Protein AF-A0A2I0NQG0-F1 (afdb_monomer_lite)

Secondary structure (DSSP, 8-state):
---EEE-HHHHHHHHHHT-HHHHHHHHS-HHHHTTTTPPPPP----HHHHHHHHHHHHHHHHIIIIITTTTEE----SS-GGG----HHHHHHHGGGPPTT-EEES--BPPPHHHHHHTT--TTTEEEPPB--SEEEE-TTS-EEEEEE-S-SS--HHHHHHHHHHHHHHHHHHHHHT----B-SSEEEEE-TT-SSPEEEE-HHHHHHHHHIIIIIHHHHHHS-GGGS-----GGGGG-TTHHHHHHHHHHTTBGGGSTT--HHHHHHHHHS--TTS----BHHHHHHHHTSTTHHHHHHTSTTTTT-HHHHHHHHHHHHH---EE-S--BSSS-S--SEEEEEEEEE-TTT--EEEEEEEEEE-HHHHSSSEEEEEEE-SSGGGHHHHHHHHHHHHHHHHHHHHHHHTT--GGG--BEEEEESSHHHHHHHHHHHHHHHS-TTTHHHHHHHHHHH--GGGGGSSS-BSS--SSSEEEHHHHHHHHEE-S--SS--HHHHHHHS--SS--------TTTB-SS-SSBPTHHHHHHHTSS-TTHHHHHHHHHHHHHHHHHHHHHHHHHTTGGGB--PPPBP-PPPBP--SSHHHHHHHHHHHHHHHHHHHHHHHHHTS-HHHHHHTTSSEEEEE-STTEEEE-S--BTTT----SS--EEEEESSHHHHHHHHT--HHHHTT-SS-TTSSSEEEEEEEEEEETTTTEEEEEEEEEE--TT-PPPPTT-EEEEEE----SSHHHHHHHHHHHHTSTT-HHHHHHH-HHHHT-B----HHHHHHHHHHHHHTT--HHHHHHHHHHHHBSEEEEE--TTS-HHHHHHHHHHHHHHHHHHTT--EEEEEEESSHHHHHHHHHHHHHHTTTTT-TTT--EEEESS---HHHHHH-EEE-GGGGGGGTT-SEEEEEEEHHHHHTTTTTSPPEEEEEETTGGG--HHHHHHHGGGEEEEEEEEEEE-TTSPPP---S--PPPTTSS--TTS-HHHHHH-

Sequence (992 aa):
MPRFNLSPSLIGRFFYHDCERHLRYHATPEQERVKAGIPAAAIDTRPVTRALLDAGIRWEEEVIRTKLAGRVRLPDGAGPISGRSFSIEESFDLLPRLSRGEAIYQTTIPVSIHFLQNYDLDPGMHRFSPCRPDLVRVDEEGRLQIIDIKASEELSVSHRIQATLYALILEHALDLLGLDLRVDRNRAGIWLYGEDEPKPFDLHLNIRVIEDFFRHRLPGILAGPPGDVPWHLTSRCESCEFYPHCRAEAEASSSVSQIPGLSPIGRRYLREAPWDGGLSINALSDLEAFLRDPASDGCLDNCGSLAGQGDRLRATVRALSTGEVVSLAATSLALPVYEDIAVILTFQKDPVSGRTYALGFRRSRGKAVYGTASHEEIFVAANPGDCARVRREFVRALAAELEAVDGYNRGRDWAEQESVQTYVYDTYEEELFTRLLEEALDDPVTAEDALRLRFYYQDPGIALGSSHPSASVPFPIVVLTREIRRLLALPVPFTLRLPEVLAAIPSSRFAYRLDPSSLFWNEHGNAMKSDAIIMAWHGNRPEAADWIRQEVSRRLLAAGSVLDGLRERTKEKLVRWAEKFRFPSSWDAATPEISRLLFIAEYESTMGARRVQELRSRPREARVRDAVSIPLKKSEGNFWKVLTPLDLSLFEQSRAFSYLLVPGGEAGEEAERAFDDLRYRSSPNPGNSGVCFARVRDTIVDRTAGEVRGLVLEVTYPRDHAPFAEGDLAVLHPRFTDFTAPRYVDRLLALDEQPENAFIRLLRDPRGFAAPIPEPGEVVADAGRLAREAGFTKSQARAFSHVTENRLTLVWGPPGTGKTHFLATAILSLVKARRAHGERIRVGVAAFTHAAVENLLVKVQGSVDEFGLAAGLPIYKLSDIRTPGGERSLEVLPYDRAETVVGYPALLLGGTVHGFAKLEKSLPSLDLLIVDEASQMRPAELAMVLPMLRQGGRLVLAGDDLQLPPVVQGAYPAPVDGLPGLEDSVFAYLRH

pLDDT: mean 90.22, std 6.45, range [56.78, 98.62]

Structure (mmCIF, N/CA/C/O backbone):
data_AF-A0A2I0NQG0-F1
#
_entry.id   AF-A0A2I0NQG0-F1
#
loop_
_atom_site.group_PDB
_atom_site.id
_atom_site.type_symbol
_atom_site.label_atom_id
_atom_site.label_alt_id
_atom_site.label_comp_id
_atom_site.label_asym_id
_atom_site.label_entity_id
_atom_site.label_seq_id
_atom_site.pdbx_PDB_ins_code
_atom_site.Cartn_x
_atom_site.Cartn_y
_atom_site.Cartn_z
_atom_site.occupancy
_atom_site.B_iso_or_equiv
_atom_site.auth_seq_id
_atom_site.auth_comp_id
_atom_site.auth_asym_id
_atom_site.auth_atom_id
_atom_site.pdbx_PDB_model_num
ATOM 1 N N . MET A 1 1 ? 18.626 -34.117 -29.967 1.00 58.88 1 MET A N 1
ATOM 2 C CA . MET A 1 1 ? 18.153 -32.870 -29.330 1.00 58.88 1 MET A CA 1
ATOM 3 C C . MET A 1 1 ? 19.336 -32.215 -28.629 1.00 58.88 1 MET A C 1
ATOM 5 O O . MET A 1 1 ? 20.221 -32.966 -28.225 1.00 58.88 1 MET A O 1
ATOM 9 N N . PRO A 1 2 ? 19.387 -30.874 -28.535 1.00 70.50 2 PRO A N 1
ATOM 10 C CA . PRO A 1 2 ? 20.440 -30.167 -27.806 1.00 70.50 2 PRO A CA 1
ATOM 11 C C . PRO A 1 2 ? 20.541 -30.670 -26.368 1.00 70.50 2 PRO A C 1
ATOM 13 O O . PRO A 1 2 ? 19.514 -30.980 -25.760 1.00 70.50 2 PRO A O 1
ATOM 16 N N . ARG A 1 3 ? 21.749 -30.688 -25.804 1.00 86.62 3 ARG A N 1
ATOM 17 C CA . ARG A 1 3 ? 21.927 -30.835 -24.355 1.00 86.62 3 ARG A CA 1
ATOM 18 C C . ARG A 1 3 ? 21.957 -29.446 -23.721 1.00 86.62 3 ARG A C 1
ATOM 20 O O . ARG A 1 3 ? 22.888 -28.685 -23.966 1.00 86.62 3 ARG A O 1
ATOM 27 N N . PHE A 1 4 ? 20.945 -29.106 -22.933 1.00 92.69 4 PHE A N 1
ATOM 28 C CA . PHE A 1 4 ? 20.773 -27.790 -22.326 1.00 92.69 4 PHE A CA 1
ATOM 29 C C . PHE A 1 4 ? 21.683 -27.595 -21.112 1.00 92.69 4 PHE A C 1
ATOM 31 O O . PHE A 1 4 ? 21.767 -28.464 -20.244 1.00 92.69 4 PHE A O 1
ATOM 38 N N . ASN A 1 5 ? 22.342 -26.438 -21.042 1.00 93.00 5 ASN A N 1
ATOM 39 C CA . ASN A 1 5 ? 23.220 -26.050 -19.944 1.00 93.00 5 ASN A CA 1
ATOM 40 C C . ASN A 1 5 ? 22.447 -25.219 -18.913 1.00 93.00 5 ASN A C 1
ATOM 42 O O . ASN A 1 5 ? 21.943 -24.143 -19.219 1.00 93.00 5 ASN A O 1
ATOM 46 N N . LEU A 1 6 ? 22.391 -25.701 -17.680 1.00 93.94 6 LEU A N 1
ATOM 47 C CA . LEU A 1 6 ? 21.717 -25.069 -16.556 1.00 93.94 6 LEU A CA 1
ATOM 48 C C . LEU A 1 6 ? 22.731 -24.698 -15.469 1.00 93.94 6 LEU A C 1
ATOM 50 O O . LEU A 1 6 ? 23.781 -25.326 -15.313 1.00 93.94 6 LEU A O 1
ATOM 54 N N . SER A 1 7 ? 22.413 -23.658 -14.705 1.00 93.50 7 SER A N 1
ATOM 55 C CA . SER A 1 7 ? 23.177 -23.241 -13.530 1.00 93.50 7 SER A CA 1
ATOM 56 C C . SER A 1 7 ? 22.251 -22.571 -12.512 1.00 93.50 7 SER A C 1
ATOM 58 O O . SER A 1 7 ? 21.238 -21.987 -12.912 1.00 93.50 7 SER A O 1
ATOM 60 N N . PRO A 1 8 ? 22.594 -22.578 -11.211 1.00 92.94 8 PRO A N 1
ATOM 61 C CA . PRO A 1 8 ? 21.833 -21.842 -10.201 1.00 92.94 8 PRO A CA 1
ATOM 62 C C . PRO A 1 8 ? 21.663 -20.354 -10.533 1.00 92.94 8 PRO A C 1
ATOM 64 O O . PRO A 1 8 ? 20.578 -19.808 -10.361 1.00 92.94 8 PRO A O 1
ATOM 67 N N . SER A 1 9 ? 22.692 -19.718 -11.102 1.00 90.12 9 SER A N 1
ATOM 68 C CA . SER A 1 9 ? 22.632 -18.321 -11.546 1.00 90.12 9 SER A CA 1
ATOM 69 C C . SER A 1 9 ? 21.670 -18.099 -12.718 1.00 90.12 9 SER A C 1
ATOM 71 O O . SER A 1 9 ? 20.938 -17.110 -12.728 1.00 90.12 9 SER A O 1
ATOM 73 N N . LEU A 1 10 ? 21.620 -19.015 -13.694 1.00 92.75 10 LEU A N 1
ATOM 74 C CA . LEU A 1 10 ? 20.687 -18.931 -14.818 1.00 92.75 10 LEU A CA 1
ATOM 75 C C . LEU A 1 10 ? 19.237 -19.099 -14.348 1.00 92.75 10 LEU A C 1
ATOM 77 O O . LEU A 1 10 ? 18.369 -18.332 -14.762 1.00 92.75 10 LEU A O 1
ATOM 81 N N . ILE A 1 11 ? 18.983 -20.057 -13.452 1.00 94.62 11 ILE A N 1
ATOM 82 C CA . ILE A 1 11 ? 17.654 -20.236 -12.855 1.00 94.62 11 ILE A CA 1
ATOM 83 C C . ILE A 1 11 ? 17.278 -19.010 -12.012 1.00 94.62 11 ILE A C 1
ATOM 85 O O . ILE A 1 11 ? 16.180 -18.481 -12.165 1.00 94.62 11 ILE A O 1
ATOM 89 N N . GLY A 1 12 ? 18.201 -18.473 -11.209 1.00 91.69 12 GLY A N 1
ATOM 90 C CA . GLY A 1 12 ? 17.998 -17.216 -10.486 1.00 91.69 12 GLY A CA 1
ATOM 91 C C . GLY A 1 12 ? 17.612 -16.059 -11.417 1.00 91.69 12 GLY A C 1
ATOM 92 O O . GLY A 1 12 ? 16.625 -15.368 -11.163 1.00 91.69 12 GLY A O 1
ATOM 93 N N . ARG A 1 13 ? 18.315 -15.887 -12.547 1.00 90.38 13 ARG A N 1
ATOM 94 C CA . ARG A 1 13 ? 17.977 -14.874 -13.566 1.00 90.38 13 ARG A CA 1
ATOM 95 C C . ARG A 1 13 ? 16.626 -15.121 -14.236 1.00 90.38 13 ARG A C 1
ATOM 97 O O . ARG A 1 13 ? 15.935 -14.155 -14.546 1.00 90.38 13 ARG A O 1
ATOM 104 N N . PHE A 1 14 ? 16.223 -16.376 -14.436 1.00 92.88 14 PHE A N 1
ATOM 105 C CA . PHE A 1 14 ? 14.874 -16.693 -14.908 1.00 92.88 14 PHE A CA 1
ATOM 106 C C . PHE A 1 14 ? 13.809 -16.147 -13.949 1.00 92.88 14 PHE A C 1
ATOM 108 O O . PHE A 1 14 ? 12.907 -15.460 -14.410 1.00 92.88 14 PHE A O 1
ATOM 115 N N . PHE A 1 15 ? 13.941 -16.361 -12.636 1.00 91.31 15 PHE A N 1
ATOM 116 C CA . PHE A 1 15 ? 12.995 -15.812 -11.653 1.00 91.31 15 PHE A CA 1
ATOM 117 C C . PHE A 1 15 ? 13.082 -14.286 -11.513 1.00 91.31 15 PHE A C 1
ATOM 119 O O . PHE A 1 15 ? 12.076 -13.642 -11.219 1.00 91.31 15 PHE A O 1
ATOM 126 N N . TYR A 1 16 ? 14.255 -13.688 -11.759 1.00 88.62 16 TYR A N 1
ATOM 127 C CA . TYR A 1 16 ? 14.376 -12.233 -11.860 1.00 88.62 16 TYR A CA 1
ATOM 128 C C . TYR A 1 16 ? 13.589 -11.696 -13.059 1.00 88.62 16 TYR A C 1
ATOM 130 O O . TYR A 1 16 ? 12.742 -10.828 -12.886 1.00 88.62 16 TYR A O 1
ATOM 138 N N . HIS A 1 17 ? 13.817 -12.208 -14.270 1.00 87.62 17 HIS A N 1
ATOM 139 C CA . HIS A 1 17 ? 13.150 -11.701 -15.475 1.00 87.62 17 HIS A CA 1
ATOM 140 C C . HIS A 1 17 ? 11.702 -12.197 -15.643 1.00 87.62 17 HIS A C 1
ATOM 142 O O . HIS A 1 17 ? 10.953 -11.570 -16.384 1.00 87.62 17 HIS A O 1
ATOM 148 N N . ASP A 1 18 ? 11.326 -13.305 -14.994 1.00 90.44 18 ASP A N 1
ATOM 149 C CA . ASP A 1 18 ? 10.106 -14.097 -15.245 1.00 90.44 18 ASP A CA 1
ATOM 150 C C . ASP A 1 18 ? 9.882 -14.370 -16.746 1.00 90.44 18 ASP A C 1
ATOM 152 O O . ASP A 1 18 ? 8.812 -14.144 -17.311 1.00 90.44 18 ASP A O 1
ATOM 156 N N . CYS A 1 19 ? 10.947 -14.805 -17.432 1.00 92.50 19 CYS A N 1
ATOM 157 C CA . CYS A 1 19 ? 10.972 -14.919 -18.891 1.00 92.50 19 CYS A CA 1
ATOM 158 C C . CYS A 1 19 ? 11.490 -16.284 -19.356 1.00 92.50 19 CYS A C 1
ATOM 160 O O . CYS A 1 19 ? 12.682 -16.590 -19.267 1.00 92.50 19 CYS A O 1
ATOM 162 N N . GLU A 1 20 ? 10.590 -17.094 -19.913 1.00 94.00 20 GLU A N 1
ATOM 163 C CA . GLU A 1 20 ? 10.898 -18.439 -20.411 1.00 94.00 20 GLU A CA 1
ATOM 164 C C . GLU A 1 20 ? 11.842 -18.395 -21.615 1.00 94.00 20 GLU A C 1
ATOM 166 O O . GLU A 1 20 ? 12.787 -19.182 -21.688 1.00 94.00 20 GLU A O 1
ATOM 171 N N . ARG A 1 21 ? 11.662 -17.421 -22.517 1.00 94.06 21 ARG A N 1
ATOM 172 C CA . ARG A 1 21 ? 12.554 -17.227 -23.667 1.00 94.06 21 ARG A CA 1
ATOM 173 C C . ARG A 1 21 ? 13.993 -16.920 -23.244 1.00 94.06 21 ARG A C 1
ATOM 175 O O . ARG A 1 21 ? 14.919 -17.493 -23.812 1.00 94.06 21 ARG A O 1
ATOM 182 N N . HIS A 1 22 ? 14.190 -16.085 -22.219 1.00 93.81 22 HIS A N 1
ATOM 183 C CA . HIS A 1 22 ? 15.524 -15.811 -21.668 1.00 93.81 22 HIS A CA 1
ATOM 184 C C . HIS A 1 22 ? 16.193 -17.111 -21.199 1.00 93.81 22 HIS A C 1
ATOM 186 O O . HIS A 1 22 ? 17.324 -17.405 -21.588 1.00 93.81 22 HIS A O 1
ATOM 192 N N . LEU A 1 23 ? 15.480 -17.927 -20.413 1.00 94.69 23 LEU A N 1
ATOM 193 C CA . LEU A 1 23 ? 15.991 -19.221 -19.961 1.00 94.69 23 LEU A CA 1
ATOM 194 C C . LEU A 1 23 ? 16.313 -20.147 -21.139 1.00 94.69 23 LEU A C 1
ATOM 196 O O . LEU A 1 23 ? 17.411 -20.697 -21.196 1.00 94.69 23 LEU A O 1
ATOM 200 N N . ARG A 1 24 ? 15.391 -20.289 -22.097 1.00 94.94 24 ARG A N 1
ATOM 201 C CA . ARG A 1 24 ? 15.569 -21.127 -23.289 1.00 94.94 24 ARG A CA 1
ATOM 202 C C . ARG A 1 24 ? 16.819 -20.747 -24.079 1.00 94.94 24 ARG A C 1
ATOM 204 O O . ARG A 1 24 ? 17.590 -21.627 -24.471 1.00 94.94 24 ARG A O 1
ATOM 211 N N . TYR A 1 25 ? 17.011 -19.455 -24.329 1.00 94.38 25 TYR A N 1
ATOM 212 C CA . TYR A 1 25 ? 18.113 -18.959 -25.151 1.00 94.38 25 TYR A CA 1
ATOM 213 C C . TYR A 1 25 ? 19.457 -19.202 -24.466 1.00 94.38 25 TYR A C 1
ATOM 215 O O . TYR A 1 25 ? 20.374 -19.755 -25.076 1.00 94.38 25 TYR A O 1
ATOM 223 N N . HIS A 1 26 ? 19.553 -18.876 -23.176 1.00 92.81 26 HIS A N 1
ATOM 224 C CA . HIS A 1 26 ? 20.772 -19.091 -22.404 1.00 92.81 26 HIS A CA 1
ATOM 225 C C . HIS A 1 26 ? 21.092 -20.569 -22.178 1.00 92.81 26 HIS A C 1
ATOM 227 O O . HIS A 1 26 ? 22.264 -20.943 -22.254 1.00 92.81 26 HIS A O 1
ATOM 233 N N . ALA A 1 27 ? 20.072 -21.401 -21.944 1.00 94.00 27 ALA A N 1
ATOM 234 C CA . ALA A 1 27 ? 20.251 -22.830 -21.729 1.00 94.00 27 ALA A CA 1
ATOM 235 C C . ALA A 1 27 ? 20.687 -23.566 -23.003 1.00 94.00 27 ALA A C 1
ATOM 237 O O . ALA A 1 27 ? 21.304 -24.628 -22.925 1.00 94.00 27 ALA A O 1
ATOM 238 N N . THR A 1 28 ? 20.404 -23.012 -24.185 1.00 93.62 28 THR A N 1
ATOM 239 C CA . THR A 1 28 ? 20.876 -23.578 -25.452 1.00 93.62 28 THR A CA 1
ATOM 240 C C . THR A 1 28 ? 22.388 -23.346 -25.603 1.00 93.62 28 THR A C 1
ATOM 242 O O . THR A 1 28 ? 22.832 -22.193 -25.504 1.00 93.62 28 THR A O 1
ATOM 245 N N . PRO A 1 29 ? 23.195 -24.399 -25.857 1.00 90.38 29 PRO A N 1
ATOM 246 C CA . PRO A 1 29 ? 24.635 -24.263 -26.069 1.00 90.38 29 PRO A CA 1
ATOM 247 C C . PRO A 1 29 ? 24.965 -23.240 -27.156 1.00 90.38 29 PRO A C 1
ATOM 249 O O . PRO A 1 29 ? 24.336 -23.231 -28.210 1.00 90.38 29 PRO A O 1
ATOM 252 N N . GLU A 1 30 ? 25.980 -22.406 -26.931 1.00 87.12 30 GLU A N 1
ATOM 253 C CA . GLU A 1 30 ? 26.343 -21.297 -27.828 1.00 87.12 30 GLU A CA 1
ATOM 254 C C . GLU A 1 30 ? 26.562 -21.744 -29.284 1.00 87.12 30 GLU A C 1
ATOM 256 O O . GLU A 1 30 ? 26.057 -21.117 -30.212 1.00 87.12 30 GLU A O 1
ATOM 261 N N . GLN A 1 31 ? 27.211 -22.897 -29.475 1.00 87.69 31 GLN A N 1
ATOM 262 C CA . GLN A 1 31 ? 27.466 -23.503 -30.790 1.00 87.69 31 GLN A CA 1
ATOM 263 C C . GLN A 1 31 ? 26.183 -23.937 -31.525 1.00 87.69 31 GLN A C 1
ATOM 265 O O . GLN A 1 31 ? 26.187 -24.100 -32.747 1.00 87.69 31 GLN A O 1
ATOM 270 N N . GLU A 1 32 ? 25.085 -24.140 -30.796 1.00 88.94 32 GLU A N 1
ATOM 271 C CA . GLU A 1 32 ? 23.790 -24.556 -31.336 1.00 88.94 32 GLU A CA 1
ATOM 272 C C . GLU A 1 32 ? 22.816 -23.385 -31.524 1.00 88.94 32 GLU A C 1
ATOM 274 O O . GLU A 1 32 ? 21.884 -23.505 -32.318 1.00 88.94 32 GLU A O 1
ATOM 279 N N . ARG A 1 33 ? 23.046 -22.235 -30.871 1.00 89.44 33 ARG A N 1
ATOM 280 C CA . ARG A 1 33 ? 22.135 -21.073 -30.900 1.00 89.44 33 ARG A CA 1
ATOM 281 C C . ARG A 1 33 ? 21.813 -20.605 -32.315 1.00 89.44 33 ARG A C 1
ATOM 283 O O . ARG A 1 33 ? 20.641 -20.487 -32.659 1.00 89.44 33 ARG A O 1
ATOM 290 N N . VAL A 1 34 ? 22.835 -20.434 -33.156 1.00 86.94 34 VAL A N 1
ATOM 291 C CA . VAL A 1 34 ? 22.662 -19.983 -34.549 1.00 86.94 34 VAL A CA 1
ATOM 292 C C . VAL A 1 34 ? 21.803 -20.966 -35.350 1.00 86.94 34 VAL A C 1
ATOM 294 O O . VAL A 1 34 ? 20.903 -20.552 -36.074 1.00 86.94 34 VAL A O 1
ATOM 297 N N . LYS A 1 35 ? 22.030 -22.277 -35.183 1.00 86.31 35 LYS A N 1
ATOM 298 C CA . LYS A 1 35 ? 21.236 -23.322 -35.855 1.00 86.31 35 LYS A CA 1
ATOM 299 C C . LYS A 1 35 ? 19.789 -23.352 -35.365 1.00 86.31 35 LYS A C 1
ATOM 301 O O . LYS A 1 35 ? 18.897 -23.699 -36.129 1.00 86.31 35 LYS A O 1
ATOM 306 N N . ALA A 1 36 ? 19.570 -22.997 -34.102 1.00 85.38 36 ALA A N 1
ATOM 307 C CA . ALA A 1 36 ? 18.261 -22.956 -33.468 1.00 85.38 36 ALA A CA 1
ATOM 308 C C . ALA A 1 36 ? 17.514 -21.621 -33.678 1.00 85.38 36 ALA A C 1
ATOM 310 O O . ALA A 1 36 ? 16.435 -21.443 -33.116 1.00 85.38 36 ALA A O 1
ATOM 311 N N . GLY A 1 37 ? 18.076 -20.685 -34.459 1.00 86.44 37 GLY A N 1
ATOM 312 C CA . GLY A 1 37 ? 17.473 -19.375 -34.732 1.00 86.44 37 GLY A CA 1
ATOM 313 C C . GLY A 1 37 ? 17.556 -18.382 -33.568 1.00 86.44 37 GLY A C 1
ATOM 314 O O . GLY A 1 37 ? 16.845 -17.382 -33.567 1.00 86.44 37 GLY A O 1
ATOM 315 N N . ILE A 1 38 ? 18.406 -18.644 -32.572 1.00 91.00 38 ILE A N 1
ATOM 316 C CA . ILE A 1 38 ? 18.597 -17.769 -31.412 1.00 91.00 38 ILE A CA 1
ATOM 317 C C . ILE A 1 38 ? 19.576 -16.645 -31.796 1.00 91.00 38 ILE A C 1
ATOM 319 O O . ILE A 1 38 ? 20.665 -16.945 -32.301 1.00 91.00 38 ILE A O 1
ATOM 323 N N . PRO A 1 39 ? 19.232 -15.363 -31.560 1.00 89.50 39 PRO A N 1
ATOM 324 C CA . PRO A 1 39 ? 20.101 -14.230 -31.875 1.00 89.50 39 PRO A CA 1
ATOM 325 C C . PRO A 1 39 ? 21.401 -14.261 -31.062 1.00 89.50 39 PRO A C 1
ATOM 327 O O . PRO A 1 39 ? 21.463 -14.808 -29.958 1.00 89.50 39 PRO A O 1
ATOM 330 N N . ALA A 1 40 ? 22.443 -13.615 -31.589 1.00 85.31 40 ALA A N 1
ATOM 331 C CA . ALA A 1 40 ? 23.647 -13.357 -30.812 1.00 85.31 40 ALA A CA 1
ATOM 332 C C . ALA A 1 40 ? 23.318 -12.439 -29.624 1.00 85.31 40 ALA A C 1
ATOM 334 O O . ALA A 1 40 ? 22.604 -11.446 -29.776 1.00 85.31 40 ALA A O 1
ATOM 335 N N . ALA A 1 41 ? 23.848 -12.778 -28.452 1.00 81.19 41 ALA A N 1
ATOM 336 C CA . ALA A 1 41 ? 23.754 -11.937 -27.269 1.00 81.19 41 ALA A CA 1
ATOM 337 C C . ALA A 1 41 ? 24.497 -10.617 -27.508 1.00 81.19 41 ALA A C 1
ATOM 339 O O . ALA A 1 41 ? 25.654 -10.625 -27.940 1.00 81.19 41 ALA A O 1
ATOM 340 N N . ALA A 1 42 ? 23.852 -9.483 -27.231 1.00 74.75 42 ALA A N 1
ATOM 341 C CA . ALA A 1 42 ? 24.541 -8.203 -27.260 1.00 74.75 42 ALA A CA 1
ATOM 342 C C . ALA A 1 42 ? 25.541 -8.142 -26.094 1.00 74.75 42 ALA A C 1
ATOM 344 O O . ALA A 1 42 ? 25.151 -8.261 -24.934 1.00 74.75 42 ALA A O 1
ATOM 345 N N . ILE A 1 43 ? 26.830 -7.948 -26.392 1.00 68.19 43 ILE A N 1
ATOM 346 C CA . ILE A 1 43 ? 27.837 -7.731 -25.349 1.00 68.19 43 ILE A CA 1
ATOM 347 C C . ILE A 1 43 ? 27.615 -6.335 -24.774 1.00 68.19 43 ILE A C 1
ATOM 349 O O . ILE A 1 43 ? 27.798 -5.331 -25.464 1.00 68.19 43 ILE A O 1
ATOM 353 N N . ASP A 1 44 ? 27.237 -6.272 -23.503 1.00 66.62 44 ASP A N 1
ATOM 354 C CA . ASP A 1 44 ? 27.063 -5.006 -22.812 1.00 66.62 44 ASP A CA 1
ATOM 355 C C . ASP A 1 44 ? 28.413 -4.448 -22.341 1.00 66.62 44 ASP A C 1
ATOM 357 O O . ASP A 1 44 ? 28.995 -4.902 -21.356 1.00 66.62 44 ASP A O 1
ATOM 361 N N . THR A 1 45 ? 28.927 -3.452 -23.063 1.00 65.50 45 THR A N 1
ATOM 362 C CA . THR A 1 45 ? 30.178 -2.753 -22.733 1.00 65.50 45 THR A CA 1
ATOM 363 C C . THR A 1 45 ? 29.948 -1.410 -22.035 1.00 65.50 45 THR A C 1
ATOM 365 O O . THR A 1 45 ? 30.864 -0.583 -21.998 1.00 65.50 45 THR A O 1
ATOM 368 N N . ARG A 1 46 ? 28.736 -1.135 -21.532 1.00 69.94 46 ARG A N 1
ATOM 369 C CA . ARG A 1 46 ? 28.413 0.155 -20.904 1.00 69.94 46 ARG A CA 1
ATOM 370 C C . ARG A 1 46 ? 29.215 0.374 -19.608 1.00 69.94 46 ARG A C 1
ATOM 372 O O . ARG A 1 46 ? 29.422 -0.579 -18.849 1.00 69.94 46 ARG A O 1
ATOM 379 N N . PRO A 1 47 ? 29.630 1.622 -19.304 1.00 68.81 47 PRO A N 1
ATOM 380 C CA . PRO A 1 47 ? 30.301 1.969 -18.049 1.00 68.81 47 PRO A CA 1
ATOM 381 C C . PRO A 1 47 ? 29.550 1.519 -16.790 1.00 68.81 47 PRO A C 1
ATOM 383 O O . PRO A 1 47 ? 30.186 1.038 -15.857 1.00 68.81 47 PRO A O 1
ATOM 386 N N . VAL A 1 48 ? 28.214 1.614 -16.780 1.00 69.69 48 VAL A N 1
ATOM 387 C CA . VAL A 1 48 ? 27.367 1.177 -15.652 1.00 69.69 48 VAL A CA 1
ATOM 388 C C . VAL A 1 48 ? 27.516 -0.314 -15.375 1.00 69.69 48 VAL A C 1
ATOM 390 O O . VAL A 1 48 ? 27.735 -0.713 -14.235 1.00 69.69 48 VAL A O 1
ATOM 393 N N . THR A 1 49 ? 27.448 -1.143 -16.413 1.00 71.75 49 THR A N 1
ATOM 394 C CA . THR A 1 49 ? 27.537 -2.602 -16.283 1.00 71.75 49 THR A CA 1
ATOM 395 C C . THR A 1 49 ? 28.902 -3.025 -15.750 1.00 71.75 49 THR A C 1
ATOM 397 O O . THR A 1 49 ? 28.984 -3.870 -14.859 1.00 71.75 49 THR A O 1
ATOM 400 N N . ARG A 1 50 ? 29.981 -2.384 -16.220 1.00 74.19 50 ARG A N 1
ATOM 401 C CA . ARG A 1 50 ? 31.323 -2.598 -15.662 1.00 74.19 50 ARG A CA 1
ATOM 402 C C . ARG A 1 50 ? 31.411 -2.141 -14.203 1.00 74.19 50 ARG A C 1
ATOM 404 O O . ARG A 1 50 ? 31.913 -2.890 -13.375 1.00 74.19 50 ARG A O 1
ATOM 411 N N . ALA A 1 51 ? 30.883 -0.964 -13.874 1.00 71.62 51 ALA A N 1
ATOM 412 C CA . ALA A 1 51 ? 30.904 -0.445 -12.509 1.00 71.62 51 ALA A CA 1
ATOM 413 C C . ALA A 1 51 ? 30.135 -1.336 -11.519 1.00 71.62 51 ALA A C 1
ATOM 415 O O . ALA A 1 51 ? 30.608 -1.526 -10.401 1.00 71.62 51 ALA A O 1
ATOM 416 N N . LEU A 1 52 ? 28.996 -1.911 -11.928 1.00 73.06 52 LEU A N 1
ATOM 417 C CA . LEU A 1 52 ? 28.226 -2.868 -11.124 1.00 73.06 52 LEU A CA 1
ATOM 418 C C . LEU A 1 52 ? 29.007 -4.165 -10.873 1.00 73.06 52 LEU A C 1
ATOM 420 O O . LEU A 1 52 ? 29.036 -4.648 -9.744 1.00 73.06 52 LEU A O 1
ATOM 424 N N . LEU A 1 53 ? 29.673 -4.707 -11.899 1.00 76.81 53 LEU A N 1
ATOM 425 C CA . LEU A 1 53 ? 30.537 -5.885 -11.749 1.00 76.81 53 LEU A CA 1
ATOM 426 C C . LEU A 1 53 ? 31.715 -5.599 -10.811 1.00 76.81 53 LEU A C 1
ATOM 428 O O . LEU A 1 53 ? 31.965 -6.367 -9.884 1.00 76.81 53 LEU A O 1
ATOM 432 N N . ASP A 1 54 ? 32.397 -4.471 -11.007 1.00 80.00 54 ASP A N 1
ATOM 433 C CA . ASP A 1 54 ? 33.527 -4.069 -10.171 1.00 80.00 54 ASP A CA 1
ATOM 434 C C . ASP A 1 54 ? 33.088 -3.799 -8.722 1.00 80.00 54 ASP A C 1
ATOM 436 O O . ASP A 1 54 ? 33.817 -4.123 -7.787 1.00 80.00 54 ASP A O 1
ATOM 440 N N . ALA A 1 55 ? 31.899 -3.222 -8.511 1.00 78.00 55 ALA A N 1
ATOM 441 C CA . ALA A 1 55 ? 31.322 -3.025 -7.182 1.00 78.00 55 ALA A CA 1
ATOM 442 C C . ALA A 1 55 ? 30.989 -4.355 -6.495 1.00 78.00 55 ALA A C 1
ATOM 444 O O . ALA A 1 55 ? 31.303 -4.509 -5.318 1.00 78.00 55 ALA A O 1
ATOM 445 N N . GLY A 1 56 ? 30.433 -5.320 -7.236 1.00 82.50 56 GLY A N 1
ATOM 446 C CA . GLY A 1 56 ? 30.221 -6.690 -6.765 1.00 82.50 56 GLY A CA 1
ATOM 447 C C . GLY A 1 56 ? 31.513 -7.339 -6.279 1.00 82.50 56 GLY A C 1
ATOM 448 O O . GLY A 1 56 ? 31.589 -7.773 -5.134 1.00 82.50 56 GLY A O 1
ATOM 449 N N . ILE A 1 57 ? 32.558 -7.305 -7.110 1.00 85.00 57 ILE A N 1
ATOM 450 C CA . ILE A 1 57 ? 33.871 -7.873 -6.773 1.00 85.00 57 ILE A CA 1
ATOM 451 C C . ILE A 1 57 ? 34.481 -7.176 -5.550 1.00 85.00 57 ILE A C 1
ATOM 453 O O . ILE A 1 57 ? 34.996 -7.848 -4.660 1.00 85.00 57 ILE A O 1
ATOM 457 N N . ARG A 1 58 ? 34.419 -5.838 -5.476 1.00 85.56 58 ARG A N 1
ATOM 458 C CA . ARG A 1 58 ? 34.921 -5.091 -4.310 1.00 85.56 58 ARG A CA 1
ATOM 459 C C . ARG A 1 58 ? 34.183 -5.470 -3.031 1.00 85.56 58 ARG A C 1
ATOM 461 O O . ARG A 1 58 ? 34.833 -5.647 -2.007 1.00 85.56 58 ARG A O 1
ATOM 468 N N . TRP A 1 59 ? 32.859 -5.594 -3.096 1.00 88.00 59 TRP A N 1
ATOM 469 C CA . TRP A 1 59 ? 32.049 -5.974 -1.944 1.00 88.00 59 TRP A CA 1
ATOM 470 C C . TRP A 1 59 ? 32.364 -7.395 -1.472 1.00 88.00 59 TRP A C 1
ATOM 472 O O . TRP A 1 59 ? 32.574 -7.615 -0.282 1.00 88.00 59 TRP A O 1
ATOM 482 N N . GLU A 1 60 ? 32.490 -8.346 -2.400 1.00 89.44 60 GLU A N 1
ATOM 483 C CA . GLU A 1 60 ? 32.961 -9.695 -2.081 1.00 89.44 60 GLU A CA 1
ATOM 484 C C . GLU A 1 60 ? 34.328 -9.662 -1.393 1.00 89.44 60 GLU A C 1
ATOM 486 O O . GLU A 1 60 ? 34.493 -10.231 -0.315 1.00 89.44 60 GLU A O 1
ATOM 491 N N . GLU A 1 61 ? 35.308 -8.955 -1.960 1.00 89.19 61 GLU A N 1
ATOM 492 C CA . GLU A 1 61 ? 36.635 -8.859 -1.353 1.00 89.19 61 GLU A CA 1
ATOM 493 C C . GLU A 1 61 ? 36.610 -8.193 0.028 1.00 89.19 61 GLU A C 1
ATOM 495 O O . GLU A 1 61 ? 37.346 -8.626 0.917 1.00 89.19 61 GLU A O 1
ATOM 500 N N . GLU A 1 62 ? 35.766 -7.183 0.240 1.00 89.00 62 GLU A N 1
ATOM 501 C CA . GLU A 1 62 ? 35.585 -6.537 1.539 1.00 89.00 62 GLU A CA 1
ATOM 502 C C . GLU A 1 62 ? 35.037 -7.518 2.579 1.00 89.00 62 GLU A C 1
ATOM 504 O O . GLU A 1 62 ? 35.646 -7.668 3.643 1.00 89.00 62 GLU A O 1
ATOM 509 N N . VAL A 1 63 ? 33.954 -8.239 2.271 1.00 90.56 63 VAL A N 1
ATOM 510 C CA . VAL A 1 63 ? 33.365 -9.251 3.165 1.00 90.56 63 VAL A CA 1
ATOM 511 C C . VAL A 1 63 ? 34.407 -10.300 3.550 1.00 90.56 63 VAL A C 1
ATOM 513 O O . VAL A 1 63 ? 34.608 -10.587 4.732 1.00 90.56 63 VAL A O 1
ATOM 516 N N . ILE A 1 64 ? 35.136 -10.826 2.565 1.00 91.88 64 ILE A N 1
ATOM 517 C CA . ILE A 1 64 ? 36.148 -11.860 2.788 1.00 91.88 64 ILE A CA 1
ATOM 518 C C . ILE A 1 64 ? 37.324 -11.345 3.624 1.00 91.88 64 ILE A C 1
ATOM 520 O O . ILE A 1 64 ? 37.757 -12.015 4.564 1.00 91.88 64 ILE A O 1
ATOM 524 N N . ARG A 1 65 ? 37.871 -10.172 3.288 1.00 89.31 65 ARG A N 1
ATOM 525 C CA . ARG A 1 65 ? 39.103 -9.665 3.913 1.00 89.31 65 ARG A CA 1
ATOM 526 C C . ARG A 1 65 ? 38.873 -9.002 5.261 1.00 89.31 65 ARG A C 1
ATOM 528 O O . ARG A 1 65 ? 39.791 -9.008 6.075 1.00 89.31 65 ARG A O 1
ATOM 535 N N . THR A 1 66 ? 37.706 -8.401 5.475 1.00 89.69 66 THR A N 1
ATOM 536 C CA . THR A 1 66 ? 37.429 -7.605 6.677 1.00 89.69 66 THR A CA 1
ATOM 537 C C . THR A 1 66 ? 36.461 -8.318 7.612 1.00 89.69 66 THR A C 1
ATOM 539 O O . THR A 1 66 ? 36.809 -8.558 8.766 1.00 89.69 66 THR A O 1
ATOM 542 N N . LYS A 1 67 ? 35.287 -8.727 7.119 1.00 89.44 67 LYS A N 1
ATOM 543 C CA . LYS A 1 67 ? 34.217 -9.291 7.955 1.00 89.44 67 LYS A CA 1
ATOM 544 C C . LYS A 1 67 ? 34.488 -10.743 8.358 1.00 89.44 67 LYS A C 1
ATOM 546 O O . LYS A 1 67 ? 34.146 -11.153 9.462 1.00 89.44 67 LYS A O 1
ATOM 551 N N . LEU A 1 68 ? 35.152 -11.511 7.491 1.00 89.69 68 LEU A N 1
ATOM 552 C CA . LEU A 1 68 ? 35.522 -12.912 7.733 1.00 89.69 68 LEU A CA 1
ATOM 553 C C . LEU A 1 68 ? 37.022 -13.122 7.988 1.00 89.69 68 LEU A C 1
ATOM 555 O O . LEU A 1 68 ? 37.523 -14.246 7.883 1.00 89.69 68 LEU A O 1
ATOM 559 N N . ALA A 1 69 ? 37.748 -12.063 8.355 1.00 88.44 69 ALA A N 1
ATOM 560 C CA . ALA A 1 69 ? 39.183 -12.124 8.615 1.00 88.44 69 ALA A CA 1
ATOM 561 C C . ALA A 1 69 ? 39.536 -13.241 9.618 1.00 88.44 69 ALA A C 1
ATOM 563 O O . ALA A 1 69 ? 39.057 -13.267 10.751 1.00 88.44 69 ALA A O 1
ATOM 564 N N . GLY A 1 70 ? 40.374 -14.191 9.189 1.00 86.00 70 GLY A N 1
ATOM 565 C CA . GLY A 1 70 ? 40.807 -15.328 10.013 1.00 86.00 70 GLY A CA 1
ATOM 566 C C . GLY A 1 70 ? 39.757 -16.425 10.235 1.00 86.00 70 GLY A C 1
ATOM 567 O O . GLY A 1 70 ? 40.053 -17.393 10.927 1.00 86.00 70 GLY A O 1
ATOM 568 N N . ARG A 1 71 ? 38.557 -16.304 9.651 1.00 90.38 71 ARG A N 1
ATOM 569 C CA . ARG A 1 71 ? 37.463 -17.291 9.740 1.00 90.38 71 ARG A CA 1
ATOM 570 C C . ARG A 1 71 ? 37.058 -17.866 8.380 1.00 90.38 71 ARG A C 1
ATOM 572 O O . ARG A 1 71 ? 36.066 -18.580 8.286 1.00 90.38 71 ARG A O 1
ATOM 579 N N . VAL A 1 72 ? 37.806 -17.568 7.319 1.00 93.69 72 VAL A N 1
ATOM 580 C CA . VAL A 1 72 ? 37.529 -18.051 5.962 1.00 93.69 72 VAL A CA 1
ATOM 581 C C . VAL A 1 72 ? 38.734 -18.766 5.364 1.00 93.69 72 VAL A C 1
ATOM 583 O O . VAL A 1 72 ? 39.862 -18.275 5.427 1.00 93.69 72 VAL A O 1
ATOM 586 N N . ARG A 1 73 ? 38.492 -19.934 4.765 1.00 93.44 73 ARG A N 1
ATOM 587 C CA . ARG A 1 73 ? 39.481 -20.674 3.975 1.00 93.44 73 ARG A CA 1
ATOM 588 C C . ARG A 1 73 ? 39.411 -20.210 2.528 1.00 93.44 73 ARG A C 1
ATOM 590 O O . ARG A 1 73 ? 38.340 -20.241 1.921 1.00 93.44 73 ARG A O 1
ATOM 597 N N . LEU A 1 74 ? 40.555 -19.786 1.994 1.00 92.12 74 LEU A N 1
ATOM 598 C CA . LEU A 1 74 ? 40.675 -19.237 0.647 1.00 92.12 74 LEU A CA 1
ATOM 599 C C . LEU A 1 74 ? 41.464 -20.177 -0.265 1.00 92.12 74 LEU A C 1
ATOM 601 O O . LEU A 1 74 ? 42.447 -20.758 0.192 1.00 92.12 74 LEU A O 1
ATOM 605 N N . PRO A 1 75 ? 41.071 -20.297 -1.541 1.00 87.94 75 PRO A N 1
ATOM 606 C CA . PRO A 1 75 ? 41.844 -21.043 -2.519 1.00 87.94 75 PRO A CA 1
ATOM 607 C C . PRO A 1 75 ? 43.154 -20.320 -2.867 1.00 87.94 75 PRO A C 1
ATOM 609 O O . PRO A 1 75 ? 43.196 -19.092 -3.042 1.00 87.94 75 PRO A O 1
ATOM 612 N N . ASP A 1 76 ? 44.227 -21.101 -2.990 1.00 83.00 76 ASP A N 1
ATOM 613 C CA . ASP A 1 76 ? 45.546 -20.616 -3.391 1.00 83.00 76 ASP A CA 1
ATOM 614 C C . ASP A 1 76 ? 45.536 -20.097 -4.841 1.00 83.00 76 ASP A C 1
ATOM 616 O O . ASP A 1 76 ? 44.765 -20.545 -5.690 1.00 83.00 76 ASP A O 1
ATOM 620 N N . GLY A 1 77 ? 46.398 -19.122 -5.147 1.00 80.50 77 GLY A N 1
ATOM 621 C CA . GLY A 1 77 ? 46.547 -18.594 -6.507 1.00 80.50 77 GLY A CA 1
ATOM 622 C C . GLY A 1 77 ? 47.030 -17.145 -6.580 1.00 80.50 77 GLY A C 1
ATOM 623 O O . GLY A 1 77 ? 47.082 -16.429 -5.579 1.00 80.50 77 GLY A O 1
ATOM 624 N N . ALA A 1 78 ? 47.372 -16.702 -7.791 1.00 72.81 78 ALA A N 1
ATOM 625 C CA . ALA A 1 78 ? 47.662 -15.304 -8.117 1.00 72.81 78 ALA A CA 1
ATOM 626 C C . ALA A 1 78 ? 46.446 -14.650 -8.809 1.00 72.81 78 ALA A C 1
ATOM 628 O O . ALA A 1 78 ? 45.708 -15.327 -9.518 1.00 72.81 78 ALA A O 1
ATOM 629 N N . GLY A 1 79 ? 46.239 -13.340 -8.625 1.00 78.75 79 GLY A N 1
ATOM 630 C CA . GLY A 1 79 ? 45.103 -12.587 -9.198 1.00 78.75 79 GLY A CA 1
ATOM 631 C C . GLY A 1 79 ? 43.982 -12.255 -8.194 1.00 78.75 79 GLY A C 1
ATOM 632 O O . GLY A 1 79 ? 44.168 -12.494 -6.999 1.00 78.75 79 GLY A O 1
ATOM 633 N N . PRO A 1 80 ? 42.844 -11.683 -8.633 1.00 79.81 80 PRO A N 1
ATOM 634 C CA . PRO A 1 80 ? 41.704 -11.346 -7.765 1.00 79.81 80 PRO A CA 1
ATOM 635 C C . PRO A 1 80 ? 41.152 -12.565 -7.019 1.00 79.81 80 PRO A C 1
ATOM 637 O O . PRO A 1 80 ? 41.202 -13.676 -7.550 1.00 79.81 80 PRO A O 1
ATOM 640 N N . ILE A 1 81 ? 40.626 -12.379 -5.802 1.00 83.31 81 ILE A N 1
ATOM 641 C CA . ILE A 1 81 ? 40.089 -13.498 -5.001 1.00 83.31 81 ILE A CA 1
ATOM 642 C C . ILE A 1 81 ? 38.870 -14.128 -5.693 1.00 83.31 81 ILE A C 1
ATOM 644 O O . ILE A 1 81 ? 38.777 -15.351 -5.754 1.00 83.31 81 ILE A O 1
ATOM 648 N N . SER A 1 82 ? 38.013 -13.307 -6.304 1.00 80.69 82 SER A N 1
ATOM 649 C CA . SER A 1 82 ? 36.795 -13.727 -7.017 1.00 80.69 82 SER A CA 1
ATOM 650 C C . SER A 1 82 ? 37.030 -14.653 -8.215 1.00 80.69 82 SER A C 1
ATOM 652 O O . SER A 1 82 ? 36.112 -15.323 -8.680 1.00 80.69 82 SER A O 1
ATOM 654 N N . GLY A 1 83 ? 38.264 -14.727 -8.725 1.00 80.38 83 GLY A N 1
ATOM 655 C CA . GLY A 1 83 ? 38.640 -15.636 -9.811 1.00 80.38 83 GLY A CA 1
ATOM 656 C C . GLY A 1 83 ? 39.135 -17.010 -9.352 1.00 80.38 83 GLY A C 1
ATOM 657 O O . GLY A 1 83 ? 39.445 -17.850 -10.198 1.00 80.38 83 GLY A O 1
ATOM 658 N N . ARG A 1 84 ? 39.262 -17.243 -8.042 1.00 88.44 84 ARG A N 1
ATOM 659 C CA . ARG A 1 84 ? 39.865 -18.453 -7.468 1.00 88.44 84 ARG A CA 1
ATOM 660 C C . ARG A 1 84 ? 38.781 -19.373 -6.912 1.00 88.44 84 ARG A C 1
ATOM 662 O O . ARG A 1 84 ? 37.799 -18.908 -6.349 1.00 88.44 84 ARG A O 1
ATOM 669 N N . SER A 1 85 ? 38.973 -20.681 -7.028 1.00 89.88 85 SER A N 1
ATOM 670 C CA . SER A 1 85 ? 38.045 -21.687 -6.496 1.00 89.88 85 SER A CA 1
ATOM 671 C C . SER A 1 85 ? 38.803 -22.945 -6.103 1.00 89.88 85 SER A C 1
ATOM 673 O O . SER A 1 85 ? 39.750 -23.310 -6.799 1.00 89.88 85 SER A O 1
ATOM 675 N N . PHE A 1 86 ? 38.344 -23.642 -5.068 1.00 92.19 86 PHE A N 1
ATOM 676 C CA . PHE A 1 86 ? 38.835 -24.986 -4.763 1.00 92.19 86 PHE A CA 1
ATOM 677 C C . PHE A 1 86 ? 38.377 -25.980 -5.836 1.00 92.19 86 PHE A C 1
ATOM 679 O O . PHE A 1 86 ? 37.290 -25.831 -6.402 1.00 92.19 86 PHE A O 1
ATOM 686 N N . SER A 1 87 ? 39.174 -27.010 -6.111 1.00 93.19 87 SER A N 1
ATOM 687 C CA . SER A 1 87 ? 38.721 -28.190 -6.860 1.00 93.19 87 SER A CA 1
ATOM 688 C C . SER A 1 87 ? 37.597 -28.922 -6.112 1.00 93.19 87 SER A C 1
ATOM 690 O O . SER A 1 87 ? 37.298 -28.616 -4.952 1.00 93.19 87 SER A O 1
ATOM 692 N N . ILE A 1 88 ? 36.936 -29.880 -6.771 1.00 92.31 88 ILE A N 1
ATOM 693 C CA . ILE A 1 88 ? 35.896 -30.694 -6.121 1.00 92.31 88 ILE A CA 1
ATOM 694 C C . ILE A 1 88 ? 36.529 -31.490 -4.973 1.00 92.31 88 ILE A C 1
ATOM 696 O O . ILE A 1 88 ? 36.010 -31.499 -3.863 1.00 92.31 88 ILE A O 1
ATOM 700 N N . GLU A 1 89 ? 37.684 -32.099 -5.213 1.00 92.81 89 GLU A N 1
ATOM 701 C CA . GLU A 1 89 ? 38.400 -32.910 -4.235 1.00 92.81 89 GLU A CA 1
ATOM 702 C C . GLU A 1 89 ? 38.803 -32.085 -3.003 1.00 92.81 89 GLU A C 1
ATOM 704 O O . GLU A 1 89 ? 38.501 -32.475 -1.877 1.00 92.81 89 GLU A O 1
ATOM 709 N N . GLU A 1 90 ? 39.408 -30.909 -3.205 1.00 93.94 90 GLU A N 1
ATOM 710 C CA . GLU A 1 90 ? 39.782 -30.007 -2.104 1.00 93.94 90 GLU A CA 1
ATOM 711 C C . GLU A 1 90 ? 38.558 -29.513 -1.329 1.00 93.94 90 GLU A C 1
ATOM 713 O O . GLU A 1 90 ? 38.579 -29.457 -0.101 1.00 93.94 90 GLU A O 1
ATOM 718 N N . SER A 1 91 ? 37.475 -29.179 -2.036 1.00 94.19 91 SER A N 1
ATOM 719 C CA . SER A 1 91 ? 36.236 -28.692 -1.425 1.00 94.19 91 SER A CA 1
ATOM 720 C C . SER A 1 91 ? 35.685 -29.697 -0.412 1.00 94.19 91 SER A C 1
ATOM 722 O O . SER A 1 91 ? 35.431 -29.342 0.738 1.00 94.19 91 SER A O 1
ATOM 724 N N . PHE A 1 92 ? 35.545 -30.963 -0.811 1.00 94.19 92 PHE A N 1
ATOM 725 C CA . PHE A 1 92 ? 34.969 -32.002 0.045 1.00 94.19 92 PHE A CA 1
ATOM 726 C C . PHE A 1 92 ? 35.954 -32.559 1.087 1.00 94.19 92 PHE A C 1
ATOM 728 O O . PHE A 1 92 ? 35.504 -33.080 2.104 1.00 94.19 92 PHE A O 1
ATOM 735 N N . ASP A 1 93 ? 37.268 -32.386 0.909 1.00 93.38 93 ASP A N 1
ATOM 736 C CA . ASP A 1 93 ? 38.269 -32.653 1.957 1.00 93.38 93 ASP A CA 1
ATOM 737 C C . ASP A 1 93 ? 38.269 -31.578 3.063 1.00 93.38 93 ASP A C 1
ATOM 739 O O . ASP A 1 93 ? 38.551 -31.858 4.232 1.00 93.38 93 ASP A O 1
ATOM 743 N N . LEU A 1 94 ? 37.935 -30.332 2.710 1.00 94.31 94 LEU A N 1
ATOM 744 C CA . LEU A 1 94 ? 37.911 -29.206 3.645 1.00 94.31 94 LEU A CA 1
ATOM 745 C C . LEU A 1 94 ? 36.620 -29.119 4.463 1.00 94.31 94 LEU A C 1
ATOM 747 O O . LEU A 1 94 ? 36.698 -28.743 5.634 1.00 94.31 94 LEU A O 1
ATOM 751 N N . LEU A 1 95 ? 35.461 -29.464 3.889 1.00 93.88 95 LEU A N 1
ATOM 752 C CA . LEU A 1 95 ? 34.157 -29.351 4.563 1.00 93.88 95 LEU A CA 1
ATOM 753 C C . LEU A 1 95 ? 34.113 -30.033 5.951 1.00 93.88 95 LEU A C 1
ATOM 755 O O . LEU A 1 95 ? 33.692 -29.373 6.901 1.00 93.88 95 LEU A O 1
ATOM 759 N N . PRO A 1 96 ? 34.606 -31.279 6.142 1.00 92.25 96 PRO A N 1
ATOM 760 C CA . PRO A 1 96 ? 34.613 -31.932 7.456 1.00 92.25 96 PRO A CA 1
ATOM 761 C C . PRO A 1 96 ? 35.566 -31.297 8.478 1.00 92.25 96 PRO A C 1
ATOM 763 O O . PRO A 1 96 ? 35.502 -31.616 9.663 1.00 92.25 96 PRO A O 1
ATOM 766 N N . ARG A 1 97 ? 36.497 -30.444 8.032 1.00 93.12 97 ARG A N 1
ATOM 767 C CA . ARG A 1 97 ? 37.546 -29.843 8.870 1.00 93.12 97 ARG A CA 1
ATOM 768 C C . ARG A 1 97 ? 37.188 -28.445 9.368 1.00 93.12 97 ARG A C 1
ATOM 770 O O . ARG A 1 97 ? 38.029 -27.830 10.027 1.00 93.12 97 ARG A O 1
ATOM 777 N N . LEU A 1 98 ? 36.017 -27.920 9.012 1.00 92.38 98 LEU A N 1
ATOM 778 C CA . LEU A 1 98 ? 35.566 -26.597 9.433 1.00 92.38 98 LEU A CA 1
ATOM 779 C C . LEU A 1 98 ? 35.123 -26.593 10.896 1.00 92.38 98 LEU A C 1
ATOM 781 O O . LEU A 1 98 ? 34.407 -27.483 11.349 1.00 92.38 98 LEU A O 1
ATOM 785 N N . SER A 1 99 ? 35.519 -25.549 11.621 1.00 92.38 99 SER A N 1
ATOM 786 C CA . SER A 1 99 ? 34.989 -25.256 12.958 1.00 92.38 99 SER A CA 1
ATOM 787 C C . SER A 1 99 ? 33.750 -24.355 12.881 1.00 92.38 99 SER A C 1
ATOM 789 O O . SER A 1 99 ? 33.503 -23.710 11.864 1.00 92.38 99 SER A O 1
ATOM 791 N N . ARG A 1 100 ? 32.966 -24.272 13.965 1.00 91.81 100 ARG A N 1
ATOM 792 C CA . ARG A 1 100 ? 31.791 -23.381 14.040 1.00 91.81 100 ARG A CA 1
ATOM 793 C C . ARG A 1 100 ? 32.176 -21.933 13.730 1.00 91.81 100 ARG A C 1
ATOM 795 O O . ARG A 1 100 ? 33.146 -21.419 14.284 1.00 91.81 100 ARG A O 1
ATOM 802 N N . GLY A 1 101 ? 31.411 -21.287 12.855 1.00 87.88 101 GLY A N 1
ATOM 803 C CA . GLY A 1 101 ? 31.675 -19.933 12.376 1.00 87.88 101 GLY A CA 1
ATOM 804 C C . GLY A 1 101 ? 32.767 -19.825 11.304 1.00 87.88 101 GLY A C 1
ATOM 805 O O . GLY A 1 101 ? 32.924 -18.738 10.748 1.00 87.88 101 GLY A O 1
ATOM 806 N N . GLU A 1 102 ? 33.493 -20.904 10.979 1.00 94.50 102 GLU A N 1
ATOM 807 C CA . GLU A 1 102 ? 34.392 -20.926 9.820 1.00 94.50 102 GLU A CA 1
ATOM 808 C C . GLU A 1 102 ? 33.608 -21.111 8.516 1.00 94.50 102 GLU A C 1
ATOM 810 O O . GLU A 1 102 ? 32.575 -21.787 8.475 1.00 94.50 102 GLU A O 1
ATOM 815 N N . ALA A 1 103 ? 34.134 -20.536 7.434 1.00 95.38 103 ALA A N 1
ATOM 816 C CA . ALA A 1 103 ? 33.583 -20.663 6.092 1.00 95.38 103 ALA A CA 1
ATOM 817 C C . ALA A 1 103 ? 34.637 -21.065 5.050 1.00 95.38 103 ALA A C 1
ATOM 819 O O . ALA A 1 103 ? 35.830 -20.799 5.208 1.00 95.38 103 ALA A O 1
ATOM 820 N N . ILE A 1 104 ? 34.193 -21.671 3.951 1.00 95.75 104 ILE A N 1
ATOM 821 C CA . ILE A 1 104 ? 34.991 -21.886 2.734 1.00 95.75 104 ILE A CA 1
ATOM 822 C C . ILE A 1 104 ? 34.469 -20.942 1.660 1.00 95.75 104 ILE A C 1
ATOM 824 O O . ILE A 1 104 ? 33.266 -20.919 1.408 1.00 95.75 104 ILE A O 1
ATOM 828 N N . TYR A 1 105 ? 35.369 -20.190 1.026 1.00 94.75 105 TYR A N 1
ATOM 829 C CA . TYR A 1 105 ? 35.034 -19.344 -0.119 1.00 94.75 105 TYR A CA 1
ATOM 830 C C . TYR A 1 105 ? 35.143 -20.122 -1.438 1.00 94.75 105 TYR A C 1
ATOM 832 O O . TYR A 1 105 ? 36.121 -20.846 -1.641 1.00 94.75 105 TYR A O 1
ATOM 840 N N . GLN A 1 106 ? 34.167 -19.953 -2.338 1.00 92.00 106 GLN A N 1
ATOM 841 C CA . GLN A 1 106 ? 34.155 -20.542 -3.691 1.00 92.00 106 GLN A CA 1
ATOM 842 C C . GLN A 1 106 ? 34.341 -22.074 -3.698 1.00 92.00 106 GLN A C 1
ATOM 844 O O . GLN A 1 106 ? 35.167 -22.627 -4.435 1.00 92.00 106 GLN A O 1
ATOM 849 N N . THR A 1 107 ? 33.570 -22.773 -2.858 1.00 93.38 107 THR A N 1
ATOM 850 C CA . THR A 1 107 ? 33.491 -24.244 -2.834 1.00 93.38 107 THR A CA 1
ATOM 851 C C . THR A 1 107 ? 32.969 -24.760 -4.177 1.00 93.38 107 THR A C 1
ATOM 853 O O . THR A 1 107 ? 31.893 -24.356 -4.605 1.00 93.38 107 THR A O 1
ATOM 856 N N . THR A 1 108 ? 33.675 -25.675 -4.847 1.00 94.69 108 THR A N 1
ATOM 857 C CA . THR A 1 108 ? 33.177 -26.274 -6.098 1.00 94.69 108 THR A CA 1
ATOM 858 C C . THR A 1 108 ? 32.364 -27.527 -5.793 1.00 94.69 108 THR A C 1
ATOM 860 O O . THR A 1 108 ? 32.902 -28.543 -5.357 1.00 94.69 108 THR A O 1
ATOM 863 N N . ILE A 1 109 ? 31.062 -27.471 -6.073 1.00 94.44 109 ILE A N 1
ATOM 864 C CA . ILE A 1 109 ? 30.109 -28.546 -5.784 1.00 94.44 109 ILE A CA 1
ATOM 865 C C . ILE A 1 109 ? 29.683 -29.217 -7.102 1.00 94.44 109 ILE A C 1
ATOM 867 O O . ILE A 1 109 ? 29.183 -28.534 -8.005 1.00 94.44 109 ILE A O 1
ATOM 871 N N . PRO A 1 110 ? 29.870 -30.541 -7.264 1.00 92.69 110 PRO A N 1
ATOM 872 C CA . PRO A 1 110 ? 29.410 -31.252 -8.446 1.00 92.69 110 PRO A CA 1
ATOM 873 C C . PRO A 1 110 ? 27.890 -31.430 -8.413 1.00 92.69 110 PRO A C 1
ATOM 875 O O . PRO A 1 110 ? 27.313 -31.771 -7.384 1.00 92.69 110 PRO A O 1
ATOM 878 N N . VAL A 1 111 ? 27.242 -31.281 -9.569 1.00 91.44 111 VAL A N 1
ATOM 879 C CA . VAL A 1 111 ? 25.830 -31.654 -9.728 1.00 91.44 111 VAL A CA 1
ATOM 880 C C . VAL A 1 111 ? 25.764 -33.050 -10.331 1.00 91.44 111 VAL A C 1
ATOM 882 O O . VAL A 1 111 ? 26.242 -33.280 -11.443 1.00 91.44 111 VAL A O 1
ATOM 885 N N . SER A 1 112 ? 25.208 -33.999 -9.580 1.00 88.44 112 SER A N 1
ATOM 886 C CA . SER A 1 112 ? 25.168 -35.403 -9.992 1.00 88.44 112 SER A CA 1
ATOM 887 C C . SER A 1 112 ? 24.010 -35.709 -10.949 1.00 88.44 112 SER A C 1
ATOM 889 O O . SER A 1 112 ? 23.012 -34.992 -10.998 1.00 88.44 112 SER A O 1
ATOM 891 N N . ILE A 1 113 ? 24.108 -36.823 -11.681 1.00 90.25 113 ILE A N 1
ATOM 892 C CA . ILE A 1 113 ? 22.991 -37.326 -12.498 1.00 90.25 113 ILE A CA 1
ATOM 893 C C . ILE A 1 113 ? 21.778 -37.719 -11.642 1.00 90.25 113 ILE A C 1
ATOM 895 O O . ILE A 1 113 ? 20.648 -37.536 -12.083 1.00 90.25 113 ILE A O 1
ATOM 899 N N . HIS A 1 114 ? 22.007 -38.187 -10.411 1.00 89.19 114 HIS A N 1
ATOM 900 C CA . HIS A 1 114 ? 20.950 -38.562 -9.472 1.00 89.19 114 HIS A CA 1
ATOM 901 C C . HIS A 1 114 ? 20.159 -37.334 -9.007 1.00 89.19 114 HIS A C 1
ATOM 903 O O . HIS A 1 114 ? 18.940 -37.402 -8.902 1.00 89.19 114 HIS A O 1
ATOM 909 N N . PHE A 1 115 ? 20.820 -36.179 -8.852 1.00 91.69 115 PHE A N 1
ATOM 910 C CA . PHE A 1 115 ? 20.133 -34.921 -8.549 1.00 91.69 115 PHE A CA 1
ATOM 911 C C . PHE A 1 115 ? 19.122 -34.574 -9.646 1.00 91.69 115 PHE A C 1
ATOM 913 O O . PHE A 1 115 ? 17.994 -34.205 -9.346 1.00 91.69 115 PHE A O 1
ATOM 920 N N . LEU A 1 116 ? 19.501 -34.735 -10.919 1.00 91.56 116 LEU A N 1
ATOM 921 C CA . LEU A 1 116 ? 18.599 -34.496 -12.051 1.00 91.56 116 LEU A CA 1
ATOM 922 C C . LEU A 1 116 ? 17.437 -35.494 -12.064 1.00 91.56 116 LEU A C 1
ATOM 924 O O . LEU A 1 116 ? 16.283 -35.094 -12.198 1.00 91.56 116 LEU A O 1
ATOM 928 N N . GLN A 1 117 ? 17.736 -36.776 -11.859 1.00 91.06 117 GLN A N 1
ATOM 929 C CA . GLN A 1 117 ? 16.735 -37.841 -11.825 1.00 91.06 117 GLN A CA 1
ATOM 930 C C . GLN A 1 117 ? 15.728 -37.672 -10.682 1.00 91.06 117 GLN A C 1
ATOM 932 O O . GLN A 1 117 ? 14.551 -37.949 -10.881 1.00 91.06 117 GLN A O 1
ATOM 937 N N . ASN A 1 118 ? 16.145 -37.149 -9.523 1.00 90.88 118 ASN A N 1
ATOM 938 C CA . ASN A 1 118 ? 15.242 -36.870 -8.401 1.00 90.88 118 ASN A CA 1
ATOM 939 C C . ASN A 1 118 ? 14.137 -35.858 -8.753 1.00 90.88 118 ASN A C 1
ATOM 941 O O . ASN A 1 118 ? 13.084 -35.859 -8.110 1.00 90.88 118 ASN A O 1
ATOM 945 N N . TYR A 1 119 ? 14.360 -35.023 -9.772 1.00 90.94 119 TYR A N 1
ATOM 946 C CA . TYR A 1 119 ? 13.393 -34.058 -10.301 1.00 90.94 119 TYR A CA 1
ATOM 947 C C . TYR A 1 119 ? 12.864 -34.432 -11.692 1.00 90.94 119 TYR A C 1
ATOM 949 O O . TYR A 1 119 ? 12.354 -33.566 -12.397 1.00 90.94 119 TYR A O 1
ATOM 957 N N . ASP A 1 120 ? 12.993 -35.700 -12.096 1.00 90.06 120 ASP A N 1
ATOM 958 C CA . ASP A 1 120 ? 12.526 -36.223 -13.388 1.00 90.06 120 ASP A CA 1
ATOM 959 C C . ASP A 1 120 ? 13.185 -35.555 -14.618 1.00 90.06 120 ASP A C 1
ATOM 961 O O . ASP A 1 120 ? 12.636 -35.548 -15.721 1.00 90.06 120 ASP A O 1
ATOM 965 N N . LEU A 1 121 ? 14.396 -35.007 -14.455 1.00 91.31 121 LEU A N 1
ATOM 966 C CA . LEU A 1 121 ? 15.166 -34.394 -15.539 1.00 91.31 121 LEU A CA 1
ATOM 967 C C . LEU A 1 121 ? 16.104 -35.418 -16.193 1.00 91.31 121 LEU A C 1
ATOM 969 O O . LEU A 1 121 ? 16.986 -35.972 -15.538 1.00 91.31 121 LEU A O 1
ATOM 973 N N . ASP A 1 122 ? 15.977 -35.615 -17.511 1.00 90.19 122 ASP A N 1
ATOM 974 C CA . ASP A 1 122 ? 16.855 -36.509 -18.284 1.00 90.19 122 ASP A CA 1
ATOM 975 C C . ASP A 1 122 ? 18.307 -35.973 -18.325 1.00 90.19 122 ASP A C 1
ATOM 977 O O . ASP A 1 122 ? 18.538 -34.916 -18.928 1.00 90.19 122 ASP A O 1
ATOM 981 N N . PRO A 1 123 ? 19.309 -36.684 -17.762 1.00 90.06 123 PRO A N 1
ATOM 982 C CA . PRO A 1 123 ? 20.718 -36.276 -17.798 1.00 90.06 123 PRO A CA 1
ATOM 983 C C . PRO A 1 123 ? 21.333 -36.205 -19.208 1.00 90.06 123 PRO A C 1
ATOM 985 O O . PRO A 1 123 ? 22.377 -35.567 -19.398 1.00 90.06 123 PRO A O 1
ATOM 988 N N . GLY A 1 124 ? 20.721 -36.867 -20.197 1.00 88.44 124 GLY A N 1
ATOM 989 C CA . GLY A 1 124 ? 21.095 -36.783 -21.608 1.00 88.44 124 GLY A CA 1
ATOM 990 C C . GLY A 1 124 ? 20.707 -35.447 -22.244 1.00 88.44 124 GLY A C 1
ATOM 991 O O . GLY A 1 124 ? 21.439 -34.934 -23.092 1.00 88.44 124 GLY A O 1
ATOM 992 N N . MET A 1 125 ? 19.609 -34.845 -21.782 1.00 88.31 125 MET A N 1
ATOM 993 C CA . MET A 1 125 ? 19.099 -33.556 -22.260 1.00 88.31 125 MET A CA 1
ATOM 994 C C . MET A 1 125 ? 19.496 -32.377 -21.376 1.00 88.31 125 MET A C 1
ATOM 996 O O . MET A 1 125 ? 19.617 -31.264 -21.879 1.00 88.31 125 MET A O 1
ATOM 1000 N N . HIS A 1 126 ? 19.728 -32.596 -20.085 1.00 91.81 126 HIS A N 1
ATOM 1001 C CA . HIS A 1 126 ? 20.014 -31.543 -19.116 1.00 91.81 126 HIS A CA 1
ATOM 1002 C C . HIS A 1 126 ? 21.423 -31.709 -18.555 1.00 91.81 126 HIS A C 1
ATOM 1004 O O . HIS A 1 126 ? 21.863 -32.807 -18.210 1.00 91.81 126 HIS A O 1
ATOM 1010 N N . ARG A 1 127 ? 22.154 -30.603 -18.458 1.00 91.31 127 ARG A N 1
ATOM 1011 C CA . ARG A 1 127 ? 23.490 -30.559 -17.876 1.00 91.31 127 ARG A CA 1
ATOM 1012 C C . ARG A 1 127 ? 23.579 -29.396 -16.911 1.00 91.31 127 ARG A C 1
ATOM 1014 O O . ARG A 1 127 ? 23.369 -28.260 -17.310 1.00 91.31 127 ARG A O 1
ATOM 1021 N N . PHE A 1 128 ? 23.994 -29.672 -15.684 1.00 91.12 128 PHE A N 1
ATOM 1022 C CA . PHE A 1 128 ? 24.471 -28.639 -14.777 1.00 91.12 128 PHE A CA 1
ATOM 1023 C C . PHE A 1 128 ? 25.996 -28.650 -14.742 1.00 91.12 128 PHE A C 1
ATOM 1025 O O . PHE A 1 128 ? 26.622 -29.707 -14.640 1.00 91.12 128 PHE A O 1
ATOM 1032 N N . SER A 1 129 ? 26.599 -27.471 -14.850 1.00 85.44 129 SER A N 1
ATOM 1033 C CA . SER A 1 129 ? 28.022 -27.306 -14.542 1.00 85.44 129 SER A CA 1
ATOM 1034 C C . SER A 1 129 ? 28.235 -27.373 -13.025 1.00 85.44 129 SER A C 1
ATOM 1036 O O . SER A 1 129 ? 27.313 -27.012 -12.287 1.00 85.44 129 SER A O 1
ATOM 1038 N N . PRO A 1 130 ? 29.428 -27.785 -12.544 1.00 88.69 130 PRO A N 1
ATOM 1039 C CA . PRO A 1 130 ? 29.778 -27.644 -11.136 1.00 88.69 130 PRO A CA 1
ATOM 1040 C C . PRO A 1 130 ? 29.504 -26.217 -10.668 1.00 88.69 130 PRO A C 1
ATOM 1042 O O . PRO A 1 130 ? 29.857 -25.252 -11.352 1.00 88.69 130 PRO A O 1
ATOM 1045 N N . CYS A 1 131 ? 28.819 -26.095 -9.541 1.00 91.75 131 CYS A N 1
ATOM 1046 C CA . CYS A 1 131 ? 28.352 -24.819 -9.039 1.00 91.75 131 CYS A CA 1
ATOM 1047 C C . CYS A 1 131 ? 29.243 -24.324 -7.901 1.00 91.75 131 CYS A C 1
ATOM 1049 O O . CYS A 1 131 ? 29.897 -25.121 -7.228 1.00 91.75 131 CYS A O 1
ATOM 1051 N N . ARG A 1 132 ? 29.280 -23.005 -7.708 1.00 92.25 132 ARG A N 1
ATOM 1052 C CA . ARG A 1 132 ? 30.162 -22.347 -6.744 1.00 92.25 132 ARG A CA 1
ATOM 1053 C C . ARG A 1 132 ? 29.356 -21.352 -5.911 1.00 92.25 132 ARG A C 1
ATOM 1055 O O . ARG A 1 132 ? 29.114 -20.249 -6.399 1.00 92.25 132 ARG A O 1
ATOM 1062 N N . PRO A 1 133 ? 28.843 -21.742 -4.730 1.00 93.00 133 PRO A N 1
ATOM 1063 C CA . PRO A 1 133 ? 28.390 -20.759 -3.755 1.00 93.00 133 PRO A CA 1
ATOM 1064 C C . PRO A 1 133 ? 29.556 -19.867 -3.332 1.00 93.00 133 PRO A C 1
ATOM 1066 O O . PRO A 1 133 ? 30.698 -20.332 -3.261 1.00 93.00 133 PRO A O 1
ATOM 1069 N N . ASP A 1 134 ? 29.256 -18.609 -3.011 1.00 93.62 134 ASP A N 1
ATOM 1070 C CA . ASP A 1 134 ? 30.279 -17.687 -2.520 1.00 93.62 134 ASP A CA 1
ATOM 1071 C C . ASP A 1 134 ? 30.853 -18.202 -1.197 1.00 93.62 134 ASP A C 1
ATOM 1073 O O . ASP A 1 134 ? 32.070 -18.256 -1.046 1.00 93.62 134 ASP A O 1
ATOM 1077 N N . LEU A 1 135 ? 30.000 -18.660 -0.272 1.00 95.62 135 LEU A N 1
ATOM 1078 C CA . LEU A 1 135 ? 30.409 -19.179 1.031 1.00 95.62 135 LEU A CA 1
ATOM 1079 C C . LEU A 1 135 ? 29.612 -20.422 1.460 1.00 95.62 135 LEU A C 1
ATOM 1081 O O . LEU A 1 135 ? 28.383 -20.469 1.365 1.00 95.62 135 LEU A O 1
ATOM 1085 N N . VAL A 1 136 ? 30.321 -21.392 2.043 1.00 96.75 136 VAL A N 1
ATOM 1086 C CA . VAL A 1 136 ? 29.741 -22.474 2.858 1.00 96.75 136 VAL A CA 1
ATOM 1087 C C . VAL A 1 136 ? 30.266 -22.327 4.283 1.00 96.75 136 VAL A C 1
ATOM 1089 O O . VAL A 1 136 ? 31.465 -22.494 4.509 1.00 96.75 136 VAL A O 1
ATOM 1092 N N . ARG A 1 137 ? 29.391 -21.980 5.234 1.00 95.75 137 ARG A N 1
ATOM 1093 C CA . ARG A 1 137 ? 29.727 -21.693 6.642 1.00 95.75 137 ARG A CA 1
ATOM 1094 C C . ARG A 1 137 ? 29.174 -22.767 7.572 1.00 95.75 137 ARG A C 1
ATOM 1096 O O . ARG A 1 137 ? 28.064 -23.229 7.352 1.00 95.75 137 ARG A O 1
ATOM 1103 N N . VAL A 1 138 ? 29.888 -23.117 8.640 1.00 94.62 138 VAL A N 1
ATOM 1104 C CA . VAL A 1 138 ? 29.326 -23.943 9.725 1.00 94.62 138 VAL A CA 1
ATOM 1105 C C . VAL A 1 138 ? 28.583 -23.048 10.721 1.00 94.62 138 VAL A C 1
ATOM 1107 O O . VAL A 1 138 ? 29.189 -22.140 11.294 1.00 94.62 138 VAL A O 1
ATOM 1110 N N . ASP A 1 139 ? 27.286 -23.280 10.923 1.00 91.44 139 ASP A N 1
ATOM 1111 C CA . ASP A 1 139 ? 26.456 -22.547 11.889 1.00 91.44 139 ASP A CA 1
ATOM 1112 C C . ASP A 1 139 ? 26.757 -22.936 13.356 1.00 91.44 139 ASP A C 1
ATOM 1114 O O . ASP A 1 139 ? 27.649 -23.741 13.651 1.00 91.44 139 ASP A O 1
ATOM 1118 N N . GLU A 1 140 ? 26.039 -22.332 14.307 1.00 87.50 140 GLU A N 1
ATOM 1119 C CA . GLU A 1 140 ? 26.230 -22.603 15.739 1.00 87.50 140 GLU A CA 1
ATOM 1120 C C . GLU A 1 140 ? 25.839 -24.039 16.129 1.00 87.50 140 GLU A C 1
ATOM 1122 O O . GLU A 1 140 ? 26.441 -24.628 17.035 1.00 87.50 140 GLU A O 1
ATOM 1127 N N . GLU A 1 141 ? 24.882 -24.634 15.415 1.00 88.12 141 GLU A N 1
ATOM 1128 C CA . GLU A 1 141 ? 24.440 -26.017 15.583 1.00 88.12 141 GLU A CA 1
ATOM 1129 C C . GLU A 1 141 ? 25.358 -27.045 14.897 1.00 88.12 141 GLU A C 1
ATOM 1131 O O . GLU A 1 141 ? 25.195 -28.249 15.112 1.00 88.12 141 GLU A O 1
ATOM 1136 N N . GLY A 1 142 ? 26.357 -26.601 14.129 1.00 89.69 142 GLY A N 1
ATOM 1137 C CA . GLY A 1 142 ? 27.289 -27.465 13.402 1.00 89.69 142 GLY A CA 1
ATOM 1138 C C . GLY A 1 142 ? 26.796 -27.922 12.024 1.00 89.69 142 GLY A C 1
ATOM 1139 O O . GLY A 1 142 ? 27.321 -28.897 11.491 1.00 89.69 142 GLY A O 1
ATOM 1140 N N . ARG A 1 143 ? 25.788 -27.260 11.450 1.00 95.06 143 ARG A N 1
ATOM 1141 C CA . ARG A 1 143 ? 25.276 -27.509 10.096 1.00 95.06 143 ARG A CA 1
ATOM 1142 C C . ARG A 1 143 ? 25.964 -26.600 9.080 1.00 95.06 143 ARG A C 1
ATOM 1144 O O . ARG A 1 143 ? 26.354 -25.478 9.387 1.00 95.06 143 ARG A O 1
ATOM 1151 N N . LEU A 1 144 ? 26.079 -27.075 7.847 1.00 96.56 144 LEU A N 1
ATOM 1152 C CA . LEU A 1 144 ? 26.565 -26.315 6.703 1.00 96.56 144 LEU A CA 1
ATOM 1153 C C . LEU A 1 144 ? 25.461 -25.389 6.187 1.00 96.56 144 LEU A C 1
ATOM 1155 O O . LEU A 1 144 ? 24.403 -25.839 5.751 1.00 96.56 144 LEU A O 1
ATOM 1159 N N . GLN A 1 145 ? 25.731 -24.094 6.201 1.00 96.25 145 GLN A N 1
ATOM 1160 C CA . GLN A 1 145 ? 24.850 -23.034 5.746 1.00 96.25 145 GLN A CA 1
ATOM 1161 C C . GLN A 1 145 ? 25.436 -22.363 4.501 1.00 96.25 145 GLN A C 1
ATOM 1163 O O . GLN A 1 145 ? 26.601 -21.955 4.487 1.00 96.25 145 GLN A O 1
ATOM 1168 N N . ILE A 1 146 ? 24.613 -22.214 3.460 1.00 97.19 146 ILE A N 1
ATOM 1169 C CA . ILE A 1 146 ? 24.972 -21.447 2.263 1.00 97.19 146 ILE A CA 1
ATOM 1170 C C . ILE A 1 146 ? 24.826 -19.956 2.536 1.00 97.19 146 ILE A C 1
ATOM 1172 O O . ILE A 1 146 ? 23.785 -19.503 3.023 1.00 97.19 146 ILE A O 1
ATOM 1176 N N . ILE A 1 147 ? 25.853 -19.196 2.160 1.00 95.38 147 ILE A N 1
ATOM 1177 C CA . ILE A 1 147 ? 25.812 -17.739 2.131 1.00 95.38 147 ILE A CA 1
ATOM 1178 C C . ILE A 1 147 ? 26.262 -17.254 0.754 1.00 95.38 147 ILE A C 1
ATOM 1180 O O . ILE A 1 147 ? 27.307 -17.655 0.249 1.00 95.38 147 ILE A O 1
ATOM 1184 N N . ASP A 1 148 ? 25.458 -16.388 0.152 1.00 93.88 148 ASP A N 1
ATOM 1185 C CA . ASP A 1 148 ? 25.735 -15.764 -1.143 1.00 93.88 148 ASP A CA 1
ATOM 1186 C C . ASP A 1 148 ? 25.989 -14.266 -0.917 1.00 93.88 148 ASP A C 1
ATOM 1188 O O . ASP A 1 148 ? 25.267 -13.623 -0.152 1.00 93.88 148 ASP A O 1
ATOM 1192 N N . ILE A 1 149 ? 27.024 -13.696 -1.527 1.00 91.94 149 ILE A N 1
ATOM 1193 C CA . ILE A 1 149 ? 27.408 -12.292 -1.350 1.00 91.94 149 ILE A CA 1
ATOM 1194 C C . ILE A 1 149 ? 26.854 -11.493 -2.527 1.00 91.94 149 ILE A C 1
ATOM 1196 O O . ILE A 1 149 ? 27.011 -11.870 -3.691 1.00 91.94 149 ILE A O 1
ATOM 1200 N N . LYS A 1 150 ? 26.152 -10.392 -2.246 1.00 88.19 150 LYS A N 1
ATOM 1201 C CA . LYS A 1 150 ? 25.512 -9.583 -3.287 1.00 88.19 150 LYS A CA 1
ATOM 1202 C C . LYS A 1 150 ? 25.653 -8.100 -2.982 1.00 88.19 150 LYS A C 1
ATOM 1204 O O . LYS A 1 150 ? 25.215 -7.630 -1.937 1.00 88.19 150 LYS A O 1
ATOM 1209 N N . ALA A 1 151 ? 26.218 -7.355 -3.936 1.00 81.38 151 ALA A N 1
ATOM 1210 C CA . ALA A 1 151 ? 26.269 -5.893 -3.906 1.00 81.38 151 ALA A CA 1
ATOM 1211 C C . ALA A 1 151 ? 24.888 -5.294 -4.239 1.00 81.38 151 ALA A C 1
ATOM 1213 O O . ALA A 1 151 ? 24.689 -4.652 -5.266 1.00 81.38 151 ALA A O 1
ATOM 1214 N N . SER A 1 152 ? 23.911 -5.593 -3.388 1.00 78.19 152 SER A N 1
ATOM 1215 C CA . SER A 1 152 ? 22.540 -5.096 -3.433 1.00 78.19 152 SER A CA 1
ATOM 1216 C C . SER A 1 152 ? 22.101 -4.740 -2.019 1.00 78.19 152 SER A C 1
ATOM 1218 O O . SER A 1 152 ? 22.429 -5.478 -1.093 1.00 78.19 152 SER A O 1
ATOM 1220 N N . GLU A 1 153 ? 21.325 -3.672 -1.861 1.00 70.75 153 GLU A N 1
ATOM 1221 C CA . GLU A 1 153 ? 20.782 -3.243 -0.559 1.00 70.75 153 GLU A CA 1
ATOM 1222 C C . GLU A 1 153 ? 19.623 -4.128 -0.083 1.00 70.75 153 GLU A C 1
ATOM 1224 O O . GLU A 1 153 ? 19.376 -4.272 1.109 1.00 70.75 153 GLU A O 1
ATOM 1229 N N . GLU A 1 154 ? 18.902 -4.747 -1.021 1.00 74.75 154 GLU A N 1
ATOM 1230 C CA . GLU A 1 154 ? 17.685 -5.498 -0.729 1.00 74.75 154 GLU A CA 1
ATOM 1231 C C . GLU A 1 154 ? 17.785 -6.963 -1.155 1.00 74.75 154 GLU A C 1
ATOM 1233 O O . GLU A 1 154 ? 18.453 -7.351 -2.120 1.00 74.75 154 GLU A O 1
ATOM 1238 N N . LEU A 1 155 ? 17.062 -7.804 -0.420 1.00 82.69 155 LEU A N 1
ATOM 1239 C CA . LEU A 1 155 ? 17.059 -9.245 -0.605 1.00 82.69 155 LEU A CA 1
ATOM 1240 C C . LEU A 1 155 ? 16.099 -9.622 -1.746 1.00 82.69 155 LEU A C 1
ATOM 1242 O O . LEU A 1 155 ? 14.881 -9.519 -1.616 1.00 82.69 155 LEU A O 1
ATOM 1246 N N . SER A 1 156 ? 16.642 -10.069 -2.882 1.00 85.81 156 SER A N 1
ATOM 1247 C CA . SER A 1 156 ? 15.850 -10.377 -4.081 1.00 85.81 156 SER A CA 1
ATOM 1248 C C . SER A 1 156 ? 15.400 -11.844 -4.149 1.00 85.81 156 SER A C 1
ATOM 1250 O O . SER A 1 156 ? 16.034 -12.749 -3.599 1.00 85.81 156 SER A O 1
ATOM 1252 N N . VAL A 1 157 ? 14.307 -12.113 -4.876 1.00 86.94 157 VAL A N 1
ATOM 1253 C CA . VAL A 1 157 ? 13.848 -13.489 -5.165 1.00 86.94 157 VAL A CA 1
ATOM 1254 C C . VAL A 1 157 ? 14.938 -14.296 -5.874 1.00 86.94 157 VAL A C 1
ATOM 1256 O O . VAL A 1 157 ? 15.181 -15.440 -5.505 1.00 86.94 157 VAL A O 1
ATOM 1259 N N . SER A 1 158 ? 15.640 -13.705 -6.844 1.00 89.38 158 SER A N 1
ATOM 1260 C CA . SER A 1 158 ? 16.700 -14.396 -7.583 1.00 89.38 158 SER A CA 1
ATOM 1261 C C . SER A 1 158 ? 17.857 -14.837 -6.690 1.00 89.38 158 SER A C 1
ATOM 1263 O O . SER A 1 158 ? 18.334 -15.958 -6.853 1.00 89.38 158 SER A O 1
ATOM 1265 N N . HIS A 1 159 ? 18.263 -14.005 -5.720 1.00 89.44 159 HIS A N 1
ATOM 1266 C CA . HIS A 1 159 ? 19.314 -14.359 -4.757 1.00 89.44 159 HIS A CA 1
ATOM 1267 C C . HIS A 1 159 ? 18.874 -15.534 -3.875 1.00 89.44 159 HIS A C 1
ATOM 1269 O O . HIS A 1 159 ? 19.615 -16.502 -3.709 1.00 89.44 159 HIS A O 1
ATOM 1275 N N . ARG A 1 160 ? 17.625 -15.504 -3.385 1.00 93.62 160 ARG A N 1
ATOM 1276 C CA . ARG A 1 160 ? 17.063 -16.592 -2.570 1.00 93.62 160 ARG A CA 1
ATOM 1277 C C . ARG A 1 160 ? 17.004 -17.914 -3.320 1.00 93.62 160 ARG A C 1
ATOM 1279 O O . ARG A 1 160 ? 17.425 -18.933 -2.779 1.00 93.62 160 ARG A O 1
ATOM 1286 N N . ILE A 1 161 ? 16.522 -17.903 -4.562 1.00 94.50 161 ILE A N 1
ATOM 1287 C CA . ILE A 1 161 ? 16.448 -19.108 -5.397 1.00 94.50 161 ILE A CA 1
ATOM 1288 C C . ILE A 1 161 ? 17.847 -19.678 -5.654 1.00 94.50 161 ILE A C 1
ATOM 1290 O O . ILE A 1 161 ? 18.047 -20.882 -5.511 1.00 94.50 161 ILE A O 1
ATOM 1294 N N . GLN A 1 162 ? 18.823 -18.828 -5.983 1.00 93.44 162 GLN A N 1
ATOM 1295 C CA . GLN A 1 162 ? 20.197 -19.260 -6.237 1.00 93.44 162 GLN A CA 1
ATOM 1296 C C . GLN A 1 162 ? 20.831 -19.920 -5.002 1.00 93.44 162 GLN A C 1
ATOM 1298 O O . GLN A 1 162 ? 21.335 -21.038 -5.103 1.00 93.44 162 GLN A O 1
ATOM 1303 N N . ALA A 1 163 ? 20.751 -19.277 -3.833 1.00 94.94 163 ALA A N 1
ATOM 1304 C CA . ALA A 1 163 ? 21.279 -19.828 -2.585 1.00 94.94 163 ALA A CA 1
ATOM 1305 C C . ALA A 1 163 ? 20.537 -21.104 -2.137 1.00 94.94 163 ALA A C 1
ATOM 1307 O O . ALA A 1 163 ? 21.171 -22.055 -1.681 1.00 94.94 163 ALA A O 1
ATOM 1308 N N . THR A 1 164 ? 19.217 -21.179 -2.347 1.00 96.12 164 THR A N 1
ATOM 1309 C CA . THR A 1 164 ? 18.431 -22.401 -2.085 1.00 96.12 164 THR A CA 1
ATOM 1310 C C . THR A 1 164 ? 18.891 -23.557 -2.976 1.00 96.12 164 THR A C 1
ATOM 1312 O O . THR A 1 164 ? 19.079 -24.672 -2.496 1.00 96.12 164 THR A O 1
ATOM 1315 N N . LEU A 1 165 ? 19.130 -23.301 -4.269 1.00 95.06 165 LEU A N 1
ATOM 1316 C CA . LEU A 1 165 ? 19.651 -24.312 -5.193 1.00 95.06 165 LEU A CA 1
ATOM 1317 C C . LEU A 1 165 ? 21.028 -24.819 -4.768 1.00 95.06 165 LEU A C 1
ATOM 1319 O O . LEU A 1 165 ? 21.261 -26.023 -4.820 1.00 95.06 165 LEU A O 1
ATOM 1323 N N . TYR A 1 166 ? 21.925 -23.937 -4.321 1.00 95.94 166 TYR A N 1
ATOM 1324 C CA . TYR A 1 166 ? 23.218 -24.365 -3.787 1.00 95.94 166 TYR A CA 1
ATOM 1325 C C . TYR A 1 166 ? 23.064 -25.289 -2.576 1.00 95.94 166 TYR A C 1
ATOM 1327 O O . TYR A 1 166 ? 23.767 -26.293 -2.509 1.00 95.94 166 TYR A O 1
ATOM 1335 N N . ALA A 1 167 ? 22.131 -25.000 -1.662 1.00 95.88 167 ALA A N 1
ATOM 1336 C CA . ALA A 1 167 ? 21.891 -25.839 -0.489 1.00 95.88 167 ALA A CA 1
ATOM 1337 C C . ALA A 1 167 ? 21.386 -27.238 -0.887 1.00 95.88 167 ALA A C 1
ATOM 1339 O O . ALA A 1 167 ? 21.937 -28.238 -0.432 1.00 95.88 167 ALA A O 1
ATOM 1340 N N . LEU A 1 168 ? 20.411 -27.310 -1.802 1.00 94.75 168 LEU A N 1
ATOM 1341 C CA . LEU A 1 168 ? 19.874 -28.579 -2.314 1.00 94.75 168 LEU A CA 1
ATOM 1342 C C . LEU A 1 168 ? 20.929 -29.405 -3.067 1.00 94.75 168 LEU A C 1
ATOM 1344 O O . LEU A 1 168 ? 20.974 -30.629 -2.944 1.00 94.75 168 LEU A O 1
ATOM 1348 N N . ILE A 1 169 ? 21.780 -28.748 -3.860 1.00 95.00 169 ILE A N 1
ATOM 1349 C CA . ILE A 1 169 ? 22.862 -29.417 -4.592 1.00 95.00 169 ILE A CA 1
ATOM 1350 C C . ILE A 1 169 ? 23.941 -29.916 -3.621 1.00 95.00 169 ILE A C 1
ATOM 1352 O O . ILE A 1 169 ? 24.427 -31.033 -3.791 1.00 95.00 169 ILE A O 1
ATOM 1356 N N . LEU A 1 170 ? 24.311 -29.116 -2.613 1.00 95.12 170 LEU A N 1
ATOM 1357 C CA . LEU A 1 170 ? 25.296 -29.498 -1.599 1.00 95.12 170 LEU A CA 1
ATOM 1358 C C . LEU A 1 170 ? 24.834 -30.725 -0.811 1.00 95.12 170 LEU A C 1
ATOM 1360 O O . LEU A 1 170 ? 25.599 -31.675 -0.691 1.00 95.12 170 LEU A O 1
ATOM 1364 N N . GLU A 1 171 ? 23.590 -30.715 -0.325 1.00 93.56 171 GLU A N 1
ATOM 1365 C CA . GLU A 1 171 ? 22.979 -31.836 0.403 1.00 93.56 171 GLU A CA 1
ATOM 1366 C C . GLU A 1 171 ? 23.068 -33.123 -0.423 1.00 93.56 171 GLU A C 1
ATOM 1368 O O . GLU A 1 171 ? 23.669 -34.107 0.003 1.00 93.56 171 GLU A O 1
ATOM 1373 N N . HIS A 1 172 ? 22.605 -33.070 -1.673 1.00 93.25 172 HIS A N 1
ATOM 1374 C CA . HIS A 1 172 ? 22.673 -34.221 -2.562 1.00 93.25 172 HIS A CA 1
ATOM 1375 C C . HIS A 1 172 ? 24.119 -34.683 -2.828 1.00 93.25 172 HIS A C 1
ATOM 1377 O O . HIS A 1 172 ? 24.382 -35.879 -2.984 1.00 93.25 172 HIS A O 1
ATOM 1383 N N . ALA A 1 173 ? 25.073 -33.761 -2.969 1.00 92.69 173 ALA A N 1
ATOM 1384 C CA . ALA A 1 173 ? 26.467 -34.122 -3.208 1.00 92.69 173 ALA A CA 1
ATOM 1385 C C . ALA A 1 173 ? 27.094 -34.819 -1.988 1.00 92.69 173 ALA A C 1
ATOM 1387 O O . ALA A 1 173 ? 27.833 -35.787 -2.165 1.00 92.69 173 ALA A O 1
ATOM 1388 N N . LEU A 1 174 ? 26.767 -34.374 -0.770 1.00 93.38 174 LEU A N 1
ATOM 1389 C CA . LEU A 1 174 ? 27.205 -35.004 0.480 1.00 93.38 174 LEU A CA 1
ATOM 1390 C C . LEU A 1 174 ? 26.622 -36.411 0.636 1.00 93.38 174 LEU A C 1
ATOM 1392 O O . LEU A 1 174 ? 27.380 -37.344 0.906 1.00 93.38 174 LEU A O 1
ATOM 1396 N N . ASP A 1 175 ? 25.323 -36.573 0.367 1.00 90.69 175 ASP A N 1
ATOM 1397 C CA . ASP A 1 175 ? 24.643 -37.873 0.400 1.00 90.69 175 ASP A CA 1
ATOM 1398 C C . ASP A 1 175 ? 25.283 -38.865 -0.578 1.00 90.69 175 ASP A C 1
ATOM 1400 O O . ASP A 1 175 ? 25.566 -40.012 -0.231 1.00 90.69 175 ASP A O 1
ATOM 1404 N N . LEU A 1 176 ? 25.567 -38.415 -1.805 1.00 89.19 176 LEU A N 1
ATOM 1405 C CA . LEU A 1 176 ? 26.176 -39.253 -2.837 1.00 89.19 176 LEU A CA 1
ATOM 1406 C C . LEU A 1 176 ? 27.608 -39.681 -2.483 1.00 89.19 176 LEU A C 1
ATOM 1408 O O . LEU A 1 176 ? 28.024 -40.781 -2.844 1.00 89.19 176 LEU A O 1
ATOM 1412 N N . LEU A 1 177 ? 28.363 -38.814 -1.806 1.00 88.44 177 LEU A N 1
ATOM 1413 C CA . LEU A 1 177 ? 29.730 -39.090 -1.360 1.00 88.44 177 LEU A CA 1
ATOM 1414 C C . LEU A 1 177 ? 29.784 -39.813 -0.003 1.00 88.44 177 LEU A C 1
ATOM 1416 O O . LEU A 1 177 ? 30.870 -40.192 0.433 1.00 88.44 177 LEU A O 1
ATOM 1420 N N . GLY A 1 178 ? 28.637 -40.029 0.652 1.00 89.44 178 GLY A N 1
ATOM 1421 C CA . GLY A 1 178 ? 28.543 -40.715 1.941 1.00 89.44 178 GLY A CA 1
ATOM 1422 C C . GLY A 1 178 ? 29.164 -39.937 3.105 1.00 89.44 178 GLY A C 1
ATOM 1423 O O . GLY A 1 178 ? 29.704 -40.549 4.027 1.00 89.44 178 GLY A O 1
ATOM 1424 N N . LEU A 1 179 ? 29.132 -38.601 3.057 1.00 90.69 179 LEU A N 1
ATOM 1425 C CA . LEU A 1 179 ? 29.677 -37.737 4.106 1.00 90.69 179 LEU A CA 1
ATOM 1426 C C . LEU A 1 179 ? 28.588 -37.376 5.125 1.00 90.69 179 LEU A C 1
ATOM 1428 O O . LEU A 1 179 ? 27.589 -36.761 4.767 1.00 90.69 179 LEU A O 1
ATOM 1432 N N . ASP A 1 180 ? 28.808 -37.701 6.404 1.00 90.81 180 ASP A N 1
ATOM 1433 C CA . ASP A 1 180 ? 27.885 -37.390 7.513 1.00 90.81 180 ASP A CA 1
ATOM 1434 C C . ASP A 1 180 ? 28.002 -35.918 7.956 1.00 90.81 180 ASP A C 1
ATOM 1436 O O . ASP A 1 180 ? 28.427 -35.593 9.065 1.00 90.81 180 ASP A O 1
ATOM 1440 N N . LEU A 1 181 ? 27.683 -35.003 7.039 1.00 92.56 181 LEU A N 1
ATOM 1441 C CA . LEU A 1 181 ? 27.596 -33.564 7.276 1.00 92.56 181 LEU A CA 1
ATOM 1442 C C . LEU A 1 181 ? 26.170 -33.101 6.989 1.00 92.56 181 LEU A C 1
ATOM 1444 O O . LEU A 1 181 ? 25.581 -33.456 5.973 1.00 92.56 181 LEU A O 1
ATOM 1448 N N . ARG A 1 182 ? 25.608 -32.276 7.874 1.00 93.44 182 ARG A N 1
ATOM 1449 C CA . ARG A 1 182 ? 24.224 -31.798 7.745 1.00 93.44 182 ARG A CA 1
ATOM 1450 C C . ARG A 1 182 ? 24.187 -30.426 7.098 1.00 93.44 182 ARG A C 1
ATOM 1452 O O . ARG A 1 182 ? 24.859 -29.526 7.586 1.00 93.44 182 ARG A O 1
ATOM 1459 N N . VAL A 1 183 ? 23.365 -30.243 6.070 1.00 95.00 183 VAL A N 1
ATOM 1460 C CA . VAL A 1 183 ? 23.057 -28.922 5.499 1.00 95.00 183 VAL A CA 1
ATOM 1461 C C . VAL A 1 183 ? 21.867 -28.309 6.243 1.00 95.00 183 VAL A C 1
ATOM 1463 O O . VAL A 1 183 ? 20.920 -29.015 6.597 1.00 95.00 183 VAL A O 1
ATOM 1466 N N . ASP A 1 184 ? 21.896 -27.003 6.511 1.00 93.56 184 ASP A N 1
ATOM 1467 C CA . ASP A 1 184 ? 20.735 -26.289 7.049 1.00 93.56 184 ASP A CA 1
ATOM 1468 C C . ASP A 1 184 ? 19.644 -26.172 5.970 1.00 93.56 184 ASP A C 1
ATOM 1470 O O . ASP A 1 184 ? 19.763 -25.405 5.015 1.00 93.56 184 ASP A O 1
ATOM 1474 N N . ARG A 1 185 ? 18.567 -26.955 6.120 1.00 86.12 185 ARG A N 1
ATOM 1475 C CA . ARG A 1 185 ? 17.406 -26.944 5.211 1.00 86.12 185 ARG A CA 1
ATOM 1476 C C . ARG A 1 185 ? 16.371 -25.878 5.548 1.00 86.12 185 ARG A C 1
ATOM 1478 O O . ARG A 1 185 ? 15.405 -25.721 4.808 1.00 86.12 185 ARG A O 1
ATOM 1485 N N . ASN A 1 186 ? 16.549 -25.169 6.657 1.00 90.25 186 ASN A N 1
ATOM 1486 C CA . ASN A 1 186 ? 15.602 -24.159 7.099 1.00 90.25 186 ASN A CA 1
ATOM 1487 C C . ASN A 1 186 ? 16.062 -22.766 6.678 1.00 90.25 186 ASN A C 1
ATOM 1489 O O . ASN A 1 186 ? 15.220 -21.940 6.329 1.00 90.25 186 ASN A O 1
ATOM 1493 N N . ARG A 1 187 ? 17.375 -22.486 6.701 1.00 92.94 187 ARG A N 1
ATOM 1494 C CA . ARG A 1 187 ? 17.894 -21.131 6.471 1.00 92.94 187 ARG A CA 1
ATOM 1495 C C . ARG A 1 187 ? 19.137 -21.093 5.583 1.00 92.94 187 ARG A C 1
ATOM 1497 O O . ARG A 1 187 ? 20.047 -21.903 5.709 1.00 92.94 187 ARG A O 1
ATOM 1504 N N . ALA A 1 188 ? 19.208 -20.057 4.755 1.00 95.00 188 ALA A N 1
ATOM 1505 C CA . ALA A 1 188 ? 20.437 -19.595 4.108 1.00 95.00 188 ALA A CA 1
ATOM 1506 C C . ALA A 1 188 ? 20.606 -18.086 4.334 1.00 95.00 188 ALA A C 1
ATOM 1508 O O . ALA A 1 188 ? 19.694 -17.422 4.833 1.00 95.00 188 ALA A O 1
ATOM 1509 N N . GLY A 1 189 ? 21.775 -17.542 3.994 1.00 94.31 189 GLY A N 1
ATOM 1510 C CA . GLY A 1 189 ? 22.088 -16.121 4.165 1.00 94.31 189 GLY A CA 1
ATOM 1511 C C . GLY A 1 189 ? 22.415 -15.418 2.852 1.00 94.31 189 GLY A C 1
ATOM 1512 O O . GLY A 1 189 ? 23.026 -16.010 1.968 1.00 94.31 189 GLY A O 1
ATOM 1513 N N . ILE A 1 190 ? 22.049 -14.141 2.740 1.00 94.44 190 ILE A N 1
ATOM 1514 C CA . ILE A 1 190 ? 22.566 -13.241 1.701 1.00 94.44 190 ILE A CA 1
ATOM 1515 C C . ILE A 1 190 ? 23.339 -12.115 2.380 1.00 94.44 190 ILE A C 1
ATOM 1517 O O . ILE A 1 190 ? 22.791 -11.416 3.230 1.00 94.44 190 ILE A O 1
ATOM 1521 N N . TRP A 1 191 ? 24.597 -11.916 1.999 1.00 93.88 191 TRP A N 1
ATOM 1522 C CA . TRP A 1 191 ? 25.398 -10.799 2.487 1.00 93.88 191 TRP A CA 1
ATOM 1523 C C . TRP A 1 191 ? 25.175 -9.569 1.604 1.00 93.88 191 TRP A C 1
ATOM 1525 O O . TRP A 1 191 ? 25.760 -9.451 0.524 1.00 93.88 191 TRP A O 1
ATOM 1535 N N . LEU A 1 192 ? 24.275 -8.694 2.053 1.00 88.69 192 LEU A N 1
ATOM 1536 C CA . LEU A 1 192 ? 23.860 -7.478 1.348 1.00 88.69 192 LEU A CA 1
ATOM 1537 C C . LEU A 1 192 ? 24.902 -6.369 1.494 1.00 88.69 192 LEU A C 1
ATOM 1539 O O . LEU A 1 192 ? 25.686 -6.376 2.439 1.00 88.69 192 LEU A O 1
ATOM 1543 N N . TYR A 1 193 ? 24.913 -5.430 0.550 1.00 83.81 193 TYR A N 1
ATOM 1544 C CA . TYR A 1 193 ? 25.896 -4.349 0.514 1.00 83.81 193 TYR A CA 1
ATOM 1545 C C . TYR A 1 193 ? 25.845 -3.494 1.786 1.00 83.81 193 TYR A C 1
ATOM 1547 O O . TYR A 1 193 ? 24.783 -3.002 2.153 1.00 83.81 193 TYR A O 1
ATOM 1555 N N . GLY A 1 194 ? 26.995 -3.295 2.431 1.00 79.69 194 GLY A N 1
ATOM 1556 C CA . GLY A 1 194 ? 27.123 -2.469 3.635 1.00 79.69 194 GLY A CA 1
ATOM 1557 C C . GLY A 1 194 ? 26.768 -3.164 4.955 1.00 79.69 194 GLY A C 1
ATOM 1558 O O . GLY A 1 194 ? 27.061 -2.602 6.006 1.00 79.69 194 GLY A O 1
ATOM 1559 N N . GLU A 1 195 ? 26.209 -4.376 4.926 1.00 84.81 195 GLU A N 1
ATOM 1560 C CA . GLU A 1 195 ? 25.834 -5.114 6.139 1.00 84.81 195 GLU A CA 1
ATOM 1561 C C . GLU A 1 195 ? 27.041 -5.781 6.821 1.00 84.81 195 GLU A C 1
ATOM 1563 O O . GLU A 1 195 ? 27.954 -6.305 6.170 1.00 84.81 195 GLU A O 1
ATOM 1568 N N . ASP A 1 196 ? 27.024 -5.811 8.155 1.00 87.81 196 ASP A N 1
ATOM 1569 C CA . ASP A 1 196 ? 28.069 -6.446 8.970 1.00 87.81 196 ASP A CA 1
ATOM 1570 C C . ASP A 1 196 ? 27.931 -7.971 9.056 1.00 87.81 196 ASP A C 1
ATOM 1572 O O . ASP A 1 196 ? 28.920 -8.660 9.303 1.00 87.81 196 ASP A O 1
ATOM 1576 N N . GLU A 1 197 ? 26.730 -8.504 8.823 1.00 90.75 197 GLU A N 1
ATOM 1577 C CA . GLU A 1 197 ? 26.416 -9.932 8.874 1.00 90.75 197 GLU A CA 1
ATOM 1578 C C . GLU A 1 197 ? 25.467 -10.339 7.732 1.00 90.75 197 GLU A C 1
ATOM 1580 O O . GLU A 1 197 ? 24.724 -9.510 7.201 1.00 90.75 197 GLU A O 1
ATOM 1585 N N . PRO A 1 198 ? 25.449 -11.623 7.325 1.00 92.62 198 PRO A N 1
ATOM 1586 C CA . PRO A 1 198 ? 24.546 -12.086 6.281 1.00 92.62 198 PRO A CA 1
ATOM 1587 C C . PRO A 1 198 ? 23.093 -12.085 6.766 1.00 92.62 198 PRO A C 1
ATOM 1589 O O . PRO A 1 198 ? 22.762 -12.706 7.778 1.00 92.62 198 PRO A O 1
ATOM 1592 N N . LYS A 1 199 ? 22.195 -11.478 5.985 1.00 92.88 199 LYS A N 1
ATOM 1593 C CA . LYS A 1 199 ? 20.758 -11.458 6.265 1.00 92.88 199 LYS A CA 1
ATOM 1594 C C . LYS A 1 199 ? 20.152 -12.844 6.002 1.00 92.88 199 LYS A C 1
ATOM 1596 O O . LYS A 1 199 ? 20.189 -13.315 4.858 1.00 92.88 199 LYS A O 1
ATOM 1601 N N . PRO A 1 200 ? 19.591 -13.516 7.020 1.00 92.44 200 PRO A N 1
ATOM 1602 C CA . PRO A 1 200 ? 19.059 -14.862 6.867 1.00 92.44 200 PRO A CA 1
ATOM 1603 C C . PRO A 1 200 ? 17.667 -14.858 6.221 1.00 92.44 200 PRO A C 1
ATOM 1605 O O . PRO A 1 200 ? 16.881 -13.932 6.421 1.00 92.44 200 PRO A O 1
ATOM 1608 N N . PHE A 1 201 ? 17.325 -15.929 5.506 1.00 93.69 201 PHE A N 1
ATOM 1609 C CA . PHE A 1 201 ? 15.985 -16.145 4.955 1.00 93.69 201 PHE A CA 1
ATOM 1610 C C . PHE A 1 201 ? 15.575 -17.624 5.002 1.00 93.69 201 PHE A C 1
ATOM 1612 O O . PHE A 1 201 ? 16.429 -18.510 5.026 1.00 93.69 201 PHE A O 1
ATOM 1619 N N . ASP A 1 202 ? 14.263 -17.871 5.019 1.00 92.00 202 ASP A N 1
ATOM 1620 C CA . ASP A 1 202 ? 13.671 -19.213 5.075 1.00 92.00 202 ASP A CA 1
ATOM 1621 C C . ASP A 1 202 ? 13.695 -19.912 3.701 1.00 92.00 202 ASP A C 1
ATOM 1623 O O . ASP A 1 202 ? 13.365 -19.310 2.670 1.00 92.00 202 ASP A O 1
ATOM 1627 N N . LEU A 1 203 ? 14.100 -21.184 3.681 1.00 92.94 203 LEU A N 1
ATOM 1628 C CA . LEU A 1 203 ? 14.226 -21.984 2.460 1.00 92.94 203 LEU A CA 1
ATOM 1629 C C . LEU A 1 203 ? 12.933 -22.703 2.048 1.00 92.94 203 LEU A C 1
ATOM 1631 O O . LEU A 1 203 ? 12.777 -23.009 0.868 1.00 92.94 203 LEU A O 1
ATOM 1635 N N . HIS A 1 204 ? 11.988 -22.954 2.955 1.00 90.88 204 HIS A N 1
ATOM 1636 C CA . HIS A 1 204 ? 10.864 -23.880 2.755 1.00 90.88 204 HIS A CA 1
ATOM 1637 C C . HIS A 1 204 ? 9.984 -23.520 1.555 1.00 90.88 204 HIS A C 1
ATOM 1639 O O . HIS A 1 204 ? 9.660 -24.372 0.725 1.00 90.88 204 HIS A O 1
ATOM 1645 N N . LEU A 1 205 ? 9.627 -22.239 1.418 1.00 88.69 205 LEU A N 1
ATOM 1646 C CA . LEU A 1 205 ? 8.855 -21.761 0.266 1.00 88.69 205 LEU A CA 1
ATOM 1647 C C . LEU A 1 205 ? 9.664 -21.832 -1.035 1.00 88.69 205 LEU A C 1
ATOM 1649 O O . LEU A 1 205 ? 9.128 -22.225 -2.069 1.00 88.69 205 LEU A O 1
ATOM 1653 N N . ASN A 1 206 ? 10.953 -21.490 -0.985 1.00 93.00 206 ASN A N 1
ATOM 1654 C CA . ASN A 1 206 ? 11.821 -21.492 -2.163 1.00 93.00 206 ASN A CA 1
ATOM 1655 C C . ASN A 1 206 ? 12.050 -22.913 -2.687 1.00 93.00 206 ASN A C 1
ATOM 1657 O O . ASN A 1 206 ? 12.019 -23.117 -3.898 1.00 93.00 206 ASN A O 1
ATOM 1661 N N . ILE A 1 207 ? 12.221 -23.891 -1.790 1.00 94.19 207 ILE A N 1
ATOM 1662 C CA . ILE A 1 207 ? 12.351 -25.309 -2.140 1.00 94.19 207 ILE A CA 1
ATOM 1663 C C . ILE A 1 207 ? 11.120 -25.750 -2.932 1.00 94.19 207 ILE A C 1
ATOM 1665 O O . ILE A 1 207 ? 11.269 -26.211 -4.058 1.00 94.19 207 ILE A O 1
ATOM 1669 N N . ARG A 1 208 ? 9.906 -25.502 -2.422 1.00 92.75 208 ARG A N 1
ATOM 1670 C CA . ARG A 1 208 ? 8.661 -25.864 -3.125 1.00 92.75 208 ARG A CA 1
ATOM 1671 C C . ARG A 1 208 ? 8.553 -25.227 -4.511 1.00 92.75 208 ARG A C 1
ATOM 1673 O O . ARG A 1 208 ? 8.149 -25.892 -5.459 1.00 92.75 208 ARG A O 1
ATOM 1680 N N . VAL A 1 209 ? 8.926 -23.951 -4.636 1.00 93.25 209 VAL A N 1
ATOM 1681 C CA . VAL A 1 209 ? 8.924 -23.233 -5.924 1.00 93.25 209 VAL A CA 1
ATOM 1682 C C . VAL A 1 209 ? 9.922 -23.847 -6.910 1.00 93.25 209 VAL A C 1
ATOM 1684 O O . VAL A 1 209 ? 9.607 -23.988 -8.089 1.00 93.25 209 VAL A O 1
ATOM 1687 N N . ILE A 1 210 ? 11.117 -24.220 -6.447 1.00 94.44 210 ILE A N 1
ATOM 1688 C CA . ILE A 1 210 ? 12.145 -24.865 -7.275 1.00 94.44 210 ILE A CA 1
ATOM 1689 C C . ILE A 1 210 ? 11.702 -26.266 -7.707 1.00 94.44 210 ILE A C 1
ATOM 1691 O O . ILE A 1 210 ? 11.865 -26.616 -8.875 1.00 94.44 210 ILE A O 1
ATOM 1695 N N . GLU A 1 211 ? 11.141 -27.051 -6.788 1.00 93.62 211 GLU A N 1
ATOM 1696 C CA . GLU A 1 211 ? 10.650 -28.405 -7.052 1.00 93.62 211 GLU A CA 1
ATOM 1697 C C . GLU A 1 211 ? 9.548 -28.405 -8.115 1.00 93.62 211 GLU A C 1
ATOM 1699 O O . GLU A 1 211 ? 9.649 -29.137 -9.101 1.00 93.62 211 GLU A O 1
ATOM 1704 N N . ASP A 1 212 ? 8.539 -27.544 -7.954 1.00 94.19 212 ASP A N 1
ATOM 1705 C CA . ASP A 1 212 ? 7.471 -27.349 -8.939 1.00 94.19 212 ASP A CA 1
ATOM 1706 C C . ASP A 1 212 ? 8.038 -26.901 -10.294 1.00 94.19 212 ASP A C 1
ATOM 1708 O O . ASP A 1 212 ? 7.727 -27.471 -11.345 1.00 94.19 212 ASP A O 1
ATOM 1712 N N . PHE A 1 213 ? 8.955 -25.930 -10.272 1.00 95.00 213 PHE A N 1
ATOM 1713 C CA . PHE A 1 213 ? 9.590 -25.426 -11.480 1.00 95.00 213 PHE A CA 1
ATOM 1714 C C . PHE A 1 213 ? 10.353 -26.519 -12.240 1.00 95.00 213 PHE A C 1
ATOM 1716 O O . PHE A 1 213 ? 10.175 -26.637 -13.454 1.00 95.00 213 PHE A O 1
ATOM 1723 N N . PHE A 1 214 ? 11.176 -27.330 -11.568 1.00 94.75 214 PHE A N 1
ATOM 1724 C CA . PHE A 1 214 ? 11.933 -28.402 -12.219 1.00 94.75 214 PHE A CA 1
ATOM 1725 C C . PHE A 1 214 ? 11.046 -29.531 -12.735 1.00 94.75 214 PHE A C 1
ATOM 1727 O O . PHE A 1 214 ? 11.283 -29.996 -13.847 1.00 94.75 214 PHE A O 1
ATOM 1734 N N . ARG A 1 215 ? 10.016 -29.937 -11.985 1.00 92.75 215 ARG A N 1
ATOM 1735 C CA . ARG A 1 215 ? 9.145 -31.047 -12.399 1.00 92.75 215 ARG A CA 1
ATOM 1736 C C . ARG A 1 215 ? 8.173 -30.661 -13.509 1.00 92.75 215 ARG A C 1
ATOM 1738 O O . ARG A 1 215 ? 7.883 -31.481 -14.377 1.00 92.75 215 ARG A O 1
ATOM 1745 N N . HIS A 1 216 ? 7.652 -29.434 -13.490 1.00 90.12 216 HIS A N 1
ATOM 1746 C CA . HIS A 1 216 ? 6.488 -29.081 -14.308 1.00 90.12 216 HIS A CA 1
ATOM 1747 C C . HIS A 1 216 ? 6.748 -27.978 -15.335 1.00 90.12 216 HIS A C 1
ATOM 1749 O O . HIS A 1 216 ? 6.201 -28.041 -16.436 1.00 90.12 216 HIS A O 1
ATOM 1755 N N . ARG A 1 217 ? 7.594 -26.983 -15.036 1.00 91.19 217 ARG A N 1
ATOM 1756 C CA . ARG A 1 217 ? 7.807 -25.836 -15.943 1.00 91.19 217 ARG A CA 1
ATOM 1757 C C . ARG A 1 217 ? 9.034 -25.986 -16.832 1.00 91.19 217 ARG A C 1
ATOM 1759 O O . ARG A 1 217 ? 8.938 -25.796 -18.043 1.00 91.19 217 ARG A O 1
ATOM 1766 N N . LEU A 1 218 ? 10.183 -26.330 -16.255 1.00 93.94 218 LEU A N 1
ATOM 1767 C CA . LEU A 1 218 ? 11.459 -26.416 -16.965 1.00 93.94 218 LEU A CA 1
ATOM 1768 C C . LEU A 1 218 ? 11.410 -27.363 -18.182 1.00 93.94 218 LEU A C 1
ATOM 1770 O O . LEU A 1 218 ? 11.855 -26.936 -19.251 1.00 93.94 218 LEU A O 1
ATOM 1774 N N . PRO A 1 219 ? 10.842 -28.586 -18.096 1.00 90.75 219 PRO A N 1
ATOM 1775 C CA . PRO A 1 219 ? 10.785 -29.486 -19.245 1.00 90.75 219 PRO A CA 1
ATOM 1776 C C . PRO A 1 219 ? 9.968 -28.895 -20.399 1.00 90.75 219 PRO A C 1
ATOM 1778 O O . PRO A 1 219 ? 10.401 -28.958 -21.549 1.00 90.75 219 PRO A O 1
ATOM 1781 N N . GLY A 1 220 ? 8.836 -28.246 -20.097 1.00 89.12 220 GLY A N 1
ATOM 1782 C CA . GLY A 1 220 ? 7.985 -27.589 -21.093 1.00 89.12 220 GLY A CA 1
ATOM 1783 C C . GLY A 1 220 ? 8.701 -26.455 -21.831 1.00 89.12 220 GLY A C 1
ATOM 1784 O O . GLY A 1 220 ? 8.656 -26.395 -23.060 1.00 89.12 220 GLY A O 1
ATOM 1785 N N . ILE A 1 221 ? 9.453 -25.622 -21.101 1.00 92.31 221 ILE A N 1
ATOM 1786 C CA . ILE A 1 221 ? 10.259 -24.529 -21.677 1.00 92.31 221 ILE A CA 1
ATOM 1787 C C . ILE A 1 221 ? 11.316 -25.072 -22.651 1.00 92.31 221 ILE A C 1
ATOM 1789 O O . ILE A 1 221 ? 11.641 -24.430 -23.653 1.00 92.31 221 ILE A O 1
ATOM 1793 N N . LEU A 1 222 ? 11.880 -26.249 -22.361 1.00 91.50 222 LEU A N 1
ATOM 1794 C CA . LEU A 1 222 ? 12.980 -26.824 -23.134 1.00 91.50 222 LEU A CA 1
ATOM 1795 C C . LEU A 1 222 ? 12.541 -27.770 -24.267 1.00 91.50 222 LEU A C 1
ATOM 1797 O O . LEU A 1 222 ? 13.351 -28.041 -25.164 1.00 91.50 222 LEU A O 1
ATOM 1801 N N . ALA A 1 223 ? 11.294 -28.248 -24.255 1.00 85.88 223 ALA A N 1
ATOM 1802 C CA . ALA A 1 223 ? 10.773 -29.226 -25.210 1.00 85.88 223 ALA A CA 1
ATOM 1803 C C . ALA A 1 223 ? 10.478 -28.641 -26.607 1.00 85.88 223 ALA A C 1
ATOM 1805 O O . ALA A 1 223 ? 10.689 -29.325 -27.609 1.00 85.88 223 ALA A O 1
ATOM 1806 N N . GLY A 1 224 ? 10.014 -27.387 -26.683 1.00 78.94 224 GLY A N 1
ATOM 1807 C CA . GLY A 1 224 ? 9.599 -26.725 -27.930 1.00 78.94 224 GLY A CA 1
ATOM 1808 C C . GLY A 1 224 ? 10.720 -25.993 -28.691 1.00 78.94 224 GLY A C 1
ATOM 1809 O O . GLY A 1 224 ? 11.828 -25.801 -28.171 1.00 78.94 224 GLY A O 1
ATOM 1810 N N . PRO A 1 225 ? 10.478 -25.557 -29.941 1.00 87.88 225 PRO A N 1
ATOM 1811 C CA . PRO A 1 225 ? 11.425 -24.715 -30.671 1.00 87.88 225 PRO A CA 1
ATOM 1812 C C . PRO A 1 225 ? 11.592 -23.351 -29.967 1.00 87.88 225 PRO A C 1
ATOM 1814 O O . PRO A 1 225 ? 10.628 -22.834 -29.403 1.00 87.88 225 PRO A O 1
ATOM 1817 N N . PRO A 1 226 ? 12.793 -22.732 -29.980 1.00 88.62 226 PRO A N 1
ATOM 1818 C CA . PRO A 1 226 ? 13.036 -21.483 -29.249 1.00 88.62 226 PRO A CA 1
ATOM 1819 C C . PRO A 1 226 ? 12.100 -20.319 -29.606 1.00 88.62 226 PRO A C 1
ATOM 1821 O O . PRO A 1 226 ? 11.812 -19.501 -28.735 1.00 88.62 226 PRO A O 1
ATOM 1824 N N . GLY A 1 227 ? 11.620 -20.254 -30.854 1.00 85.62 227 GLY A N 1
ATOM 1825 C CA . GLY A 1 227 ? 10.712 -19.202 -31.324 1.00 85.62 227 GLY A CA 1
ATOM 1826 C C . GLY A 1 227 ? 9.337 -19.210 -30.645 1.00 85.62 227 GLY A C 1
ATOM 1827 O O . GLY A 1 227 ? 8.784 -18.138 -30.402 1.00 85.62 227 GLY A O 1
ATOM 1828 N N . ASP A 1 228 ? 8.841 -20.387 -30.252 1.00 86.81 228 ASP A N 1
ATOM 1829 C CA . ASP A 1 228 ? 7.481 -20.571 -29.714 1.00 86.81 228 ASP A CA 1
ATOM 1830 C C . ASP A 1 228 ? 7.405 -20.325 -28.195 1.00 86.81 228 ASP A C 1
ATOM 1832 O O . ASP A 1 228 ? 6.322 -20.261 -27.596 1.00 86.81 228 ASP A O 1
ATOM 1836 N N . VAL A 1 229 ? 8.560 -20.177 -27.541 1.00 90.56 229 VAL A N 1
ATOM 1837 C CA . VAL A 1 229 ? 8.641 -19.987 -26.091 1.00 90.56 229 VAL A CA 1
ATOM 1838 C C . VAL A 1 229 ? 8.073 -18.614 -25.708 1.00 90.56 229 VAL A C 1
ATOM 1840 O O . VAL A 1 229 ? 8.449 -17.609 -26.321 1.00 90.56 229 VAL A O 1
ATOM 1843 N N . PRO A 1 230 ? 7.181 -18.534 -24.698 1.00 91.12 230 PRO A N 1
ATOM 1844 C CA . PRO A 1 230 ? 6.558 -17.278 -24.303 1.00 91.12 230 PRO A CA 1
ATOM 1845 C C . PRO A 1 230 ? 7.573 -16.246 -23.846 1.00 91.12 230 PRO A C 1
ATOM 1847 O O . PRO A 1 230 ? 8.587 -16.531 -23.203 1.00 91.12 230 PRO A O 1
ATOM 1850 N N . TRP A 1 231 ? 7.228 -15.003 -24.143 1.00 93.62 231 TRP A N 1
ATOM 1851 C CA . TRP A 1 231 ? 7.997 -13.838 -23.772 1.00 93.62 231 TRP A CA 1
ATOM 1852 C C . TRP A 1 231 ? 7.082 -12.622 -23.701 1.00 93.62 231 TRP A C 1
ATOM 1854 O O . TRP A 1 231 ? 6.023 -12.554 -24.334 1.00 93.62 231 TRP A O 1
ATOM 1864 N N . HIS A 1 232 ? 7.523 -11.649 -22.919 1.00 94.94 232 HIS A N 1
ATOM 1865 C CA . HIS A 1 232 ? 6.885 -10.356 -22.794 1.00 94.94 232 HIS A CA 1
ATOM 1866 C C . HIS A 1 232 ? 7.954 -9.315 -22.472 1.00 94.94 232 HIS A C 1
ATOM 1868 O O . HIS A 1 232 ? 8.880 -9.606 -21.712 1.00 94.94 232 HIS A O 1
ATOM 1874 N N . LEU A 1 233 ? 7.845 -8.124 -23.059 1.00 93.25 233 LEU A N 1
ATOM 1875 C CA . LEU A 1 233 ? 8.746 -7.020 -22.740 1.00 93.25 233 LEU A CA 1
ATOM 1876 C C . LEU A 1 233 ? 8.273 -6.333 -21.467 1.00 93.25 233 LEU A C 1
ATOM 1878 O O . LEU A 1 233 ? 7.110 -5.970 -21.340 1.00 93.25 233 LEU A O 1
ATOM 1882 N N . THR A 1 234 ? 9.191 -6.159 -20.526 1.00 89.94 234 THR A N 1
ATOM 1883 C CA . THR A 1 234 ? 8.951 -5.461 -19.261 1.00 89.94 234 THR A CA 1
ATOM 1884 C C . THR A 1 234 ? 10.132 -4.546 -18.955 1.00 89.94 234 THR A C 1
ATOM 1886 O O . THR A 1 234 ? 11.177 -4.629 -19.605 1.00 89.94 234 THR A O 1
ATOM 1889 N N . SER A 1 235 ? 10.025 -3.719 -17.914 1.00 83.12 235 SER A N 1
ATOM 1890 C CA . SER A 1 235 ? 11.162 -2.929 -17.417 1.00 83.12 235 SER A CA 1
ATOM 1891 C C . SER A 1 235 ? 12.367 -3.797 -17.025 1.00 83.12 235 SER A C 1
ATOM 1893 O O . SER A 1 235 ? 13.507 -3.362 -17.144 1.00 83.12 235 SER A O 1
ATOM 1895 N N . ARG A 1 236 ? 12.154 -5.068 -16.649 1.00 84.75 236 ARG A N 1
ATOM 1896 C CA . ARG A 1 236 ? 13.240 -6.014 -16.336 1.00 84.75 236 ARG A CA 1
ATOM 1897 C C . ARG A 1 236 ? 14.039 -6.445 -17.568 1.00 84.75 236 ARG A C 1
ATOM 1899 O O . ARG A 1 236 ? 15.073 -7.088 -17.418 1.00 84.75 236 ARG A O 1
ATOM 1906 N N . CYS A 1 237 ? 13.575 -6.139 -18.780 1.00 87.44 237 CYS A N 1
ATOM 1907 C CA . CYS A 1 237 ? 14.308 -6.426 -20.013 1.00 87.44 237 CYS A CA 1
ATOM 1908 C C . CYS A 1 237 ? 15.455 -5.440 -20.263 1.00 87.44 237 CYS A C 1
ATOM 1910 O O . CYS A 1 237 ? 16.299 -5.716 -21.104 1.00 87.44 237 CYS A O 1
ATOM 1912 N N . GLU A 1 238 ? 15.528 -4.322 -19.543 1.00 80.12 238 GLU A N 1
ATOM 1913 C CA . GLU A 1 238 ? 16.525 -3.272 -19.782 1.00 80.12 238 GLU A CA 1
ATOM 1914 C C . GLU A 1 238 ? 17.985 -3.744 -19.628 1.00 80.12 238 GLU A C 1
ATOM 1916 O O . GLU A 1 238 ? 18.887 -3.255 -20.314 1.00 80.12 238 GLU A O 1
ATOM 1921 N N . SER A 1 239 ? 18.208 -4.739 -18.764 1.00 76.38 239 SER A N 1
ATOM 1922 C CA . SER A 1 239 ? 19.496 -5.410 -18.549 1.00 76.38 239 SER A CA 1
ATOM 1923 C C . SER A 1 239 ? 19.647 -6.730 -19.320 1.00 76.38 239 SER A C 1
ATOM 1925 O O . SER A 1 239 ? 20.659 -7.412 -19.176 1.00 76.38 239 SER A O 1
ATOM 1927 N N . CYS A 1 240 ? 18.663 -7.114 -20.140 1.00 86.12 240 CYS A N 1
ATOM 1928 C CA . CYS A 1 240 ? 18.688 -8.357 -20.909 1.00 86.12 240 CYS A CA 1
ATOM 1929 C C . CYS A 1 240 ? 19.446 -8.178 -22.234 1.00 86.12 240 CYS A C 1
ATOM 1931 O O . CYS A 1 240 ? 19.107 -7.325 -23.052 1.00 86.12 240 CYS A O 1
ATOM 1933 N N . GLU A 1 241 ? 20.413 -9.055 -22.501 1.00 87.06 241 GLU A N 1
ATOM 1934 C CA . GLU A 1 241 ? 21.228 -9.054 -23.728 1.00 87.06 241 GLU A CA 1
ATOM 1935 C C . GLU A 1 241 ? 20.431 -9.325 -25.018 1.00 87.06 241 GLU A C 1
ATOM 1937 O O . GLU A 1 241 ? 20.868 -8.959 -26.109 1.00 87.06 241 GLU A O 1
ATOM 1942 N N . PHE A 1 242 ? 19.244 -9.930 -24.902 1.00 90.50 242 PHE A N 1
ATOM 1943 C CA . PHE A 1 242 ? 18.341 -10.205 -26.027 1.00 90.50 242 PHE A CA 1
ATOM 1944 C C . PHE A 1 242 ? 17.276 -9.127 -26.235 1.00 90.50 242 PHE A C 1
ATOM 1946 O O . PHE A 1 242 ? 16.451 -9.243 -27.142 1.00 90.50 242 PHE A O 1
ATOM 1953 N N . TYR A 1 243 ? 17.270 -8.077 -25.412 1.00 89.44 243 TYR A N 1
ATOM 1954 C CA . TYR A 1 243 ? 16.253 -7.037 -25.474 1.00 89.44 243 TYR A CA 1
ATOM 1955 C C . TYR A 1 243 ? 16.111 -6.379 -26.860 1.00 89.44 243 TYR A C 1
ATOM 1957 O O . TYR A 1 243 ? 14.981 -6.334 -27.353 1.00 89.44 243 TYR A O 1
ATOM 1965 N N . PRO A 1 244 ? 17.195 -5.949 -27.545 1.00 89.50 244 PRO A N 1
ATOM 1966 C CA . PRO A 1 244 ? 17.071 -5.336 -28.869 1.00 89.50 244 PRO A CA 1
ATOM 1967 C C . PRO A 1 244 ? 16.365 -6.241 -29.886 1.00 89.50 244 PRO A C 1
ATOM 1969 O O . PRO A 1 244 ? 15.553 -5.768 -30.677 1.00 89.50 244 PRO A O 1
ATOM 1972 N N . HIS A 1 245 ? 16.629 -7.550 -29.827 1.00 92.12 245 HIS A N 1
ATOM 1973 C CA . HIS A 1 245 ? 15.973 -8.534 -30.684 1.00 92.12 245 HIS A CA 1
ATOM 1974 C C . HIS A 1 245 ? 14.483 -8.671 -30.353 1.00 92.12 245 HIS A C 1
ATOM 1976 O O . HIS A 1 245 ? 13.652 -8.540 -31.246 1.00 92.12 245 HIS A O 1
ATOM 1982 N N . CYS A 1 246 ? 14.134 -8.875 -29.078 1.00 93.44 246 CYS A N 1
ATOM 1983 C CA . CYS A 1 246 ? 12.736 -9.011 -28.662 1.00 93.44 246 CYS A CA 1
ATOM 1984 C C . CYS A 1 246 ? 11.917 -7.742 -28.949 1.00 93.44 246 CYS A C 1
ATOM 1986 O O . CYS A 1 246 ? 10.742 -7.837 -29.296 1.00 93.44 246 CYS A O 1
ATOM 1988 N N . ARG A 1 247 ? 12.522 -6.552 -28.836 1.00 92.88 247 ARG A N 1
ATOM 1989 C CA . ARG A 1 247 ? 11.877 -5.290 -29.219 1.00 92.88 247 ARG A CA 1
ATOM 1990 C C . ARG A 1 247 ? 11.605 -5.231 -30.716 1.00 92.88 247 ARG A C 1
ATOM 1992 O O . ARG A 1 247 ? 10.465 -4.989 -31.100 1.00 92.88 247 ARG A O 1
ATOM 1999 N N . ALA A 1 248 ? 12.620 -5.485 -31.540 1.00 93.94 248 ALA A N 1
ATOM 2000 C CA . ALA A 1 248 ? 12.462 -5.476 -32.991 1.00 93.94 248 ALA A CA 1
ATOM 2001 C C . ALA A 1 248 ? 11.402 -6.493 -33.446 1.00 93.94 248 ALA A C 1
ATOM 2003 O O . ALA A 1 248 ? 10.575 -6.186 -34.301 1.00 93.94 248 ALA A O 1
ATOM 2004 N N . GLU A 1 249 ? 11.373 -7.679 -32.831 1.00 94.88 249 GLU A N 1
ATOM 2005 C CA . GLU A 1 249 ? 10.332 -8.681 -33.070 1.00 94.88 249 GLU A CA 1
ATOM 2006 C C . GLU A 1 249 ? 8.947 -8.179 -32.643 1.00 94.88 249 GLU A C 1
ATOM 2008 O O . GLU A 1 249 ? 7.987 -8.348 -33.395 1.00 94.88 249 GLU A O 1
ATOM 2013 N N . ALA A 1 250 ? 8.821 -7.527 -31.481 1.00 95.56 250 ALA A N 1
ATOM 2014 C CA . ALA A 1 250 ? 7.548 -6.975 -31.011 1.00 95.56 250 ALA A CA 1
ATOM 2015 C C . ALA A 1 250 ? 6.999 -5.904 -31.960 1.00 95.56 250 ALA A C 1
ATOM 2017 O O . ALA A 1 250 ? 5.799 -5.893 -32.230 1.00 95.56 250 ALA A O 1
ATOM 2018 N N . GLU A 1 251 ? 7.862 -5.016 -32.455 1.00 95.38 251 GLU A N 1
ATOM 2019 C CA . GLU A 1 251 ? 7.506 -3.956 -33.403 1.00 95.38 251 GLU A CA 1
ATOM 2020 C C . GLU A 1 251 ? 7.100 -4.559 -34.755 1.00 95.38 251 GLU A C 1
ATOM 2022 O O . GLU A 1 251 ? 6.000 -4.292 -35.242 1.00 95.38 251 GLU A O 1
ATOM 2027 N N . ALA A 1 252 ? 7.928 -5.450 -35.312 1.00 96.19 252 ALA A N 1
ATOM 2028 C CA . ALA A 1 252 ? 7.700 -6.065 -36.621 1.00 96.19 252 ALA A CA 1
ATOM 2029 C C . ALA A 1 252 ? 6.447 -6.955 -36.673 1.00 96.19 252 ALA A C 1
ATOM 2031 O O . ALA A 1 252 ? 5.768 -7.000 -37.695 1.00 96.19 252 ALA A O 1
ATOM 2032 N N . SER A 1 253 ? 6.133 -7.653 -35.579 1.00 94.88 253 SER A N 1
ATOM 2033 C CA . SER A 1 253 ? 4.945 -8.515 -35.476 1.00 94.88 253 SER A CA 1
ATOM 2034 C C . SER A 1 253 ? 3.699 -7.790 -34.961 1.00 94.88 253 SER A C 1
ATOM 2036 O O . SER A 1 253 ? 2.669 -8.430 -34.764 1.00 94.88 253 SER A O 1
ATOM 2038 N N . SER A 1 254 ? 3.784 -6.477 -34.699 1.00 96.06 254 SER A N 1
ATOM 2039 C CA . SER A 1 254 ? 2.725 -5.726 -34.009 1.00 96.06 254 SER A CA 1
ATOM 2040 C C . SER A 1 254 ? 2.242 -6.447 -32.743 1.00 96.06 254 SER A C 1
ATOM 2042 O O . SER A 1 254 ? 1.045 -6.594 -32.519 1.00 96.06 254 SER A O 1
ATOM 2044 N N . SER A 1 255 ? 3.170 -6.970 -31.939 1.00 96.75 255 SER A N 1
ATOM 2045 C CA . SER A 1 255 ? 2.848 -7.830 -30.800 1.00 96.75 255 SER A CA 1
ATOM 2046 C C . SER A 1 255 ? 2.030 -7.101 -29.731 1.00 96.75 255 SER A C 1
ATOM 2048 O O . SER A 1 255 ? 2.301 -5.944 -29.409 1.00 96.75 255 SER A O 1
ATOM 2050 N N . VAL A 1 256 ? 1.124 -7.819 -29.056 1.00 96.69 256 VAL A N 1
ATOM 2051 C CA . VAL A 1 256 ? 0.446 -7.324 -27.840 1.00 96.69 256 VAL A CA 1
ATOM 2052 C C . VAL A 1 256 ? 1.423 -6.942 -26.719 1.00 96.69 256 VAL A C 1
ATOM 2054 O O . VAL A 1 256 ? 1.058 -6.192 -25.819 1.00 96.69 256 VAL A O 1
ATOM 2057 N N . SER A 1 257 ? 2.688 -7.384 -26.782 1.00 95.38 257 SER A N 1
ATOM 2058 C CA . SER A 1 257 ? 3.752 -6.904 -25.888 1.00 95.38 257 SER A CA 1
ATOM 2059 C C . SER A 1 257 ? 4.017 -5.394 -25.993 1.00 95.38 257 SER A C 1
ATOM 2061 O O . SER A 1 257 ? 4.681 -4.848 -25.120 1.00 95.38 257 SER A O 1
ATOM 2063 N N . GLN A 1 258 ? 3.499 -4.713 -27.020 1.00 96.00 258 GLN A N 1
ATOM 2064 C CA . GLN A 1 258 ? 3.537 -3.254 -27.138 1.00 96.00 258 GLN A CA 1
ATOM 2065 C C . GLN A 1 258 ? 2.542 -2.533 -26.216 1.00 96.00 258 GLN A C 1
ATOM 2067 O O . GLN A 1 258 ? 2.639 -1.319 -26.072 1.00 96.00 258 GLN A O 1
ATOM 2072 N N . ILE A 1 259 ? 1.588 -3.228 -25.590 1.00 95.94 259 ILE A N 1
ATOM 2073 C CA . ILE A 1 259 ? 0.572 -2.600 -24.732 1.00 95.94 259 ILE A CA 1
ATOM 2074 C C . ILE A 1 259 ? 1.215 -2.096 -23.429 1.00 95.94 259 ILE A C 1
ATOM 2076 O O . ILE A 1 259 ? 1.708 -2.911 -22.641 1.00 95.94 259 ILE A O 1
ATOM 2080 N N . PRO A 1 260 ? 1.174 -0.780 -23.137 1.00 92.62 260 PRO A N 1
ATOM 2081 C CA . PRO A 1 260 ? 1.801 -0.250 -21.936 1.00 92.62 260 PRO A CA 1
ATOM 2082 C C . PRO A 1 260 ? 1.141 -0.739 -20.649 1.00 92.62 260 PRO A C 1
ATOM 2084 O O . PRO A 1 260 ? -0.045 -0.506 -20.406 1.00 92.62 260 PRO A O 1
ATOM 2087 N N . GLY A 1 261 ? 1.944 -1.351 -19.777 1.00 89.19 261 GLY A N 1
ATOM 2088 C CA . GLY A 1 261 ? 1.486 -1.870 -18.487 1.00 89.19 261 GLY A CA 1
ATOM 2089 C C . GLY A 1 261 ? 0.750 -3.210 -18.559 1.00 89.19 261 GLY A C 1
ATOM 2090 O O . GLY A 1 261 ? 0.152 -3.602 -17.558 1.00 89.19 261 GLY A O 1
ATOM 2091 N N . LEU A 1 262 ? 0.794 -3.916 -19.697 1.00 93.69 262 LEU A N 1
ATOM 2092 C CA . LEU A 1 262 ? 0.377 -5.317 -19.751 1.00 93.69 262 LEU A CA 1
ATOM 2093 C C . LEU A 1 262 ? 1.257 -6.143 -18.798 1.00 93.69 262 LEU A C 1
ATOM 2095 O O . LEU A 1 262 ? 2.468 -5.946 -18.720 1.00 93.69 262 LEU A O 1
ATOM 2099 N N . SER A 1 263 ? 0.647 -7.038 -18.023 1.00 93.12 263 SER A N 1
ATOM 2100 C CA . SER A 1 263 ? 1.392 -7.901 -17.104 1.00 93.12 263 SER A CA 1
ATOM 2101 C C . SER A 1 263 ? 1.906 -9.155 -17.835 1.00 93.12 263 SER A C 1
ATOM 2103 O O . SER A 1 263 ? 1.255 -9.617 -18.779 1.00 93.12 263 SER A O 1
ATOM 2105 N N . PRO A 1 264 ? 3.010 -9.786 -17.384 1.00 92.12 264 PRO A N 1
ATOM 2106 C CA . PRO A 1 264 ? 3.452 -11.078 -17.921 1.00 92.12 264 PRO A CA 1
ATOM 2107 C C . PRO A 1 264 ? 2.367 -12.164 -17.863 1.00 92.12 264 PRO A C 1
ATOM 2109 O O . PRO A 1 264 ? 2.219 -12.949 -18.799 1.00 92.12 264 PRO A O 1
ATOM 2112 N N . ILE A 1 265 ? 1.565 -12.169 -16.792 1.00 92.62 265 ILE A N 1
ATOM 2113 C CA . ILE A 1 265 ? 0.444 -13.101 -16.603 1.00 92.62 265 ILE A CA 1
ATOM 2114 C C . ILE A 1 265 ? -0.664 -12.826 -17.624 1.00 92.62 265 ILE A C 1
ATOM 2116 O O . ILE A 1 265 ? -1.134 -13.754 -18.274 1.00 92.62 265 ILE A O 1
ATOM 2120 N N . GLY A 1 266 ? -1.040 -11.560 -17.816 1.00 94.38 266 GLY A N 1
ATOM 2121 C CA . GLY A 1 266 ? -2.032 -11.154 -18.807 1.00 94.38 266 GLY A CA 1
ATOM 2122 C C . GLY A 1 266 ? -1.577 -11.492 -20.225 1.00 94.38 266 GLY A C 1
ATOM 2123 O O . GLY A 1 266 ? -2.341 -12.066 -20.995 1.00 94.38 266 GLY A O 1
ATOM 2124 N N . ARG A 1 267 ? -0.303 -11.244 -20.556 1.00 94.75 267 ARG A N 1
ATOM 2125 C CA . ARG A 1 267 ? 0.287 -11.646 -21.841 1.00 94.75 267 ARG A CA 1
ATOM 2126 C C . ARG A 1 267 ? 0.216 -13.158 -22.062 1.00 94.75 267 ARG A C 1
ATOM 2128 O O . ARG A 1 267 ? -0.125 -13.579 -23.170 1.00 94.75 267 ARG A O 1
ATOM 2135 N N . ARG A 1 268 ? 0.559 -13.955 -21.042 1.00 92.00 268 ARG A N 1
ATOM 2136 C CA . ARG A 1 268 ? 0.491 -15.422 -21.095 1.00 92.00 268 ARG A CA 1
ATOM 2137 C C . ARG A 1 268 ? -0.949 -15.892 -21.287 1.00 92.00 268 ARG A C 1
ATOM 2139 O O . ARG A 1 268 ? -1.199 -16.686 -22.184 1.00 92.00 268 ARG A O 1
ATOM 2146 N N . TYR A 1 269 ? -1.887 -15.340 -20.520 1.00 93.88 269 TYR A N 1
ATOM 2147 C CA . TYR A 1 269 ? -3.310 -15.662 -20.617 1.00 93.88 269 TYR A CA 1
ATOM 2148 C C . TYR A 1 269 ? -3.879 -15.365 -22.010 1.00 93.88 269 TYR A C 1
ATOM 2150 O O . TYR A 1 269 ? -4.463 -16.254 -22.618 1.00 93.88 269 TYR A O 1
ATOM 2158 N N . LEU A 1 270 ? -3.614 -14.172 -22.565 1.00 94.12 270 LEU A N 1
ATOM 2159 C CA . LEU A 1 270 ? -3.978 -13.819 -23.948 1.00 94.12 270 LEU A CA 1
ATOM 2160 C C . LEU A 1 270 ? -3.470 -14.857 -24.961 1.00 94.12 270 LEU A C 1
ATOM 2162 O O . LEU A 1 270 ? -4.160 -15.211 -25.913 1.00 94.12 270 LEU A O 1
ATOM 2166 N N . ARG A 1 271 ? -2.274 -15.399 -24.739 1.00 92.00 271 ARG A N 1
ATOM 2167 C CA . ARG A 1 271 ? -1.683 -16.390 -25.636 1.00 92.00 271 ARG A CA 1
ATOM 2168 C C . ARG A 1 271 ? -2.285 -17.787 -25.495 1.00 92.00 271 ARG A C 1
ATOM 2170 O O . ARG A 1 271 ? -2.458 -18.463 -26.504 1.00 92.00 271 ARG A O 1
ATOM 2177 N N . GLU A 1 272 ? -2.491 -18.242 -24.265 1.00 89.56 272 GLU A N 1
ATOM 2178 C CA . GLU A 1 272 ? -2.649 -19.667 -23.932 1.00 89.56 272 GLU A CA 1
ATOM 2179 C C . GLU A 1 272 ? -4.069 -20.071 -23.548 1.00 89.56 272 GLU A C 1
ATOM 2181 O O . GLU A 1 272 ? -4.361 -21.267 -23.537 1.00 89.56 272 GLU A O 1
ATOM 2186 N N . ALA A 1 273 ? -4.945 -19.121 -23.212 1.00 88.06 273 ALA A N 1
ATOM 2187 C CA . ALA A 1 273 ? -6.312 -19.469 -22.857 1.00 88.06 273 ALA A CA 1
ATOM 2188 C C . ALA A 1 273 ? -7.024 -20.155 -24.044 1.00 88.06 273 ALA A C 1
ATOM 2190 O O . ALA A 1 273 ? -6.721 -19.869 -25.207 1.00 88.06 273 ALA A O 1
ATOM 2191 N N . PRO A 1 274 ? -7.953 -21.087 -23.772 1.00 82.06 274 PRO A N 1
ATOM 2192 C CA . PRO A 1 274 ? -8.634 -21.852 -24.807 1.00 82.06 274 PRO A CA 1
ATOM 2193 C C . PRO A 1 274 ? -9.717 -20.996 -25.474 1.00 82.06 274 PRO A C 1
ATOM 2195 O O . PRO A 1 274 ? -10.899 -21.121 -25.168 1.00 82.06 274 PRO A O 1
ATOM 2198 N N . TRP A 1 275 ? -9.304 -20.096 -26.365 1.00 84.44 275 TRP A N 1
ATOM 2199 C CA . TRP A 1 275 ? -10.209 -19.267 -27.158 1.00 84.44 275 TRP A CA 1
ATOM 2200 C C . TRP A 1 275 ? -11.024 -20.120 -28.133 1.00 84.44 275 TRP A C 1
ATOM 2202 O O . TRP A 1 275 ? -10.516 -21.108 -28.678 1.00 84.44 275 TRP A O 1
ATOM 2212 N N . ASP A 1 276 ? -12.266 -19.718 -28.404 1.00 68.00 276 ASP A N 1
ATOM 2213 C CA . ASP A 1 276 ? -13.110 -20.388 -29.392 1.00 68.00 276 ASP A CA 1
ATOM 2214 C C . ASP A 1 276 ? -12.415 -20.406 -30.765 1.00 68.00 276 ASP A C 1
ATOM 2216 O O . ASP A 1 276 ? -11.996 -19.379 -31.301 1.00 68.00 276 ASP A O 1
ATOM 2220 N N . GLY A 1 277 ? -12.228 -21.607 -31.323 1.00 63.81 277 GLY A N 1
ATOM 2221 C CA . GLY A 1 277 ? -11.480 -21.818 -32.569 1.00 63.81 277 GLY A CA 1
ATOM 2222 C C . GLY A 1 277 ? -9.959 -21.983 -32.417 1.00 63.81 277 GLY A C 1
ATOM 2223 O O . GLY A 1 277 ? -9.280 -22.163 -33.425 1.00 63.81 277 GLY A O 1
ATOM 2224 N N . GLY A 1 278 ? -9.413 -21.970 -31.193 1.00 64.75 278 GLY A N 1
ATOM 2225 C CA . GLY A 1 278 ? -7.998 -22.259 -30.910 1.00 64.75 278 GLY A CA 1
ATOM 2226 C C . GLY A 1 278 ? -7.011 -21.144 -31.290 1.00 64.75 278 GLY A C 1
ATOM 2227 O O . GLY A 1 278 ? -5.816 -21.402 -31.432 1.00 64.75 278 GLY A O 1
ATOM 2228 N N . LEU A 1 279 ? -7.494 -19.915 -31.489 1.00 71.69 279 LEU A N 1
ATOM 2229 C CA . LEU A 1 279 ? -6.693 -18.778 -31.954 1.00 71.69 279 LEU A CA 1
ATOM 2230 C C . LEU A 1 279 ? -5.907 -18.130 -30.807 1.00 71.69 279 LEU A C 1
ATOM 2232 O O . LEU A 1 279 ? -6.473 -17.421 -29.988 1.00 71.69 279 LEU A O 1
ATOM 2236 N N . SER A 1 280 ? -4.591 -18.329 -30.766 1.00 88.62 280 SER A N 1
ATOM 2237 C CA . SER A 1 280 ? -3.699 -17.675 -29.797 1.00 88.62 280 SER A CA 1
ATOM 2238 C C . SER A 1 280 ? -3.543 -16.174 -30.085 1.00 88.62 280 SER A C 1
ATOM 2240 O O . SER A 1 280 ? -3.110 -15.805 -31.176 1.00 88.62 280 SER A O 1
ATOM 2242 N N . ILE A 1 281 ? -3.815 -15.303 -29.104 1.00 94.00 281 ILE A N 1
ATOM 2243 C CA . ILE A 1 281 ? -3.696 -13.844 -29.270 1.00 94.00 281 ILE A CA 1
ATOM 2244 C C . ILE A 1 281 ? -2.228 -13.424 -29.095 1.00 94.00 281 ILE A C 1
ATOM 2246 O O . ILE A 1 281 ? -1.666 -13.474 -27.991 1.00 94.00 281 ILE A O 1
ATOM 2250 N N . ASN A 1 282 ? -1.581 -13.000 -30.185 1.00 93.19 282 ASN A N 1
ATOM 2251 C CA . ASN A 1 282 ? -0.163 -12.619 -30.185 1.00 93.19 282 ASN A CA 1
ATOM 2252 C C . ASN A 1 282 ? 0.090 -11.215 -30.733 1.00 93.19 282 ASN A C 1
ATOM 2254 O O . ASN A 1 282 ? 0.972 -10.520 -30.212 1.00 93.19 282 ASN A O 1
ATOM 2258 N N . ALA A 1 283 ? -0.683 -10.796 -31.731 1.00 95.69 283 ALA A N 1
ATOM 2259 C CA . ALA A 1 283 ? -0.625 -9.477 -32.343 1.00 95.69 283 ALA A CA 1
ATOM 2260 C C . ALA A 1 283 ? -1.777 -8.574 -31.876 1.00 95.69 283 ALA A C 1
ATOM 2262 O O . ALA A 1 283 ? -2.825 -9.036 -31.421 1.00 95.69 283 ALA A O 1
ATOM 2263 N N . LEU A 1 284 ? -1.591 -7.262 -32.016 1.00 96.88 284 LEU A N 1
ATOM 2264 C CA . LEU A 1 284 ? -2.609 -6.252 -31.735 1.00 96.88 284 LEU A CA 1
ATOM 2265 C C . LEU A 1 284 ? -3.871 -6.473 -32.581 1.00 96.88 284 LEU A C 1
ATOM 2267 O O . LEU A 1 284 ? -4.965 -6.270 -32.070 1.00 96.88 284 LEU A O 1
ATOM 2271 N N . SER A 1 285 ? -3.736 -6.958 -33.821 1.00 95.38 285 SER A N 1
ATOM 2272 C CA . SER A 1 285 ? -4.867 -7.312 -34.691 1.00 95.38 285 SER A CA 1
ATOM 2273 C C . SER A 1 285 ? -5.683 -8.496 -34.168 1.00 95.38 285 SER A C 1
ATOM 2275 O O . SER A 1 285 ? -6.908 -8.487 -34.280 1.00 95.38 285 SER A O 1
ATOM 2277 N N . ASP A 1 286 ? -5.024 -9.499 -33.578 1.00 94.56 286 ASP A N 1
ATOM 2278 C CA . ASP A 1 286 ? -5.703 -10.656 -32.979 1.00 94.56 286 ASP A CA 1
ATOM 2279 C C . ASP A 1 286 ? -6.531 -10.192 -31.781 1.00 94.56 286 ASP A C 1
ATOM 2281 O O . ASP A 1 286 ? -7.694 -10.562 -31.623 1.00 94.56 286 ASP A O 1
ATOM 2285 N N . LEU A 1 287 ? -5.931 -9.328 -30.957 1.00 95.00 287 LEU A N 1
ATOM 2286 C CA . LEU A 1 287 ? -6.592 -8.764 -29.791 1.00 95.00 287 LEU A CA 1
ATOM 2287 C C . LEU A 1 287 ? -7.739 -7.837 -30.202 1.00 95.00 287 LEU A C 1
ATOM 2289 O O . LEU A 1 287 ? -8.798 -7.881 -29.590 1.00 95.00 287 LEU A O 1
ATOM 2293 N N . GLU A 1 288 ? -7.563 -7.026 -31.244 1.00 95.44 288 GLU A N 1
ATOM 2294 C CA . GLU A 1 288 ? -8.634 -6.192 -31.787 1.00 95.44 288 GLU A CA 1
ATOM 2295 C C . GLU A 1 288 ? -9.822 -7.047 -32.240 1.00 95.44 288 GLU A C 1
ATOM 2297 O O . GLU A 1 288 ? -10.962 -6.738 -31.903 1.00 95.44 288 GLU A O 1
ATOM 2302 N N . ALA A 1 289 ? -9.561 -8.135 -32.972 1.00 93.12 289 ALA A N 1
ATOM 2303 C CA . ALA A 1 289 ? -10.598 -9.051 -33.431 1.00 93.12 289 ALA A CA 1
ATOM 2304 C C . ALA A 1 289 ? -11.330 -9.716 -32.257 1.00 93.12 289 ALA A C 1
ATOM 2306 O O . ALA A 1 289 ? -12.558 -9.761 -32.266 1.00 93.12 289 ALA A O 1
ATOM 2307 N N . PHE A 1 290 ? -10.592 -10.162 -31.237 1.00 92.75 290 PHE A N 1
ATOM 2308 C CA . PHE A 1 290 ? -11.155 -10.723 -30.008 1.00 92.75 290 PHE A CA 1
ATOM 2309 C C . PHE A 1 290 ? -12.043 -9.713 -29.265 1.00 92.75 290 PHE A C 1
ATOM 2311 O O . PHE A 1 290 ? -13.166 -10.032 -28.893 1.00 92.75 290 PHE A O 1
ATOM 2318 N N . LEU A 1 291 ? -11.582 -8.469 -29.110 1.00 92.62 291 LEU A N 1
ATOM 2319 C CA . LEU A 1 291 ? -12.290 -7.424 -28.362 1.00 92.62 291 LEU A CA 1
ATOM 2320 C C . LEU A 1 291 ? -13.525 -6.849 -29.077 1.00 92.62 291 LEU A C 1
ATOM 2322 O O . LEU A 1 291 ? -14.224 -6.018 -28.490 1.00 92.62 291 LEU A O 1
ATOM 2326 N N . ARG A 1 292 ? -13.782 -7.227 -30.339 1.00 91.25 292 ARG A N 1
ATOM 2327 C CA . ARG A 1 292 ? -15.009 -6.848 -31.066 1.00 91.25 292 ARG A CA 1
ATOM 2328 C C . ARG A 1 292 ? -16.234 -7.614 -30.579 1.00 91.25 292 ARG A C 1
ATOM 2330 O O . ARG A 1 292 ? -17.342 -7.116 -30.764 1.00 91.25 292 ARG A O 1
ATOM 2337 N N . ASP A 1 293 ? -16.043 -8.798 -30.002 1.00 87.94 293 ASP A N 1
ATOM 2338 C CA . ASP A 1 293 ? -17.125 -9.558 -29.387 1.00 87.94 293 ASP A CA 1
ATOM 2339 C C . ASP A 1 293 ? -17.425 -8.988 -27.991 1.00 87.94 293 ASP A C 1
ATOM 2341 O O . ASP A 1 293 ? -16.543 -9.000 -27.134 1.00 87.94 293 ASP A O 1
ATOM 2345 N N . PRO A 1 294 ? -18.653 -8.518 -27.705 1.00 79.31 294 PRO A N 1
ATOM 2346 C CA . PRO A 1 294 ? -19.034 -8.084 -26.362 1.00 79.31 294 PRO A CA 1
ATOM 2347 C C . PRO A 1 294 ? -18.833 -9.153 -25.272 1.00 79.31 294 PRO A C 1
ATOM 2349 O O . PRO A 1 294 ? -18.672 -8.802 -24.104 1.00 79.31 294 PRO A O 1
ATOM 2352 N N . ALA A 1 295 ? -18.821 -10.445 -25.622 1.00 85.88 295 ALA A N 1
ATOM 2353 C CA . ALA A 1 295 ? -18.547 -11.530 -24.679 1.00 85.88 295 ALA A CA 1
ATOM 2354 C C . ALA A 1 295 ? -17.074 -11.587 -24.224 1.00 85.88 295 ALA A C 1
ATOM 2356 O O . ALA A 1 295 ? -16.778 -12.219 -23.206 1.00 85.88 295 ALA A O 1
ATOM 2357 N N . SER A 1 296 ? -16.158 -10.894 -24.919 1.00 88.50 296 SER A N 1
ATOM 2358 C CA . SER A 1 296 ? -14.722 -10.901 -24.615 1.00 88.50 296 SER A CA 1
ATOM 2359 C C . SER A 1 296 ? -14.420 -10.474 -23.182 1.00 88.50 296 SER A C 1
ATOM 2361 O O . SER A 1 296 ? -13.499 -10.998 -22.560 1.00 88.50 296 SER A O 1
ATOM 2363 N N . ASP A 1 297 ? -15.201 -9.533 -22.646 1.00 86.75 297 ASP A N 1
ATOM 2364 C CA . ASP A 1 297 ? -14.972 -8.961 -21.319 1.00 86.75 297 ASP A CA 1
ATOM 2365 C C . ASP A 1 297 ? -15.147 -10.018 -20.220 1.00 86.75 297 ASP A C 1
ATOM 2367 O O . ASP A 1 297 ? -14.287 -10.135 -19.349 1.00 86.75 297 ASP A O 1
ATOM 2371 N N . GLY A 1 298 ? -16.160 -10.885 -20.334 1.00 85.31 298 GLY A N 1
ATOM 2372 C CA . GLY A 1 298 ? -16.341 -12.009 -19.410 1.00 85.31 298 GLY A CA 1
ATOM 2373 C C . GLY A 1 298 ? -15.194 -13.024 -19.475 1.00 85.31 298 GLY A C 1
ATOM 2374 O O . GLY A 1 298 ? -14.823 -13.618 -18.465 1.00 85.31 298 GLY A O 1
ATOM 2375 N N . CYS A 1 299 ? -14.567 -13.196 -20.643 1.00 89.00 299 CYS A N 1
ATOM 2376 C CA . CYS A 1 299 ? -13.382 -14.044 -20.767 1.00 89.00 299 CYS A CA 1
ATOM 2377 C C . CYS A 1 299 ? -12.122 -13.391 -20.178 1.00 89.00 299 CYS A C 1
ATOM 2379 O O . CYS A 1 299 ? -11.259 -14.102 -19.657 1.00 89.00 299 CYS A O 1
ATOM 2381 N N . LEU A 1 300 ? -11.993 -12.063 -20.261 1.00 90.44 300 LEU A N 1
ATOM 2382 C CA . LEU A 1 300 ? -10.901 -11.314 -19.631 1.00 90.44 300 LEU A CA 1
ATOM 2383 C C . LEU A 1 300 ? -11.006 -11.338 -18.101 1.00 90.44 300 LEU A C 1
ATOM 2385 O O . LEU A 1 300 ? -9.974 -11.397 -17.432 1.00 90.44 300 LEU A O 1
ATOM 2389 N N . ASP A 1 301 ? -12.225 -11.365 -17.558 1.00 87.88 301 ASP A N 1
ATOM 2390 C CA . ASP A 1 301 ? -12.489 -11.407 -16.114 1.00 87.88 301 ASP A CA 1
ATOM 2391 C C . ASP A 1 301 ? -11.966 -12.683 -15.428 1.00 87.88 301 ASP A C 1
ATOM 2393 O O . ASP A 1 301 ? -11.651 -12.665 -14.238 1.00 87.88 301 ASP A O 1
ATOM 2397 N N . ASN A 1 302 ? -11.732 -13.761 -16.184 1.00 89.94 302 ASN A N 1
ATOM 2398 C CA . ASN A 1 302 ? -11.065 -14.974 -15.687 1.00 89.94 302 ASN A CA 1
ATOM 2399 C C . ASN A 1 302 ? -9.558 -14.781 -15.413 1.00 89.94 302 ASN A C 1
ATOM 2401 O O . ASN A 1 302 ? -8.907 -15.668 -14.856 1.00 89.94 302 ASN A O 1
ATOM 2405 N N . CYS A 1 303 ? -8.976 -13.640 -15.795 1.00 91.56 303 CYS A N 1
ATOM 2406 C CA . CYS A 1 303 ? -7.596 -13.277 -15.496 1.00 91.56 303 CYS A CA 1
ATOM 2407 C C . CYS A 1 303 ? -7.564 -12.025 -14.616 1.00 91.56 303 CYS A C 1
ATOM 2409 O O . CY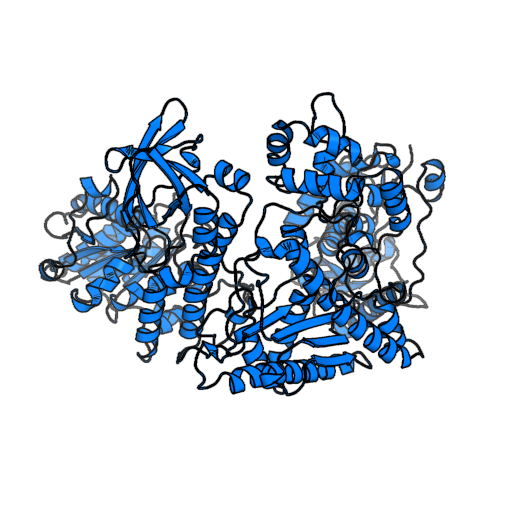S A 1 303 ? -7.847 -10.924 -15.080 1.00 91.56 303 CYS A O 1
ATOM 2411 N N . GLY A 1 304 ? -7.111 -12.155 -13.365 1.00 89.94 304 GLY A N 1
ATOM 2412 C CA . GLY A 1 304 ? -7.116 -11.040 -12.407 1.00 89.94 304 GLY A CA 1
ATOM 2413 C C . GLY A 1 304 ? -6.390 -9.768 -12.875 1.00 89.94 304 GLY A C 1
ATOM 2414 O O . GLY A 1 304 ? -6.766 -8.673 -12.474 1.00 89.94 304 GLY A O 1
ATOM 2415 N N . SER A 1 305 ? -5.383 -9.873 -13.756 1.00 92.12 305 SER A N 1
ATOM 2416 C CA . SER A 1 305 ? -4.696 -8.692 -14.310 1.00 92.12 305 SER A CA 1
ATOM 2417 C C . SER A 1 305 ? -5.387 -8.042 -15.515 1.00 92.12 305 SER A C 1
ATOM 2419 O O . SER A 1 305 ? -4.996 -6.945 -15.907 1.00 92.12 305 SER A O 1
ATOM 2421 N N . LEU A 1 306 ? -6.360 -8.720 -16.129 1.00 92.50 306 LEU A N 1
ATOM 2422 C CA . LEU A 1 306 ? -7.124 -8.233 -17.285 1.00 92.50 306 LEU A CA 1
ATOM 2423 C C . LEU A 1 306 ? -8.594 -7.951 -16.946 1.00 92.50 306 LEU A C 1
ATOM 2425 O O . LEU A 1 306 ? -9.264 -7.260 -17.714 1.00 92.50 306 LEU A O 1
ATOM 2429 N N . ALA A 1 307 ? -9.075 -8.441 -15.804 1.00 88.31 307 ALA A N 1
ATOM 2430 C CA . ALA A 1 307 ? -10.432 -8.229 -15.329 1.00 88.31 307 ALA A CA 1
ATOM 2431 C C . ALA A 1 307 ? -10.798 -6.737 -15.302 1.00 88.31 307 ALA A C 1
ATOM 2433 O O . ALA A 1 307 ? -10.038 -5.889 -14.815 1.00 88.31 307 ALA A O 1
ATOM 2434 N N . GLY A 1 308 ? -11.951 -6.407 -15.887 1.00 84.06 308 GLY A N 1
ATOM 2435 C CA . GLY A 1 308 ? -12.425 -5.030 -16.035 1.00 84.06 308 GLY A CA 1
ATOM 2436 C C . GLY A 1 308 ? -11.569 -4.111 -16.927 1.00 84.06 308 GLY A C 1
ATOM 2437 O O . GLY A 1 308 ? -11.803 -2.903 -16.926 1.00 84.06 308 GLY A O 1
ATOM 2438 N N . GLN A 1 309 ? -10.589 -4.627 -17.684 1.00 88.19 309 GLN A N 1
ATOM 2439 C CA . GLN A 1 309 ? -9.725 -3.823 -18.569 1.00 88.19 309 GLN A CA 1
ATOM 2440 C C . GLN A 1 309 ? -10.205 -3.758 -20.031 1.00 88.19 309 GLN A C 1
ATOM 2442 O O . GLN A 1 309 ? -9.543 -3.103 -20.834 1.00 88.19 309 GLN A O 1
ATOM 2447 N N . GLY A 1 310 ? -11.324 -4.396 -20.396 1.00 90.31 310 GLY A N 1
ATOM 2448 C CA . GLY A 1 310 ? -11.803 -4.514 -21.787 1.00 90.31 310 GLY A CA 1
ATOM 2449 C C . GLY A 1 310 ? -11.836 -3.188 -22.557 1.00 90.31 310 GLY A C 1
ATOM 2450 O O . GLY A 1 310 ? -11.169 -3.047 -23.583 1.00 90.31 310 GLY A O 1
ATOM 2451 N N . ASP A 1 311 ? -12.511 -2.169 -22.016 1.00 88.62 311 ASP A N 1
ATOM 2452 C CA . ASP A 1 311 ? -12.597 -0.839 -22.644 1.00 88.62 311 ASP A CA 1
ATOM 2453 C C . ASP A 1 311 ? -11.236 -0.171 -22.810 1.00 88.62 311 ASP A C 1
ATOM 2455 O O . ASP A 1 311 ? -10.939 0.441 -23.839 1.00 88.62 311 ASP A O 1
ATOM 2459 N N . ARG A 1 312 ? -10.378 -0.309 -21.797 1.00 91.12 312 ARG A N 1
ATOM 2460 C CA . ARG A 1 312 ? -9.029 0.245 -21.840 1.00 91.12 312 ARG A CA 1
ATOM 2461 C C . ARG A 1 312 ? -8.183 -0.463 -22.892 1.00 91.12 312 ARG A C 1
ATOM 2463 O O . ARG A 1 312 ? -7.442 0.210 -23.607 1.00 91.12 312 ARG A O 1
ATOM 2470 N N . LEU A 1 313 ? -8.278 -1.787 -23.004 1.00 94.50 313 LEU A N 1
ATOM 2471 C CA . LEU A 1 313 ? -7.578 -2.555 -24.032 1.00 94.50 313 LEU A CA 1
ATOM 2472 C C . LEU A 1 313 ? -8.068 -2.160 -25.426 1.00 94.50 313 LEU A C 1
ATOM 2474 O O . LEU A 1 313 ? -7.231 -1.862 -26.273 1.00 94.50 313 LEU A O 1
ATOM 2478 N N . ARG A 1 314 ? -9.386 -2.034 -25.641 1.00 94.81 314 ARG A N 1
ATOM 2479 C CA . ARG A 1 314 ? -9.965 -1.529 -26.901 1.00 94.81 314 ARG A CA 1
ATOM 2480 C C . ARG A 1 314 ? -9.393 -0.160 -27.270 1.00 94.81 314 ARG A C 1
ATOM 2482 O O . ARG A 1 314 ? -8.899 0.031 -28.381 1.00 94.81 314 ARG A O 1
ATOM 2489 N N . ALA A 1 315 ? -9.393 0.778 -26.325 1.00 95.56 315 ALA A N 1
ATOM 2490 C CA . ALA A 1 315 ? -8.844 2.115 -26.533 1.00 95.56 315 ALA A CA 1
ATOM 2491 C C . ALA A 1 315 ? -7.324 2.112 -26.782 1.00 95.56 315 ALA A C 1
ATOM 2493 O O . ALA A 1 315 ? -6.848 2.854 -27.637 1.00 95.56 315 ALA A O 1
ATOM 2494 N N . THR A 1 316 ? -6.567 1.263 -26.080 1.00 96.81 316 THR A N 1
ATOM 2495 C CA . THR A 1 316 ? -5.105 1.150 -26.233 1.00 96.81 316 THR A CA 1
ATOM 2496 C C . THR A 1 316 ? -4.726 0.530 -27.572 1.00 96.81 316 THR A C 1
ATOM 2498 O O . THR A 1 316 ? -3.858 1.057 -28.259 1.00 96.81 316 THR A O 1
ATOM 2501 N N . VAL A 1 317 ? -5.407 -0.542 -27.984 1.00 97.19 317 VAL A N 1
ATOM 2502 C CA . VAL A 1 317 ? -5.219 -1.165 -29.302 1.00 97.19 317 VAL A CA 1
ATOM 2503 C C . VAL A 1 317 ? -5.542 -0.169 -30.409 1.00 97.19 317 VAL A C 1
ATOM 2505 O O . VAL A 1 317 ? -4.751 -0.027 -31.340 1.00 97.19 317 VAL A O 1
ATOM 2508 N N . ARG A 1 318 ? -6.643 0.587 -30.277 1.00 97.00 318 ARG A N 1
ATOM 2509 C CA . ARG A 1 318 ? -6.978 1.663 -31.214 1.00 97.00 318 ARG A CA 1
ATOM 2510 C C . ARG A 1 318 ? -5.872 2.715 -31.272 1.00 97.00 318 ARG A C 1
ATOM 2512 O O . ARG A 1 318 ? -5.400 3.000 -32.362 1.00 97.00 318 ARG A O 1
ATOM 2519 N N . ALA A 1 319 ? -5.437 3.246 -30.129 1.00 97.69 319 ALA A N 1
ATOM 2520 C CA . ALA A 1 319 ? -4.405 4.281 -30.075 1.00 97.69 319 ALA A CA 1
ATOM 2521 C C . ALA A 1 319 ? -3.092 3.825 -30.734 1.00 97.69 319 ALA A C 1
ATOM 2523 O O . ALA A 1 319 ? -2.535 4.541 -31.562 1.00 97.69 319 ALA A O 1
ATOM 2524 N N . LEU A 1 320 ? -2.629 2.608 -30.430 1.00 97.06 320 LEU A N 1
ATOM 2525 C CA . LEU A 1 320 ? -1.414 2.042 -31.026 1.00 97.06 320 LEU A CA 1
ATOM 2526 C C . LEU A 1 320 ? -1.555 1.779 -32.532 1.00 97.06 320 LEU A C 1
ATOM 2528 O O . LEU A 1 320 ? -0.586 1.944 -33.266 1.00 97.06 320 LEU A O 1
ATOM 2532 N N . SER A 1 321 ? -2.747 1.397 -32.997 1.00 94.75 321 SER A N 1
ATOM 2533 C CA . SER A 1 321 ? -2.982 1.051 -34.406 1.00 94.75 321 SER A CA 1
ATOM 2534 C C . SER A 1 321 ? -3.226 2.275 -35.292 1.00 94.75 321 SER A C 1
ATOM 2536 O O . SER A 1 321 ? -2.843 2.269 -36.459 1.00 94.75 321 SER A O 1
ATOM 2538 N N . THR A 1 322 ? -3.866 3.326 -34.766 1.00 95.56 322 THR A N 1
ATOM 2539 C CA . THR A 1 322 ? -4.216 4.531 -35.540 1.00 95.56 322 THR A CA 1
ATOM 2540 C C . THR A 1 322 ? -3.240 5.686 -35.346 1.00 95.56 322 THR A C 1
ATOM 2542 O O . THR A 1 322 ? -3.231 6.614 -36.153 1.00 95.56 322 THR A O 1
ATOM 2545 N N . GLY A 1 323 ? -2.433 5.665 -34.282 1.00 95.62 323 GLY A N 1
ATOM 2546 C CA . GLY A 1 323 ? -1.603 6.802 -33.890 1.00 95.62 323 GLY A CA 1
ATOM 2547 C C . GLY A 1 323 ? -2.387 7.931 -33.205 1.00 95.62 323 GLY A C 1
ATOM 2548 O O . GLY A 1 323 ? -1.829 8.999 -32.963 1.00 95.62 323 GLY A O 1
ATOM 2549 N N . GLU A 1 324 ? -3.671 7.727 -32.893 1.00 96.38 324 GLU A N 1
ATOM 2550 C CA . GLU A 1 324 ? -4.520 8.730 -32.243 1.00 96.38 324 GLU A CA 1
ATOM 2551 C C . GLU A 1 324 ? -4.443 8.646 -30.714 1.00 96.38 324 GLU A C 1
ATOM 2553 O O . GLU A 1 324 ? -4.316 7.574 -30.125 1.00 96.38 324 GLU A O 1
ATOM 2558 N N . VAL A 1 325 ? -4.612 9.789 -30.047 1.00 97.06 325 VAL A N 1
ATOM 2559 C CA . VAL A 1 325 ? -4.871 9.830 -28.603 1.00 97.06 325 VAL A CA 1
ATOM 2560 C C . VAL A 1 325 ? -6.351 9.549 -28.360 1.00 97.06 325 VAL A C 1
ATOM 2562 O O . VAL A 1 325 ? -7.211 10.290 -28.837 1.00 97.06 325 VAL A O 1
ATOM 2565 N N . VAL A 1 326 ? -6.654 8.500 -27.596 1.00 97.00 326 VAL A N 1
ATOM 2566 C CA . VAL A 1 326 ? -8.030 8.083 -27.298 1.00 97.00 326 VAL A CA 1
ATOM 2567 C C . VAL A 1 326 ? -8.395 8.449 -25.861 1.00 97.00 326 VAL A C 1
ATOM 2569 O O . VAL A 1 326 ? -7.676 8.152 -24.909 1.00 97.00 326 VAL A O 1
ATOM 2572 N N . SER A 1 327 ? -9.544 9.098 -25.708 1.00 94.44 327 SER A N 1
ATOM 2573 C CA . SER A 1 327 ? -10.083 9.572 -24.434 1.00 94.44 327 SER A CA 1
ATOM 2574 C C . SER A 1 327 ? -10.811 8.433 -23.694 1.00 94.44 327 SER A C 1
ATOM 2576 O O . SER A 1 327 ? -11.696 7.811 -24.276 1.00 94.44 327 SER A O 1
ATOM 2578 N N . LEU A 1 328 ? -10.468 8.146 -22.429 1.00 92.25 328 LEU A N 1
ATOM 2579 C CA . LEU A 1 328 ? -11.084 7.066 -21.625 1.00 92.25 328 LEU A CA 1
ATOM 2580 C C . LEU A 1 328 ? -12.251 7.558 -20.754 1.00 92.25 328 LEU A C 1
ATOM 2582 O O . LEU A 1 328 ? -12.271 8.708 -20.343 1.00 92.25 328 LEU A O 1
ATOM 2586 N N . ALA A 1 329 ? -13.206 6.702 -20.393 1.00 87.31 329 ALA A N 1
ATOM 2587 C CA . ALA A 1 329 ? -14.401 7.129 -19.648 1.00 87.31 329 ALA A CA 1
ATOM 2588 C C . ALA A 1 329 ? -14.181 7.446 -18.148 1.00 87.31 329 ALA A C 1
ATOM 2590 O O . ALA A 1 329 ? -15.093 7.956 -17.501 1.00 87.31 329 ALA A O 1
ATOM 2591 N N . ALA A 1 330 ? -13.017 7.125 -17.577 1.00 87.12 330 ALA A N 1
ATOM 2592 C CA . ALA A 1 330 ? -12.742 7.339 -16.154 1.00 87.12 330 ALA A CA 1
ATOM 2593 C C . ALA A 1 330 ? -12.488 8.819 -15.819 1.00 87.12 330 ALA A C 1
ATOM 2595 O O . ALA A 1 330 ? -12.014 9.582 -16.661 1.00 87.12 330 ALA A O 1
ATOM 2596 N N . THR A 1 331 ? -12.745 9.207 -14.570 1.00 89.31 331 THR A N 1
ATOM 2597 C CA . THR A 1 331 ? -12.440 10.546 -14.041 1.00 89.31 331 THR A CA 1
ATOM 2598 C C . THR A 1 331 ? -11.258 10.517 -13.080 1.00 89.31 331 THR A C 1
ATOM 2600 O O . THR A 1 331 ? -10.937 9.478 -12.500 1.00 89.31 331 THR A O 1
ATOM 2603 N N . SER A 1 332 ? -10.586 11.659 -12.916 1.00 91.25 332 SER A N 1
ATOM 2604 C CA . SER A 1 332 ? -9.470 11.800 -11.976 1.00 91.25 332 SER A CA 1
ATOM 2605 C C . SER A 1 332 ? -9.915 12.499 -10.696 1.00 91.25 332 SER A C 1
ATOM 2607 O O . SER A 1 332 ? -10.436 13.614 -10.738 1.00 91.25 332 SER A O 1
ATOM 2609 N N . LEU A 1 333 ? -9.615 11.866 -9.560 1.00 88.50 333 LEU A N 1
ATOM 2610 C CA . LEU A 1 333 ? -9.745 12.455 -8.223 1.00 88.50 333 LEU A CA 1
ATOM 2611 C C . LEU A 1 333 ? -8.456 13.150 -7.758 1.00 88.50 333 LEU A C 1
ATOM 2613 O O . LEU A 1 333 ? -8.508 14.032 -6.904 1.00 88.50 333 LEU A O 1
ATOM 2617 N N . ALA A 1 334 ? -7.310 12.739 -8.311 1.00 91.00 334 ALA A N 1
ATOM 2618 C CA . ALA A 1 334 ? -5.992 13.194 -7.886 1.00 91.00 334 ALA A CA 1
ATOM 2619 C C . ALA A 1 334 ? -5.569 14.470 -8.622 1.00 91.00 334 ALA A C 1
ATOM 2621 O O . ALA A 1 334 ? -5.233 15.461 -7.985 1.00 91.00 334 ALA A O 1
ATOM 2622 N N . LEU A 1 335 ? -5.615 14.458 -9.959 1.00 94.88 335 LEU A N 1
ATOM 2623 C CA . LEU A 1 335 ? -5.273 15.602 -10.803 1.00 94.88 335 LEU A CA 1
ATOM 2624 C C . LEU A 1 335 ? -6.329 16.711 -10.655 1.00 94.88 335 LEU A C 1
ATOM 2626 O O . LEU A 1 335 ? -7.474 16.496 -11.071 1.00 94.88 335 LEU A O 1
ATOM 2630 N N . PRO A 1 336 ? -5.975 17.895 -10.117 1.00 93.62 336 PRO A N 1
ATOM 2631 C CA . PRO A 1 336 ? -6.941 18.966 -9.955 1.00 93.62 336 PRO A CA 1
ATOM 2632 C C . PRO A 1 336 ? -7.209 19.683 -11.282 1.00 93.62 336 PRO A C 1
ATOM 2634 O O . PRO A 1 336 ? -6.318 19.798 -12.135 1.00 93.62 336 PRO A O 1
ATOM 2637 N N . VAL A 1 337 ? -8.422 20.229 -11.417 1.00 92.44 337 VAL A N 1
ATOM 2638 C CA . VAL A 1 337 ? -8.843 21.120 -12.515 1.00 92.44 337 VAL A CA 1
ATOM 2639 C C . VAL A 1 337 ? -7.847 22.267 -12.665 1.00 92.44 337 VAL A C 1
ATOM 2641 O O . VAL A 1 337 ? -7.424 22.602 -13.772 1.00 92.44 337 VAL A O 1
ATOM 2644 N N . TYR A 1 338 ? -7.467 22.851 -11.530 1.00 92.69 338 TYR A N 1
ATOM 2645 C CA . TYR A 1 338 ? -6.530 23.951 -11.431 1.00 92.69 338 TYR A CA 1
ATOM 2646 C C . TYR A 1 338 ? -5.973 24.046 -10.005 1.00 92.69 338 TYR A C 1
ATOM 2648 O O . TYR A 1 338 ? -6.622 23.667 -9.029 1.00 92.69 338 TYR A O 1
ATOM 2656 N N . GLU A 1 339 ? -4.770 24.587 -9.923 1.00 94.75 339 GLU A N 1
ATOM 2657 C CA . GLU A 1 339 ? -4.033 24.986 -8.738 1.00 94.75 339 GLU A CA 1
ATOM 2658 C C . GLU A 1 339 ? -3.355 26.337 -8.997 1.00 94.75 339 GLU A C 1
ATOM 2660 O O . GLU A 1 339 ? -2.904 26.628 -10.105 1.00 94.75 339 GLU A O 1
ATOM 2665 N N . ASP A 1 340 ? -3.254 27.169 -7.976 1.00 96.94 340 ASP A N 1
ATOM 2666 C CA . ASP A 1 340 ? -2.571 28.459 -8.063 1.00 96.94 340 ASP A CA 1
ATOM 2667 C C . ASP A 1 340 ? -1.047 28.317 -8.223 1.00 96.94 340 ASP A C 1
ATOM 2669 O O . ASP A 1 340 ? -0.415 29.115 -8.921 1.00 96.94 340 ASP A O 1
ATOM 2673 N N . ILE A 1 341 ? -0.455 27.285 -7.611 1.00 97.62 341 ILE A N 1
ATOM 2674 C CA . ILE A 1 341 ? 0.983 26.993 -7.623 1.00 97.62 341 ILE A CA 1
ATOM 2675 C C . ILE A 1 341 ? 1.190 25.506 -7.921 1.00 97.62 341 ILE A C 1
ATOM 2677 O O . ILE A 1 341 ? 0.673 24.645 -7.213 1.00 97.62 341 ILE A O 1
ATOM 2681 N N . ALA A 1 342 ? 1.982 25.198 -8.951 1.00 97.50 342 ALA A N 1
ATOM 2682 C CA . ALA A 1 342 ? 2.379 23.823 -9.254 1.00 97.50 342 ALA A CA 1
ATOM 2683 C C . ALA A 1 342 ? 3.874 23.627 -9.015 1.00 97.50 342 ALA A C 1
ATOM 2685 O O . ALA A 1 342 ? 4.686 24.393 -9.545 1.00 97.50 342 ALA A O 1
ATOM 2686 N N . VAL A 1 343 ? 4.216 22.583 -8.262 1.00 98.31 343 VAL A N 1
ATOM 2687 C CA . VAL A 1 343 ? 5.594 22.177 -7.963 1.00 98.31 343 VAL A CA 1
ATOM 2688 C C . VAL A 1 343 ? 5.852 20.823 -8.609 1.00 98.31 343 VAL A C 1
ATOM 2690 O O . VAL A 1 343 ? 5.179 19.845 -8.310 1.00 98.31 343 VAL A O 1
ATOM 2693 N N . ILE A 1 344 ? 6.817 20.758 -9.517 1.00 98.56 344 ILE A N 1
ATOM 2694 C CA . ILE A 1 344 ? 7.202 19.515 -10.190 1.00 98.56 344 ILE A CA 1
ATOM 2695 C C . ILE A 1 344 ? 8.530 19.072 -9.617 1.00 98.56 344 ILE A C 1
ATOM 2697 O O . ILE A 1 344 ? 9.457 19.876 -9.578 1.00 98.56 344 ILE A O 1
ATOM 2701 N N . LEU A 1 345 ? 8.617 17.819 -9.190 1.00 98.62 345 LEU A N 1
ATOM 2702 C CA . LEU A 1 345 ? 9.822 17.228 -8.626 1.00 98.62 345 LEU A CA 1
ATOM 2703 C C . LEU A 1 345 ? 10.399 16.183 -9.584 1.00 98.62 345 LEU A C 1
ATOM 2705 O O . LEU A 1 345 ? 9.665 15.537 -10.332 1.00 98.62 345 LEU A O 1
ATOM 2709 N N . THR A 1 346 ? 11.715 15.989 -9.533 1.00 97.81 346 THR A N 1
ATOM 2710 C CA . THR A 1 346 ? 12.379 14.840 -10.157 1.00 97.81 346 THR A CA 1
ATOM 2711 C C . THR A 1 346 ? 13.535 14.358 -9.293 1.00 97.81 346 THR A C 1
ATOM 2713 O O . THR A 1 346 ? 14.248 15.166 -8.692 1.00 97.81 346 THR A O 1
ATOM 2716 N N . PHE A 1 347 ? 13.726 13.039 -9.243 1.00 97.00 347 PHE A N 1
ATOM 2717 C CA . PHE A 1 347 ? 14.730 12.379 -8.405 1.00 97.00 347 PHE A CA 1
ATOM 2718 C C . PHE A 1 347 ? 15.424 11.262 -9.178 1.00 97.00 347 PHE A C 1
ATOM 2720 O O . PHE A 1 347 ? 14.786 10.512 -9.917 1.00 97.00 347 PHE A O 1
ATOM 2727 N N . GLN A 1 348 ? 16.739 11.142 -9.006 1.00 95.19 348 GLN A N 1
ATOM 2728 C CA . GLN A 1 348 ? 17.572 10.154 -9.687 1.00 95.19 348 GLN A CA 1
ATOM 2729 C C . GLN A 1 348 ? 18.529 9.500 -8.692 1.00 95.19 348 GLN A C 1
ATOM 2731 O O . GLN A 1 348 ? 19.241 10.190 -7.954 1.00 95.19 348 GLN A O 1
ATOM 2736 N N . LYS A 1 349 ? 18.555 8.163 -8.694 1.00 90.31 349 LYS A N 1
ATOM 2737 C CA . LYS A 1 349 ? 19.412 7.355 -7.820 1.00 90.31 349 LYS A CA 1
ATOM 2738 C C . LYS A 1 349 ? 20.522 6.645 -8.576 1.00 90.31 349 LYS A C 1
ATOM 2740 O O . LYS A 1 349 ? 20.371 6.292 -9.745 1.00 90.31 349 LYS A O 1
ATOM 2745 N N . ASP A 1 350 ? 21.621 6.416 -7.876 1.00 83.25 350 ASP A N 1
ATOM 2746 C CA . ASP A 1 350 ? 22.732 5.611 -8.356 1.00 83.25 350 ASP A CA 1
ATOM 2747 C C . ASP A 1 350 ? 22.411 4.115 -8.150 1.00 83.25 350 ASP A C 1
ATOM 2749 O O . ASP A 1 350 ? 22.036 3.719 -7.046 1.00 83.25 350 ASP A O 1
ATOM 2753 N N . PRO A 1 351 ? 22.524 3.260 -9.181 1.00 72.69 351 PRO A N 1
ATOM 2754 C CA . PRO A 1 351 ? 22.177 1.845 -9.100 1.00 72.69 351 PRO A CA 1
ATOM 2755 C C . PRO A 1 351 ? 23.184 1.028 -8.289 1.00 72.69 351 PRO A C 1
ATOM 2757 O O . PRO A 1 351 ? 22.871 -0.108 -7.947 1.00 72.69 351 PRO A O 1
ATOM 2760 N N . VAL A 1 352 ? 24.377 1.568 -8.008 1.00 71.75 352 VAL A N 1
ATOM 2761 C CA . VAL A 1 352 ? 25.406 0.882 -7.214 1.00 71.75 352 VAL A CA 1
ATOM 2762 C C . VAL A 1 352 ? 25.155 1.081 -5.720 1.00 71.75 352 VAL A C 1
ATOM 2764 O O . VAL A 1 352 ? 25.093 0.115 -4.971 1.00 71.75 352 VAL A O 1
ATOM 2767 N N . SER A 1 353 ? 25.022 2.335 -5.292 1.00 72.12 353 SER A N 1
ATOM 2768 C CA . SER A 1 353 ? 24.919 2.723 -3.883 1.00 72.12 353 SER A CA 1
ATOM 2769 C C . SER A 1 353 ? 23.500 2.999 -3.403 1.00 72.12 353 SER A C 1
ATOM 2771 O O . SER A 1 353 ? 23.356 3.392 -2.256 1.00 72.12 353 SER A O 1
ATOM 2773 N N . GLY A 1 354 ? 22.491 2.941 -4.279 1.00 77.69 354 GLY A N 1
ATOM 2774 C CA . GLY A 1 354 ? 21.089 3.239 -3.955 1.00 77.69 354 GLY A CA 1
ATOM 2775 C C . GLY A 1 354 ? 20.780 4.714 -3.661 1.00 77.69 354 GLY A C 1
ATOM 2776 O O . GLY A 1 354 ? 19.611 5.108 -3.664 1.00 77.69 354 GLY A O 1
ATOM 2777 N N . ARG A 1 355 ? 21.810 5.546 -3.465 1.00 83.94 355 ARG A N 1
ATOM 2778 C CA . ARG A 1 355 ? 21.706 6.948 -3.044 1.00 83.94 355 ARG A CA 1
ATOM 2779 C C . ARG A 1 355 ? 21.177 7.852 -4.149 1.00 83.94 355 ARG A C 1
ATOM 2781 O O . ARG A 1 355 ? 21.567 7.743 -5.314 1.00 83.94 355 ARG A O 1
ATOM 2788 N N . THR A 1 356 ? 20.354 8.822 -3.763 1.00 91.94 356 THR A N 1
ATOM 2789 C CA . THR A 1 356 ? 19.899 9.892 -4.658 1.00 91.94 356 THR A CA 1
ATOM 2790 C C . THR A 1 356 ? 21.051 10.859 -4.940 1.00 91.94 356 THR A C 1
ATOM 2792 O O . THR A 1 356 ? 21.547 11.522 -4.029 1.00 91.94 356 THR A O 1
ATOM 2795 N N . TYR A 1 357 ? 21.485 10.946 -6.201 1.00 93.81 357 TYR A N 1
ATOM 2796 C CA . TYR A 1 357 ? 22.621 11.786 -6.609 1.00 93.81 357 TYR A CA 1
ATOM 2797 C C . TYR A 1 357 ? 22.200 13.068 -7.326 1.00 93.81 357 TYR A C 1
ATOM 2799 O O . TYR A 1 357 ? 22.970 14.026 -7.357 1.00 93.81 357 TYR A O 1
ATOM 2807 N N . ALA A 1 358 ? 21.020 13.084 -7.946 1.00 96.56 358 ALA A N 1
ATOM 2808 C CA . ALA A 1 358 ? 20.508 14.246 -8.654 1.00 96.56 358 ALA A CA 1
ATOM 2809 C C . ALA A 1 358 ? 19.018 14.406 -8.397 1.00 96.56 358 ALA A C 1
ATOM 2811 O O . ALA A 1 358 ? 18.248 13.448 -8.470 1.00 96.56 358 ALA A O 1
ATOM 2812 N N . LEU A 1 359 ? 18.627 15.629 -8.078 1.00 97.12 359 LEU A N 1
ATOM 2813 C CA . LEU A 1 359 ? 17.281 15.955 -7.648 1.00 97.12 359 LEU A CA 1
ATOM 2814 C C . LEU A 1 359 ? 17.018 17.443 -7.858 1.00 97.12 359 LEU A C 1
ATOM 2816 O O . LEU A 1 359 ? 17.943 18.257 -7.872 1.00 97.12 359 LEU A O 1
ATOM 2820 N N . GLY A 1 360 ? 15.763 17.803 -8.067 1.00 98.06 360 GLY A N 1
ATOM 2821 C CA . GLY A 1 360 ? 15.398 19.190 -8.303 1.00 98.06 360 GLY A CA 1
ATOM 2822 C C . GLY A 1 360 ? 13.899 19.394 -8.331 1.00 98.06 360 GLY A C 1
ATOM 2823 O O . GLY A 1 360 ? 13.127 18.439 -8.452 1.00 98.06 360 GLY A O 1
ATOM 2824 N N . PHE A 1 361 ? 13.502 20.656 -8.227 1.00 98.56 361 PHE A N 1
ATOM 2825 C CA . PHE A 1 361 ? 12.116 21.056 -8.372 1.00 98.56 361 PHE A CA 1
ATOM 2826 C C . PHE A 1 361 ? 11.975 22.258 -9.292 1.00 98.56 361 PHE A C 1
ATOM 2828 O O . PHE A 1 361 ? 12.870 23.095 -9.419 1.00 98.56 361 PHE A O 1
ATOM 2835 N N . ARG A 1 362 ? 10.799 22.362 -9.905 1.00 98.06 362 ARG A N 1
ATOM 2836 C CA . ARG A 1 362 ? 10.375 23.534 -10.658 1.00 98.06 362 ARG A CA 1
ATOM 2837 C C . ARG A 1 362 ? 9.011 23.987 -10.174 1.00 98.06 362 ARG A C 1
ATOM 2839 O O . ARG A 1 362 ? 8.020 23.274 -10.330 1.00 98.06 362 ARG A O 1
ATOM 2846 N N . ARG A 1 363 ? 8.957 25.203 -9.640 1.00 97.50 363 ARG A N 1
ATOM 2847 C CA . ARG A 1 363 ? 7.714 25.915 -9.360 1.00 97.50 363 ARG A CA 1
ATOM 2848 C C . ARG A 1 363 ? 7.260 26.666 -10.605 1.00 97.50 363 ARG A C 1
ATOM 2850 O O . ARG A 1 363 ? 8.033 27.387 -11.238 1.00 97.50 363 ARG A O 1
ATOM 2857 N N . SER A 1 364 ? 5.973 26.567 -10.904 1.00 95.12 364 SER A N 1
ATOM 2858 C CA . SER A 1 364 ? 5.280 27.421 -11.869 1.00 95.12 364 SER A CA 1
ATOM 2859 C C . SER A 1 364 ? 4.118 28.154 -11.197 1.00 95.12 364 SER A C 1
ATOM 2861 O O . SER A 1 364 ? 3.498 27.625 -10.274 1.00 95.12 364 SER A O 1
ATOM 2863 N N . ARG A 1 365 ? 3.818 29.368 -11.680 1.00 94.44 365 ARG A N 1
ATOM 2864 C CA . ARG A 1 365 ? 2.841 30.312 -11.102 1.00 94.44 365 ARG A CA 1
ATOM 2865 C C . ARG A 1 365 ? 3.232 30.773 -9.683 1.00 94.44 365 ARG A C 1
ATOM 2867 O O . ARG A 1 365 ? 4.408 30.729 -9.324 1.00 94.44 365 ARG A O 1
ATOM 2874 N N . GLY A 1 366 ? 2.290 31.342 -8.923 1.00 94.06 366 GLY A N 1
ATOM 2875 C CA . GLY A 1 366 ? 2.540 31.889 -7.580 1.00 94.06 366 GLY A CA 1
ATOM 2876 C C . GLY A 1 366 ? 3.133 33.300 -7.524 1.00 94.06 366 GLY A C 1
ATOM 2877 O O . GLY A 1 366 ? 3.718 33.675 -6.513 1.00 94.06 366 GLY A O 1
ATOM 2878 N N . LYS A 1 367 ? 3.006 34.117 -8.580 1.00 94.75 367 LYS A N 1
ATOM 2879 C CA . LYS A 1 367 ? 3.597 35.473 -8.611 1.00 94.75 367 LYS A CA 1
ATOM 2880 C C . LYS A 1 367 ? 3.167 36.343 -7.418 1.00 94.75 367 LYS A C 1
ATOM 2882 O O . LYS A 1 367 ? 3.957 37.169 -6.972 1.00 94.75 367 LYS A O 1
ATOM 2887 N N . ALA A 1 368 ? 1.950 36.158 -6.904 1.00 93.31 368 ALA A N 1
ATOM 2888 C CA . ALA A 1 368 ? 1.453 36.888 -5.741 1.00 93.31 368 ALA A CA 1
ATOM 2889 C C . ALA A 1 368 ? 2.220 36.557 -4.447 1.00 93.31 368 ALA A C 1
ATOM 2891 O O . ALA A 1 368 ? 2.404 37.443 -3.618 1.00 93.31 368 ALA A O 1
ATOM 2892 N N . VAL A 1 369 ? 2.703 35.319 -4.308 1.00 95.81 369 VAL A N 1
ATOM 2893 C CA . VAL A 1 369 ? 3.490 34.846 -3.158 1.00 95.81 369 VAL A CA 1
ATOM 2894 C C . VAL A 1 369 ? 4.970 35.196 -3.326 1.00 95.81 369 VAL A C 1
ATOM 2896 O O . VAL A 1 369 ? 5.577 35.782 -2.437 1.00 95.81 369 VAL A O 1
ATOM 2899 N N . TYR A 1 370 ? 5.551 34.874 -4.486 1.00 96.06 370 TYR A N 1
ATOM 2900 C CA . TYR A 1 370 ? 7.010 34.870 -4.680 1.00 96.06 370 TYR A CA 1
ATOM 2901 C C . TYR A 1 370 ? 7.556 36.056 -5.486 1.00 96.06 370 TYR A C 1
ATOM 2903 O O . TYR A 1 370 ? 8.757 36.135 -5.739 1.00 96.06 370 TYR A O 1
ATOM 2911 N N . GLY A 1 371 ? 6.694 36.918 -6.032 1.00 95.06 371 GLY A N 1
ATOM 2912 C CA . GLY A 1 371 ? 7.077 37.980 -6.975 1.00 95.06 371 GLY A CA 1
ATOM 2913 C C . GLY A 1 371 ? 7.504 37.489 -8.371 1.00 95.06 371 GLY A C 1
ATOM 2914 O O . GLY A 1 371 ? 7.562 38.281 -9.314 1.00 95.06 371 GLY A O 1
ATOM 2915 N N . THR A 1 372 ? 7.741 36.185 -8.545 1.00 94.88 372 THR A N 1
ATOM 2916 C CA . THR A 1 372 ? 8.202 35.545 -9.788 1.00 94.88 372 THR A CA 1
ATOM 2917 C C . THR A 1 372 ? 7.210 34.494 -10.289 1.00 94.88 372 THR A C 1
ATOM 2919 O O . THR A 1 372 ? 6.573 33.787 -9.509 1.00 94.88 372 THR A O 1
ATOM 2922 N N . ALA A 1 373 ? 7.077 34.369 -11.614 1.00 90.75 373 ALA A N 1
ATOM 2923 C CA . ALA A 1 373 ? 6.146 33.427 -12.249 1.00 90.75 373 ALA A CA 1
ATOM 2924 C C . ALA A 1 373 ? 6.659 31.975 -12.307 1.00 90.75 373 ALA A C 1
ATOM 2926 O O . ALA A 1 373 ? 5.879 31.062 -12.575 1.00 90.75 373 ALA A O 1
ATOM 2927 N N . SER A 1 374 ? 7.953 31.758 -12.079 1.00 94.62 374 SER A N 1
ATOM 2928 C CA . SER A 1 374 ? 8.566 30.433 -12.014 1.00 94.62 374 SER A CA 1
ATOM 2929 C C . SER A 1 374 ? 9.883 30.490 -11.255 1.00 94.62 374 SER A C 1
ATOM 2931 O O . SER A 1 374 ? 10.557 31.521 -11.289 1.00 94.62 374 SER A O 1
ATOM 2933 N N . HIS A 1 375 ? 10.270 29.375 -10.649 1.00 97.19 375 HIS A N 1
ATOM 2934 C CA . HIS A 1 375 ? 11.571 29.182 -10.015 1.00 97.19 375 HIS A CA 1
ATOM 2935 C C . HIS A 1 375 ? 12.003 27.722 -10.173 1.00 97.19 375 HIS A C 1
ATOM 2937 O O . HIS A 1 375 ? 11.153 26.836 -10.251 1.00 97.19 375 HIS A O 1
ATOM 2943 N N . GLU A 1 376 ? 13.304 27.482 -10.293 1.00 97.56 376 GLU A N 1
ATOM 2944 C CA . GLU A 1 376 ? 13.875 26.152 -10.493 1.00 97.56 376 GLU A CA 1
ATOM 2945 C C . GLU A 1 376 ? 15.153 26.025 -9.669 1.00 97.56 376 GLU A C 1
ATOM 2947 O O . GLU A 1 376 ? 16.046 26.865 -9.788 1.00 97.56 376 GLU A O 1
ATOM 2952 N N . GLU A 1 377 ? 15.244 24.953 -8.885 1.00 98.00 377 GLU A N 1
ATOM 2953 C CA . GLU A 1 377 ? 16.448 24.580 -8.147 1.00 98.00 377 GLU A CA 1
ATOM 2954 C C . GLU A 1 377 ? 16.826 23.129 -8.438 1.00 98.00 377 GLU A C 1
ATOM 2956 O O . GLU A 1 377 ? 15.979 22.233 -8.480 1.00 98.00 377 GLU A O 1
ATOM 2961 N N . ILE A 1 378 ? 18.121 22.902 -8.665 1.00 98.50 378 ILE A N 1
ATOM 2962 C CA . ILE A 1 378 ? 18.676 21.606 -9.059 1.00 98.50 378 ILE A CA 1
ATOM 2963 C C . ILE A 1 378 ? 19.936 21.341 -8.247 1.00 98.50 378 ILE A C 1
ATOM 2965 O O . ILE A 1 378 ? 20.818 22.196 -8.138 1.00 98.50 378 ILE A O 1
ATOM 2969 N N . PHE A 1 379 ? 20.072 20.115 -7.764 1.00 97.75 379 PHE A N 1
ATOM 2970 C CA . PHE A 1 379 ? 21.185 19.664 -6.949 1.00 97.75 379 PHE A CA 1
ATOM 2971 C C . PHE A 1 379 ? 21.752 18.381 -7.560 1.00 97.75 379 PHE A C 1
ATOM 2973 O O . PHE A 1 379 ? 21.011 17.450 -7.865 1.00 97.75 379 PHE A O 1
ATOM 2980 N N . VAL A 1 380 ? 23.070 18.344 -7.772 1.00 97.06 380 VAL A N 1
ATOM 2981 C CA . VAL A 1 380 ? 23.789 17.190 -8.335 1.00 97.06 380 VAL A CA 1
ATOM 2982 C C . VAL A 1 380 ? 25.029 16.942 -7.488 1.00 97.06 380 VAL A C 1
ATOM 2984 O O . VAL A 1 380 ? 25.783 17.877 -7.215 1.00 97.06 380 VAL A O 1
ATOM 2987 N N . ALA A 1 381 ? 25.219 15.698 -7.059 1.00 94.88 381 ALA A N 1
ATOM 2988 C CA . ALA A 1 381 ? 26.318 15.286 -6.201 1.00 94.88 381 ALA A CA 1
ATOM 2989 C C . ALA A 1 381 ? 27.615 15.142 -7.007 1.00 94.88 381 ALA A C 1
ATOM 2991 O O . ALA A 1 381 ? 27.670 14.406 -7.994 1.00 94.88 381 ALA A O 1
ATOM 2992 N N . ALA A 1 382 ? 28.681 15.804 -6.560 1.00 90.56 382 ALA A N 1
ATOM 2993 C CA . ALA A 1 382 ? 29.987 15.757 -7.218 1.00 90.56 382 ALA A CA 1
ATOM 2994 C C . ALA A 1 382 ? 30.718 14.415 -7.021 1.00 90.56 382 ALA A C 1
ATOM 2996 O O . ALA A 1 382 ? 31.563 14.045 -7.829 1.00 90.56 382 ALA A O 1
ATOM 2997 N N . ASN A 1 383 ? 30.414 13.695 -5.939 1.00 88.19 383 ASN A N 1
ATOM 2998 C CA . ASN A 1 383 ? 30.952 12.372 -5.607 1.00 88.19 383 ASN A CA 1
ATOM 2999 C C . ASN A 1 383 ? 29.965 11.624 -4.678 1.00 88.19 383 ASN A C 1
ATOM 3001 O O . ASN A 1 383 ? 29.049 12.257 -4.146 1.00 88.19 383 ASN A O 1
ATOM 3005 N N . PRO A 1 384 ? 30.140 10.313 -4.415 1.00 85.50 384 PRO A N 1
ATOM 3006 C CA . PRO A 1 384 ? 29.217 9.555 -3.561 1.00 85.50 384 PRO A CA 1
ATOM 3007 C C . PRO A 1 384 ? 29.037 10.107 -2.135 1.00 85.50 384 PRO A C 1
ATOM 3009 O O . PRO A 1 384 ? 27.969 9.944 -1.541 1.00 85.50 384 PRO A O 1
ATOM 3012 N N . GLY A 1 385 ? 30.059 10.765 -1.572 1.00 86.38 385 GLY A N 1
ATOM 3013 C CA . GLY A 1 385 ? 29.990 11.407 -0.252 1.00 86.38 385 GLY A CA 1
ATOM 3014 C C . GLY A 1 385 ? 29.176 12.706 -0.243 1.00 86.38 385 GLY A C 1
ATOM 3015 O O . GLY A 1 385 ? 28.693 13.128 0.804 1.00 86.38 385 GLY A O 1
ATOM 3016 N N . ASP A 1 386 ? 28.971 13.309 -1.411 1.00 92.75 386 ASP A N 1
ATOM 3017 C CA . ASP A 1 386 ? 28.269 14.580 -1.591 1.00 92.75 386 ASP A CA 1
ATOM 3018 C C . ASP A 1 386 ? 26.733 14.433 -1.639 1.00 92.75 386 ASP A C 1
ATOM 3020 O O . ASP A 1 386 ? 26.000 15.418 -1.542 1.00 92.75 386 ASP A O 1
ATOM 3024 N N . CYS A 1 387 ? 26.218 13.199 -1.733 1.00 92.94 387 CYS A N 1
ATOM 3025 C CA . CYS A 1 387 ? 24.776 12.924 -1.793 1.00 92.94 387 CYS A CA 1
ATOM 3026 C C . CYS A 1 387 ? 24.025 13.462 -0.561 1.00 92.94 387 CYS A C 1
ATOM 3028 O O . CYS A 1 387 ? 22.931 14.008 -0.689 1.00 92.94 387 CYS A O 1
ATOM 3030 N N . ALA A 1 388 ? 24.635 13.388 0.630 1.00 92.25 388 ALA A N 1
ATOM 3031 C CA . ALA A 1 388 ? 24.037 13.918 1.857 1.00 92.25 388 ALA A CA 1
ATOM 3032 C C . ALA A 1 388 ? 23.882 15.450 1.819 1.00 92.25 388 ALA A C 1
ATOM 3034 O O . ALA A 1 388 ? 22.882 15.978 2.301 1.00 92.25 388 ALA A O 1
ATOM 3035 N N . ARG A 1 389 ? 24.837 16.176 1.214 1.00 95.12 389 ARG A N 1
ATOM 3036 C CA . ARG A 1 389 ? 24.742 17.636 1.045 1.00 95.12 389 ARG A CA 1
ATOM 3037 C C . ARG A 1 389 ? 23.578 17.995 0.126 1.00 95.12 389 ARG A C 1
ATOM 3039 O O . ARG A 1 389 ? 22.745 18.813 0.497 1.00 95.12 389 ARG A O 1
ATOM 3046 N N . VAL A 1 390 ? 23.507 17.348 -1.037 1.00 95.81 390 VAL A N 1
ATOM 3047 C CA . VAL A 1 390 ? 22.448 17.554 -2.038 1.00 95.81 390 VAL A CA 1
ATOM 3048 C C . VAL A 1 390 ? 21.064 17.283 -1.441 1.00 95.81 390 VAL A C 1
ATOM 3050 O O . VAL A 1 390 ? 20.157 18.094 -1.620 1.00 95.81 390 VAL A O 1
ATOM 3053 N N . ARG A 1 391 ? 20.915 16.202 -0.663 1.00 96.19 391 ARG A N 1
ATOM 3054 C CA . ARG A 1 391 ? 19.686 15.918 0.090 1.00 96.19 391 ARG A CA 1
ATOM 3055 C C . ARG A 1 391 ? 19.313 17.067 1.030 1.00 96.19 391 ARG A C 1
ATOM 3057 O O . ARG A 1 391 ? 18.184 17.549 0.976 1.00 96.19 391 ARG A O 1
ATOM 3064 N N . ARG A 1 392 ? 20.255 17.521 1.870 1.00 96.56 392 ARG A N 1
ATOM 3065 C CA . ARG A 1 392 ? 20.006 18.591 2.852 1.00 96.56 392 ARG A CA 1
ATOM 3066 C C . ARG A 1 392 ? 19.562 19.894 2.200 1.00 96.56 392 ARG A C 1
ATOM 3068 O O . ARG A 1 392 ? 18.625 20.532 2.673 1.00 96.56 392 ARG A O 1
ATOM 3075 N N . GLU A 1 393 ? 20.262 20.299 1.145 1.00 97.56 393 GLU A N 1
ATOM 3076 C CA . GLU A 1 393 ? 19.979 21.544 0.429 1.00 97.56 393 GLU A CA 1
ATOM 3077 C C . GLU A 1 393 ? 18.583 21.520 -0.196 1.00 97.56 393 GLU A C 1
ATOM 3079 O O . GLU A 1 393 ? 17.831 22.478 -0.038 1.00 97.56 393 GLU A O 1
ATOM 3084 N N . PHE A 1 394 ? 18.190 20.405 -0.809 1.00 98.12 394 PHE A N 1
ATOM 3085 C CA . PHE A 1 394 ? 16.861 20.280 -1.396 1.00 98.12 394 PHE A CA 1
ATOM 3086 C C . PHE A 1 394 ? 15.729 20.276 -0.381 1.00 98.12 394 PHE A C 1
ATOM 3088 O O . PHE A 1 394 ? 14.732 20.954 -0.605 1.00 98.12 394 PHE A O 1
ATOM 3095 N N . VAL A 1 395 ? 15.868 19.538 0.727 1.00 98.00 395 VAL A N 1
ATOM 3096 C CA . VAL A 1 395 ? 14.841 19.509 1.783 1.00 98.00 395 VAL A CA 1
ATOM 3097 C C . VAL A 1 395 ? 14.577 20.922 2.294 1.00 98.00 395 VAL A C 1
ATOM 3099 O O . VAL A 1 395 ? 13.426 21.346 2.358 1.00 98.00 395 VAL A O 1
ATOM 3102 N N . ARG A 1 396 ? 15.643 21.682 2.561 1.00 98.00 396 ARG A N 1
ATOM 3103 C CA . ARG A 1 396 ? 15.554 23.084 2.985 1.00 98.00 396 ARG A CA 1
ATOM 3104 C C . ARG A 1 396 ? 14.913 23.976 1.931 1.00 98.00 396 ARG A C 1
ATOM 3106 O O . ARG A 1 396 ? 14.045 24.775 2.263 1.00 98.00 396 ARG A O 1
ATOM 3113 N N . ALA A 1 397 ? 15.329 23.846 0.672 1.00 98.12 397 ALA A N 1
ATOM 3114 C CA . ALA A 1 397 ? 14.803 24.661 -0.418 1.00 98.12 397 ALA A CA 1
ATOM 3115 C C . ALA A 1 397 ? 13.305 24.398 -0.652 1.00 98.12 397 ALA A C 1
ATOM 3117 O O . ALA A 1 397 ? 12.517 25.338 -0.738 1.00 98.12 397 ALA A O 1
ATOM 3118 N N . LEU A 1 398 ? 12.885 23.128 -0.668 1.00 98.25 398 LEU A N 1
ATOM 3119 C CA . LEU A 1 398 ? 11.478 22.757 -0.823 1.00 98.25 398 LEU A CA 1
ATOM 3120 C C . LEU A 1 398 ? 10.634 23.196 0.384 1.00 98.25 398 LEU A C 1
ATOM 3122 O O . LEU A 1 398 ? 9.535 23.718 0.199 1.00 98.25 398 LEU A O 1
ATOM 3126 N N . ALA A 1 399 ? 11.138 23.018 1.609 1.00 97.81 399 ALA A N 1
ATOM 3127 C CA . ALA A 1 399 ? 10.458 23.484 2.817 1.00 97.81 399 ALA A CA 1
ATOM 3128 C C . ALA A 1 399 ? 10.282 25.008 2.812 1.00 97.81 399 ALA A C 1
ATOM 3130 O O . ALA A 1 399 ? 9.183 25.489 3.078 1.00 97.81 399 ALA A O 1
ATOM 3131 N N . ALA A 1 400 ? 11.316 25.762 2.430 1.00 97.75 400 ALA A N 1
ATOM 3132 C CA . ALA A 1 400 ? 11.249 27.216 2.315 1.00 97.75 400 ALA A CA 1
ATOM 3133 C C . ALA A 1 400 ? 10.252 27.680 1.238 1.00 97.75 400 ALA A C 1
ATOM 3135 O O . ALA A 1 400 ? 9.492 28.623 1.471 1.00 97.75 400 ALA A O 1
ATOM 3136 N N . GLU A 1 401 ? 10.214 27.010 0.080 1.00 97.44 401 GLU A N 1
ATOM 3137 C CA . GLU A 1 401 ? 9.232 27.294 -0.973 1.00 97.44 401 GLU A CA 1
ATOM 3138 C C . GLU A 1 401 ? 7.797 27.122 -0.469 1.00 97.44 401 GLU A C 1
ATOM 3140 O O . GLU A 1 401 ? 6.956 27.986 -0.714 1.00 97.44 401 GLU A O 1
ATOM 3145 N N . LEU A 1 402 ? 7.510 26.044 0.260 1.00 97.56 402 LEU A N 1
ATOM 3146 C CA . LEU A 1 402 ? 6.173 25.778 0.790 1.00 97.56 402 LEU A CA 1
ATOM 3147 C C . LEU A 1 402 ? 5.817 26.675 1.990 1.00 97.56 402 LEU A C 1
ATOM 3149 O O . LEU A 1 402 ? 4.691 27.170 2.072 1.00 97.56 402 LEU A O 1
ATOM 3153 N N . GLU A 1 403 ? 6.771 26.967 2.876 1.00 97.50 403 GLU A N 1
ATOM 3154 C CA . GLU A 1 403 ? 6.586 27.884 4.013 1.00 97.50 403 GLU A CA 1
ATOM 3155 C C . GLU A 1 403 ? 6.198 29.290 3.544 1.00 97.50 403 GLU A C 1
ATOM 3157 O O . GLU A 1 403 ? 5.359 29.940 4.167 1.00 97.50 403 GLU A O 1
ATOM 3162 N N . ALA A 1 404 ? 6.733 29.752 2.409 1.00 97.50 404 ALA A N 1
ATOM 3163 C CA . ALA A 1 404 ? 6.334 31.031 1.830 1.00 97.50 404 ALA A CA 1
ATOM 3164 C C . ALA A 1 404 ? 4.828 31.082 1.503 1.00 97.50 404 ALA A C 1
ATOM 3166 O O . ALA A 1 404 ? 4.190 32.117 1.713 1.00 97.50 404 ALA A O 1
ATOM 3167 N N . VAL A 1 405 ? 4.238 29.973 1.038 1.00 97.50 405 VAL A N 1
ATOM 3168 C CA . VAL A 1 405 ? 2.794 29.894 0.761 1.00 97.50 405 VAL A CA 1
ATOM 3169 C C . VAL A 1 405 ? 1.987 29.816 2.049 1.00 97.50 405 VAL A C 1
ATOM 3171 O O . VAL A 1 405 ? 0.983 30.516 2.173 1.00 97.50 405 VAL A O 1
ATOM 3174 N N . ASP A 1 406 ? 2.421 29.014 3.027 1.00 96.56 406 ASP A N 1
ATOM 3175 C CA . ASP A 1 406 ? 1.744 28.957 4.329 1.00 96.56 406 ASP A CA 1
ATOM 3176 C C . ASP A 1 406 ? 1.719 30.341 4.996 1.00 96.56 406 ASP A C 1
ATOM 3178 O O . ASP A 1 406 ? 0.662 30.823 5.422 1.00 96.56 406 ASP A O 1
ATOM 3182 N N . GLY A 1 407 ? 2.866 31.025 5.006 1.00 97.06 407 GLY A N 1
ATOM 3183 C CA . GLY A 1 407 ? 3.007 32.390 5.496 1.00 97.06 407 GLY A CA 1
ATOM 3184 C C . GLY A 1 407 ? 2.108 33.373 4.745 1.00 97.06 407 GLY A C 1
ATOM 3185 O O . GLY A 1 407 ? 1.409 34.159 5.384 1.00 97.06 407 GLY A O 1
ATOM 3186 N N . TYR A 1 408 ? 2.054 33.291 3.411 1.00 96.50 408 TYR A N 1
ATOM 3187 C CA . TYR A 1 408 ? 1.169 34.125 2.593 1.00 96.50 408 TYR A CA 1
ATOM 3188 C C . TYR A 1 408 ? -0.305 33.907 2.931 1.00 96.50 408 TYR A C 1
ATOM 3190 O O . TYR A 1 408 ? -1.049 34.872 3.104 1.00 96.50 408 TYR A O 1
ATOM 3198 N N . ASN A 1 409 ? -0.723 32.649 3.065 1.00 97.12 409 ASN A N 1
ATOM 3199 C CA . ASN A 1 409 ? -2.101 32.304 3.374 1.00 97.12 409 ASN A CA 1
ATOM 3200 C C . ASN A 1 409 ? -2.483 32.727 4.800 1.00 97.12 409 ASN A C 1
ATOM 3202 O O . ASN A 1 409 ? -3.669 32.895 5.093 1.00 97.12 409 ASN A O 1
ATOM 3206 N N . ARG A 1 410 ? -1.525 32.847 5.736 1.00 94.94 410 ARG A N 1
ATOM 3207 C CA . ARG A 1 410 ? -1.761 33.090 7.176 1.00 94.94 410 ARG A CA 1
ATOM 3208 C C . ARG A 1 410 ? -2.577 34.359 7.419 1.00 94.94 410 ARG A C 1
ATOM 3210 O O . ARG A 1 410 ? -2.182 35.448 7.033 1.00 94.94 410 ARG A O 1
ATOM 3217 N N . GLY A 1 411 ? -3.729 34.196 8.075 1.00 90.06 411 GLY A N 1
ATOM 3218 C CA . GLY A 1 411 ? -4.630 35.303 8.413 1.00 90.06 411 GLY A CA 1
ATOM 3219 C C . GLY A 1 411 ? -5.442 35.880 7.248 1.00 90.06 411 GLY A C 1
ATOM 3220 O O . GLY A 1 411 ? -6.102 36.893 7.452 1.00 90.06 411 GLY A O 1
ATOM 3221 N N . ARG A 1 412 ? -5.413 35.264 6.056 1.00 94.50 412 ARG A N 1
ATOM 3222 C CA . ARG A 1 412 ? -6.231 35.674 4.903 1.00 94.50 412 ARG A CA 1
ATOM 3223 C C . ARG A 1 412 ? -7.537 34.903 4.807 1.00 94.50 412 ARG A C 1
ATOM 3225 O O . ARG A 1 412 ? -7.592 33.725 5.177 1.00 94.50 412 ARG A O 1
ATOM 3232 N N . ASP A 1 413 ? -8.544 35.545 4.222 1.00 92.38 413 ASP A N 1
ATOM 3233 C CA . ASP A 1 413 ? -9.814 34.907 3.888 1.00 92.38 413 ASP A CA 1
ATOM 3234 C C . ASP A 1 413 ? -9.616 33.797 2.851 1.00 92.38 413 ASP A C 1
ATOM 3236 O O . ASP A 1 413 ? -8.737 33.866 1.994 1.00 92.38 413 ASP A O 1
ATOM 3240 N N . TRP A 1 414 ? -10.462 32.765 2.903 1.00 89.12 414 TRP A N 1
ATOM 3241 C CA . TRP A 1 414 ? -10.339 31.566 2.060 1.00 89.12 414 TRP A CA 1
ATOM 3242 C C . TRP A 1 414 ? -10.220 31.873 0.554 1.00 89.12 414 TRP A C 1
ATOM 3244 O O . TRP A 1 414 ? -9.473 31.203 -0.157 1.00 89.12 414 TRP A O 1
ATOM 3254 N N . ALA A 1 415 ? -10.917 32.909 0.073 1.00 89.75 415 ALA A N 1
ATOM 3255 C CA . ALA A 1 415 ? -10.900 33.319 -1.333 1.00 89.75 415 ALA A CA 1
ATOM 3256 C C . ALA A 1 415 ? -9.568 33.954 -1.782 1.00 89.75 415 ALA A C 1
ATOM 3258 O O . ALA A 1 415 ? -9.276 33.961 -2.974 1.00 89.75 415 ALA A O 1
ATOM 3259 N N . GLU A 1 416 ? -8.772 34.476 -0.846 1.00 92.06 416 GLU A N 1
ATOM 3260 C CA . GLU A 1 416 ? -7.487 35.144 -1.100 1.00 92.06 416 GLU A CA 1
ATOM 3261 C C . GLU A 1 416 ? -6.277 34.236 -0.844 1.00 92.06 416 GLU A C 1
ATOM 3263 O O . GLU A 1 416 ? -5.132 34.658 -1.013 1.00 92.06 416 GLU A O 1
ATOM 3268 N N . GLN A 1 417 ? -6.519 33.011 -0.376 1.00 95.94 417 GLN A N 1
ATOM 3269 C CA . GLN A 1 417 ? -5.476 32.016 -0.164 1.00 95.94 417 GLN A CA 1
ATOM 3270 C C . GLN A 1 417 ? -5.083 31.359 -1.488 1.00 95.94 417 GLN A C 1
ATOM 3272 O O . GLN A 1 417 ? -5.893 31.242 -2.405 1.00 95.94 417 GLN A O 1
ATOM 3277 N N . GLU A 1 418 ? -3.860 30.853 -1.559 1.00 96.81 418 GLU A N 1
ATOM 3278 C CA . GLU A 1 418 ? -3.290 30.161 -2.712 1.00 96.81 418 GLU A CA 1
ATOM 3279 C C . GLU A 1 418 ? -3.244 28.647 -2.450 1.00 96.81 418 GLU A C 1
ATOM 3281 O O . GLU A 1 418 ? -2.922 28.191 -1.347 1.00 96.81 418 GLU A O 1
ATOM 3286 N N . SER A 1 419 ? -3.585 27.846 -3.456 1.00 96.31 419 SER A N 1
ATOM 3287 C CA . SER A 1 419 ? -3.433 26.380 -3.438 1.00 96.31 419 SER A CA 1
ATOM 3288 C C . SER A 1 419 ? -2.078 25.936 -3.994 1.00 96.31 419 SER A C 1
ATOM 3290 O O . SER A 1 419 ? -1.547 26.568 -4.911 1.00 96.31 419 SER A O 1
ATOM 3292 N N . VAL A 1 420 ? -1.562 24.809 -3.502 1.00 96.62 420 VAL A N 1
ATOM 3293 C CA . VAL A 1 420 ? -0.353 24.154 -4.027 1.00 96.62 420 VAL A CA 1
ATOM 3294 C C . VAL A 1 420 ? -0.692 22.723 -4.419 1.00 96.62 420 VAL A C 1
ATOM 3296 O O . VAL A 1 420 ? -1.392 22.035 -3.680 1.00 96.62 420 VAL A O 1
ATOM 3299 N N . GLN A 1 421 ? -0.167 22.265 -5.557 1.00 97.38 421 GLN A N 1
ATOM 3300 C CA . GLN A 1 421 ? -0.144 20.847 -5.907 1.00 97.38 421 GLN A CA 1
ATOM 3301 C C . GLN A 1 421 ? 1.255 20.426 -6.360 1.00 97.38 421 GLN A C 1
ATOM 3303 O O . GLN A 1 421 ? 1.860 21.060 -7.232 1.00 97.38 421 GLN A O 1
ATOM 3308 N N . THR A 1 422 ? 1.733 19.320 -5.791 1.00 98.19 422 THR A N 1
ATOM 3309 C CA . THR A 1 422 ? 3.015 18.707 -6.146 1.00 98.19 422 THR A CA 1
ATOM 3310 C C . THR A 1 422 ? 2.819 17.556 -7.131 1.00 98.19 422 THR A C 1
ATOM 3312 O O . THR A 1 422 ? 1.868 16.776 -7.012 1.00 98.19 422 THR A O 1
ATOM 3315 N N . TYR A 1 423 ? 3.738 17.439 -8.090 1.00 98.50 423 TYR A N 1
ATOM 3316 C CA . TYR A 1 423 ? 3.737 16.430 -9.144 1.00 98.50 423 TYR A CA 1
ATOM 3317 C C . TYR A 1 423 ? 5.089 15.740 -9.265 1.00 98.50 423 TYR A C 1
ATOM 3319 O O . TYR A 1 423 ? 6.136 16.383 -9.195 1.00 98.50 423 TYR A O 1
ATOM 3327 N N . VAL A 1 424 ? 5.046 14.448 -9.567 1.00 98.44 424 VAL A N 1
ATOM 3328 C CA . VAL A 1 424 ? 6.175 13.693 -10.125 1.00 98.44 424 VAL A CA 1
ATOM 3329 C C . VAL A 1 424 ? 5.731 13.052 -11.430 1.00 98.44 424 VAL A C 1
ATOM 3331 O O . VAL A 1 424 ? 4.534 12.821 -11.640 1.00 98.44 424 VAL A O 1
ATOM 3334 N N . TYR A 1 425 ? 6.667 12.765 -12.333 1.00 97.81 425 TYR A N 1
ATOM 3335 C CA . TYR A 1 425 ? 6.277 12.147 -13.591 1.00 97.81 425 TYR A CA 1
ATOM 3336 C C . TYR A 1 425 ? 5.888 10.684 -13.375 1.00 97.81 425 TYR A C 1
ATOM 3338 O O . TYR A 1 425 ? 4.813 10.272 -13.812 1.00 97.81 425 TYR A O 1
ATOM 3346 N N . ASP A 1 426 ? 6.727 9.921 -12.670 1.00 95.75 426 ASP A N 1
ATOM 3347 C CA . ASP A 1 426 ? 6.556 8.475 -12.519 1.00 95.75 426 ASP A CA 1
ATOM 3348 C C . ASP A 1 426 ? 6.611 7.994 -11.061 1.00 95.75 426 ASP A C 1
ATOM 3350 O O . ASP A 1 426 ? 7.095 8.684 -10.169 1.00 95.75 426 ASP A O 1
ATOM 3354 N N . THR A 1 427 ? 6.115 6.778 -10.815 1.00 93.81 427 THR A N 1
ATOM 3355 C CA . THR A 1 427 ? 5.968 6.216 -9.456 1.00 93.81 427 THR A CA 1
ATOM 3356 C C . THR A 1 427 ? 7.308 6.071 -8.728 1.00 93.81 427 THR A C 1
ATOM 3358 O O . THR A 1 427 ? 7.377 6.305 -7.529 1.00 93.81 427 THR A O 1
ATOM 3361 N N . TYR A 1 428 ? 8.396 5.755 -9.439 1.00 92.31 428 TYR A N 1
ATOM 3362 C CA . TYR A 1 428 ? 9.704 5.597 -8.795 1.00 92.31 428 TYR A CA 1
ATOM 3363 C C . TYR A 1 428 ? 10.212 6.912 -8.168 1.00 92.31 428 TYR A C 1
ATOM 3365 O O . TYR A 1 428 ? 10.973 6.881 -7.208 1.00 92.31 428 TYR A O 1
ATOM 3373 N N . GLU A 1 429 ? 9.808 8.073 -8.697 1.00 96.00 429 GLU A N 1
ATOM 3374 C CA . GLU A 1 429 ? 10.198 9.379 -8.152 1.00 96.00 429 GLU A CA 1
ATOM 3375 C C . GLU A 1 429 ? 9.455 9.685 -6.844 1.00 96.00 429 GLU A C 1
ATOM 3377 O O . GLU A 1 429 ? 10.048 10.268 -5.941 1.00 96.00 429 GLU A O 1
ATOM 3382 N N . GLU A 1 430 ? 8.194 9.250 -6.722 1.00 95.31 430 GLU A N 1
ATOM 3383 C CA . GLU A 1 430 ? 7.422 9.290 -5.467 1.00 95.31 430 GLU A CA 1
ATOM 3384 C C . GLU A 1 430 ? 8.116 8.439 -4.390 1.00 95.31 430 GLU A C 1
ATOM 3386 O O . GLU A 1 430 ? 8.373 8.926 -3.292 1.00 95.31 430 GLU A O 1
ATOM 3391 N N . GLU A 1 431 ? 8.517 7.210 -4.731 1.00 92.56 431 GLU A N 1
ATOM 3392 C CA . GLU A 1 431 ? 9.238 6.306 -3.820 1.00 92.56 431 GLU A CA 1
ATOM 3393 C C . GLU A 1 431 ? 10.588 6.888 -3.363 1.00 92.56 431 GLU A C 1
ATOM 3395 O O . GLU A 1 431 ? 10.933 6.827 -2.180 1.00 92.56 431 GLU A O 1
ATOM 3400 N N . LEU A 1 432 ? 11.353 7.483 -4.288 1.00 94.25 432 LEU A N 1
ATOM 3401 C CA . LEU A 1 432 ? 12.619 8.145 -3.960 1.00 94.25 432 LEU A CA 1
ATOM 3402 C C . LEU A 1 432 ? 12.419 9.362 -3.058 1.00 94.25 432 LEU A C 1
ATOM 3404 O O . LEU A 1 432 ? 13.247 9.602 -2.183 1.00 94.25 432 LEU A O 1
ATOM 3408 N N . PHE A 1 433 ? 11.342 10.122 -3.255 1.00 95.50 433 PHE A N 1
ATOM 3409 C CA . PHE A 1 433 ? 11.026 11.259 -2.402 1.00 95.50 433 PHE A CA 1
ATOM 3410 C C . PHE A 1 433 ? 10.675 10.825 -0.975 1.00 95.50 433 PHE A C 1
ATOM 3412 O O . PHE A 1 433 ? 11.192 11.405 -0.022 1.00 95.50 433 PHE A O 1
ATOM 3419 N N . THR A 1 434 ? 9.870 9.770 -0.816 1.00 91.69 434 THR A N 1
ATOM 3420 C CA . THR A 1 434 ? 9.565 9.191 0.500 1.00 91.69 434 THR A CA 1
ATOM 3421 C C . THR A 1 434 ? 10.835 8.756 1.230 1.00 91.69 434 THR A C 1
ATOM 3423 O O . THR A 1 434 ? 11.060 9.178 2.363 1.00 91.69 434 THR A O 1
ATOM 3426 N N . ARG A 1 435 ? 11.710 7.992 0.561 1.00 90.19 435 ARG A N 1
ATOM 3427 C CA . ARG A 1 435 ? 13.001 7.568 1.129 1.00 90.19 435 ARG A CA 1
ATOM 3428 C C . ARG A 1 435 ? 13.880 8.763 1.506 1.00 90.19 435 ARG A C 1
ATOM 3430 O O . ARG A 1 435 ? 14.519 8.770 2.551 1.00 90.19 435 ARG A O 1
ATOM 3437 N N . LEU A 1 436 ? 13.888 9.799 0.669 1.00 93.75 436 LEU A N 1
ATOM 3438 C CA . LEU A 1 436 ? 14.649 11.019 0.918 1.00 93.75 436 LEU A CA 1
ATOM 3439 C C . LEU A 1 436 ? 14.189 11.741 2.193 1.00 93.75 436 LEU A C 1
ATOM 3441 O O . LEU A 1 436 ? 15.039 12.235 2.933 1.00 93.75 436 LEU A O 1
ATOM 3445 N N . LEU A 1 437 ? 12.877 11.818 2.450 1.00 92.62 437 LEU A N 1
ATOM 3446 C CA . LEU A 1 437 ? 12.342 12.423 3.675 1.00 92.62 437 LEU A CA 1
ATOM 3447 C C . LEU A 1 437 ? 12.669 11.590 4.918 1.00 92.62 437 LEU A C 1
ATOM 3449 O O . LEU A 1 437 ? 12.998 12.168 5.950 1.00 92.62 437 LEU A O 1
ATOM 3453 N N . GLU A 1 438 ? 12.623 10.261 4.813 1.00 88.94 438 GLU A N 1
ATOM 3454 C CA . GLU A 1 438 ? 13.028 9.347 5.887 1.00 88.94 438 GLU A CA 1
ATOM 3455 C C . GLU A 1 438 ? 14.498 9.565 6.272 1.00 88.94 438 GLU A C 1
ATOM 3457 O O . GLU A 1 438 ? 14.793 9.910 7.413 1.00 88.94 438 GLU A O 1
ATOM 3462 N N . GLU A 1 439 ? 15.411 9.525 5.299 1.00 89.62 439 GLU A N 1
ATOM 3463 C CA . GLU A 1 439 ? 16.837 9.789 5.534 1.00 89.62 439 GLU A CA 1
ATOM 3464 C C . GLU A 1 439 ? 17.125 11.214 6.049 1.00 89.62 439 GLU A C 1
ATOM 3466 O O . GLU A 1 439 ? 18.168 11.467 6.658 1.00 89.62 439 GLU A O 1
ATOM 3471 N N . ALA A 1 440 ? 16.257 12.182 5.743 1.00 92.00 440 ALA A N 1
ATOM 3472 C CA . ALA A 1 440 ? 16.410 13.568 6.177 1.00 92.00 440 ALA A CA 1
ATOM 3473 C C . ALA A 1 440 ? 15.927 13.814 7.615 1.00 92.00 440 ALA A C 1
ATOM 3475 O O . ALA A 1 440 ? 16.347 14.810 8.212 1.00 92.00 440 ALA A O 1
ATOM 3476 N N . LEU A 1 441 ? 15.087 12.929 8.166 1.00 89.25 441 LEU A N 1
ATOM 3477 C CA . LEU A 1 441 ? 14.674 12.950 9.573 1.00 89.25 441 LEU A CA 1
ATOM 3478 C C . LEU A 1 441 ? 15.796 12.503 10.510 1.00 89.25 441 LEU A C 1
ATOM 3480 O O . LEU A 1 441 ? 15.949 13.077 11.587 1.00 89.25 441 LEU A O 1
ATOM 3484 N N . ASP A 1 442 ? 16.612 11.542 10.074 1.00 88.25 442 ASP A N 1
ATOM 3485 C CA . ASP A 1 442 ? 17.783 11.064 10.823 1.00 88.25 442 ASP A CA 1
ATOM 3486 C C . ASP A 1 442 ? 18.932 12.087 10.856 1.00 88.25 442 ASP A C 1
ATOM 3488 O O . ASP A 1 442 ? 19.930 11.912 11.558 1.00 88.25 442 ASP A O 1
ATOM 3492 N N . ASP A 1 443 ? 18.806 13.175 10.092 1.00 89.69 443 ASP A N 1
ATOM 3493 C CA . ASP A 1 443 ? 19.791 14.239 10.003 1.00 89.69 443 ASP A CA 1
ATOM 3494 C C . ASP A 1 443 ? 19.377 15.456 10.851 1.00 89.69 443 ASP A C 1
ATOM 3496 O O . ASP A 1 443 ? 18.466 16.195 10.463 1.00 89.69 443 ASP A O 1
ATOM 3500 N N . PRO A 1 444 ? 20.074 15.758 11.967 1.00 90.56 444 PRO A N 1
ATOM 3501 C CA . PRO A 1 444 ? 19.708 16.861 12.862 1.00 90.56 444 PRO A CA 1
ATOM 3502 C C . PRO A 1 444 ? 19.631 18.232 12.175 1.00 90.56 444 PRO A C 1
ATOM 3504 O O . PRO A 1 444 ? 18.981 19.146 12.672 1.00 90.56 444 PRO A O 1
ATOM 3507 N N . VAL A 1 445 ? 20.315 18.390 11.038 1.00 92.56 445 VAL A N 1
ATOM 3508 C CA . VAL A 1 445 ? 20.397 19.635 10.266 1.00 92.56 445 VAL A CA 1
ATOM 3509 C C . VAL A 1 445 ? 19.114 19.913 9.471 1.00 92.56 445 VAL A C 1
ATOM 3511 O O . VAL A 1 445 ? 18.857 21.073 9.132 1.00 92.56 445 VAL A O 1
ATOM 3514 N N . THR A 1 446 ? 18.339 18.871 9.157 1.00 94.06 446 THR A N 1
ATOM 3515 C CA . THR A 1 446 ? 17.115 18.936 8.342 1.00 94.06 446 THR A CA 1
ATOM 3516 C C . THR A 1 446 ? 15.901 18.277 8.976 1.00 94.06 446 THR A C 1
ATOM 3518 O O . THR A 1 446 ? 14.831 18.343 8.382 1.00 94.06 446 THR A O 1
ATOM 3521 N N . ALA A 1 447 ? 16.030 17.682 10.162 1.00 91.12 447 ALA A N 1
ATOM 3522 C CA . ALA A 1 447 ? 14.952 16.946 10.814 1.00 91.12 447 ALA A CA 1
ATOM 3523 C C . ALA A 1 447 ? 13.651 17.758 10.945 1.00 91.12 447 ALA A C 1
ATOM 3525 O O . ALA A 1 447 ? 12.574 17.230 10.690 1.00 91.12 447 ALA A O 1
ATOM 3526 N N . GLU A 1 448 ? 13.736 19.050 11.282 1.00 90.50 448 GLU A N 1
ATOM 3527 C CA . GLU A 1 448 ? 12.553 19.915 11.401 1.00 90.50 448 GLU A CA 1
ATOM 3528 C C . GLU A 1 448 ? 11.860 20.148 10.049 1.00 90.50 448 GLU A C 1
ATOM 3530 O O . GLU A 1 448 ? 10.652 19.942 9.929 1.00 90.50 448 GLU A O 1
ATOM 3535 N N . ASP A 1 449 ? 12.619 20.527 9.017 1.00 94.62 449 ASP A N 1
ATOM 3536 C CA . ASP A 1 449 ? 12.097 20.732 7.662 1.00 94.62 449 ASP A CA 1
ATOM 3537 C C . ASP A 1 449 ? 11.523 19.430 7.090 1.00 94.62 449 ASP A C 1
ATOM 3539 O O . ASP A 1 449 ? 10.421 19.412 6.541 1.00 94.62 449 ASP A O 1
ATOM 3543 N N . ALA A 1 450 ? 12.243 18.320 7.268 1.00 92.56 450 ALA A N 1
ATOM 3544 C CA . ALA A 1 450 ? 11.815 16.996 6.842 1.00 92.56 450 ALA A CA 1
ATOM 3545 C C . ALA A 1 450 ? 10.512 16.583 7.534 1.00 92.56 450 ALA A C 1
ATOM 3547 O O . ALA A 1 450 ? 9.613 16.087 6.862 1.00 92.56 450 ALA A O 1
ATOM 3548 N N . LEU A 1 451 ? 10.361 16.848 8.837 1.00 89.69 451 LEU A N 1
ATOM 3549 C CA . LEU A 1 451 ? 9.130 16.567 9.577 1.00 89.69 451 LEU A CA 1
ATOM 3550 C C . LEU A 1 451 ? 7.948 17.388 9.050 1.00 89.69 451 LEU A C 1
ATOM 3552 O O . LEU A 1 451 ? 6.874 16.829 8.834 1.00 89.69 451 LEU A O 1
ATOM 3556 N N . ARG A 1 452 ? 8.141 18.686 8.783 1.00 91.69 452 ARG A N 1
ATOM 3557 C CA . ARG A 1 452 ? 7.096 19.551 8.202 1.00 91.69 452 ARG A CA 1
ATOM 3558 C C . ARG A 1 452 ? 6.664 19.072 6.819 1.00 91.69 452 ARG A C 1
ATOM 3560 O O . ARG A 1 452 ? 5.468 18.958 6.551 1.00 91.69 452 ARG A O 1
ATOM 3567 N N . LEU A 1 453 ? 7.628 18.753 5.951 1.00 94.31 453 LEU A N 1
ATOM 3568 C CA . LEU A 1 453 ? 7.346 18.176 4.637 1.00 94.31 453 LEU A CA 1
ATOM 3569 C C . LEU A 1 453 ? 6.604 16.848 4.788 1.00 94.31 453 LEU A C 1
ATOM 3571 O O . LEU A 1 453 ? 5.583 16.640 4.139 1.00 94.31 453 LEU A O 1
ATOM 3575 N N . ARG A 1 454 ? 7.058 15.978 5.691 1.00 91.50 454 ARG A N 1
ATOM 3576 C CA . ARG A 1 454 ? 6.426 14.687 5.953 1.00 91.50 454 ARG A CA 1
ATOM 3577 C C . ARG A 1 454 ? 4.989 14.827 6.442 1.00 91.50 454 ARG A C 1
ATOM 3579 O O . ARG A 1 454 ? 4.129 14.087 5.984 1.00 91.50 454 ARG A O 1
ATOM 3586 N N . PHE A 1 455 ? 4.695 15.803 7.299 1.00 91.38 455 PHE A N 1
ATOM 3587 C CA . PHE A 1 455 ? 3.334 16.086 7.768 1.00 91.38 455 PHE A CA 1
ATOM 3588 C C . PHE A 1 455 ? 2.383 16.484 6.642 1.00 91.38 455 PHE A C 1
ATOM 3590 O O . PHE A 1 455 ? 1.205 16.132 6.700 1.00 91.38 455 PHE A O 1
ATOM 3597 N N . TYR A 1 456 ? 2.882 17.184 5.621 1.00 92.50 456 TYR A N 1
ATOM 3598 C CA . TYR A 1 456 ? 2.104 17.523 4.433 1.00 92.50 456 TYR A CA 1
ATOM 3599 C C . TYR A 1 456 ? 1.992 16.349 3.450 1.00 92.50 456 TYR A C 1
ATOM 3601 O O . TYR A 1 456 ? 0.905 16.064 2.955 1.00 92.50 456 TYR A O 1
ATOM 3609 N N . TYR A 1 457 ? 3.096 15.651 3.177 1.00 91.75 457 TYR A N 1
ATOM 3610 C CA . TYR A 1 457 ? 3.139 14.586 2.173 1.00 91.75 457 TYR A CA 1
ATOM 3611 C C . TYR A 1 457 ? 2.607 13.230 2.655 1.00 91.75 457 TYR A C 1
ATOM 3613 O O . TYR A 1 457 ? 2.216 12.419 1.820 1.00 91.75 457 TYR A O 1
ATOM 3621 N N . GLN A 1 458 ? 2.550 13.008 3.970 1.00 85.94 458 GLN A N 1
ATOM 3622 C CA . GLN A 1 458 ? 1.888 11.881 4.643 1.00 85.94 458 GLN A CA 1
ATOM 3623 C C . GLN A 1 458 ? 2.216 10.513 4.029 1.00 85.94 458 GLN A C 1
ATOM 3625 O O . GLN A 1 458 ? 1.321 9.715 3.745 1.00 85.94 458 GLN A O 1
ATOM 3630 N N . ASP A 1 459 ? 3.508 10.241 3.810 1.00 81.81 459 ASP A N 1
ATOM 3631 C CA . ASP A 1 459 ? 3.959 8.915 3.388 1.00 81.81 459 ASP A CA 1
ATOM 3632 C C . ASP A 1 459 ? 3.658 7.858 4.469 1.00 81.81 459 ASP A C 1
ATOM 3634 O O . ASP A 1 459 ? 3.574 8.211 5.648 1.00 81.81 459 ASP A O 1
ATOM 3638 N N . PRO A 1 460 ? 3.549 6.562 4.112 1.00 75.06 460 PRO A N 1
ATOM 3639 C CA . PRO A 1 460 ? 3.235 5.492 5.062 1.00 75.06 460 PRO A CA 1
ATOM 3640 C C . PRO A 1 460 ? 4.077 5.511 6.343 1.00 75.06 460 PRO A C 1
ATOM 3642 O O . PRO A 1 460 ? 3.574 5.216 7.428 1.00 75.06 460 PRO A O 1
ATOM 3645 N N . GLY A 1 461 ? 5.356 5.883 6.247 1.00 73.50 461 GLY A N 1
ATOM 3646 C CA . GLY A 1 461 ? 6.262 5.850 7.385 1.00 73.50 461 GLY A CA 1
ATOM 3647 C C . GLY A 1 461 ? 5.985 6.908 8.455 1.00 73.50 461 GLY A C 1
ATOM 3648 O O . GLY A 1 461 ? 6.516 6.793 9.560 1.00 73.50 461 GLY A O 1
ATOM 3649 N N . ILE A 1 462 ? 5.133 7.905 8.183 1.00 82.62 462 ILE A N 1
ATOM 3650 C CA . ILE A 1 462 ? 4.725 8.900 9.184 1.00 82.62 462 ILE A CA 1
ATOM 3651 C C . ILE A 1 462 ? 4.077 8.248 10.411 1.00 82.62 462 ILE A C 1
ATOM 3653 O O . ILE A 1 462 ? 4.198 8.773 11.513 1.00 82.62 462 ILE A O 1
ATOM 3657 N N . ALA A 1 463 ? 3.457 7.076 10.238 1.00 78.19 463 ALA A N 1
ATOM 3658 C CA . ALA A 1 463 ? 2.802 6.330 11.305 1.00 78.19 463 ALA A CA 1
ATOM 3659 C C . ALA A 1 463 ? 3.761 5.812 12.391 1.00 78.19 463 ALA A C 1
ATOM 3661 O O . ALA A 1 463 ? 3.304 5.430 13.463 1.00 78.19 463 ALA A O 1
ATOM 3662 N N . LEU A 1 464 ? 5.072 5.758 12.131 1.00 77.31 464 LEU A N 1
ATOM 3663 C CA . LEU A 1 464 ? 6.075 5.327 13.114 1.00 77.31 464 LEU A CA 1
ATOM 3664 C C . LEU A 1 464 ? 6.620 6.486 13.963 1.00 77.31 464 LEU A C 1
ATOM 3666 O O . LEU A 1 464 ? 7.427 6.255 14.863 1.00 77.31 464 LEU A O 1
ATOM 3670 N N . GLY A 1 465 ? 6.209 7.725 13.678 1.00 75.94 465 GLY A N 1
ATOM 3671 C CA . GLY A 1 465 ? 6.664 8.909 14.397 1.00 75.94 465 GLY A CA 1
ATOM 3672 C C . GLY A 1 465 ? 6.166 8.978 15.843 1.00 75.94 465 GLY A C 1
ATOM 3673 O O . GLY A 1 465 ? 5.280 8.244 16.272 1.00 75.94 465 GLY A O 1
ATOM 3674 N N . SER A 1 466 ? 6.727 9.911 16.614 1.00 76.44 466 SER A N 1
ATOM 3675 C CA . SER A 1 466 ? 6.241 10.254 17.960 1.00 76.44 466 SER A CA 1
ATOM 3676 C C . SER A 1 466 ? 5.204 11.383 17.960 1.00 76.44 466 SER A C 1
ATOM 3678 O O . SER A 1 466 ? 4.516 11.587 18.956 1.00 76.44 466 SER A O 1
ATOM 3680 N N . SER A 1 467 ? 5.087 12.107 16.845 1.00 81.56 467 SER A N 1
ATOM 3681 C CA . SER A 1 467 ? 4.137 13.194 16.619 1.00 81.56 467 SER A CA 1
ATOM 3682 C C . SER A 1 467 ? 3.577 13.088 15.205 1.00 81.56 467 SER A C 1
ATOM 3684 O O . SER A 1 467 ? 4.303 12.721 14.279 1.00 81.56 467 SER A O 1
ATOM 3686 N N . HIS A 1 468 ? 2.292 13.403 15.047 1.00 87.75 468 HIS A N 1
ATOM 3687 C CA . HIS A 1 468 ? 1.551 13.184 13.809 1.00 87.75 468 HIS A CA 1
ATOM 3688 C C . HIS A 1 468 ? 0.643 14.372 13.460 1.00 87.75 468 HIS A C 1
ATOM 3690 O O . HIS A 1 468 ? 0.189 15.080 14.370 1.00 87.75 468 HIS A O 1
ATOM 3696 N N . PRO A 1 469 ? 0.339 14.587 12.165 1.00 85.31 469 PRO A N 1
ATOM 3697 C CA . PRO A 1 469 ? -0.491 15.694 11.714 1.00 85.31 469 PRO A CA 1
ATOM 3698 C C . PRO A 1 469 ? -1.955 15.530 12.142 1.00 85.31 469 PRO A C 1
ATOM 3700 O O . PRO A 1 469 ? -2.518 14.436 12.130 1.00 85.31 469 PRO A O 1
ATOM 3703 N N . SER A 1 470 ? -2.576 16.660 12.475 1.00 83.19 470 SER A N 1
ATOM 3704 C CA . SER A 1 470 ? -3.979 16.782 12.900 1.00 83.19 470 SER A CA 1
ATOM 3705 C C . SER A 1 470 ? -4.988 16.848 11.755 1.00 83.19 470 SER A C 1
ATOM 3707 O O . SER A 1 470 ? -6.192 16.741 11.976 1.00 83.19 470 SER A O 1
ATOM 3709 N N . ALA A 1 471 ? -4.507 16.999 10.523 1.00 83.62 471 ALA A N 1
ATOM 3710 C CA . ALA A 1 471 ? -5.323 17.018 9.321 1.00 83.62 471 ALA A CA 1
ATOM 3711 C C . ALA A 1 471 ? -4.714 16.096 8.266 1.00 83.62 471 ALA A C 1
ATOM 3713 O O . ALA A 1 471 ? -3.494 16.049 8.111 1.00 83.62 471 ALA A O 1
ATOM 3714 N N . SER A 1 472 ? -5.566 15.392 7.522 1.00 82.62 472 SER A N 1
ATOM 3715 C CA . SER A 1 472 ? -5.140 14.602 6.364 1.00 82.62 472 SER A CA 1
ATOM 3716 C C . SER A 1 472 ? -5.052 15.485 5.118 1.00 82.62 472 SER A C 1
ATOM 3718 O O . SER A 1 472 ? -5.921 16.329 4.906 1.00 82.62 472 SER A O 1
ATOM 3720 N N . VAL A 1 473 ? -4.028 15.281 4.288 1.00 85.50 473 VAL A N 1
ATOM 3721 C CA . VAL A 1 473 ? -3.854 16.000 3.014 1.00 85.50 473 VAL A CA 1
ATOM 3722 C C . VAL A 1 473 ? -4.224 15.064 1.864 1.00 85.50 473 VAL A C 1
ATOM 3724 O O . VAL A 1 473 ? -3.547 14.053 1.664 1.00 85.50 473 VAL A O 1
ATOM 3727 N N . PRO A 1 474 ? -5.278 15.341 1.076 1.00 77.56 474 PRO A N 1
ATOM 3728 C CA . PRO A 1 474 ? -5.691 14.409 0.037 1.00 77.56 474 PRO A CA 1
ATOM 3729 C C . PRO A 1 474 ? -4.848 14.602 -1.224 1.00 77.56 474 PRO A C 1
ATOM 3731 O O . PRO A 1 474 ? -4.813 15.694 -1.793 1.00 77.56 474 PRO A O 1
ATOM 3734 N N . PHE A 1 475 ? -4.243 13.512 -1.705 1.00 86.50 475 PHE A N 1
ATOM 3735 C CA . PHE A 1 475 ? -3.389 13.464 -2.904 1.00 86.50 475 PHE A CA 1
ATOM 3736 C C . PHE A 1 475 ? -2.228 14.482 -2.873 1.00 86.50 475 PHE A C 1
ATOM 3738 O O . PHE A 1 475 ? -2.118 15.328 -3.763 1.00 86.50 475 PHE A O 1
ATOM 3745 N N . PRO A 1 476 ? -1.341 14.411 -1.865 1.00 90.62 476 PRO A N 1
ATOM 3746 C CA . PRO A 1 476 ? -0.280 15.402 -1.688 1.00 90.62 476 PRO A CA 1
ATOM 3747 C C . PRO A 1 476 ? 0.748 15.383 -2.832 1.00 90.62 476 PRO A C 1
ATOM 3749 O O . PRO A 1 476 ? 1.366 16.403 -3.130 1.00 90.62 476 PRO A O 1
ATOM 3752 N N . ILE A 1 477 ? 0.890 14.242 -3.519 1.00 95.12 477 ILE A N 1
ATOM 3753 C CA . ILE A 1 477 ? 1.664 14.093 -4.754 1.00 95.12 477 ILE A CA 1
ATOM 3754 C C . ILE A 1 477 ? 0.774 13.453 -5.818 1.00 95.12 477 ILE A C 1
ATOM 3756 O O . ILE A 1 477 ? 0.132 12.429 -5.583 1.00 95.12 477 ILE A O 1
ATOM 3760 N N . VAL A 1 478 ? 0.754 14.047 -7.011 1.00 96.88 478 VAL A N 1
ATOM 3761 C CA . VAL A 1 478 ? 0.101 13.474 -8.192 1.00 96.88 478 VAL A CA 1
ATOM 3762 C C . VAL A 1 478 ? 1.163 12.879 -9.112 1.00 96.88 478 VAL A C 1
ATOM 3764 O O . VAL A 1 478 ? 2.039 13.585 -9.614 1.00 96.88 478 VAL A O 1
ATOM 3767 N N . VAL A 1 479 ? 1.064 11.573 -9.366 1.00 97.62 479 VAL A N 1
ATOM 3768 C CA . VAL A 1 479 ? 1.937 10.857 -10.306 1.00 97.62 479 VAL A CA 1
ATOM 3769 C C . VAL A 1 479 ? 1.335 10.922 -11.710 1.00 97.62 479 VAL A C 1
ATOM 3771 O O . VAL A 1 479 ? 0.309 10.291 -11.983 1.00 97.62 479 VAL A O 1
ATOM 3774 N N . LEU A 1 480 ? 1.973 11.658 -12.623 1.00 98.00 480 LEU A N 1
ATOM 3775 C CA . LEU A 1 480 ? 1.411 11.935 -13.951 1.00 98.00 480 LEU A CA 1
ATOM 3776 C C . LEU A 1 480 ? 1.174 10.664 -14.778 1.00 98.00 480 LEU A C 1
ATOM 3778 O O . LEU A 1 480 ? 0.132 10.547 -15.421 1.00 98.00 480 LEU A O 1
ATOM 3782 N N . THR A 1 481 ? 2.073 9.674 -14.737 1.00 96.69 481 THR A N 1
ATOM 3783 C CA . THR A 1 481 ? 1.883 8.408 -15.471 1.00 96.69 481 THR A CA 1
ATOM 3784 C C . THR A 1 481 ? 0.647 7.629 -15.008 1.00 96.69 481 THR A C 1
ATOM 3786 O O . THR A 1 481 ? 0.011 6.967 -15.835 1.00 96.69 481 THR A O 1
ATOM 3789 N N . ARG A 1 482 ? 0.257 7.719 -13.724 1.00 95.38 482 ARG A N 1
ATOM 3790 C CA . ARG A 1 482 ? -0.973 7.091 -13.202 1.00 95.38 482 ARG A CA 1
ATOM 3791 C C . ARG A 1 482 ? -2.216 7.759 -13.788 1.00 95.38 482 ARG A C 1
ATOM 3793 O O . ARG A 1 482 ? -3.107 7.060 -14.271 1.00 95.38 482 ARG A O 1
ATOM 3800 N N . GLU A 1 483 ? -2.237 9.088 -13.823 1.00 95.81 483 GLU A N 1
ATOM 3801 C CA . GLU A 1 483 ? -3.377 9.854 -14.339 1.00 95.81 483 GLU A CA 1
ATOM 3802 C C . GLU A 1 483 ? -3.494 9.782 -15.863 1.00 95.81 483 GLU A C 1
ATOM 3804 O O . GLU A 1 483 ? -4.595 9.638 -16.390 1.00 95.81 483 GLU A O 1
ATOM 3809 N N . ILE A 1 484 ? -2.373 9.741 -16.589 1.00 96.75 484 ILE A N 1
ATOM 3810 C CA . ILE A 1 484 ? -2.378 9.477 -18.034 1.00 96.75 484 ILE A CA 1
ATOM 3811 C C . ILE A 1 484 ? -3.024 8.119 -18.319 1.00 96.75 484 ILE A C 1
ATOM 3813 O O . ILE A 1 484 ? -3.959 8.051 -19.108 1.00 96.75 484 ILE A O 1
ATOM 3817 N N . ARG A 1 485 ? -2.582 7.048 -17.643 1.00 93.88 485 ARG A N 1
ATOM 3818 C CA . ARG A 1 485 ? -3.133 5.687 -17.813 1.00 93.88 485 ARG A CA 1
ATOM 3819 C C . ARG A 1 485 ? -4.619 5.586 -17.475 1.00 93.88 485 ARG A C 1
ATOM 3821 O O . ARG A 1 485 ? -5.291 4.689 -17.981 1.00 93.88 485 ARG A O 1
ATOM 3828 N N . ARG A 1 486 ? -5.101 6.447 -16.577 1.00 91.94 486 ARG A N 1
ATOM 3829 C CA . ARG A 1 486 ? -6.503 6.517 -16.162 1.00 91.94 486 ARG A CA 1
ATOM 3830 C C . ARG A 1 486 ? -7.361 7.236 -17.199 1.00 91.94 486 ARG A C 1
ATOM 3832 O O . ARG A 1 486 ? -8.460 6.777 -17.492 1.00 91.94 486 ARG A O 1
ATOM 3839 N N . LEU A 1 487 ? -6.873 8.353 -17.734 1.00 94.75 487 LEU A N 1
ATOM 3840 C CA . LEU A 1 487 ? -7.680 9.284 -18.524 1.00 94.75 487 LEU A CA 1
ATOM 3841 C C . LEU A 1 487 ? -7.536 9.100 -20.039 1.00 94.75 487 LEU A C 1
ATOM 3843 O O . LEU A 1 487 ? -8.466 9.442 -20.776 1.00 94.75 487 LEU A O 1
ATOM 3847 N N . LEU A 1 488 ? -6.396 8.581 -20.505 1.00 96.81 488 LEU A N 1
ATOM 3848 C CA . LEU A 1 488 ? -6.027 8.507 -21.917 1.00 96.81 488 LEU A CA 1
ATOM 3849 C C . LEU A 1 488 ? -5.408 7.149 -22.282 1.00 96.81 488 LEU A C 1
ATOM 3851 O O . LEU A 1 488 ? -4.648 6.548 -21.523 1.00 96.81 488 LEU A O 1
ATOM 3855 N N . ALA A 1 489 ? -5.667 6.711 -23.509 1.00 97.31 489 ALA A N 1
ATOM 3856 C CA . ALA A 1 489 ? -4.853 5.728 -24.207 1.00 97.31 489 ALA A CA 1
ATOM 3857 C C . ALA A 1 489 ? -4.004 6.459 -25.257 1.00 97.31 489 ALA A C 1
ATOM 3859 O O . ALA A 1 489 ? -4.534 7.166 -26.117 1.00 97.31 489 ALA A O 1
ATOM 3860 N N . LEU A 1 490 ? -2.681 6.331 -25.145 1.00 97.94 490 LEU A N 1
ATOM 3861 C CA . LEU A 1 490 ? -1.718 7.038 -25.991 1.00 97.94 490 LEU A CA 1
ATOM 3862 C C . LEU A 1 490 ? -1.131 6.108 -27.063 1.00 97.94 490 LEU A C 1
ATOM 3864 O O . LEU A 1 490 ? -0.946 4.921 -26.784 1.00 97.94 490 LEU A O 1
ATOM 3868 N N . PRO A 1 491 ? -0.747 6.640 -28.239 1.00 97.12 491 PRO A N 1
ATOM 3869 C CA . PRO A 1 491 ? -0.040 5.906 -29.291 1.00 97.12 491 PRO A CA 1
ATOM 3870 C C . PRO A 1 491 ? 1.448 5.705 -28.940 1.00 97.12 491 PRO A C 1
ATOM 3872 O O . PRO A 1 491 ? 2.342 5.972 -29.738 1.00 97.12 491 PRO A O 1
ATOM 3875 N N . VAL A 1 492 ? 1.729 5.297 -27.702 1.00 95.88 492 VAL A N 1
ATOM 3876 C CA . VAL A 1 492 ? 3.081 5.122 -27.164 1.00 95.88 492 VAL A CA 1
ATOM 3877 C C . VAL A 1 492 ? 3.247 3.652 -26.791 1.00 95.88 492 VAL A C 1
ATOM 3879 O O . VAL A 1 492 ? 2.618 3.218 -25.824 1.00 95.88 492 VAL A O 1
ATOM 3882 N N . PRO A 1 493 ? 4.049 2.867 -27.531 1.00 94.31 493 PRO A N 1
ATOM 3883 C CA . PRO A 1 493 ? 4.223 1.451 -27.243 1.00 94.31 493 PRO A CA 1
ATOM 3884 C C . PRO A 1 493 ? 5.121 1.222 -26.017 1.00 94.31 493 PRO A C 1
ATOM 3886 O O . PRO A 1 493 ? 5.979 2.035 -25.670 1.00 94.31 493 PRO A O 1
ATOM 3889 N N . PHE A 1 494 ? 4.949 0.058 -25.396 1.00 93.00 494 PHE A N 1
ATOM 3890 C CA . PHE A 1 494 ? 5.725 -0.513 -24.292 1.00 93.00 494 PHE A CA 1
ATOM 3891 C C . PHE A 1 494 ? 5.652 0.226 -22.951 1.00 93.00 494 PHE A C 1
ATOM 3893 O O . PHE A 1 494 ? 5.116 -0.299 -21.977 1.00 93.00 494 PHE A O 1
ATOM 3900 N N . THR A 1 495 ? 6.198 1.438 -22.881 1.00 92.00 495 THR A N 1
ATOM 3901 C CA . THR A 1 495 ? 6.310 2.217 -21.646 1.00 92.00 495 THR A CA 1
ATOM 3902 C C . THR A 1 495 ? 5.960 3.663 -21.947 1.00 92.00 495 THR A C 1
ATOM 3904 O O . THR A 1 495 ? 6.483 4.255 -22.886 1.00 92.00 495 THR A O 1
ATOM 3907 N N . LEU A 1 496 ? 5.112 4.257 -21.104 1.00 94.50 496 LEU A N 1
ATOM 3908 C CA . LEU A 1 496 ? 4.815 5.688 -21.134 1.00 94.50 496 LEU A CA 1
ATOM 3909 C C . LEU A 1 496 ? 6.030 6.469 -20.619 1.00 94.50 496 LEU A C 1
ATOM 3911 O O . LEU A 1 496 ? 6.104 6.832 -19.445 1.00 94.50 496 LEU A O 1
ATOM 3915 N N . ARG A 1 497 ? 7.022 6.629 -21.492 1.00 94.06 497 ARG A N 1
ATOM 3916 C CA . ARG A 1 497 ? 8.223 7.409 -21.226 1.00 94.06 497 ARG A CA 1
ATOM 3917 C C . ARG A 1 497 ? 7.957 8.895 -21.452 1.00 94.06 497 ARG A C 1
ATOM 3919 O O . ARG A 1 497 ? 7.203 9.264 -22.353 1.00 94.06 497 ARG A O 1
ATOM 3926 N N . LEU A 1 498 ? 8.613 9.745 -20.663 1.00 95.88 498 LEU A N 1
ATOM 3927 C CA . LEU A 1 498 ? 8.404 11.198 -20.705 1.00 95.88 498 LEU A CA 1
ATOM 3928 C C . LEU A 1 498 ? 8.556 11.823 -22.109 1.00 95.88 498 LEU A C 1
ATOM 3930 O O . LEU A 1 498 ? 7.666 12.590 -22.479 1.00 95.88 498 LEU A O 1
ATOM 3934 N N . PRO A 1 499 ? 9.591 11.508 -22.917 1.00 95.25 499 PRO A N 1
ATOM 3935 C CA . PRO A 1 499 ? 9.752 12.088 -24.251 1.00 95.25 499 PRO A CA 1
ATOM 3936 C C . PRO A 1 499 ? 8.620 11.692 -25.208 1.00 95.25 499 PRO A C 1
ATOM 3938 O O . PRO A 1 499 ? 8.046 12.550 -25.878 1.00 95.25 499 PRO A O 1
ATOM 3941 N N . GLU A 1 500 ? 8.258 10.408 -25.248 1.00 95.31 500 GLU A N 1
ATOM 3942 C CA . GLU A 1 500 ? 7.196 9.900 -26.123 1.00 95.31 500 GLU A CA 1
ATOM 3943 C C . GLU A 1 500 ? 5.816 10.424 -25.720 1.00 95.31 500 GLU A C 1
ATOM 3945 O O . GLU A 1 500 ? 5.019 10.801 -26.577 1.00 95.31 500 GLU A O 1
ATOM 3950 N N . VAL A 1 501 ? 5.535 10.495 -24.417 1.00 96.50 501 VAL A N 1
ATOM 3951 C CA . VAL A 1 501 ? 4.288 11.079 -23.913 1.00 96.50 501 VAL A CA 1
ATOM 3952 C C . VAL A 1 501 ? 4.214 12.565 -24.249 1.00 96.50 501 VAL A C 1
ATOM 3954 O O . VAL A 1 501 ? 3.182 13.014 -24.740 1.00 96.50 501 VAL A O 1
ATOM 3957 N N . LEU A 1 502 ? 5.294 13.323 -24.042 1.00 95.94 502 LEU A N 1
ATOM 3958 C CA . LEU A 1 502 ? 5.353 14.740 -24.404 1.00 95.94 502 LEU A CA 1
ATOM 3959 C C . LEU A 1 502 ? 5.063 14.956 -25.897 1.00 95.94 502 LEU A C 1
ATOM 3961 O O . LEU A 1 502 ? 4.336 15.881 -26.253 1.00 95.94 502 LEU A O 1
ATOM 3965 N N . ALA A 1 503 ? 5.585 14.083 -26.762 1.00 95.06 503 ALA A N 1
ATOM 3966 C CA . ALA A 1 503 ? 5.309 14.122 -28.195 1.00 95.06 503 ALA A CA 1
ATOM 3967 C C . ALA A 1 503 ? 3.854 13.752 -28.542 1.00 95.06 503 ALA A C 1
ATOM 3969 O O . ALA A 1 503 ? 3.293 14.316 -29.480 1.00 95.06 503 ALA A O 1
ATOM 3970 N N . ALA A 1 504 ? 3.233 12.833 -27.795 1.00 95.81 504 ALA A N 1
ATOM 3971 C CA . ALA A 1 504 ? 1.849 12.406 -28.013 1.00 95.81 504 ALA A CA 1
ATOM 3972 C C . ALA A 1 504 ? 0.813 13.432 -27.517 1.00 95.81 504 ALA A C 1
ATOM 3974 O O . ALA A 1 504 ? -0.249 13.593 -28.122 1.00 95.81 504 ALA A O 1
ATOM 3975 N N . ILE A 1 505 ? 1.107 14.135 -26.419 1.00 95.44 505 ILE A N 1
ATOM 3976 C CA . ILE A 1 505 ? 0.211 15.126 -25.809 1.00 95.44 505 ILE A CA 1
ATOM 3977 C C . ILE A 1 505 ? 0.899 16.485 -25.598 1.00 95.44 505 ILE A C 1
ATOM 3979 O O . ILE A 1 505 ? 0.986 16.958 -24.466 1.00 95.44 505 ILE A O 1
ATOM 3983 N N . PRO A 1 506 ? 1.358 17.157 -26.671 1.00 93.19 506 PRO A N 1
ATOM 3984 C CA . PRO A 1 506 ? 2.004 18.457 -26.547 1.00 93.19 506 PRO A CA 1
ATOM 3985 C C . PRO A 1 506 ? 1.034 19.499 -25.976 1.00 93.19 506 PRO A C 1
ATOM 3987 O O . PRO A 1 506 ? -0.166 19.481 -26.286 1.00 93.19 506 PRO A O 1
ATOM 3990 N N . SER A 1 507 ? 1.578 20.407 -25.162 1.00 91.50 507 SER A N 1
ATOM 3991 C CA . SER A 1 507 ? 0.875 21.579 -24.630 1.00 91.50 507 SER A CA 1
ATOM 3992 C C . SER A 1 507 ? 0.716 22.653 -25.702 1.00 91.50 507 SER A C 1
ATOM 3994 O O . SER A 1 507 ? 1.679 23.004 -26.392 1.00 91.50 507 SER A O 1
ATOM 3996 N N . SER A 1 508 ? -0.485 23.224 -25.807 1.00 88.44 508 SER A N 1
ATOM 3997 C CA . SER A 1 508 ? -0.750 24.368 -26.687 1.00 88.44 508 SER A CA 1
ATOM 3998 C C . SER A 1 508 ? -0.074 25.663 -26.214 1.00 88.44 508 SER A C 1
ATOM 4000 O O . SER A 1 508 ? 0.195 26.554 -27.020 1.00 88.44 508 SER A O 1
ATOM 4002 N N . ARG A 1 509 ? 0.234 25.768 -24.913 1.00 79.50 509 ARG A N 1
ATOM 4003 C CA . ARG A 1 509 ? 0.858 26.952 -24.297 1.00 79.50 509 ARG A CA 1
ATOM 4004 C C . ARG A 1 509 ? 2.358 27.030 -24.547 1.00 79.50 509 ARG A C 1
ATOM 4006 O O . ARG A 1 509 ? 2.898 28.118 -24.729 1.00 79.50 509 ARG A O 1
ATOM 4013 N N . PHE A 1 510 ? 3.030 25.882 -24.512 1.00 77.06 510 PHE A N 1
ATOM 4014 C CA . PHE A 1 510 ? 4.465 25.773 -24.732 1.00 77.06 510 PHE A CA 1
ATOM 4015 C C . PHE A 1 510 ? 4.787 24.410 -25.344 1.00 77.06 510 PHE A C 1
ATOM 4017 O O . PHE A 1 510 ? 4.837 23.393 -24.646 1.00 77.06 510 PHE A O 1
ATOM 4024 N N . ALA A 1 511 ? 5.018 24.410 -26.658 1.00 74.94 511 ALA A N 1
ATOM 4025 C CA . ALA A 1 511 ? 5.394 23.231 -27.427 1.00 74.94 511 ALA A CA 1
ATOM 4026 C C . ALA A 1 511 ? 6.865 22.866 -27.161 1.00 74.94 511 ALA A C 1
ATOM 4028 O O . ALA A 1 511 ? 7.750 23.104 -27.985 1.00 74.94 511 ALA A O 1
ATOM 4029 N N . TYR A 1 512 ? 7.130 22.331 -25.969 1.00 89.56 512 TYR A N 1
ATOM 4030 C CA . TYR A 1 512 ? 8.438 21.800 -25.615 1.00 89.56 512 TYR A CA 1
ATOM 4031 C C . TYR A 1 512 ? 8.678 20.481 -26.343 1.00 89.56 512 TYR A C 1
ATOM 4033 O O . TYR A 1 512 ? 7.804 19.617 -26.388 1.00 89.56 512 TYR A O 1
ATOM 4041 N N . ARG A 1 513 ? 9.886 20.308 -26.876 1.00 87.81 513 ARG A N 1
ATOM 4042 C CA . ARG A 1 513 ? 10.338 19.050 -27.463 1.00 87.81 513 ARG A CA 1
ATOM 4043 C C . ARG A 1 513 ? 11.555 18.564 -26.696 1.00 87.81 513 ARG A C 1
ATOM 4045 O O . ARG A 1 513 ? 12.495 19.324 -26.471 1.00 87.81 513 ARG A O 1
ATOM 4052 N N . LEU A 1 514 ? 11.521 17.293 -26.322 1.00 90.19 514 LEU A N 1
ATOM 4053 C CA . LEU A 1 514 ? 12.607 16.619 -25.633 1.00 90.19 514 LEU A CA 1
ATOM 4054 C C . LEU A 1 514 ? 13.155 15.525 -26.544 1.00 90.19 514 LEU A C 1
ATOM 4056 O O . LEU A 1 514 ? 12.490 14.515 -26.752 1.00 90.19 514 LEU A O 1
ATOM 4060 N N . ASP A 1 515 ? 14.358 15.726 -27.079 1.00 89.25 515 ASP A N 1
ATOM 4061 C CA . ASP A 1 515 ? 15.049 14.700 -27.859 1.00 89.25 515 ASP A CA 1
ATOM 4062 C C . ASP A 1 515 ? 15.902 13.833 -26.902 1.00 89.25 515 ASP A C 1
ATOM 4064 O O . ASP A 1 515 ? 16.857 14.340 -26.297 1.00 89.25 515 ASP A O 1
ATOM 4068 N N . PRO A 1 516 ? 15.562 12.543 -26.702 1.00 88.75 516 PRO A N 1
ATOM 4069 C CA . PRO A 1 516 ? 16.207 11.711 -25.693 1.00 88.75 516 PRO A CA 1
ATOM 4070 C C . PRO A 1 516 ? 17.610 11.272 -26.130 1.00 88.75 516 PRO A C 1
ATOM 4072 O O . PRO A 1 516 ? 17.788 10.572 -27.124 1.00 88.75 516 PRO A O 1
ATOM 4075 N N . SER A 1 517 ? 18.625 11.641 -25.346 1.00 88.06 517 SER A N 1
ATOM 4076 C CA . SER A 1 517 ? 19.992 11.137 -25.526 1.00 88.06 517 SER A CA 1
ATOM 4077 C C . SER A 1 517 ? 20.152 9.742 -24.919 1.00 88.06 517 SER A C 1
ATOM 4079 O O . SER A 1 517 ? 19.754 9.506 -23.774 1.00 88.06 517 SER A O 1
ATOM 4081 N N . SER A 1 518 ? 20.833 8.844 -25.636 1.00 83.88 518 SER A N 1
ATOM 4082 C CA . SER A 1 518 ? 21.160 7.491 -25.165 1.00 83.88 518 SER A CA 1
ATOM 4083 C C . SER A 1 518 ? 22.036 7.466 -23.907 1.00 83.88 518 SER A C 1
ATOM 4085 O O . SER A 1 518 ? 22.110 6.416 -23.267 1.00 83.88 518 SER A O 1
ATOM 4087 N N . LEU A 1 519 ? 22.668 8.595 -23.552 1.00 84.81 519 LEU A N 1
ATOM 4088 C CA . LEU A 1 519 ? 23.443 8.781 -22.320 1.00 84.81 519 LEU A CA 1
ATOM 4089 C C . LEU A 1 519 ? 22.558 8.921 -21.071 1.00 84.81 519 LEU A C 1
ATOM 4091 O O . LEU A 1 519 ? 22.996 8.561 -19.986 1.00 84.81 519 LEU A O 1
ATOM 4095 N N . PHE A 1 520 ? 21.333 9.440 -21.214 1.00 89.06 520 PHE A N 1
ATOM 4096 C CA . PHE A 1 520 ? 20.446 9.769 -20.085 1.00 89.06 520 PHE A CA 1
ATOM 4097 C C . PHE A 1 520 ? 19.148 8.965 -20.064 1.00 89.06 520 PHE A C 1
ATOM 4099 O O . PHE A 1 520 ? 18.527 8.844 -19.009 1.00 89.06 520 PHE A O 1
ATOM 4106 N N . TRP A 1 521 ? 18.722 8.424 -21.207 1.00 89.44 521 TRP A N 1
ATOM 4107 C CA . TRP A 1 521 ? 17.437 7.743 -21.346 1.00 89.44 521 TRP A CA 1
ATOM 4108 C C . TRP A 1 521 ? 17.597 6.243 -21.524 1.00 89.44 521 TRP A C 1
ATOM 4110 O O . TRP A 1 521 ? 18.326 5.768 -22.400 1.00 89.44 521 TRP A O 1
ATOM 4120 N N . ASN A 1 522 ? 16.867 5.503 -20.699 1.00 84.25 522 ASN A N 1
ATOM 4121 C CA . ASN A 1 522 ? 16.682 4.070 -20.833 1.00 84.25 522 ASN A CA 1
ATOM 4122 C C . ASN A 1 522 ? 15.629 3.740 -21.880 1.00 84.25 522 ASN A C 1
ATOM 4124 O O . ASN A 1 522 ? 14.683 4.496 -22.075 1.00 84.25 522 ASN A O 1
ATOM 4128 N N . GLU A 1 523 ? 15.776 2.591 -22.538 1.00 82.25 523 GLU A N 1
ATOM 4129 C CA . GLU A 1 523 ? 14.842 2.151 -23.579 1.00 82.25 523 GLU A CA 1
ATOM 4130 C C . GLU A 1 523 ? 13.468 1.745 -23.014 1.00 82.25 523 GLU A C 1
ATOM 4132 O O . GLU A 1 523 ? 12.468 1.869 -23.714 1.00 82.25 523 GLU A O 1
ATOM 4137 N N . HIS A 1 524 ? 13.401 1.314 -21.746 1.00 80.00 524 HIS A N 1
ATOM 4138 C CA . HIS A 1 524 ? 12.170 0.827 -21.105 1.00 80.00 524 HIS A CA 1
ATOM 4139 C C . HIS A 1 524 ? 11.858 1.420 -19.722 1.00 80.00 524 HIS A C 1
ATOM 4141 O O . HIS A 1 524 ? 10.913 0.967 -19.070 1.00 80.00 524 HIS A O 1
ATOM 4147 N N . GLY A 1 525 ? 12.560 2.475 -19.308 1.00 84.62 525 GLY A N 1
ATOM 4148 C CA . GLY A 1 525 ? 12.381 3.112 -18.003 1.00 84.62 525 GLY A CA 1
ATOM 4149 C C . GLY A 1 525 ? 12.439 4.636 -18.065 1.00 84.62 525 GLY A C 1
ATOM 4150 O O . GLY A 1 525 ? 13.017 5.215 -18.985 1.00 84.62 525 GLY A O 1
ATOM 4151 N N . ASN A 1 526 ? 11.838 5.281 -17.063 1.00 90.25 526 ASN A N 1
ATOM 4152 C CA . ASN A 1 526 ? 11.913 6.732 -16.870 1.00 90.25 526 ASN A CA 1
ATOM 4153 C C . ASN A 1 526 ? 13.094 7.164 -15.994 1.00 90.25 526 ASN A C 1
ATOM 4155 O O . ASN A 1 526 ? 13.506 8.322 -16.075 1.00 90.25 526 ASN A O 1
ATOM 4159 N N . ALA A 1 527 ? 13.670 6.247 -15.211 1.00 89.94 527 ALA A N 1
ATOM 4160 C CA . ALA A 1 527 ? 14.885 6.506 -14.448 1.00 89.94 527 ALA A CA 1
ATOM 4161 C C . ALA A 1 527 ? 16.026 6.938 -15.377 1.00 89.94 527 ALA A C 1
ATOM 4163 O O . ALA A 1 527 ? 16.196 6.388 -16.471 1.00 89.94 527 ALA A O 1
ATOM 4164 N N . MET A 1 5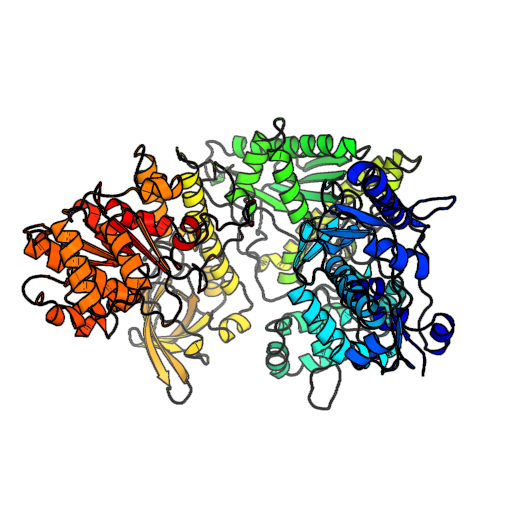28 ? 16.790 7.943 -14.951 1.00 90.56 528 MET A N 1
ATOM 4165 C CA . MET A 1 528 ? 17.957 8.413 -15.684 1.00 90.56 528 MET A CA 1
ATOM 4166 C C . MET A 1 528 ? 19.039 7.333 -15.707 1.00 90.56 528 MET A C 1
ATOM 4168 O O . MET A 1 528 ? 19.344 6.713 -14.689 1.00 90.56 528 MET A O 1
ATOM 4172 N N . LYS A 1 529 ? 19.647 7.136 -16.877 1.00 86.62 529 LYS A N 1
ATOM 4173 C CA . LYS A 1 529 ? 20.845 6.306 -17.008 1.00 86.62 529 LYS A CA 1
ATOM 4174 C C . LYS A 1 529 ? 21.984 6.850 -16.159 1.00 86.62 529 LYS A C 1
ATOM 4176 O O . LYS A 1 529 ? 22.272 8.046 -16.165 1.00 86.62 529 LYS A O 1
ATOM 4181 N N . SER A 1 530 ? 22.678 5.944 -15.489 1.00 82.19 530 SER A N 1
ATOM 4182 C CA . SER A 1 530 ? 23.734 6.296 -14.539 1.00 82.19 530 SER A CA 1
ATOM 4183 C C . SER A 1 530 ? 25.110 6.435 -15.191 1.00 82.19 530 SER A C 1
ATOM 4185 O O . SER A 1 530 ? 26.079 6.766 -14.515 1.00 82.19 530 SER A O 1
ATOM 4187 N N . ASP A 1 531 ? 25.220 6.230 -16.507 1.00 82.75 531 ASP A N 1
ATOM 4188 C CA . ASP A 1 531 ? 26.469 6.363 -17.259 1.00 82.75 531 ASP A CA 1
ATOM 4189 C C . ASP A 1 531 ? 27.142 7.717 -16.994 1.00 82.75 531 ASP A C 1
ATOM 4191 O O . ASP A 1 531 ? 28.329 7.768 -16.673 1.00 82.75 531 ASP A O 1
ATOM 4195 N N . ALA A 1 532 ? 26.375 8.810 -17.040 1.00 85.75 532 ALA A N 1
ATOM 4196 C CA . ALA A 1 532 ? 26.897 10.153 -16.807 1.00 85.75 532 ALA A CA 1
ATOM 4197 C C . ALA A 1 532 ? 27.394 10.366 -15.366 1.00 85.75 532 ALA A C 1
ATOM 4199 O O . ALA A 1 532 ? 28.435 10.995 -15.174 1.00 85.75 532 ALA A O 1
ATOM 4200 N N . ILE A 1 533 ? 26.695 9.840 -14.350 1.00 87.88 533 ILE A N 1
ATOM 4201 C CA . ILE A 1 533 ? 27.119 10.030 -12.953 1.00 87.88 533 ILE A CA 1
ATOM 4202 C C . ILE A 1 533 ? 28.347 9.178 -12.628 1.00 87.88 533 ILE A C 1
ATOM 4204 O O . ILE A 1 533 ? 29.268 9.647 -11.968 1.00 87.88 533 ILE A O 1
ATOM 4208 N N . ILE A 1 534 ? 28.439 7.976 -13.198 1.00 82.50 534 ILE A N 1
ATOM 4209 C CA . ILE A 1 534 ? 29.630 7.128 -13.086 1.00 82.50 534 ILE A CA 1
ATOM 4210 C C . ILE A 1 534 ? 30.822 7.791 -13.781 1.00 82.50 534 ILE A C 1
ATOM 4212 O O . ILE A 1 534 ? 31.933 7.759 -13.254 1.00 82.50 534 ILE A O 1
ATOM 4216 N N . MET A 1 535 ? 30.610 8.453 -14.924 1.00 83.38 535 MET A N 1
ATOM 4217 C CA . MET A 1 535 ? 31.643 9.271 -15.566 1.00 83.38 535 MET A CA 1
ATOM 4218 C C . MET A 1 535 ? 32.082 10.463 -14.706 1.00 83.38 535 MET A C 1
ATOM 4220 O O . MET A 1 535 ? 33.257 10.805 -14.756 1.00 83.38 535 MET A O 1
ATOM 4224 N N . ALA A 1 536 ? 31.184 11.072 -13.929 1.00 85.50 536 ALA A N 1
ATOM 4225 C CA . ALA A 1 536 ? 31.520 12.180 -13.035 1.00 85.50 536 ALA A CA 1
ATOM 4226 C C . ALA A 1 536 ? 32.286 11.718 -11.782 1.00 85.50 536 ALA A C 1
ATOM 4228 O O . ALA A 1 536 ? 33.241 12.367 -11.367 1.00 85.50 536 ALA A O 1
ATOM 4229 N N . TRP A 1 537 ? 31.870 10.601 -11.178 1.00 85.38 537 TRP A N 1
ATOM 4230 C CA . TRP A 1 537 ? 32.420 10.102 -9.912 1.00 85.38 537 TRP A CA 1
ATOM 4231 C C . TRP A 1 537 ? 33.678 9.250 -10.075 1.00 85.38 537 TRP A C 1
ATOM 4233 O O . TRP A 1 537 ? 34.549 9.255 -9.206 1.00 85.38 537 TRP A O 1
ATOM 4243 N N . HIS A 1 538 ? 33.752 8.483 -11.163 1.00 77.62 538 HIS A N 1
ATOM 4244 C CA . HIS A 1 538 ? 34.803 7.492 -11.402 1.00 77.62 538 HIS A CA 1
ATOM 4245 C C . HIS A 1 538 ? 35.500 7.670 -12.752 1.00 77.62 538 HIS A C 1
ATOM 4247 O O . HIS A 1 538 ? 36.629 7.215 -12.929 1.00 77.62 538 HIS A O 1
ATOM 4253 N N . GLY A 1 539 ? 34.845 8.320 -13.714 1.00 62.53 539 GLY A N 1
ATOM 4254 C CA . GLY A 1 539 ? 35.495 8.762 -14.938 1.00 62.53 539 GLY A CA 1
ATOM 4255 C C . GLY A 1 539 ? 36.308 10.032 -14.690 1.00 62.53 539 GLY A C 1
ATOM 4256 O O . GLY A 1 539 ? 35.978 10.860 -13.849 1.00 62.53 539 GLY A O 1
ATOM 4257 N N . ASN A 1 540 ? 37.370 10.240 -15.465 1.00 68.75 540 ASN A N 1
ATOM 4258 C CA . ASN A 1 540 ? 38.129 11.497 -15.451 1.00 68.75 540 ASN A CA 1
ATOM 4259 C C . ASN A 1 540 ? 37.343 12.651 -16.129 1.00 68.75 540 ASN A C 1
ATOM 4261 O O . ASN A 1 540 ? 37.917 13.385 -16.931 1.00 68.75 540 ASN A O 1
ATOM 4265 N N . ARG A 1 541 ? 36.022 12.758 -15.903 1.00 84.00 541 ARG A N 1
ATOM 4266 C CA . ARG A 1 541 ? 35.087 13.667 -16.596 1.00 84.00 541 ARG A CA 1
ATOM 4267 C C . ARG A 1 541 ? 34.154 14.384 -15.597 1.00 84.00 541 ARG A C 1
ATOM 4269 O O . ARG A 1 541 ? 32.942 14.160 -15.631 1.00 84.00 541 ARG A O 1
ATOM 4276 N N . PRO A 1 542 ? 34.678 15.240 -14.699 1.00 85.44 542 PRO A N 1
ATOM 4277 C CA . PRO A 1 542 ? 33.863 15.942 -13.701 1.00 85.44 542 PRO A CA 1
ATOM 4278 C C . PRO A 1 542 ? 32.790 16.854 -14.322 1.00 85.44 542 PRO A C 1
ATOM 4280 O O . PRO A 1 542 ? 31.752 17.085 -13.705 1.00 85.44 542 PRO A O 1
ATOM 4283 N N . GLU A 1 543 ? 32.980 17.322 -15.561 1.00 89.62 543 GLU A N 1
ATOM 4284 C CA . GLU A 1 543 ? 31.992 18.130 -16.284 1.00 89.62 543 GLU A CA 1
ATOM 4285 C C . GLU A 1 543 ? 30.678 17.381 -16.583 1.00 89.62 543 GLU A C 1
ATOM 4287 O O . GLU A 1 543 ? 29.665 18.007 -16.896 1.00 89.62 543 GLU A O 1
ATOM 4292 N N . ALA A 1 544 ? 30.652 16.047 -16.453 1.00 89.25 544 ALA A N 1
ATOM 4293 C CA . ALA A 1 544 ? 29.432 15.261 -16.616 1.00 89.25 544 ALA A CA 1
ATOM 4294 C C . ALA A 1 544 ? 28.352 15.608 -15.572 1.00 89.25 544 ALA A C 1
ATOM 4296 O O . ALA A 1 544 ? 27.162 15.454 -15.857 1.00 89.25 544 ALA A O 1
ATOM 4297 N N . ALA A 1 545 ? 28.733 16.154 -14.409 1.00 91.75 545 ALA A N 1
ATOM 4298 C CA . ALA A 1 545 ? 27.787 16.668 -13.417 1.00 91.75 545 ALA A CA 1
ATOM 4299 C C . ALA A 1 545 ? 26.933 17.831 -13.964 1.00 91.75 545 ALA A C 1
ATOM 4301 O O . ALA A 1 545 ? 25.733 17.904 -13.686 1.00 91.75 545 ALA A O 1
ATOM 4302 N N . ASP A 1 546 ? 27.508 18.699 -14.803 1.00 94.00 546 ASP A N 1
ATOM 4303 C CA . ASP A 1 546 ? 26.766 19.792 -15.440 1.00 94.00 546 ASP A CA 1
ATOM 4304 C C . ASP A 1 546 ? 25.820 19.278 -16.529 1.00 94.00 546 ASP A C 1
ATOM 4306 O O . ASP A 1 546 ? 24.712 19.796 -16.687 1.00 94.00 546 ASP A O 1
ATOM 4310 N N . TRP A 1 547 ? 26.202 18.221 -17.252 1.00 95.06 547 TRP A N 1
ATOM 4311 C CA . TRP A 1 547 ? 25.305 17.585 -18.221 1.00 95.06 547 TRP A CA 1
ATOM 4312 C C . TRP A 1 547 ? 24.084 16.966 -17.529 1.00 95.06 547 TRP A C 1
ATOM 4314 O O . TRP A 1 547 ? 22.963 17.102 -18.019 1.00 95.06 547 TRP A O 1
ATOM 4324 N N . ILE A 1 548 ? 24.284 16.344 -16.361 1.00 95.19 548 ILE A N 1
ATOM 4325 C CA . ILE A 1 548 ? 23.197 15.826 -15.517 1.00 95.19 548 ILE A CA 1
ATOM 4326 C C . ILE A 1 548 ? 22.289 16.966 -15.056 1.00 95.19 548 ILE A C 1
ATOM 4328 O O . ILE A 1 548 ? 21.070 16.855 -15.162 1.00 95.19 548 ILE A O 1
ATOM 4332 N N . ARG A 1 549 ? 22.859 18.085 -14.590 1.00 97.06 549 ARG A N 1
ATOM 4333 C CA . ARG A 1 549 ? 22.091 19.272 -14.180 1.00 97.06 549 ARG A CA 1
ATOM 4334 C C . ARG A 1 549 ? 21.198 19.789 -15.311 1.00 97.06 549 ARG A C 1
ATOM 4336 O O . ARG A 1 549 ? 20.022 20.066 -15.085 1.00 97.06 549 ARG A O 1
ATOM 4343 N N . GLN A 1 550 ? 21.732 19.882 -16.529 1.00 96.12 550 GLN A N 1
ATOM 4344 C CA . GLN A 1 550 ? 20.955 20.272 -17.710 1.00 96.12 550 GLN A CA 1
ATOM 4345 C C . GLN A 1 550 ? 19.839 19.266 -18.009 1.00 96.12 550 GLN A C 1
ATOM 4347 O O . GLN A 1 550 ? 18.714 19.663 -18.301 1.00 96.12 550 GLN A O 1
ATOM 4352 N N . GLU A 1 551 ? 20.118 17.967 -17.900 1.00 96.62 551 GLU A N 1
ATOM 4353 C CA . GLU A 1 551 ? 19.112 16.928 -18.110 1.00 96.62 551 GLU A CA 1
ATOM 4354 C C . GLU A 1 551 ? 17.975 16.981 -17.079 1.00 96.62 551 GLU A C 1
ATOM 4356 O O . GLU A 1 551 ? 16.809 16.846 -17.454 1.00 96.62 551 GLU A O 1
ATOM 4361 N N . VAL A 1 552 ? 18.282 17.232 -15.804 1.00 97.25 552 VAL A N 1
ATOM 4362 C CA . VAL A 1 552 ? 17.272 17.434 -14.753 1.00 97.25 552 VAL A CA 1
ATOM 4363 C C . VAL A 1 552 ? 16.356 18.615 -15.096 1.00 97.25 552 VAL A C 1
ATOM 4365 O O . VAL A 1 552 ? 15.135 18.469 -15.048 1.00 97.25 552 VAL A O 1
ATOM 4368 N N . SER A 1 553 ? 16.918 19.747 -15.536 1.00 97.44 553 SER A N 1
ATOM 4369 C CA . SER A 1 553 ? 16.135 20.917 -15.976 1.00 97.44 553 SER A CA 1
ATOM 4370 C C . SER A 1 553 ? 15.204 20.575 -17.149 1.00 97.44 553 SER A C 1
ATOM 4372 O O . SER A 1 553 ? 14.008 20.878 -17.126 1.00 97.44 553 SER A O 1
ATOM 4374 N N . ARG A 1 554 ? 15.716 19.850 -18.158 1.00 96.44 554 ARG A N 1
ATOM 4375 C CA . ARG A 1 554 ? 14.915 19.388 -19.307 1.00 96.44 554 ARG A CA 1
ATOM 4376 C C . ARG A 1 554 ? 13.748 18.491 -18.888 1.00 96.44 554 ARG A C 1
ATOM 4378 O O . ARG A 1 554 ? 12.650 18.631 -19.426 1.00 96.44 554 ARG A O 1
ATOM 4385 N N . ARG A 1 555 ? 13.962 17.595 -17.922 1.00 96.62 555 ARG A N 1
ATOM 4386 C CA . ARG A 1 555 ? 12.926 16.699 -17.380 1.00 96.62 555 ARG A CA 1
ATOM 4387 C C . ARG A 1 555 ? 11.844 17.459 -16.617 1.00 96.62 555 ARG A C 1
ATOM 4389 O O . ARG A 1 555 ? 10.666 17.222 -16.872 1.00 96.62 555 ARG A O 1
ATOM 4396 N N . LEU A 1 556 ? 12.225 18.410 -15.761 1.00 97.31 556 LEU A N 1
ATOM 4397 C CA . LEU A 1 556 ? 11.284 19.274 -15.037 1.00 97.31 556 LEU A CA 1
ATOM 4398 C C . LEU A 1 556 ? 10.394 20.079 -15.998 1.00 97.31 556 LEU A C 1
ATOM 4400 O O . LEU A 1 556 ? 9.174 20.133 -15.833 1.00 97.31 556 LEU A O 1
ATOM 4404 N N . LEU A 1 557 ? 10.992 20.658 -17.044 1.00 95.88 557 LEU A N 1
ATOM 4405 C CA . LEU A 1 557 ? 10.270 21.359 -18.110 1.00 95.88 557 LEU A CA 1
ATOM 4406 C C . LEU A 1 557 ? 9.316 20.437 -18.882 1.00 95.88 557 LEU A C 1
ATOM 4408 O O . LEU A 1 557 ? 8.155 20.793 -19.096 1.00 95.88 557 LEU A O 1
ATOM 4412 N N . ALA A 1 558 ? 9.790 19.256 -19.286 1.00 96.12 558 ALA A N 1
ATOM 4413 C CA . ALA A 1 558 ? 8.982 18.276 -20.005 1.00 96.12 558 ALA A CA 1
ATOM 4414 C C . ALA A 1 558 ? 7.784 17.799 -19.181 1.00 96.12 558 ALA A C 1
ATOM 4416 O O . ALA A 1 558 ? 6.670 17.779 -19.698 1.00 96.12 558 ALA A O 1
ATOM 4417 N N . ALA A 1 559 ? 7.983 17.470 -17.903 1.00 96.75 559 ALA A N 1
ATOM 4418 C CA . ALA A 1 559 ? 6.906 17.043 -17.016 1.00 96.75 559 ALA A CA 1
ATOM 4419 C C . ALA A 1 559 ? 5.838 18.140 -16.846 1.00 96.75 559 ALA A C 1
ATOM 4421 O O . ALA A 1 559 ? 4.645 17.840 -16.873 1.00 96.75 559 ALA A O 1
ATOM 4422 N N . GLY A 1 560 ? 6.240 19.415 -16.773 1.00 95.62 560 GLY A N 1
ATOM 4423 C CA . GLY A 1 560 ? 5.294 20.537 -16.734 1.00 95.62 560 GLY A CA 1
ATOM 4424 C C . GLY A 1 560 ? 4.499 20.714 -18.021 1.00 95.62 560 GLY A C 1
ATOM 4425 O O . GLY A 1 560 ? 3.290 20.924 -17.973 1.00 95.62 560 GLY A O 1
ATOM 4426 N N . SER A 1 561 ? 5.148 20.554 -19.174 1.00 95.81 561 SER A N 1
ATOM 4427 C CA . SER A 1 561 ? 4.458 20.591 -20.467 1.00 95.81 561 SER A CA 1
ATOM 4428 C C . SER A 1 561 ? 3.496 19.404 -20.636 1.00 95.81 561 SER A C 1
ATOM 4430 O O . SER A 1 561 ? 2.382 19.588 -21.123 1.00 95.81 561 SER A O 1
ATOM 4432 N N . VAL A 1 562 ? 3.864 18.209 -20.153 1.00 96.88 562 VAL A N 1
ATOM 4433 C CA . VAL A 1 562 ? 2.971 17.038 -20.115 1.00 96.88 562 VAL A CA 1
ATOM 4434 C C . VAL A 1 562 ? 1.756 17.282 -19.222 1.00 96.88 562 VAL A C 1
ATOM 4436 O O . VAL A 1 562 ? 0.646 16.941 -19.622 1.00 96.88 562 VAL A O 1
ATOM 4439 N N . LEU A 1 563 ? 1.934 17.883 -18.041 1.00 96.38 563 LEU A N 1
ATOM 4440 C CA . LEU A 1 563 ? 0.825 18.239 -17.149 1.00 96.38 563 LEU A CA 1
ATOM 4441 C C . LEU A 1 563 ? -0.184 19.165 -17.850 1.00 96.38 563 LEU A C 1
ATOM 4443 O O . LEU A 1 563 ? -1.388 18.901 -17.820 1.00 96.38 563 LEU A O 1
ATOM 4447 N N . ASP A 1 564 ? 0.298 20.215 -18.518 1.00 95.00 564 ASP A N 1
ATOM 4448 C CA . ASP A 1 564 ? -0.557 21.123 -19.289 1.00 95.00 564 ASP A CA 1
ATOM 4449 C C . ASP A 1 564 ? -1.265 20.390 -20.443 1.00 95.00 564 ASP A C 1
ATOM 4451 O O . ASP A 1 564 ? -2.486 20.482 -20.583 1.00 95.00 564 ASP A O 1
ATOM 4455 N N . GLY A 1 565 ? -0.523 19.608 -21.234 1.00 95.56 565 GLY A N 1
ATOM 4456 C CA . GLY A 1 565 ? -1.065 18.862 -22.372 1.00 95.56 565 GLY A CA 1
ATOM 4457 C C . GLY A 1 565 ? -2.084 17.786 -21.979 1.00 95.56 565 GLY A C 1
ATOM 4458 O O . GLY A 1 565 ? -3.046 17.547 -22.719 1.00 95.56 565 GLY A O 1
ATOM 4459 N N . LEU A 1 566 ? -1.918 17.169 -20.805 1.00 96.19 566 LEU A N 1
ATOM 4460 C CA . LEU A 1 566 ? -2.877 16.235 -20.215 1.00 96.19 566 LEU A CA 1
ATOM 4461 C C . LEU A 1 566 ? -4.177 16.952 -19.841 1.00 96.19 566 LEU A C 1
ATOM 4463 O O . LEU A 1 566 ? -5.258 16.492 -20.215 1.00 96.19 566 LEU A O 1
ATOM 4467 N N . ARG A 1 567 ? -4.090 18.093 -19.148 1.00 94.50 567 ARG A N 1
ATOM 4468 C CA . ARG A 1 567 ? -5.266 18.877 -18.734 1.00 94.50 567 ARG A CA 1
ATOM 4469 C C . ARG A 1 567 ? -6.078 19.398 -19.908 1.00 94.50 567 ARG A C 1
ATOM 4471 O O . ARG A 1 567 ? -7.302 19.321 -19.878 1.00 94.50 567 ARG A O 1
ATOM 4478 N N . GLU A 1 568 ? -5.413 19.883 -20.955 1.00 93.81 568 GLU A N 1
ATOM 4479 C CA . GLU A 1 568 ? -6.071 20.363 -22.178 1.00 93.81 568 GLU A CA 1
ATOM 4480 C C . GLU A 1 568 ? -6.975 19.298 -22.820 1.00 93.81 568 GLU A C 1
ATOM 4482 O O . GLU A 1 568 ? -7.992 19.635 -23.418 1.00 93.81 568 GLU A O 1
ATOM 4487 N N . ARG A 1 569 ? -6.629 18.015 -22.664 1.00 94.44 569 ARG A N 1
ATOM 4488 C CA . ARG A 1 569 ? -7.338 16.873 -23.265 1.00 94.44 569 ARG A CA 1
ATOM 4489 C C . ARG A 1 569 ? -8.342 16.192 -22.336 1.00 94.44 569 ARG A C 1
ATOM 4491 O O 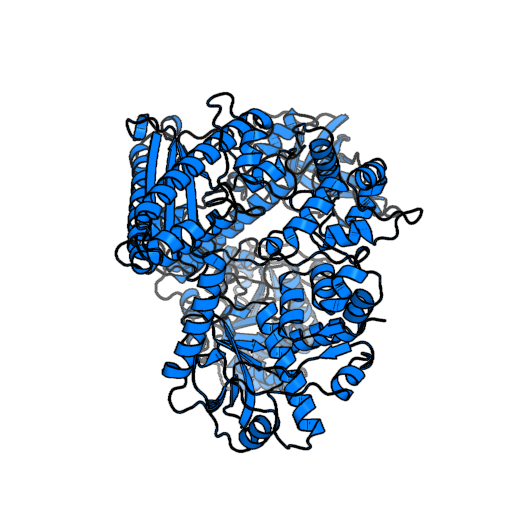. ARG A 1 569 ? -8.982 15.236 -22.760 1.00 94.44 569 ARG A O 1
ATOM 4498 N N . THR A 1 570 ? -8.411 16.602 -21.069 1.00 94.50 570 THR A N 1
ATOM 4499 C CA . THR A 1 570 ? -9.155 15.865 -20.031 1.00 94.50 570 THR A CA 1
ATOM 4500 C C . THR A 1 570 ? -9.968 16.758 -19.098 1.00 94.50 570 THR A C 1
ATOM 4502 O O . THR A 1 570 ? -10.481 16.270 -18.094 1.00 94.50 570 THR A O 1
ATOM 4505 N N . LYS A 1 571 ? -10.098 18.055 -19.402 1.00 90.50 571 LYS A N 1
ATOM 4506 C CA . LYS A 1 571 ? -10.714 19.066 -18.528 1.00 90.50 571 LYS A CA 1
ATOM 4507 C C . LYS A 1 571 ? -12.097 18.658 -18.007 1.00 90.50 571 LYS A C 1
ATOM 4509 O O . LYS A 1 571 ? -12.389 18.879 -16.839 1.00 90.50 571 LYS A O 1
ATOM 4514 N N . GLU A 1 572 ? -12.919 18.042 -18.846 1.00 87.38 572 GLU A N 1
ATOM 4515 C CA . GLU A 1 572 ? -14.271 17.562 -18.535 1.00 87.38 572 GLU A CA 1
ATOM 4516 C C . GLU A 1 572 ? -14.315 16.360 -17.571 1.00 87.38 572 GLU A C 1
ATOM 4518 O O . GLU A 1 572 ? -15.381 15.977 -17.095 1.00 87.38 572 GLU A O 1
ATOM 4523 N N . LYS A 1 573 ? -13.159 15.763 -17.263 1.00 88.69 573 LYS A N 1
ATOM 4524 C CA . LYS A 1 573 ? -13.009 14.585 -16.392 1.00 88.69 573 LYS A CA 1
ATOM 4525 C C . LYS A 1 573 ? -12.304 14.887 -15.074 1.00 88.69 573 LYS A C 1
ATOM 4527 O O . LYS A 1 573 ? -12.070 13.969 -14.282 1.00 88.69 573 LYS A O 1
ATOM 4532 N N . LEU A 1 574 ? -11.928 16.145 -14.857 1.00 90.56 574 LEU A N 1
ATOM 4533 C CA . LEU A 1 574 ? -11.303 16.618 -13.628 1.00 90.56 574 LEU A CA 1
ATOM 4534 C C . LEU A 1 574 ? -12.398 17.187 -12.731 1.00 90.56 574 LEU A C 1
ATOM 4536 O O . LEU A 1 574 ? -13.127 18.086 -13.139 1.00 90.56 574 LEU A O 1
ATOM 4540 N N . VAL A 1 575 ? -12.524 16.648 -11.521 1.00 83.44 575 VAL A N 1
ATOM 4541 C CA . VAL A 1 575 ? -13.673 16.944 -10.641 1.00 83.44 575 VAL A CA 1
ATOM 4542 C C . VAL A 1 575 ? -13.282 17.668 -9.354 1.00 83.44 575 VAL A C 1
ATOM 4544 O O . VAL A 1 575 ? -14.142 18.184 -8.648 1.00 83.44 575 VAL A O 1
ATOM 4547 N N . ARG A 1 576 ? -11.981 17.737 -9.050 1.00 84.12 576 ARG A N 1
ATOM 4548 C CA . ARG A 1 576 ? -11.442 18.333 -7.823 1.00 84.12 576 ARG A CA 1
ATOM 4549 C C . ARG A 1 576 ? -10.653 19.606 -8.115 1.00 84.12 576 ARG A C 1
ATOM 4551 O O . ARG A 1 576 ? -9.985 19.717 -9.141 1.00 84.12 576 ARG A O 1
ATOM 4558 N N . TRP A 1 577 ? -10.681 20.538 -7.171 1.00 86.81 577 TRP A N 1
ATOM 4559 C CA . TRP A 1 577 ? -9.796 21.702 -7.123 1.00 86.81 577 TRP A CA 1
ATOM 4560 C C . TRP A 1 577 ? -8.717 21.487 -6.064 1.00 86.81 577 TRP A C 1
ATOM 4562 O O . TRP A 1 577 ? -8.986 20.854 -5.042 1.00 86.81 577 TRP A O 1
ATOM 4572 N N . ALA A 1 578 ? -7.504 21.988 -6.310 1.00 88.12 578 ALA A N 1
ATOM 4573 C CA . ALA A 1 578 ? -6.431 21.892 -5.327 1.00 88.12 578 ALA A CA 1
ATOM 4574 C C . ALA A 1 578 ? -6.804 22.652 -4.044 1.00 88.12 578 ALA A C 1
ATOM 4576 O O . ALA A 1 578 ? -7.398 23.733 -4.093 1.00 88.12 578 ALA A O 1
ATOM 4577 N N . GLU A 1 579 ? -6.460 22.083 -2.892 1.00 87.12 579 GLU A N 1
ATOM 4578 C CA . GLU A 1 579 ? -6.763 22.691 -1.600 1.00 87.12 579 GLU A CA 1
ATOM 4579 C C . GLU A 1 579 ? -5.861 23.888 -1.317 1.00 87.12 579 GLU A C 1
ATOM 4581 O O . GLU A 1 579 ? -4.702 23.946 -1.737 1.00 87.12 579 GLU A O 1
ATOM 4586 N N . LYS A 1 580 ? -6.406 24.863 -0.585 1.00 92.56 580 LYS A N 1
ATOM 4587 C CA . LYS A 1 580 ? -5.635 26.015 -0.121 1.00 92.56 580 LYS A CA 1
ATOM 4588 C C . LYS A 1 580 ? -4.538 25.534 0.821 1.00 92.56 580 LYS A C 1
ATOM 4590 O O . LYS A 1 580 ? -4.793 24.759 1.739 1.00 92.56 580 LYS A O 1
ATOM 4595 N N . PHE A 1 581 ? -3.308 25.957 0.547 1.00 94.81 581 PHE A N 1
ATOM 4596 C CA . PHE A 1 581 ? -2.139 25.349 1.165 1.00 94.81 581 PHE A CA 1
ATOM 4597 C C . PHE A 1 581 ? -1.967 25.794 2.618 1.00 94.81 581 PHE A C 1
ATOM 4599 O O . PHE A 1 581 ? -1.995 26.989 2.930 1.00 94.81 581 PHE A O 1
ATOM 4606 N N . ARG A 1 582 ? -1.735 24.815 3.490 1.00 92.69 582 ARG A N 1
ATOM 4607 C CA . ARG A 1 582 ? -1.311 24.971 4.878 1.00 92.69 582 ARG A CA 1
ATOM 4608 C C . ARG A 1 582 ? -0.414 23.812 5.252 1.00 92.69 582 ARG A C 1
ATOM 4610 O O . ARG A 1 582 ? -0.707 22.679 4.870 1.00 92.69 582 ARG A O 1
ATOM 4617 N N . PHE A 1 583 ? 0.607 24.073 6.058 1.00 92.81 583 PHE A N 1
ATOM 4618 C CA . PHE A 1 583 ? 1.267 22.972 6.749 1.00 92.81 583 PHE A CA 1
ATOM 4619 C C . PHE A 1 583 ? 0.323 22.394 7.812 1.00 92.81 583 PHE A C 1
ATOM 4621 O O . PHE A 1 583 ? -0.217 23.161 8.616 1.00 92.81 583 PHE A O 1
ATOM 4628 N N . PRO A 1 584 ? 0.107 21.066 7.845 1.00 90.31 584 PRO A N 1
ATOM 4629 C CA . PRO A 1 584 ? -0.654 20.450 8.921 1.00 90.31 584 PRO A CA 1
ATOM 4630 C C . PRO A 1 584 ? 0.049 20.663 10.264 1.00 90.31 584 PRO A C 1
ATOM 4632 O O . PRO A 1 584 ? 1.244 20.397 10.398 1.00 90.31 584 PRO A O 1
ATOM 4635 N N . SER A 1 585 ? -0.691 21.125 11.271 1.00 86.06 585 SER A N 1
ATOM 4636 C CA . SER A 1 585 ? -0.210 21.167 12.655 1.00 86.06 585 SER A CA 1
ATOM 4637 C C . SER A 1 585 ? -0.168 19.763 13.247 1.00 86.06 585 SER A C 1
ATOM 4639 O O . SER A 1 585 ? -0.987 18.918 12.876 1.00 86.06 585 SER A O 1
ATOM 4641 N N . SER A 1 586 ? 0.729 19.509 14.201 1.00 86.69 586 SER A N 1
ATOM 4642 C CA . SER A 1 586 ? 0.652 18.290 15.012 1.00 86.69 586 SER A CA 1
ATOM 4643 C C . SER A 1 586 ? -0.628 18.271 15.845 1.00 86.69 586 SER A C 1
ATOM 4645 O O . SER A 1 586 ? -1.171 19.322 16.191 1.00 86.69 586 SER A O 1
ATOM 4647 N N . TRP A 1 587 ? -1.082 17.077 16.218 1.00 84.06 587 TRP A N 1
ATOM 4648 C CA . TRP A 1 587 ? -1.975 16.943 17.367 1.00 84.06 587 TRP A CA 1
ATOM 4649 C C . TRP A 1 587 ? -1.320 17.529 18.621 1.00 84.06 587 TRP A C 1
ATOM 4651 O O . TRP A 1 587 ? -0.120 17.344 18.832 1.00 84.06 587 TRP A O 1
ATOM 4661 N N . ASP A 1 588 ? -2.112 18.188 19.466 1.00 83.12 588 ASP A N 1
ATOM 4662 C CA . ASP A 1 588 ? -1.693 18.597 20.813 1.00 83.12 588 ASP A CA 1
ATOM 4663 C C . ASP A 1 588 ? -1.796 17.400 21.771 1.00 83.12 588 ASP A C 1
ATOM 4665 O O . ASP A 1 588 ? -2.572 17.396 22.722 1.00 83.12 588 ASP A O 1
ATOM 4669 N N . ALA A 1 589 ? -1.092 16.321 21.423 1.00 86.19 589 ALA A N 1
ATOM 4670 C CA . ALA A 1 589 ? -1.066 15.091 22.196 1.00 86.19 589 ALA A CA 1
ATOM 4671 C C . ALA A 1 589 ? 0.199 15.050 23.064 1.00 86.19 589 ALA A C 1
ATOM 4673 O O . ALA A 1 589 ? 1.320 15.116 22.556 1.00 86.19 589 ALA A O 1
ATOM 4674 N N . ALA A 1 590 ? 0.021 14.909 24.373 1.00 86.31 590 ALA A N 1
ATOM 4675 C CA . ALA A 1 590 ? 1.072 14.755 25.364 1.00 86.31 590 ALA A CA 1
ATOM 4676 C C . ALA A 1 590 ? 1.790 13.402 25.248 1.00 86.31 590 ALA A C 1
ATOM 4678 O O . ALA A 1 590 ? 2.976 13.308 25.579 1.00 86.31 590 ALA A O 1
ATOM 4679 N N . THR A 1 591 ? 1.098 12.348 24.794 1.00 89.12 591 THR A N 1
ATOM 4680 C CA . THR A 1 591 ? 1.686 11.008 24.648 1.00 89.12 591 THR A CA 1
ATOM 4681 C C . THR A 1 591 ? 1.830 10.561 23.182 1.00 89.12 591 THR A C 1
ATOM 4683 O O . THR A 1 591 ? 0.896 10.715 22.388 1.00 89.12 591 THR A O 1
ATOM 4686 N N . PRO A 1 592 ? 2.976 9.953 22.799 1.00 89.06 592 PRO A N 1
ATOM 4687 C CA . PRO A 1 592 ? 3.191 9.459 21.436 1.00 89.06 592 PRO A CA 1
ATOM 4688 C C . PRO A 1 592 ? 2.160 8.424 20.969 1.00 89.06 592 PRO A C 1
ATOM 4690 O O . PRO A 1 592 ? 1.742 8.445 19.813 1.00 89.06 592 PRO A O 1
ATOM 4693 N N . GLU A 1 593 ? 1.719 7.532 21.860 1.00 90.69 593 GLU A N 1
ATOM 4694 C CA . GLU A 1 593 ? 0.738 6.490 21.547 1.00 90.69 593 GLU A CA 1
ATOM 4695 C C . GLU A 1 593 ? -0.622 7.093 21.189 1.00 90.69 593 GLU A C 1
ATOM 4697 O O . GLU A 1 593 ? -1.243 6.662 20.216 1.00 90.69 593 GLU A O 1
ATOM 4702 N N . ILE A 1 594 ? -1.068 8.123 21.922 1.00 92.50 594 ILE A N 1
ATOM 4703 C CA . ILE A 1 594 ? -2.288 8.857 21.570 1.00 92.50 594 ILE A CA 1
ATOM 4704 C C . ILE A 1 594 ? -2.101 9.591 20.247 1.00 92.50 594 ILE A C 1
ATOM 4706 O O . ILE A 1 594 ? -2.951 9.447 19.372 1.00 92.50 594 ILE A O 1
ATOM 4710 N N . SER A 1 595 ? -0.988 10.308 20.057 1.00 91.50 595 SER A N 1
ATOM 4711 C CA . SER A 1 595 ? -0.701 10.998 18.791 1.00 91.50 595 SER A CA 1
ATOM 4712 C C . SER A 1 595 ? -0.805 10.050 17.587 1.00 91.50 595 SER A C 1
ATOM 4714 O O . SER A 1 595 ? -1.462 10.368 16.593 1.00 91.50 595 SER A O 1
ATOM 4716 N N . ARG A 1 596 ? -0.226 8.846 17.701 1.00 90.75 596 ARG A N 1
ATOM 4717 C CA . ARG A 1 596 ? -0.276 7.809 16.661 1.00 90.75 596 ARG A CA 1
ATOM 4718 C C . ARG A 1 596 ? -1.687 7.276 16.435 1.00 90.75 596 ARG A C 1
ATOM 4720 O O . ARG A 1 596 ? -2.113 7.145 15.291 1.00 90.75 596 ARG A O 1
ATOM 4727 N N . LEU A 1 597 ? -2.434 6.991 17.501 1.00 92.62 597 LEU A N 1
ATOM 4728 C CA . LEU A 1 597 ? -3.813 6.504 17.391 1.00 92.62 597 LEU A CA 1
ATOM 4729 C C . LEU A 1 597 ? -4.765 7.555 16.800 1.00 92.62 597 LEU A C 1
ATOM 4731 O O . LEU A 1 597 ? -5.660 7.190 16.037 1.00 92.62 597 LEU A O 1
ATOM 4735 N N . LEU A 1 598 ? -4.557 8.840 17.102 1.00 92.31 598 LEU A N 1
ATOM 4736 C CA . LEU A 1 598 ? -5.293 9.953 16.495 1.00 92.31 598 LEU A CA 1
ATOM 4737 C C . LEU A 1 598 ? -5.051 10.018 14.986 1.00 92.31 598 LEU A C 1
ATOM 4739 O O . LEU A 1 598 ? -6.002 10.112 14.209 1.00 92.31 598 LEU A O 1
ATOM 4743 N N . PHE A 1 599 ? -3.789 9.899 14.569 1.00 90.62 599 PHE A N 1
ATOM 4744 C CA . PHE A 1 599 ? -3.435 9.823 13.156 1.00 90.62 599 PHE A CA 1
ATOM 4745 C C . PHE A 1 599 ? -4.062 8.614 12.466 1.00 90.62 599 PHE A C 1
ATOM 4747 O O . PHE A 1 599 ? -4.707 8.787 11.438 1.00 90.62 599 PHE A O 1
ATOM 4754 N N . ILE A 1 600 ? -3.935 7.412 13.039 1.00 90.50 600 ILE A N 1
ATOM 4755 C CA . ILE A 1 600 ? -4.534 6.192 12.478 1.00 90.50 600 ILE A CA 1
ATOM 4756 C C . ILE A 1 600 ? -6.048 6.370 12.306 1.00 90.50 600 ILE A C 1
ATOM 4758 O O . ILE A 1 600 ? -6.578 6.043 11.249 1.00 90.50 600 ILE A O 1
ATOM 4762 N N . ALA A 1 601 ? -6.752 6.924 13.298 1.00 91.38 601 ALA A N 1
ATOM 4763 C CA . ALA A 1 601 ? -8.198 7.120 13.219 1.00 91.38 601 ALA A CA 1
ATOM 4764 C C . ALA A 1 601 ? -8.617 8.042 12.055 1.00 91.38 601 ALA A C 1
ATOM 4766 O O . ALA A 1 601 ? -9.514 7.685 11.288 1.00 91.38 601 ALA A O 1
ATOM 4767 N N . GLU A 1 602 ? -7.970 9.201 11.893 1.00 89.44 602 GLU A N 1
ATOM 4768 C CA . GLU A 1 602 ? -8.290 10.145 10.809 1.00 89.44 602 GLU A CA 1
ATOM 4769 C C . GLU A 1 602 ? -7.782 9.676 9.436 1.00 89.44 602 GLU A C 1
ATOM 4771 O O . GLU A 1 602 ? -8.478 9.840 8.427 1.00 89.44 602 GLU A O 1
ATOM 4776 N N . TYR A 1 603 ? -6.605 9.048 9.383 1.00 88.31 603 TYR A N 1
ATOM 4777 C CA . TYR A 1 603 ? -6.030 8.517 8.148 1.00 88.31 603 TYR A CA 1
ATOM 4778 C C . TYR A 1 603 ? -6.888 7.383 7.581 1.00 88.31 603 TYR A C 1
ATOM 4780 O O . TYR A 1 603 ? -7.246 7.412 6.404 1.00 88.31 603 TYR A O 1
ATOM 4788 N N . GLU A 1 604 ? -7.322 6.441 8.422 1.00 90.25 604 GLU A N 1
ATOM 4789 C CA . GLU A 1 604 ? -8.218 5.352 8.018 1.00 90.25 604 GLU A CA 1
ATOM 4790 C C . GLU A 1 604 ? -9.571 5.867 7.519 1.00 90.25 604 GLU A C 1
ATOM 4792 O O . GLU A 1 604 ? -10.096 5.374 6.516 1.00 90.25 604 GLU A O 1
ATOM 4797 N N . SER A 1 605 ? -10.118 6.900 8.170 1.00 91.25 605 SER A N 1
ATOM 4798 C CA . SER A 1 605 ? -11.350 7.557 7.723 1.00 91.25 605 SER A CA 1
ATOM 4799 C C . SER A 1 605 ? -11.176 8.188 6.335 1.00 91.25 605 SER A C 1
ATOM 4801 O O . SER A 1 605 ? -12.001 8.004 5.437 1.00 91.25 605 SER A O 1
ATOM 4803 N N . THR A 1 606 ? -10.049 8.869 6.119 1.00 89.44 606 THR A N 1
ATOM 4804 C CA . THR A 1 606 ? -9.700 9.495 4.837 1.00 89.44 606 THR A CA 1
ATOM 4805 C C . THR A 1 606 ? -9.495 8.464 3.730 1.00 89.44 606 THR A C 1
ATOM 4807 O O . THR A 1 606 ? -10.028 8.622 2.628 1.00 89.44 606 THR A O 1
ATOM 4810 N N . MET A 1 607 ? -8.787 7.372 4.017 1.00 88.44 607 MET A N 1
ATOM 4811 C CA . MET A 1 607 ? -8.575 6.279 3.067 1.00 88.44 607 MET A CA 1
ATOM 4812 C C . MET A 1 607 ? -9.882 5.551 2.730 1.00 88.44 607 MET A C 1
ATOM 4814 O O . MET A 1 607 ? -10.116 5.215 1.567 1.00 88.44 607 MET A O 1
ATOM 4818 N N . GLY A 1 608 ? -10.780 5.382 3.704 1.00 90.25 608 GLY A N 1
ATOM 4819 C CA . GLY A 1 608 ? -12.131 4.866 3.481 1.00 90.25 608 GLY A CA 1
ATOM 4820 C C . GLY A 1 608 ? -12.964 5.754 2.549 1.00 90.25 608 GLY A C 1
ATOM 4821 O O . GLY A 1 608 ? -13.557 5.250 1.590 1.00 90.25 608 GLY A O 1
ATOM 4822 N N . ALA A 1 609 ? -12.957 7.073 2.771 1.00 90.44 609 ALA A N 1
ATOM 4823 C CA . ALA A 1 609 ? -13.618 8.041 1.892 1.00 90.44 609 ALA A CA 1
ATOM 4824 C C . ALA A 1 609 ? -13.065 7.970 0.463 1.00 90.44 609 ALA A C 1
ATOM 4826 O O . ALA A 1 609 ? -13.822 7.827 -0.501 1.00 90.44 609 ALA A O 1
ATOM 4827 N N . ARG A 1 610 ? -11.735 7.971 0.335 1.00 87.94 610 ARG A N 1
ATOM 4828 C CA . ARG A 1 610 ? -11.041 7.868 -0.950 1.00 87.94 610 ARG A CA 1
ATOM 4829 C C . ARG A 1 610 ? -11.406 6.587 -1.693 1.00 87.94 610 ARG A C 1
ATOM 4831 O O . ARG A 1 610 ? -11.701 6.647 -2.882 1.00 87.94 610 ARG A O 1
ATOM 4838 N N . ARG A 1 611 ? -11.452 5.439 -1.011 1.00 89.62 611 ARG A N 1
ATOM 4839 C CA . ARG A 1 611 ? -11.844 4.160 -1.621 1.00 89.62 611 ARG A CA 1
ATOM 4840 C C . ARG A 1 611 ? -13.252 4.219 -2.217 1.00 89.62 611 ARG A C 1
ATOM 4842 O O . ARG A 1 611 ? -13.457 3.747 -3.334 1.00 89.62 611 ARG A O 1
ATOM 4849 N N . VAL A 1 612 ? -14.219 4.809 -1.511 1.00 90.62 612 VAL A N 1
ATOM 4850 C CA . VAL A 1 612 ? -15.589 4.968 -2.033 1.00 90.62 612 VAL A CA 1
ATOM 4851 C C . VAL A 1 612 ? -15.611 5.898 -3.248 1.00 90.62 612 VAL A C 1
ATOM 4853 O O . VAL A 1 612 ? -16.232 5.569 -4.259 1.00 90.62 612 VAL A O 1
ATOM 4856 N N . GLN A 1 613 ? -14.893 7.019 -3.205 1.00 89.44 613 GLN A N 1
ATOM 4857 C CA . GLN A 1 613 ? -14.772 7.925 -4.352 1.00 89.44 613 GLN A CA 1
ATOM 4858 C C . GLN A 1 613 ? -14.098 7.243 -5.555 1.00 89.44 613 GLN A C 1
ATOM 4860 O O . GLN A 1 613 ? -14.527 7.414 -6.696 1.00 89.44 613 GLN A O 1
ATOM 4865 N N . GLU A 1 614 ? -13.073 6.420 -5.326 1.00 88.06 614 GLU A N 1
ATOM 4866 C CA . GLU A 1 614 ? -12.390 5.651 -6.371 1.00 88.06 614 GLU A CA 1
ATOM 4867 C C . GLU A 1 614 ? -13.312 4.626 -7.043 1.00 88.06 614 GLU A C 1
ATOM 4869 O O . GLU A 1 614 ? -13.207 4.416 -8.250 1.00 88.06 614 GLU A O 1
ATOM 4874 N N . LEU A 1 615 ? -14.254 4.026 -6.307 1.00 88.00 615 LEU A N 1
ATOM 4875 C CA . LEU A 1 615 ? -15.303 3.192 -6.904 1.00 88.00 615 LEU A CA 1
ATOM 4876 C C . LEU A 1 615 ? -16.235 4.027 -7.792 1.00 88.00 615 LEU A C 1
ATOM 4878 O O . LEU A 1 615 ? -16.586 3.598 -8.892 1.00 88.00 615 LEU A O 1
ATOM 4882 N N . ARG A 1 616 ? -16.602 5.233 -7.343 1.00 89.75 616 ARG A N 1
ATOM 4883 C CA . ARG A 1 616 ? -17.509 6.134 -8.068 1.00 89.75 616 ARG A CA 1
ATOM 4884 C C . ARG A 1 616 ? -16.880 6.805 -9.294 1.00 89.75 616 ARG A C 1
ATOM 4886 O O . ARG A 1 616 ? -17.616 7.119 -10.222 1.00 89.75 616 ARG A O 1
ATOM 4893 N N . SER A 1 617 ? -15.552 6.934 -9.359 1.00 87.12 617 SER A N 1
ATOM 4894 C CA . SER A 1 617 ? -14.826 7.499 -10.517 1.00 87.12 617 SER A CA 1
ATOM 4895 C C . SER A 1 617 ? -14.596 6.520 -11.680 1.00 87.12 617 SER A C 1
ATOM 4897 O O . SER A 1 617 ? -14.086 6.906 -12.739 1.00 87.12 617 SER A O 1
ATOM 4899 N N . ARG A 1 618 ? -14.963 5.241 -11.511 1.00 86.69 618 ARG A N 1
ATOM 4900 C CA . ARG A 1 618 ? -14.881 4.222 -12.572 1.00 86.69 618 ARG A CA 1
ATOM 4901 C C . ARG A 1 618 ? -15.872 4.507 -13.714 1.00 86.69 618 ARG A C 1
ATOM 4903 O O . ARG A 1 618 ? -16.898 5.152 -13.487 1.00 86.69 618 ARG A O 1
ATOM 4910 N N . PRO A 1 619 ? -15.630 3.966 -14.926 1.00 84.69 619 PRO A N 1
ATOM 4911 C CA . PRO A 1 619 ? -16.591 4.032 -16.025 1.00 84.69 619 PRO A CA 1
ATOM 4912 C C . PRO A 1 619 ? -17.990 3.562 -15.605 1.00 84.69 619 PRO A C 1
ATOM 4914 O O . PRO A 1 619 ? -18.130 2.565 -14.894 1.00 84.69 619 PRO A O 1
ATOM 4917 N N . ARG A 1 620 ? -19.034 4.266 -16.060 1.00 85.81 620 ARG A N 1
ATOM 4918 C CA . ARG A 1 620 ? -20.430 4.018 -15.659 1.00 85.81 620 ARG A CA 1
ATOM 4919 C C . ARG A 1 620 ? -20.862 2.564 -15.850 1.00 85.81 620 ARG A C 1
ATOM 4921 O O . ARG A 1 620 ? -21.490 2.004 -14.960 1.00 85.81 620 ARG A O 1
ATOM 4928 N N . GLU A 1 621 ? -20.520 1.954 -16.979 1.00 82.12 621 GLU A N 1
ATOM 4929 C CA . GLU A 1 621 ? -20.884 0.564 -17.286 1.00 82.12 621 GLU A CA 1
ATOM 4930 C C . GLU A 1 621 ? -20.272 -0.418 -16.282 1.00 82.12 621 GLU A C 1
ATOM 4932 O O . GLU A 1 621 ? -20.984 -1.258 -15.733 1.00 82.12 621 GLU A O 1
ATOM 4937 N N . ALA A 1 622 ? -18.991 -0.234 -15.945 1.00 82.38 622 ALA A N 1
ATOM 4938 C CA . ALA A 1 622 ? -18.324 -1.011 -14.906 1.00 82.38 622 ALA A CA 1
ATOM 4939 C C . ALA A 1 622 ? -18.979 -0.803 -13.533 1.00 82.38 622 ALA A C 1
ATOM 4941 O O . ALA A 1 622 ? -19.237 -1.770 -12.826 1.00 82.38 622 ALA A O 1
ATOM 4942 N N . ARG A 1 623 ? -19.325 0.440 -13.167 1.00 88.31 623 ARG A N 1
ATOM 4943 C CA . ARG A 1 623 ? -20.008 0.712 -11.890 1.00 88.31 623 ARG A CA 1
ATOM 4944 C C . ARG A 1 623 ? -21.379 0.048 -11.796 1.00 88.31 623 ARG A C 1
ATOM 4946 O O . ARG A 1 623 ? -21.753 -0.389 -10.714 1.00 88.31 623 ARG A O 1
ATOM 4953 N N . VAL A 1 624 ? -22.136 0.004 -12.892 1.00 89.06 624 VAL A N 1
ATOM 4954 C CA . VAL A 1 624 ? -23.457 -0.640 -12.926 1.00 89.06 624 VAL A CA 1
ATOM 4955 C C . VAL A 1 624 ? -23.327 -2.155 -12.819 1.00 89.06 624 VAL A C 1
ATOM 4957 O O . VAL A 1 624 ? -24.033 -2.764 -12.020 1.00 89.06 624 VAL A O 1
ATOM 4960 N N . ARG A 1 625 ? -22.398 -2.753 -13.573 1.00 83.06 625 ARG A N 1
ATOM 4961 C CA . ARG A 1 625 ? -22.108 -4.192 -13.514 1.00 83.06 625 ARG A CA 1
ATOM 4962 C C . ARG A 1 625 ? -21.657 -4.626 -12.117 1.00 83.06 625 ARG A C 1
ATOM 4964 O O . ARG A 1 625 ? -22.146 -5.624 -11.606 1.00 83.06 625 ARG A O 1
ATOM 4971 N N . ASP A 1 626 ? -20.777 -3.849 -11.490 1.00 82.62 626 ASP A N 1
ATOM 4972 C CA . ASP A 1 626 ? -20.205 -4.154 -10.175 1.00 82.62 626 ASP A CA 1
ATOM 4973 C C . ASP A 1 626 ? -21.129 -3.713 -9.008 1.00 82.62 626 ASP A C 1
ATOM 4975 O O . ASP A 1 626 ? -20.684 -3.644 -7.865 1.00 82.62 626 ASP A O 1
ATOM 4979 N N . ALA A 1 627 ? -22.391 -3.349 -9.286 1.00 87.69 627 ALA A N 1
ATOM 4980 C CA . ALA A 1 627 ? -23.388 -2.861 -8.319 1.00 87.69 627 ALA A CA 1
ATOM 4981 C C . ALA A 1 627 ? -22.987 -1.606 -7.504 1.00 87.69 627 ALA A C 1
ATOM 4983 O O . ALA A 1 627 ? -23.647 -1.245 -6.530 1.00 87.69 627 ALA A O 1
ATOM 4984 N N . VAL A 1 628 ? -21.951 -0.880 -7.934 1.00 90.56 628 VAL A N 1
ATOM 4985 C CA . VAL A 1 628 ? -21.535 0.412 -7.360 1.00 90.56 628 VAL A CA 1
ATOM 4986 C C . VAL A 1 628 ? -22.517 1.524 -7.734 1.00 90.56 628 VAL A C 1
ATOM 4988 O O . VAL A 1 628 ? -22.686 2.486 -7.000 1.00 90.56 628 VAL A O 1
ATOM 4991 N N . SER A 1 629 ? -23.143 1.465 -8.906 1.00 93.38 629 SER A N 1
ATOM 4992 C CA . SER A 1 629 ? -24.143 2.452 -9.332 1.00 93.38 629 SER A CA 1
ATOM 4993 C C . SER A 1 629 ? -25.404 1.728 -9.744 1.00 93.38 629 SER A C 1
ATOM 4995 O O . SER A 1 629 ? -25.390 0.999 -10.726 1.00 93.38 629 SER A O 1
ATOM 4997 N N . ILE A 1 630 ? -26.493 1.925 -9.009 1.00 94.44 630 ILE A N 1
ATOM 4998 C CA . ILE A 1 630 ? -27.741 1.192 -9.222 1.00 94.44 630 ILE A CA 1
ATOM 4999 C C . ILE A 1 630 ? -28.737 2.145 -9.893 1.00 94.44 630 ILE A C 1
ATOM 5001 O O . ILE A 1 630 ? -29.222 3.069 -9.235 1.00 94.44 630 ILE A O 1
ATOM 5005 N N . PRO A 1 631 ? -29.047 1.978 -11.192 1.00 96.62 631 PRO A N 1
ATOM 5006 C CA . PRO A 1 631 ? -30.027 2.808 -11.877 1.00 96.62 631 PRO A CA 1
ATOM 5007 C C . PRO A 1 631 ? -31.445 2.441 -11.428 1.00 96.62 631 PRO A C 1
ATOM 5009 O O . PRO A 1 631 ? -31.849 1.273 -11.459 1.00 96.62 631 PRO A O 1
ATOM 5012 N N . LEU A 1 632 ? -32.215 3.452 -11.037 1.00 96.81 632 LEU A N 1
ATOM 5013 C CA . LEU A 1 632 ? -33.540 3.315 -10.450 1.00 96.81 632 LEU A CA 1
ATOM 5014 C C . LEU A 1 632 ? -34.576 4.158 -11.195 1.00 96.81 632 LEU A C 1
ATOM 5016 O O . LEU A 1 632 ? -34.269 5.204 -11.767 1.00 96.81 632 LEU A O 1
ATOM 5020 N N . LYS A 1 633 ? -35.836 3.728 -11.116 1.00 97.19 633 LYS A N 1
ATOM 5021 C CA . LYS A 1 633 ? -37.001 4.532 -11.492 1.00 97.19 633 LYS A CA 1
ATOM 5022 C C . LYS A 1 633 ? -37.951 4.683 -10.313 1.00 97.19 633 LYS A C 1
ATOM 5024 O O . LYS A 1 633 ? -38.374 3.682 -9.722 1.00 97.19 633 LYS A O 1
ATOM 5029 N N . LYS A 1 634 ? -38.310 5.923 -9.987 1.00 96.62 634 LYS A N 1
ATOM 5030 C CA . LYS A 1 634 ? -39.257 6.238 -8.919 1.00 96.62 634 LYS A CA 1
ATOM 5031 C C . LYS A 1 634 ? -40.622 5.626 -9.234 1.00 96.62 634 LYS A C 1
ATOM 5033 O O . LYS A 1 634 ? -41.166 5.839 -10.315 1.00 96.62 634 LYS A O 1
ATOM 5038 N N . SER A 1 635 ? -41.155 4.848 -8.294 1.00 94.19 635 SER A N 1
ATOM 5039 C CA . SER A 1 635 ? -42.530 4.315 -8.314 1.00 94.19 635 SER A CA 1
ATOM 5040 C C . SER A 1 635 ? -43.381 5.028 -7.249 1.00 94.19 635 SER A C 1
ATOM 5042 O O . SER A 1 635 ? -42.975 6.077 -6.753 1.00 94.19 635 SER A O 1
ATOM 5044 N N . GLU A 1 636 ? -44.537 4.498 -6.858 1.00 91.38 636 GLU A N 1
ATOM 5045 C CA . GLU A 1 636 ? -45.372 5.101 -5.808 1.00 91.38 636 GLU A CA 1
ATOM 5046 C C . GLU A 1 636 ? -44.661 5.140 -4.431 1.00 91.38 636 GLU A C 1
ATOM 5048 O O . GLU A 1 636 ? -43.853 4.271 -4.094 1.00 91.38 636 GLU A O 1
ATOM 5053 N N . GLY A 1 637 ? -44.928 6.161 -3.608 1.00 90.56 637 GLY A N 1
ATOM 5054 C CA . GLY A 1 637 ? -44.494 6.207 -2.202 1.00 90.56 637 GLY A CA 1
ATOM 5055 C C . GLY A 1 637 ? -42.972 6.164 -2.004 1.00 90.56 637 GLY A C 1
ATOM 5056 O O . GLY A 1 637 ? -42.267 7.052 -2.467 1.00 90.56 637 GLY A O 1
ATOM 5057 N N . ASN A 1 638 ? -42.452 5.131 -1.336 1.00 91.94 638 ASN A N 1
ATOM 5058 C CA . ASN A 1 638 ? -41.008 4.911 -1.121 1.00 91.94 638 ASN A CA 1
ATOM 5059 C C . ASN A 1 638 ? -40.421 3.826 -2.039 1.00 91.94 638 ASN A C 1
ATOM 5061 O O . ASN A 1 638 ? -39.270 3.425 -1.863 1.00 91.94 638 ASN A O 1
ATOM 5065 N N . PHE A 1 639 ? -41.200 3.334 -3.006 1.00 94.75 639 PHE A N 1
ATOM 5066 C CA . PHE A 1 639 ? -40.786 2.257 -3.895 1.00 94.75 639 PHE A CA 1
ATOM 5067 C C . PHE A 1 639 ? -39.983 2.788 -5.085 1.00 94.75 639 PHE A C 1
ATOM 5069 O O . PHE A 1 639 ? -40.303 3.828 -5.677 1.00 94.75 639 PHE A O 1
ATOM 5076 N N . TRP A 1 640 ? -38.943 2.038 -5.438 1.00 96.25 640 TRP A N 1
ATOM 5077 C CA . TRP A 1 640 ? -38.052 2.290 -6.562 1.00 96.25 640 TRP A CA 1
ATOM 5078 C C . TRP A 1 640 ? -37.838 0.998 -7.336 1.00 96.25 640 TRP A C 1
ATOM 5080 O O . TRP A 1 640 ? -37.484 -0.030 -6.762 1.00 96.25 640 TRP A O 1
ATOM 5090 N N . LYS A 1 641 ? -38.041 1.045 -8.649 1.00 95.81 641 LYS A N 1
ATOM 5091 C CA . LYS A 1 641 ? -37.787 -0.089 -9.536 1.00 95.81 641 LYS A CA 1
ATOM 5092 C C . LYS A 1 641 ? -36.317 -0.094 -9.940 1.00 95.81 641 LYS A C 1
ATOM 5094 O O . LYS A 1 641 ? -35.829 0.931 -10.414 1.00 95.81 641 LYS A O 1
ATOM 5099 N N . VAL A 1 642 ? -35.644 -1.234 -9.802 1.00 94.75 642 VAL A N 1
ATOM 5100 C CA . VAL A 1 642 ? -34.280 -1.416 -10.318 1.00 94.75 642 VAL A CA 1
ATOM 5101 C C . VAL A 1 642 ? -34.356 -1.625 -11.831 1.00 94.75 642 VAL A C 1
ATOM 5103 O O . VAL A 1 642 ? -35.186 -2.398 -12.317 1.00 94.75 642 VAL A O 1
ATOM 5106 N N . LEU A 1 643 ? -33.545 -0.883 -12.586 1.00 93.88 643 LEU A N 1
ATOM 5107 C CA . LEU A 1 643 ? -33.599 -0.876 -14.053 1.00 93.88 643 LEU A CA 1
ATOM 5108 C C . LEU A 1 643 ? -32.632 -1.863 -14.713 1.00 93.88 643 LEU A C 1
ATOM 5110 O O . LEU A 1 643 ? -32.830 -2.204 -15.877 1.00 93.88 643 LEU A O 1
ATOM 5114 N N . THR A 1 644 ? -31.622 -2.330 -13.986 1.00 88.38 644 THR A N 1
ATOM 5115 C CA . THR A 1 644 ? -30.639 -3.323 -14.439 1.00 88.38 644 THR A CA 1
ATOM 5116 C C . THR A 1 644 ? -30.627 -4.526 -13.494 1.00 88.38 644 THR A C 1
ATOM 5118 O O . THR A 1 644 ? -30.985 -4.364 -12.329 1.00 88.38 644 THR A O 1
ATOM 5121 N N . PRO A 1 645 ? -30.243 -5.733 -13.947 1.00 80.81 645 PRO A N 1
ATOM 5122 C CA . PRO A 1 645 ? -30.055 -6.868 -13.047 1.00 80.81 645 PRO A CA 1
ATOM 5123 C C . PRO A 1 645 ? -29.122 -6.492 -11.890 1.00 80.81 645 PRO A C 1
ATOM 5125 O O . PRO A 1 645 ? -28.039 -5.957 -12.121 1.00 80.81 645 PRO A O 1
ATOM 5128 N N . LEU A 1 646 ? -29.570 -6.722 -10.657 1.00 85.06 646 LEU A N 1
ATOM 5129 C CA . LEU A 1 646 ? -28.800 -6.481 -9.441 1.00 85.06 646 LEU A CA 1
ATOM 5130 C C . LEU A 1 646 ? -28.701 -7.803 -8.691 1.00 85.06 646 LEU A C 1
ATOM 5132 O O . LEU A 1 646 ? -29.689 -8.261 -8.114 1.00 85.06 646 LEU A O 1
ATOM 5136 N N . ASP A 1 647 ? -27.525 -8.419 -8.742 1.00 80.75 647 ASP A N 1
ATOM 5137 C CA . ASP A 1 647 ? -27.245 -9.658 -8.024 1.00 80.75 647 ASP A CA 1
ATOM 5138 C C . ASP A 1 647 ? -27.325 -9.401 -6.513 1.00 80.75 647 ASP A C 1
ATOM 5140 O O . ASP A 1 647 ? -26.688 -8.485 -5.982 1.00 80.75 647 ASP A O 1
ATOM 5144 N N . LEU A 1 648 ? -28.123 -10.209 -5.815 1.00 78.06 648 LEU A N 1
ATOM 5145 C CA . LEU A 1 648 ? -28.290 -10.105 -4.369 1.00 78.06 648 LEU A CA 1
ATOM 5146 C C . LEU A 1 648 ? -26.963 -10.296 -3.609 1.00 78.06 648 LEU A C 1
ATOM 5148 O O . LEU A 1 648 ? -26.809 -9.743 -2.525 1.00 78.06 648 LEU A O 1
ATOM 5152 N N . SER A 1 649 ? -26.008 -11.049 -4.161 1.00 74.12 649 SER A N 1
ATOM 5153 C CA . SER A 1 649 ? -24.690 -11.283 -3.556 1.00 74.12 649 SER A CA 1
ATOM 5154 C C . SER A 1 649 ? -23.753 -10.073 -3.624 1.00 74.12 649 SER A C 1
ATOM 5156 O O . SER A 1 649 ? -22.863 -9.947 -2.785 1.00 74.12 649 SER A O 1
ATOM 5158 N N . LEU A 1 650 ? -23.970 -9.167 -4.583 1.00 70.00 650 LEU A N 1
ATOM 5159 C CA . LEU A 1 650 ? -23.183 -7.941 -4.759 1.00 70.00 650 LEU A CA 1
ATOM 5160 C C . LEU A 1 650 ? -23.783 -6.743 -4.012 1.00 70.00 650 LEU A C 1
ATOM 5162 O O . LEU A 1 650 ? -23.147 -5.696 -3.900 1.00 70.00 650 LEU A O 1
ATOM 5166 N N . PHE A 1 651 ? -25.012 -6.879 -3.510 1.00 72.06 651 PHE A N 1
ATOM 5167 C CA . PHE A 1 651 ? -25.758 -5.797 -2.886 1.00 72.06 651 PHE A CA 1
ATOM 5168 C C . PHE A 1 651 ? -25.804 -5.931 -1.359 1.00 72.06 651 PHE A C 1
ATOM 5170 O O . PHE A 1 651 ? -26.552 -6.739 -0.806 1.00 72.06 651 PHE A O 1
ATOM 5177 N N . GLU A 1 652 ? -25.054 -5.079 -0.658 1.00 65.12 652 GLU A N 1
ATOM 5178 C CA . GLU A 1 652 ? -25.051 -5.055 0.804 1.00 65.12 652 GLU A CA 1
ATOM 5179 C C . GLU A 1 652 ? -26.120 -4.098 1.366 1.00 65.12 652 GLU A C 1
ATOM 5181 O O . GLU A 1 652 ? -26.130 -2.885 1.122 1.00 65.12 652 GLU A O 1
ATOM 5186 N N . GLN A 1 653 ? -27.040 -4.636 2.171 1.00 62.75 653 GLN A N 1
ATOM 5187 C CA . GLN A 1 653 ? -28.042 -3.830 2.865 1.00 62.75 653 GLN A CA 1
ATOM 5188 C C . GLN A 1 653 ? -27.447 -3.173 4.112 1.00 62.75 653 GLN A C 1
ATOM 5190 O O . GLN A 1 653 ? -27.179 -3.832 5.116 1.00 62.75 653 GLN A O 1
ATOM 5195 N N . SER A 1 654 ? -27.334 -1.847 4.097 1.00 61.66 654 SER A N 1
ATOM 5196 C CA . SER A 1 654 ? -26.934 -1.075 5.273 1.00 61.66 654 SER A CA 1
ATOM 5197 C C . SER A 1 654 ? -28.123 -0.361 5.913 1.00 61.66 654 SER A C 1
ATOM 5199 O O . SER A 1 654 ? -28.939 0.281 5.250 1.00 61.66 654 SER A O 1
ATOM 5201 N N . ARG A 1 655 ? -28.200 -0.433 7.249 1.00 56.78 655 ARG A N 1
ATOM 5202 C CA . ARG A 1 655 ? -29.200 0.284 8.061 1.00 56.78 655 ARG A CA 1
ATOM 5203 C C . ARG A 1 655 ? -28.858 1.769 8.276 1.00 56.78 655 ARG A C 1
ATOM 5205 O O . ARG A 1 655 ? -29.634 2.459 8.938 1.00 56.78 655 ARG A O 1
ATOM 5212 N N . ALA A 1 656 ? -27.738 2.263 7.743 1.00 62.12 656 ALA A N 1
ATOM 5213 C CA . ALA A 1 656 ? -27.342 3.675 7.762 1.00 62.12 656 ALA A CA 1
ATOM 5214 C C . ALA A 1 656 ? -27.670 4.377 6.428 1.00 62.12 656 ALA A C 1
ATOM 5216 O O . ALA A 1 656 ? -27.899 3.712 5.418 1.00 62.12 656 ALA A O 1
ATOM 5217 N N . PHE A 1 657 ? -27.663 5.719 6.411 1.00 67.44 657 PHE A N 1
ATOM 5218 C CA . PHE A 1 657 ? -27.726 6.535 5.183 1.00 67.44 657 PHE A CA 1
ATOM 5219 C C . PHE A 1 657 ? -26.401 6.465 4.409 1.00 67.44 657 PHE A C 1
ATOM 5221 O O . PHE A 1 657 ? -25.652 7.434 4.308 1.00 67.44 657 PHE A O 1
ATOM 5228 N N . SER A 1 658 ? -26.103 5.272 3.919 1.00 84.81 658 SER A N 1
ATOM 5229 C CA . SER A 1 658 ? -24.850 4.868 3.278 1.00 84.81 658 SER A CA 1
ATOM 5230 C C . SER A 1 658 ? -24.881 5.026 1.760 1.00 84.81 658 SER A C 1
ATOM 5232 O O . SER A 1 658 ? -23.974 4.560 1.080 1.00 84.81 658 SER A O 1
ATOM 5234 N N . TYR A 1 659 ? -25.908 5.692 1.225 1.00 92.56 659 TYR A N 1
ATOM 5235 C CA . TYR A 1 659 ? -26.055 5.902 -0.205 1.00 92.56 659 TYR A CA 1
ATOM 5236 C C . TYR A 1 659 ? -26.319 7.367 -0.552 1.00 92.56 659 TYR A C 1
ATOM 5238 O O . TYR A 1 659 ? -27.020 8.080 0.172 1.00 92.56 659 TYR A O 1
ATOM 5246 N N . LEU A 1 660 ? -25.785 7.787 -1.696 1.00 95.00 660 LEU A N 1
ATOM 5247 C CA . LEU A 1 660 ? -26.194 8.982 -2.422 1.00 95.00 660 LEU A CA 1
ATOM 5248 C C . LEU A 1 660 ? -27.292 8.605 -3.410 1.00 95.00 660 LEU A C 1
ATOM 5250 O O . LEU A 1 660 ? -27.178 7.596 -4.102 1.00 95.00 660 LEU A O 1
ATOM 5254 N N . LEU A 1 661 ? -28.325 9.433 -3.507 1.00 95.56 661 LEU A N 1
ATOM 5255 C CA . LEU A 1 661 ? -29.329 9.348 -4.558 1.00 95.56 661 LEU A CA 1
ATOM 5256 C C . LEU A 1 661 ? -29.280 10.635 -5.379 1.00 95.56 661 LEU A C 1
ATOM 5258 O O . LEU A 1 661 ? -29.501 11.728 -4.851 1.00 95.56 661 LEU A O 1
ATOM 5262 N N . VAL A 1 662 ? -28.983 10.490 -6.666 1.00 95.31 662 VAL A N 1
ATOM 5263 C CA . VAL A 1 662 ? -28.855 11.607 -7.608 1.00 95.31 662 VAL A CA 1
ATOM 5264 C C . VAL A 1 662 ? -29.780 11.409 -8.809 1.00 95.31 662 VAL A C 1
ATOM 5266 O O . VAL A 1 662 ? -30.121 10.265 -9.124 1.00 95.31 662 VAL A O 1
ATOM 5269 N N . PRO A 1 663 ? -30.214 12.486 -9.488 1.00 94.25 663 PRO A N 1
ATOM 5270 C CA . PRO A 1 663 ? -30.978 12.368 -10.727 1.00 94.25 663 PRO A CA 1
ATOM 5271 C C . PRO A 1 663 ? -30.234 11.562 -11.795 1.00 94.25 663 PRO A C 1
ATOM 5273 O O . PRO A 1 663 ? -29.009 11.558 -11.853 1.00 94.25 663 PRO A O 1
ATOM 5276 N N . GLY A 1 664 ? -30.965 10.881 -12.673 1.00 91.88 664 GLY A N 1
ATOM 5277 C CA . GLY A 1 664 ? -30.364 10.250 -13.843 1.00 91.88 664 GLY A CA 1
ATOM 5278 C C . GLY A 1 664 ? -29.822 11.293 -14.827 1.00 91.88 664 GLY A C 1
ATOM 5279 O O . GLY A 1 664 ? -30.434 12.340 -15.029 1.00 91.88 664 GLY A O 1
ATOM 5280 N N . GLY A 1 665 ? -28.702 10.982 -15.480 1.00 89.12 665 GLY A N 1
ATOM 5281 C CA . GLY A 1 665 ? -28.085 11.842 -16.495 1.00 89.12 665 GLY A CA 1
ATOM 5282 C C . GLY A 1 665 ? -26.883 12.633 -15.978 1.00 89.12 665 GLY A C 1
ATOM 5283 O O . GLY A 1 665 ? -26.348 12.357 -14.908 1.00 89.12 665 GLY A O 1
ATOM 5284 N N . GLU A 1 666 ? -26.439 13.605 -16.772 1.00 86.12 666 GLU A N 1
ATOM 5285 C CA . GLU A 1 666 ? -25.171 14.319 -16.565 1.00 86.12 666 GLU A CA 1
ATOM 5286 C C . GLU A 1 666 ? -25.147 15.146 -15.273 1.00 86.12 666 GLU A C 1
ATOM 5288 O O . GLU A 1 666 ? -24.174 15.086 -14.530 1.00 86.12 666 GLU A O 1
ATOM 5293 N N . ALA A 1 667 ? -26.251 15.823 -14.938 1.00 86.75 667 ALA A N 1
ATOM 5294 C CA . ALA A 1 667 ? -26.348 16.614 -13.709 1.00 86.75 667 ALA A CA 1
ATOM 5295 C C . ALA A 1 667 ? -26.171 15.765 -12.435 1.00 86.75 667 ALA A C 1
ATOM 5297 O O . ALA A 1 667 ? -25.577 16.221 -11.461 1.00 86.75 667 ALA A O 1
ATOM 5298 N N . GLY A 1 668 ? -26.662 14.520 -12.432 1.00 89.38 668 GLY A N 1
ATOM 5299 C CA . GLY A 1 668 ? -26.461 13.612 -11.302 1.00 89.38 668 GLY A CA 1
ATOM 5300 C C . GLY A 1 668 ? -25.042 13.058 -11.221 1.00 89.38 668 GLY A C 1
ATOM 5301 O O . GLY A 1 668 ? -24.498 12.946 -10.126 1.00 89.38 668 GLY A O 1
ATOM 5302 N N . GLU A 1 669 ? -24.426 12.765 -12.370 1.00 87.19 669 GLU A N 1
ATOM 5303 C CA . GLU A 1 669 ? -23.013 12.371 -12.452 1.00 87.19 669 GLU A CA 1
ATOM 5304 C C . GLU A 1 669 ? -22.081 13.495 -11.974 1.00 87.19 669 GLU A C 1
ATOM 5306 O O . GLU A 1 669 ? -21.092 13.230 -11.298 1.00 87.19 669 GLU A O 1
ATOM 5311 N N . GLU A 1 670 ? -22.383 14.755 -12.283 1.00 84.44 670 GLU A N 1
ATOM 5312 C CA . GLU A 1 670 ? -21.619 15.897 -11.771 1.00 84.44 670 GLU A CA 1
ATOM 5313 C C . GLU A 1 670 ? -21.799 16.056 -10.254 1.00 84.44 670 GLU A C 1
ATOM 5315 O O . GLU A 1 670 ? -20.814 16.171 -9.520 1.00 84.44 670 GLU A O 1
ATOM 5320 N N . ALA A 1 671 ? -23.044 15.983 -9.769 1.00 87.56 671 ALA A N 1
ATOM 5321 C CA . ALA A 1 671 ? -23.361 16.142 -8.352 1.00 87.56 671 ALA A CA 1
ATOM 5322 C C . ALA A 1 671 ? -22.722 15.053 -7.476 1.00 87.56 671 ALA A C 1
ATOM 5324 O O . ALA A 1 671 ? -22.180 15.356 -6.412 1.00 87.56 671 ALA A O 1
ATOM 5325 N N . GLU A 1 672 ? -22.746 13.787 -7.911 1.00 90.25 672 GLU A N 1
ATOM 5326 C CA . GLU A 1 672 ? -22.106 12.709 -7.154 1.00 90.25 672 GLU A CA 1
ATOM 5327 C C . GLU A 1 672 ? -20.580 12.873 -7.139 1.00 90.25 672 GLU A C 1
ATOM 5329 O O . GLU A 1 672 ? -19.969 12.788 -6.073 1.00 90.25 672 GLU A O 1
ATOM 5334 N N . ARG A 1 673 ? -19.956 13.211 -8.274 1.00 84.06 673 ARG A N 1
ATOM 5335 C CA . ARG A 1 673 ? -18.495 13.381 -8.355 1.00 84.06 673 ARG A CA 1
ATOM 5336 C C . ARG A 1 673 ? -17.978 14.545 -7.514 1.00 84.06 673 ARG A C 1
ATOM 5338 O O . ARG A 1 673 ? -16.873 14.455 -6.988 1.00 84.06 673 ARG A O 1
ATOM 5345 N N . ALA A 1 674 ? -18.764 15.611 -7.380 1.00 82.75 674 ALA A N 1
ATOM 5346 C CA . ALA A 1 674 ? -18.427 16.770 -6.556 1.00 82.75 674 ALA A CA 1
ATOM 5347 C C . ALA A 1 674 ? -18.665 16.544 -5.047 1.00 82.75 674 ALA A C 1
ATOM 5349 O O . ALA A 1 674 ? -18.347 17.417 -4.238 1.00 82.75 674 ALA A O 1
ATOM 5350 N N . PHE A 1 675 ? -19.238 15.402 -4.648 1.00 89.38 675 PHE A N 1
ATOM 5351 C CA . PHE A 1 675 ? -19.599 15.149 -3.257 1.00 89.38 675 PHE A CA 1
ATOM 5352 C C . PHE A 1 675 ? -18.378 14.905 -2.355 1.00 89.38 675 PHE A C 1
ATOM 5354 O O . PHE A 1 675 ? -17.599 13.969 -2.555 1.00 89.38 675 PHE A O 1
ATOM 5361 N N . ASP A 1 676 ? -18.280 15.706 -1.294 1.00 87.62 676 ASP A N 1
ATOM 5362 C CA . ASP A 1 676 ? -17.250 15.612 -0.259 1.00 87.62 676 ASP A CA 1
ATOM 5363 C C . ASP A 1 676 ? -17.639 14.594 0.830 1.00 87.62 676 ASP A C 1
ATOM 5365 O O . ASP A 1 676 ? -18.288 14.915 1.832 1.00 87.62 676 ASP A O 1
ATOM 5369 N N . ASP A 1 677 ? -17.243 13.338 0.620 1.00 91.19 677 ASP A N 1
ATOM 5370 C CA . ASP A 1 677 ? -17.481 12.242 1.562 1.00 91.19 677 ASP A CA 1
ATOM 5371 C C . ASP A 1 677 ? -16.944 12.532 2.966 1.00 91.19 677 ASP A C 1
ATOM 5373 O O . ASP A 1 677 ? -17.634 12.263 3.951 1.00 91.19 677 ASP A O 1
ATOM 5377 N N . LEU A 1 678 ? -15.736 13.090 3.079 1.00 88.12 678 LEU A N 1
ATOM 5378 C CA . LEU A 1 678 ? -15.073 13.259 4.369 1.00 88.12 678 LEU A CA 1
ATOM 5379 C C . LEU A 1 678 ? -15.769 14.336 5.207 1.00 88.12 678 LEU A C 1
ATOM 5381 O O . LEU A 1 678 ? -16.011 14.121 6.398 1.00 88.12 678 LEU A O 1
ATOM 5385 N N . ARG A 1 679 ? -16.168 15.459 4.595 1.00 88.12 679 ARG A N 1
ATOM 5386 C CA . ARG A 1 679 ? -16.929 16.521 5.273 1.00 88.12 679 ARG A CA 1
ATOM 5387 C C . ARG A 1 679 ? -18.265 16.027 5.809 1.00 88.12 679 ARG A C 1
ATOM 5389 O O . ARG A 1 679 ? -18.685 16.436 6.891 1.00 88.12 679 ARG A O 1
ATOM 5396 N N . TYR A 1 680 ? -18.944 15.164 5.058 1.00 90.25 680 TYR A N 1
ATOM 5397 C CA . TYR A 1 680 ? -20.260 14.662 5.435 1.00 90.25 680 TYR A CA 1
ATOM 5398 C C . TYR A 1 680 ? -20.218 13.305 6.148 1.00 90.25 680 TYR A C 1
ATOM 5400 O O . TYR A 1 680 ? -21.283 12.836 6.537 1.00 90.25 680 TYR A O 1
ATOM 5408 N N . ARG A 1 681 ? -19.056 12.674 6.377 1.00 91.44 681 ARG A N 1
ATOM 5409 C CA . ARG A 1 681 ? -18.918 11.279 6.860 1.00 91.44 681 ARG A CA 1
ATOM 5410 C C . ARG A 1 681 ? -19.772 10.914 8.078 1.00 91.44 681 ARG A C 1
ATOM 5412 O O . ARG A 1 681 ? -20.313 9.814 8.141 1.00 91.44 681 ARG A O 1
ATOM 5419 N N . SER A 1 682 ? -19.951 11.846 9.010 1.00 90.69 682 SER A N 1
ATOM 5420 C CA . SER A 1 682 ? -20.687 11.654 10.266 1.00 90.69 682 SER A CA 1
ATOM 5421 C C . SER A 1 682 ? -22.066 12.334 10.288 1.00 90.69 682 SER A C 1
ATOM 5423 O O . SER A 1 682 ? -22.689 12.440 11.346 1.00 90.69 682 SER A O 1
ATOM 5425 N N . SER A 1 683 ? -22.579 12.790 9.136 1.00 90.19 683 SER A N 1
ATOM 5426 C CA . SER A 1 683 ? -23.888 13.448 9.027 1.00 90.19 683 SER A CA 1
ATOM 5427 C C . SER A 1 683 ? -24.970 12.514 8.464 1.00 90.19 683 SER A C 1
ATOM 5429 O O . SER A 1 683 ? -24.788 11.935 7.390 1.00 90.19 683 SER A O 1
ATOM 5431 N N . PRO A 1 684 ? -26.148 12.394 9.104 1.00 86.44 684 PRO A N 1
ATOM 5432 C CA . PRO A 1 684 ? -27.310 11.742 8.500 1.00 86.44 684 PRO A CA 1
ATOM 5433 C C . PRO A 1 684 ? -28.107 12.677 7.572 1.00 86.44 684 PRO A C 1
ATOM 5435 O O . PRO A 1 684 ? -29.008 12.211 6.884 1.00 86.44 684 PRO A O 1
ATOM 5438 N N . ASN A 1 685 ? -27.804 13.982 7.553 1.00 88.38 685 ASN A N 1
ATOM 5439 C CA . ASN A 1 685 ? -28.523 14.988 6.770 1.00 88.38 685 ASN A CA 1
ATOM 5440 C C . ASN A 1 685 ? -27.624 15.545 5.645 1.00 88.38 685 ASN A C 1
ATOM 5442 O O . ASN A 1 685 ? -26.489 15.946 5.931 1.00 88.38 685 ASN A O 1
ATOM 5446 N N . PRO A 1 686 ? -28.114 15.613 4.393 1.00 88.94 686 PRO A N 1
ATOM 5447 C CA . PRO A 1 686 ? -27.349 16.137 3.265 1.00 88.94 686 PRO A CA 1
ATOM 5448 C C . PRO A 1 686 ? -27.056 17.641 3.346 1.00 88.94 686 PRO A C 1
ATOM 5450 O O . PRO A 1 686 ? -26.125 18.103 2.691 1.00 88.94 686 PRO A O 1
ATOM 5453 N N . GLY A 1 687 ? -27.801 18.430 4.126 1.00 89.25 687 GLY A N 1
ATOM 5454 C CA . GLY A 1 687 ? -27.593 19.876 4.237 1.00 89.25 687 GLY A CA 1
ATOM 5455 C C . GLY A 1 687 ? -27.592 20.565 2.867 1.00 89.25 687 GLY A C 1
ATOM 5456 O O . GLY A 1 687 ? -28.565 20.459 2.124 1.00 89.25 687 GLY A O 1
ATOM 5457 N N . ASN A 1 688 ? -26.486 21.237 2.535 1.00 85.75 688 ASN A N 1
ATOM 5458 C CA . ASN A 1 688 ? -26.269 21.914 1.248 1.00 85.75 688 ASN A CA 1
ATOM 5459 C C . ASN A 1 688 ? -25.334 21.127 0.305 1.00 85.75 688 ASN A C 1
ATOM 5461 O O . ASN A 1 688 ? -24.679 21.724 -0.540 1.00 85.75 688 ASN A O 1
ATOM 5465 N N . SER A 1 689 ? -25.226 19.803 0.463 1.00 85.38 689 SER A N 1
ATOM 5466 C CA . SER A 1 689 ? -24.303 18.968 -0.330 1.00 85.38 689 SER A CA 1
ATOM 5467 C C . SER A 1 689 ? -24.670 18.828 -1.811 1.00 85.38 689 SER A C 1
ATOM 5469 O O . SER A 1 689 ? -23.862 18.321 -2.579 1.00 85.38 689 SER A O 1
ATOM 5471 N N . GLY A 1 690 ? -25.882 19.225 -2.213 1.00 86.56 690 GLY A N 1
ATOM 5472 C CA . GLY A 1 690 ? -26.363 19.083 -3.592 1.00 86.56 690 GLY A CA 1
ATOM 5473 C C . GLY A 1 690 ? -26.786 17.662 -3.987 1.00 86.56 690 GLY A C 1
ATOM 5474 O O . GLY A 1 690 ? -27.226 17.458 -5.111 1.00 86.56 690 GLY A O 1
ATOM 5475 N N . VAL A 1 691 ? -26.709 16.686 -3.075 1.00 92.56 691 VAL A N 1
ATOM 5476 C CA . VAL A 1 691 ? -27.110 15.287 -3.310 1.00 92.56 691 VAL A CA 1
ATOM 5477 C C . VAL A 1 691 ? -28.062 14.800 -2.222 1.00 92.56 691 VAL A C 1
ATOM 5479 O O . VAL A 1 691 ? -28.012 15.264 -1.082 1.00 92.56 691 VAL A O 1
ATOM 5482 N N . CYS A 1 692 ? -28.943 13.853 -2.544 1.00 94.75 692 CYS A N 1
ATOM 5483 C CA . CYS A 1 692 ? -29.836 13.269 -1.544 1.00 94.75 692 CYS A CA 1
ATOM 5484 C C . CYS A 1 692 ? -29.135 12.127 -0.807 1.00 94.75 692 CYS A C 1
ATOM 5486 O O . CYS A 1 692 ? -28.372 11.369 -1.403 1.00 94.75 692 CYS A O 1
ATOM 5488 N N . PHE A 1 693 ? -29.430 11.963 0.482 1.00 94.62 693 PHE A N 1
ATOM 5489 C CA . PHE A 1 693 ? -28.971 10.802 1.245 1.00 94.62 693 PHE A CA 1
ATOM 5490 C C . PHE A 1 693 ? -30.069 9.756 1.281 1.00 94.62 693 PHE A C 1
ATOM 5492 O O . PHE A 1 693 ? -31.206 10.057 1.640 1.00 94.62 693 PHE A O 1
ATOM 5499 N N . ALA A 1 694 ? -29.727 8.520 0.946 1.00 92.69 694 ALA A N 1
ATOM 5500 C CA . ALA A 1 694 ? -30.664 7.414 0.902 1.00 92.69 694 ALA A CA 1
ATOM 5501 C C . ALA A 1 694 ? -30.228 6.265 1.814 1.00 92.69 694 ALA A C 1
ATOM 5503 O O . ALA A 1 694 ? -29.042 6.023 2.054 1.00 92.69 694 ALA A O 1
ATOM 5504 N N . ARG A 1 695 ? -31.225 5.548 2.327 1.00 90.44 695 ARG A N 1
ATOM 5505 C CA . ARG A 1 695 ? -31.071 4.277 3.028 1.00 90.44 695 ARG A CA 1
ATOM 5506 C C . ARG A 1 695 ? -32.043 3.262 2.446 1.00 90.44 695 ARG A C 1
ATOM 5508 O O . ARG A 1 695 ? -33.219 3.572 2.256 1.00 90.44 695 ARG A O 1
ATOM 5515 N N . VAL A 1 696 ? -31.573 2.034 2.249 1.00 89.38 696 VAL A N 1
ATOM 5516 C CA . VAL A 1 696 ? -32.416 0.915 1.815 1.00 89.38 696 VAL A CA 1
ATOM 5517 C C . VAL A 1 696 ? -33.099 0.297 3.036 1.00 89.38 696 VAL A C 1
ATOM 5519 O O . VAL A 1 696 ? -32.441 -0.152 3.972 1.00 89.38 696 VAL A O 1
ATOM 5522 N N . ARG A 1 697 ? -34.434 0.332 3.061 1.00 87.62 697 ARG A N 1
ATOM 5523 C CA . ARG A 1 697 ? -35.268 -0.236 4.133 1.00 87.62 697 ARG A CA 1
ATOM 5524 C C . ARG A 1 697 ? -35.655 -1.681 3.864 1.00 87.62 697 ARG A C 1
ATOM 5526 O O . ARG A 1 697 ? -35.744 -2.450 4.813 1.00 87.62 697 ARG A O 1
ATOM 5533 N N . ASP A 1 698 ? -35.894 -2.007 2.600 1.00 86.50 698 ASP A N 1
ATOM 5534 C CA . ASP A 1 698 ? -36.282 -3.342 2.158 1.00 86.50 698 ASP A CA 1
ATOM 5535 C C . ASP A 1 698 ? -35.925 -3.542 0.675 1.00 86.50 698 ASP A C 1
ATOM 5537 O O . ASP A 1 698 ? -35.726 -2.571 -0.067 1.00 86.50 698 ASP A O 1
ATOM 5541 N N . THR A 1 699 ? -35.866 -4.800 0.244 1.00 89.00 699 THR A N 1
ATOM 5542 C CA . THR A 1 699 ? -35.577 -5.214 -1.134 1.00 89.00 699 THR A CA 1
ATOM 5543 C C . THR A 1 699 ? -36.649 -6.158 -1.651 1.00 89.00 699 THR A C 1
ATOM 5545 O O . THR A 1 699 ? -36.988 -7.149 -1.008 1.00 89.00 699 THR A O 1
ATOM 5548 N N . ILE A 1 700 ? -37.112 -5.910 -2.869 1.00 88.25 700 ILE A N 1
ATOM 5549 C CA . ILE A 1 700 ? -38.014 -6.799 -3.594 1.00 88.25 700 ILE A CA 1
ATOM 5550 C C . ILE A 1 700 ? -37.146 -7.714 -4.456 1.00 88.25 700 ILE A C 1
ATOM 5552 O O . ILE A 1 700 ? -36.518 -7.249 -5.406 1.00 88.25 700 ILE A O 1
ATOM 5556 N N . VAL A 1 701 ? -37.095 -9.001 -4.114 1.00 86.69 701 VAL A N 1
ATOM 5557 C CA . VAL A 1 701 ? -36.177 -9.979 -4.720 1.00 86.69 701 VAL A CA 1
ATOM 5558 C C . VAL A 1 701 ? -36.954 -11.046 -5.484 1.00 86.69 701 VAL A C 1
ATOM 5560 O O . VAL A 1 701 ? -37.899 -11.630 -4.953 1.00 86.69 701 VAL A O 1
ATOM 5563 N N . ASP A 1 702 ? -36.514 -11.350 -6.701 1.00 85.12 702 ASP A N 1
ATOM 5564 C CA . ASP A 1 702 ? -36.874 -12.582 -7.398 1.00 85.12 702 ASP A CA 1
ATOM 5565 C C . ASP A 1 702 ? -35.937 -13.700 -6.925 1.00 85.12 702 ASP A C 1
ATOM 5567 O O . ASP A 1 702 ? -34.803 -13.830 -7.386 1.00 85.12 702 ASP A O 1
ATOM 5571 N N . ARG A 1 703 ? -36.397 -14.498 -5.956 1.00 80.44 703 ARG A N 1
ATOM 5572 C CA . ARG A 1 703 ? -35.578 -15.555 -5.333 1.00 80.44 703 ARG A CA 1
ATOM 5573 C C . ARG A 1 703 ? -35.203 -16.682 -6.293 1.00 80.44 703 ARG A C 1
ATOM 5575 O O . ARG A 1 703 ? -34.244 -17.394 -6.025 1.00 80.44 703 ARG A O 1
ATOM 5582 N N . THR A 1 704 ? -35.954 -16.852 -7.375 1.00 79.75 704 THR A N 1
ATOM 5583 C CA . THR A 1 704 ? -35.681 -17.852 -8.413 1.00 79.75 704 THR A CA 1
ATOM 5584 C C . THR A 1 704 ? -34.510 -17.431 -9.291 1.00 79.75 704 THR A C 1
ATOM 5586 O O . THR A 1 704 ? -33.704 -18.274 -9.667 1.00 79.75 704 THR A O 1
ATOM 5589 N N . ALA A 1 705 ? -34.410 -16.131 -9.585 1.00 77.62 705 ALA A N 1
ATOM 5590 C CA . ALA A 1 705 ? -33.325 -15.555 -10.376 1.00 77.62 705 ALA A CA 1
ATOM 5591 C C . ALA A 1 705 ? -32.120 -15.099 -9.531 1.00 77.62 705 ALA A C 1
ATOM 5593 O O . ALA A 1 705 ? -31.046 -14.890 -10.080 1.00 77.62 705 ALA A O 1
ATOM 5594 N N . GLY A 1 706 ? -32.283 -14.926 -8.213 1.00 82.88 706 GLY A N 1
ATOM 5595 C CA . GLY A 1 706 ? -31.246 -14.348 -7.348 1.00 82.88 706 GLY A CA 1
ATOM 5596 C C . GLY A 1 706 ? -31.075 -12.833 -7.524 1.00 82.88 706 GLY A C 1
ATOM 5597 O O . GLY A 1 706 ? -30.054 -12.279 -7.127 1.00 82.88 706 GLY A O 1
ATOM 5598 N N . GLU A 1 707 ? -32.072 -12.153 -8.101 1.00 87.31 707 GLU A N 1
ATOM 5599 C CA . GLU A 1 707 ? -31.979 -10.747 -8.515 1.00 87.31 707 GLU A CA 1
ATOM 5600 C C . GLU A 1 707 ? -32.882 -9.824 -7.686 1.00 87.31 707 GLU A C 1
ATOM 5602 O O . GLU A 1 707 ? -34.051 -10.122 -7.417 1.00 87.31 707 GLU A O 1
ATOM 5607 N N . VAL A 1 708 ? -32.377 -8.638 -7.352 1.00 87.38 708 VAL A N 1
ATOM 5608 C CA . VAL A 1 708 ? -33.155 -7.549 -6.755 1.00 87.38 708 VAL A CA 1
ATOM 5609 C C . VAL A 1 708 ? -33.883 -6.774 -7.862 1.00 87.38 708 VAL A C 1
ATOM 5611 O O . VAL A 1 708 ? -33.269 -6.194 -8.754 1.00 87.38 708 VAL A O 1
ATOM 5614 N N . ARG A 1 709 ? -35.219 -6.742 -7.807 1.00 91.12 709 ARG A N 1
ATOM 5615 C CA . ARG A 1 709 ? -36.101 -6.061 -8.780 1.00 91.12 709 ARG A CA 1
ATOM 5616 C C . ARG A 1 709 ? -36.563 -4.678 -8.320 1.00 91.12 709 ARG A C 1
ATOM 5618 O O . ARG A 1 709 ? -36.960 -3.851 -9.144 1.00 91.12 709 ARG A O 1
ATOM 5625 N N . GLY A 1 710 ? -36.537 -4.415 -7.018 1.00 92.12 710 GLY A N 1
ATOM 5626 C CA . GLY A 1 710 ? -36.986 -3.150 -6.447 1.00 92.12 710 GLY A CA 1
ATOM 5627 C C . GLY A 1 710 ? -36.383 -2.871 -5.078 1.00 92.12 710 GLY A C 1
ATOM 5628 O O . GLY A 1 710 ? -36.005 -3.794 -4.360 1.00 92.12 710 GLY A O 1
ATOM 5629 N N . LEU A 1 711 ? -36.322 -1.593 -4.719 1.00 92.75 711 LEU A N 1
ATOM 5630 C CA . LEU A 1 711 ? -35.829 -1.099 -3.438 1.00 92.75 711 LEU A CA 1
ATOM 5631 C C . LEU A 1 711 ? -36.907 -0.249 -2.761 1.00 92.75 711 LEU A C 1
ATOM 5633 O O . LEU A 1 711 ? -37.603 0.530 -3.417 1.00 92.75 711 LEU A O 1
ATOM 5637 N N . VAL A 1 712 ? -37.008 -0.357 -1.439 1.00 93.00 712 VAL A N 1
ATOM 5638 C CA . VAL A 1 712 ? -37.757 0.593 -0.608 1.00 93.00 712 VAL A CA 1
ATOM 5639 C C . VAL A 1 712 ? -36.750 1.554 0.004 1.00 93.00 712 VAL A C 1
ATOM 5641 O O . VAL A 1 712 ? -35.957 1.152 0.857 1.00 93.00 712 VAL A O 1
ATOM 5644 N N . LEU A 1 713 ? -36.751 2.810 -0.443 1.00 93.00 713 LEU A N 1
ATOM 5645 C CA . LEU A 1 713 ? -35.773 3.806 -0.005 1.00 93.00 713 LEU A CA 1
ATOM 5646 C C . LEU A 1 713 ? -36.394 4.817 0.955 1.00 93.00 713 LEU A C 1
ATOM 5648 O O . LEU A 1 713 ? -37.454 5.377 0.692 1.00 93.00 713 LEU A O 1
ATOM 5652 N N . GLU A 1 714 ? -35.681 5.101 2.038 1.00 92.88 714 GLU A N 1
ATOM 5653 C CA . GLU A 1 714 ? -35.872 6.310 2.834 1.00 92.88 714 GLU A CA 1
ATOM 5654 C C . GLU A 1 714 ? -34.871 7.359 2.349 1.00 92.88 714 GLU A C 1
ATOM 5656 O O . GLU A 1 714 ? -33.667 7.098 2.343 1.00 92.88 714 GLU A O 1
ATOM 5661 N N . VAL A 1 715 ? -35.363 8.529 1.937 1.00 93.25 715 VAL A N 1
ATOM 5662 C CA . VAL A 1 715 ? -34.547 9.584 1.321 1.00 93.25 715 VAL A CA 1
ATOM 5663 C C . VAL A 1 715 ? -34.642 10.863 2.143 1.00 93.25 715 VAL A C 1
ATOM 5665 O O . VAL A 1 715 ? -35.735 11.324 2.463 1.00 93.25 715 VAL A O 1
ATOM 5668 N N . THR A 1 716 ? -33.488 11.447 2.454 1.00 93.69 716 THR A N 1
ATOM 5669 C CA . THR A 1 716 ? -33.366 12.788 3.027 1.00 93.69 716 THR A CA 1
ATOM 5670 C C . THR A 1 716 ? -32.872 13.739 1.943 1.00 93.69 716 THR A C 1
ATOM 5672 O O . THR A 1 716 ? -31.895 13.438 1.254 1.00 93.69 716 THR A O 1
ATOM 5675 N N . TYR A 1 717 ? -33.537 14.885 1.808 1.00 92.12 717 TYR A N 1
ATOM 5676 C CA . TYR A 1 717 ? -33.299 15.855 0.740 1.00 92.12 717 TYR A CA 1
ATOM 5677 C C . TYR A 1 717 ? -32.498 17.068 1.234 1.00 92.12 717 TYR A C 1
ATOM 5679 O O . TYR A 1 717 ? -32.662 17.474 2.391 1.00 92.12 717 TYR A O 1
ATOM 5687 N N . PRO A 1 718 ? -31.648 17.666 0.379 1.00 89.50 718 PRO A N 1
ATOM 5688 C CA . PRO A 1 718 ? -31.101 18.998 0.614 1.00 89.50 718 PRO A CA 1
ATOM 5689 C C . PRO A 1 718 ? -32.207 20.048 0.787 1.00 89.50 718 PRO A C 1
ATOM 5691 O O . PRO A 1 718 ? -33.315 19.872 0.284 1.00 89.50 718 PRO A O 1
ATOM 5694 N N . ARG A 1 719 ? -31.896 21.171 1.452 1.00 79.25 719 ARG A N 1
ATOM 5695 C CA . ARG A 1 719 ? -32.893 22.214 1.786 1.00 79.25 719 ARG A CA 1
ATOM 5696 C C . ARG A 1 719 ? -33.667 22.756 0.579 1.00 79.25 719 ARG A C 1
ATOM 5698 O O . ARG A 1 719 ? -34.862 22.995 0.704 1.00 79.25 719 ARG A O 1
ATOM 5705 N N . ASP A 1 720 ? -32.998 22.897 -0.562 1.00 78.69 720 ASP A N 1
ATOM 5706 C CA . ASP A 1 720 ? -33.548 23.540 -1.763 1.00 78.69 720 ASP A CA 1
ATOM 5707 C C . ASP A 1 720 ? -33.869 22.542 -2.893 1.00 78.69 720 ASP A C 1
ATOM 5709 O O . ASP A 1 720 ? -33.990 22.929 -4.053 1.00 78.69 720 ASP A O 1
ATOM 5713 N N . HIS A 1 721 ? -33.982 21.244 -2.580 1.00 82.12 721 HIS A N 1
ATOM 5714 C CA . HIS A 1 721 ? -34.281 20.201 -3.567 1.00 82.12 721 HIS A CA 1
ATOM 5715 C C . HIS A 1 721 ? -35.710 19.672 -3.425 1.00 82.12 721 HIS A C 1
ATOM 5717 O O . HIS A 1 721 ? -36.126 19.230 -2.353 1.00 82.12 721 HIS A O 1
ATOM 5723 N N . ALA A 1 722 ? -36.449 19.671 -4.537 1.00 85.50 722 ALA A N 1
ATOM 5724 C CA . ALA A 1 722 ? -37.757 19.034 -4.609 1.00 85.50 722 ALA A CA 1
ATOM 5725 C C . ALA A 1 722 ? -37.626 17.496 -4.548 1.00 85.50 722 ALA A C 1
ATOM 5727 O O . ALA A 1 722 ? -36.659 16.945 -5.084 1.00 85.50 722 ALA A O 1
ATOM 5728 N N . PRO A 1 723 ? -38.590 16.785 -3.932 1.00 90.56 723 PRO A N 1
ATOM 5729 C CA . PRO A 1 723 ? -38.633 15.329 -3.977 1.00 90.56 723 PRO A CA 1
ATOM 5730 C C . PRO A 1 723 ? -38.786 14.779 -5.399 1.00 90.56 723 PRO A C 1
ATOM 5732 O O . PRO A 1 723 ? -39.428 15.404 -6.240 1.00 90.56 723 PRO A O 1
ATOM 5735 N N . PHE A 1 724 ? -38.263 13.573 -5.635 1.00 93.62 724 PHE A N 1
ATOM 5736 C CA . PHE A 1 724 ? -38.452 12.857 -6.902 1.00 93.62 724 PHE A CA 1
ATOM 5737 C C . PHE A 1 724 ? -39.931 12.506 -7.130 1.00 93.62 724 PHE A C 1
ATOM 5739 O O . PHE A 1 724 ? -40.584 11.936 -6.247 1.00 93.62 724 PHE A O 1
ATOM 5746 N N . ALA A 1 725 ? -40.437 12.802 -8.325 1.00 93.88 725 ALA A N 1
ATOM 5747 C CA . ALA A 1 725 ? -41.781 12.474 -8.780 1.00 93.88 725 ALA A CA 1
ATOM 5748 C C . ALA A 1 725 ? -41.856 11.047 -9.345 1.00 93.88 725 ALA A C 1
ATOM 5750 O O . ALA A 1 725 ? -40.857 10.454 -9.755 1.00 93.88 725 ALA A O 1
ATOM 5751 N N . GLU A 1 726 ? -43.058 10.467 -9.369 1.00 94.88 726 GLU A N 1
ATOM 5752 C CA . GLU A 1 726 ? -43.263 9.154 -9.981 1.00 94.88 726 GLU A CA 1
ATOM 5753 C C . GLU A 1 726 ? -42.829 9.167 -11.452 1.00 94.88 726 GLU A C 1
ATOM 5755 O O . GLU A 1 726 ? -43.205 10.041 -12.229 1.00 94.88 726 GLU A O 1
ATOM 5760 N N . GLY A 1 727 ? -42.034 8.170 -11.835 1.00 93.94 727 GLY A N 1
ATOM 5761 C CA . GLY A 1 727 ? -41.466 8.069 -13.171 1.00 93.94 727 GLY A CA 1
ATOM 5762 C C . GLY A 1 727 ? -40.053 8.631 -13.309 1.00 93.94 727 GLY A C 1
ATOM 5763 O O . GLY A 1 727 ? -39.383 8.242 -14.269 1.00 93.94 727 GLY A O 1
ATOM 5764 N N . ASP A 1 728 ? -39.582 9.441 -12.355 1.00 95.88 728 ASP A N 1
ATOM 5765 C CA . ASP A 1 728 ? -38.235 10.012 -12.384 1.00 95.88 728 ASP A CA 1
ATOM 5766 C C . ASP A 1 728 ? -37.157 8.927 -12.392 1.00 95.88 728 ASP A C 1
ATOM 5768 O O . ASP A 1 728 ? -37.259 7.894 -11.720 1.00 95.88 728 ASP A O 1
ATOM 5772 N N . LEU A 1 729 ? -36.095 9.183 -13.152 1.00 97.38 729 LEU A N 1
ATOM 5773 C CA . LEU A 1 729 ? -34.904 8.346 -13.183 1.00 97.38 729 LEU A CA 1
ATOM 5774 C C . LEU A 1 729 ? -33.889 8.875 -12.175 1.00 97.38 729 LEU A C 1
ATOM 5776 O O . LEU A 1 729 ? -33.624 10.076 -12.121 1.00 97.38 729 LEU A O 1
ATOM 5780 N N . ALA A 1 730 ? -33.292 7.968 -11.413 1.00 96.94 730 ALA A N 1
ATOM 5781 C CA . ALA A 1 730 ? -32.254 8.279 -10.443 1.00 96.94 730 ALA A CA 1
ATOM 5782 C C . ALA A 1 730 ? -31.166 7.205 -10.461 1.00 96.94 730 ALA A C 1
ATOM 5784 O O . ALA A 1 730 ? -31.350 6.119 -11.014 1.00 96.94 730 ALA A O 1
ATOM 5785 N N . VAL A 1 731 ? -30.032 7.499 -9.838 1.00 96.62 731 VAL A N 1
ATOM 5786 C CA . VAL A 1 731 ? -28.959 6.531 -9.615 1.00 96.62 731 VAL A CA 1
ATOM 5787 C C . VAL A 1 731 ? -28.592 6.542 -8.138 1.00 96.62 731 VAL A C 1
ATOM 5789 O O . VAL A 1 731 ? -28.445 7.603 -7.528 1.00 96.62 731 VAL A O 1
ATOM 5792 N N . LEU A 1 732 ? -28.496 5.348 -7.559 1.00 95.25 732 LEU A N 1
ATOM 5793 C CA . LEU A 1 732 ? -28.072 5.134 -6.182 1.00 95.25 732 LEU A CA 1
ATOM 5794 C C . LEU A 1 732 ? -26.587 4.745 -6.175 1.00 95.25 732 LEU A C 1
ATOM 5796 O O . LEU A 1 732 ? -26.214 3.756 -6.807 1.00 95.25 732 LEU A O 1
ATOM 5800 N N . HIS A 1 733 ? -25.758 5.506 -5.465 1.00 94.56 733 HIS A N 1
ATOM 5801 C CA . HIS A 1 733 ? -24.313 5.280 -5.329 1.00 94.56 733 HIS A CA 1
ATOM 5802 C C . HIS A 1 733 ? -23.937 5.049 -3.862 1.00 94.56 733 HIS A C 1
ATOM 5804 O O . HIS A 1 733 ? -24.586 5.634 -2.993 1.00 94.56 733 HIS A O 1
ATOM 5810 N N . PRO A 1 734 ? -22.895 4.261 -3.539 1.00 92.88 734 PRO A N 1
ATOM 5811 C CA . PRO A 1 734 ? -22.398 4.156 -2.177 1.00 92.88 734 PRO A CA 1
ATOM 5812 C C . PRO A 1 734 ? -21.823 5.494 -1.721 1.00 92.88 734 PRO A C 1
ATOM 5814 O O . PRO A 1 734 ? -21.234 6.247 -2.495 1.00 92.88 734 PRO A O 1
ATOM 5817 N N . ARG A 1 735 ? -21.970 5.762 -0.432 1.00 92.62 735 ARG A N 1
ATOM 5818 C CA . ARG A 1 735 ? -21.420 6.916 0.263 1.00 92.62 735 ARG A CA 1
ATOM 5819 C C . ARG A 1 735 ? -20.544 6.429 1.404 1.00 92.62 735 ARG A C 1
ATOM 5821 O O . ARG A 1 735 ? -20.923 5.498 2.115 1.00 92.62 735 ARG A O 1
ATOM 5828 N N . PHE A 1 736 ? -19.424 7.101 1.641 1.00 92.25 736 PHE A N 1
ATOM 5829 C CA . PHE A 1 736 ? -18.644 6.844 2.838 1.00 92.25 736 PHE A CA 1
ATOM 5830 C C . PHE A 1 736 ? -19.334 7.437 4.072 1.00 92.25 736 PHE A C 1
ATOM 5832 O O . PHE A 1 736 ? -19.711 8.612 4.115 1.00 92.25 736 PHE A O 1
ATOM 5839 N N . THR A 1 737 ? -19.500 6.608 5.100 1.00 91.25 737 THR A N 1
ATOM 5840 C CA . THR A 1 737 ? -20.019 7.038 6.398 1.00 91.25 737 THR A CA 1
ATOM 5841 C C . THR A 1 737 ? -19.109 6.556 7.505 1.00 91.25 737 THR A C 1
ATOM 5843 O O . THR A 1 737 ? -18.844 5.360 7.604 1.00 91.25 737 THR A O 1
ATOM 5846 N N . ASP A 1 738 ? -18.720 7.472 8.380 1.00 90.69 738 ASP A N 1
ATOM 5847 C CA . ASP A 1 738 ? -17.907 7.189 9.549 1.00 90.69 738 ASP A CA 1
ATOM 5848 C C . ASP A 1 738 ? -18.384 8.042 10.726 1.00 90.69 738 ASP A C 1
ATOM 5850 O O . ASP A 1 738 ? -18.138 9.244 10.822 1.00 90.69 738 ASP A O 1
ATOM 5854 N N . PHE A 1 739 ? -19.112 7.392 11.632 1.00 88.38 739 PHE A N 1
ATOM 5855 C CA . PHE A 1 739 ? -19.565 7.979 12.894 1.00 88.38 739 PHE A CA 1
ATOM 5856 C C . PHE A 1 739 ? -18.638 7.618 14.064 1.00 88.38 739 PHE A C 1
ATOM 5858 O O . PHE A 1 739 ? -18.965 7.911 15.218 1.00 88.38 739 PHE A O 1
ATOM 5865 N N . THR A 1 740 ? -17.542 6.914 13.781 1.00 89.88 740 THR A N 1
ATOM 5866 C CA . THR A 1 740 ? -16.641 6.319 14.766 1.00 89.88 740 THR A CA 1
ATOM 5867 C C . THR A 1 740 ? -15.361 7.123 14.935 1.00 89.88 740 THR A C 1
ATOM 5869 O O . THR A 1 740 ? -15.062 7.466 16.076 1.00 89.88 740 THR A O 1
ATOM 5872 N N . ALA A 1 741 ? -14.682 7.531 13.855 1.00 91.56 741 ALA A N 1
ATOM 5873 C CA . ALA A 1 741 ? -13.417 8.268 13.949 1.00 91.56 741 ALA A CA 1
ATOM 5874 C C . ALA A 1 741 ? -13.505 9.542 14.814 1.00 91.56 741 ALA A C 1
ATOM 5876 O O . ALA A 1 741 ? -12.711 9.643 15.748 1.00 91.56 741 ALA A O 1
ATOM 5877 N N . PRO A 1 742 ? -14.513 10.435 14.664 1.00 91.19 742 PRO A N 1
ATOM 5878 C CA . PRO A 1 742 ? -14.624 11.606 15.540 1.00 91.19 742 PRO A CA 1
ATOM 5879 C C . PRO A 1 742 ? -14.758 11.237 17.024 1.00 91.19 742 PRO A C 1
ATOM 5881 O O . PRO A 1 742 ? -14.183 11.884 17.888 1.00 91.19 742 PRO A O 1
ATOM 5884 N N . ARG A 1 743 ? -15.470 10.142 17.334 1.00 92.56 743 ARG A N 1
ATOM 5885 C CA . ARG A 1 743 ? -15.625 9.671 18.719 1.00 92.56 743 ARG A CA 1
ATOM 5886 C C . ARG A 1 743 ? -14.328 9.104 19.278 1.00 92.56 743 ARG A C 1
ATOM 5888 O O . ARG A 1 743 ? -14.093 9.230 20.474 1.00 92.56 743 ARG A O 1
ATOM 5895 N N . TYR A 1 744 ? -13.528 8.449 18.439 1.00 94.38 744 TYR A N 1
ATOM 5896 C CA . TYR A 1 744 ? -12.209 7.963 18.830 1.00 94.38 744 TYR A CA 1
ATOM 5897 C C . TYR A 1 744 ? -11.271 9.129 19.095 1.00 94.38 744 TYR A C 1
ATOM 5899 O O . TYR A 1 744 ? -10.628 9.129 20.136 1.00 94.38 744 TYR A O 1
ATOM 5907 N N . VAL A 1 745 ? -11.261 10.142 18.227 1.00 92.94 745 VAL A N 1
ATOM 5908 C CA . VAL A 1 745 ? -10.478 11.368 18.425 1.00 92.94 745 VAL A CA 1
ATOM 5909 C C . VAL A 1 745 ? -10.833 12.034 19.753 1.00 92.94 745 VAL A C 1
ATOM 5911 O O . VAL A 1 745 ? -9.958 12.186 20.604 1.00 92.94 745 VAL A O 1
ATOM 5914 N N . ASP A 1 746 ? -12.118 12.319 19.984 1.00 93.19 746 ASP A N 1
ATOM 5915 C CA . ASP A 1 746 ? -12.587 12.927 21.236 1.00 93.19 746 ASP A CA 1
ATOM 5916 C C . ASP A 1 746 ? -12.187 12.087 22.461 1.00 93.19 746 ASP A C 1
ATOM 5918 O O . ASP A 1 746 ? -11.760 12.616 23.489 1.00 93.19 746 ASP A O 1
ATOM 5922 N N . ARG A 1 747 ? -12.311 10.755 22.365 1.00 94.38 747 ARG A N 1
ATOM 5923 C CA . ARG A 1 747 ? -11.979 9.845 23.467 1.00 94.38 747 ARG A CA 1
ATOM 5924 C C . ARG A 1 747 ? -10.485 9.801 23.757 1.00 94.38 747 ARG A C 1
ATOM 5926 O O . ARG A 1 747 ? -10.102 9.797 24.923 1.00 94.38 747 ARG A O 1
ATOM 5933 N N . LEU A 1 748 ? -9.661 9.716 22.722 1.00 95.00 748 LEU A N 1
ATOM 5934 C CA . LEU A 1 748 ? -8.213 9.627 22.849 1.00 95.00 748 LEU A CA 1
ATOM 5935 C C . LEU A 1 748 ? -7.645 10.921 23.441 1.00 95.00 748 LEU A C 1
ATOM 5937 O O . LEU A 1 748 ? -6.873 10.839 24.391 1.00 95.00 748 LEU A O 1
ATOM 5941 N N . LEU A 1 749 ? -8.108 12.090 22.983 1.00 93.75 749 LEU A N 1
ATOM 5942 C CA . LEU A 1 749 ? -7.733 13.385 23.567 1.00 93.75 749 LEU A CA 1
ATOM 5943 C C . LEU A 1 749 ? -8.145 13.484 25.045 1.00 93.75 749 LEU A C 1
ATOM 5945 O O . LEU A 1 749 ? -7.329 13.827 25.894 1.00 93.75 749 LEU A O 1
ATOM 5949 N N . ALA A 1 750 ? -9.374 13.081 25.387 1.00 93.19 750 ALA A N 1
ATOM 5950 C CA . ALA A 1 750 ? -9.839 13.086 26.777 1.00 93.19 750 ALA A CA 1
ATOM 5951 C C . ALA A 1 750 ? -9.055 12.129 27.699 1.00 93.19 750 ALA A C 1
ATOM 5953 O O . ALA A 1 750 ? -9.011 12.332 28.915 1.00 93.19 750 ALA A O 1
ATOM 5954 N N . LEU A 1 751 ? -8.482 11.050 27.154 1.00 92.38 751 LEU A N 1
ATOM 5955 C CA . LEU A 1 751 ? -7.589 10.156 27.895 1.00 92.38 751 LEU A CA 1
ATOM 5956 C C . LEU A 1 751 ? -6.197 10.763 28.060 1.00 92.38 751 LEU A C 1
ATOM 5958 O O . LEU A 1 751 ? -5.580 10.581 29.105 1.00 92.38 751 LEU A O 1
ATOM 5962 N N . ASP A 1 752 ? -5.711 11.480 27.057 1.00 92.25 752 ASP A N 1
ATOM 5963 C CA . ASP A 1 752 ? -4.389 12.102 27.062 1.00 92.25 752 ASP A CA 1
ATOM 5964 C C . ASP A 1 752 ? -4.270 13.245 28.081 1.00 92.25 752 ASP A C 1
ATOM 5966 O O . ASP A 1 752 ? -3.227 13.417 28.707 1.00 92.25 752 ASP A O 1
ATOM 5970 N N . GLU A 1 753 ? -5.377 13.947 28.351 1.00 91.31 753 GLU A N 1
ATOM 5971 C CA . GLU A 1 753 ? -5.489 14.921 29.449 1.00 91.31 753 GLU A CA 1
ATOM 5972 C C . GLU A 1 753 ? -5.362 14.279 30.848 1.00 91.31 753 GLU A C 1
ATOM 5974 O O . GLU A 1 753 ? -5.146 14.978 31.843 1.00 91.31 753 GLU A O 1
ATOM 5979 N N . GLN A 1 754 ? -5.505 12.952 30.956 1.00 89.00 754 GLN A N 1
ATOM 5980 C CA . GLN A 1 754 ? -5.433 12.219 32.219 1.00 89.00 754 GLN A CA 1
ATOM 5981 C C . GLN A 1 754 ? -4.035 11.606 32.404 1.00 89.00 754 GLN A C 1
ATOM 5983 O O . GLN A 1 754 ? -3.720 10.591 31.768 1.00 89.00 754 GLN A O 1
ATOM 5988 N N . PRO A 1 755 ? -3.200 12.151 33.309 1.00 73.81 755 PRO A N 1
ATOM 5989 C CA . PRO A 1 755 ? -1.884 11.585 33.575 1.00 73.81 755 PRO A CA 1
ATOM 5990 C C . PRO A 1 755 ? -2.013 10.149 34.099 1.00 73.81 755 PRO A C 1
ATOM 5992 O O . PRO A 1 755 ? -2.842 9.867 34.965 1.00 73.81 755 PRO A O 1
ATOM 5995 N N . GLU A 1 756 ? -1.176 9.243 33.582 1.00 72.81 756 GLU A N 1
ATOM 5996 C CA . GLU A 1 756 ? -1.120 7.829 33.994 1.00 72.81 756 GLU A CA 1
ATOM 5997 C C . GLU A 1 756 ? -2.447 7.058 33.828 1.00 72.81 756 GLU A C 1
ATOM 5999 O O . GLU A 1 756 ? -2.774 6.161 34.616 1.00 72.81 756 GLU A O 1
ATOM 6004 N N . ASN A 1 757 ? -3.237 7.381 32.794 1.00 85.94 757 ASN A N 1
ATOM 6005 C CA . ASN A 1 757 ? -4.474 6.651 32.532 1.00 85.94 757 ASN A CA 1
ATOM 6006 C C . ASN A 1 757 ? -4.211 5.154 32.238 1.00 85.94 757 ASN A C 1
ATOM 6008 O O . ASN A 1 757 ? -3.183 4.744 31.691 1.00 85.94 757 ASN A O 1
ATOM 6012 N N . ALA A 1 758 ? -5.183 4.313 32.603 1.00 90.06 758 ALA A N 1
ATOM 6013 C CA . ALA A 1 758 ? -5.072 2.858 32.505 1.00 90.06 758 ALA A CA 1
ATOM 6014 C C . ALA A 1 758 ? -4.845 2.349 31.069 1.00 90.06 758 ALA A C 1
ATOM 6016 O O . ALA A 1 758 ? -4.260 1.281 30.900 1.00 90.06 758 ALA A O 1
ATOM 6017 N N . PHE A 1 759 ? -5.305 3.090 30.057 1.00 94.50 759 PHE A N 1
ATOM 6018 C CA . PHE A 1 759 ? -5.150 2.723 28.653 1.00 94.50 759 PHE A CA 1
ATOM 6019 C C . PHE A 1 759 ? -3.700 2.880 28.194 1.00 94.50 759 PHE A C 1
ATOM 6021 O O . PHE A 1 759 ? -3.123 1.931 27.674 1.00 94.50 759 PHE A O 1
ATOM 6028 N N . ILE A 1 760 ? -3.067 4.016 28.482 1.00 91.88 760 ILE A N 1
ATOM 6029 C CA . ILE A 1 760 ? -1.660 4.237 28.124 1.00 91.88 760 ILE A CA 1
ATOM 6030 C C . ILE A 1 760 ? -0.735 3.308 28.902 1.00 91.88 760 ILE A C 1
ATOM 6032 O O . ILE A 1 760 ? 0.187 2.735 28.324 1.00 91.88 760 ILE A O 1
ATOM 6036 N N . ARG A 1 761 ? -1.025 3.061 30.184 1.00 91.75 761 ARG A N 1
ATOM 6037 C CA . ARG A 1 761 ? -0.273 2.072 30.965 1.00 91.75 761 ARG A CA 1
ATOM 6038 C C . ARG A 1 761 ? -0.369 0.664 30.371 1.00 91.75 761 ARG A C 1
ATOM 6040 O O . ARG A 1 761 ? 0.632 -0.042 30.357 1.00 91.75 761 ARG A O 1
ATOM 6047 N N . LEU A 1 762 ? -1.547 0.265 29.882 1.00 94.75 762 LEU A N 1
ATOM 6048 C CA . LEU A 1 762 ? -1.730 -1.018 29.202 1.00 94.75 762 LEU A CA 1
ATOM 6049 C C . LEU A 1 762 ? -0.869 -1.116 27.934 1.00 94.75 762 LEU A C 1
ATOM 6051 O O . LEU A 1 762 ? -0.268 -2.160 27.710 1.00 94.75 762 LEU A O 1
ATOM 6055 N N . LEU A 1 763 ? -0.802 -0.051 27.129 1.00 93.19 763 LEU A N 1
ATOM 6056 C CA . LEU A 1 763 ? -0.032 -0.049 25.880 1.00 93.19 763 LEU A CA 1
ATOM 6057 C C . LEU A 1 763 ? 1.487 -0.015 26.101 1.00 93.19 763 LEU A C 1
ATOM 6059 O O . LEU A 1 763 ? 2.216 -0.628 25.327 1.00 93.19 763 LEU A O 1
ATOM 6063 N N . ARG A 1 764 ? 1.962 0.693 27.135 1.00 91.06 764 ARG A N 1
ATOM 6064 C CA . ARG A 1 764 ? 3.399 0.845 27.438 1.00 91.06 764 ARG A CA 1
ATOM 6065 C C . ARG A 1 764 ? 3.988 -0.309 28.235 1.00 91.06 764 ARG A C 1
ATOM 6067 O O . ARG A 1 764 ? 5.139 -0.675 28.033 1.00 91.06 764 ARG A O 1
ATOM 6074 N N . ASP A 1 765 ? 3.222 -0.836 29.185 1.00 92.19 765 ASP A N 1
ATOM 6075 C CA . ASP A 1 765 ? 3.664 -1.897 30.086 1.00 92.19 765 ASP A CA 1
ATOM 6076 C C . ASP A 1 765 ? 2.533 -2.912 30.307 1.00 92.19 765 ASP A C 1
ATOM 6078 O O . ASP A 1 765 ? 1.935 -2.974 31.389 1.00 92.19 765 ASP A O 1
ATOM 6082 N N . PRO A 1 766 ? 2.210 -3.735 29.291 1.00 93.00 766 PRO A N 1
ATOM 6083 C CA . PRO A 1 766 ? 1.162 -4.743 29.411 1.00 93.00 766 PRO A CA 1
ATOM 6084 C C . PRO A 1 766 ? 1.457 -5.760 30.519 1.00 93.00 766 PRO A C 1
ATOM 6086 O O . PRO A 1 766 ? 0.535 -6.232 31.185 1.00 93.00 766 PRO A O 1
ATOM 6089 N N . ARG A 1 767 ? 2.738 -6.067 30.774 1.00 92.25 767 ARG A N 1
ATOM 6090 C CA . ARG A 1 767 ? 3.162 -7.005 31.826 1.00 92.25 767 ARG A CA 1
ATOM 6091 C C . ARG A 1 767 ? 2.929 -6.430 33.219 1.00 92.25 767 ARG A C 1
ATOM 6093 O O . ARG A 1 767 ? 2.363 -7.116 34.066 1.00 92.25 767 ARG A O 1
ATOM 6100 N N . GLY A 1 768 ? 3.303 -5.176 33.459 1.00 92.12 768 GLY A N 1
ATOM 6101 C CA . GLY A 1 768 ? 2.998 -4.499 34.716 1.00 92.12 768 GLY A CA 1
ATOM 6102 C C . GLY A 1 768 ? 1.519 -4.146 34.857 1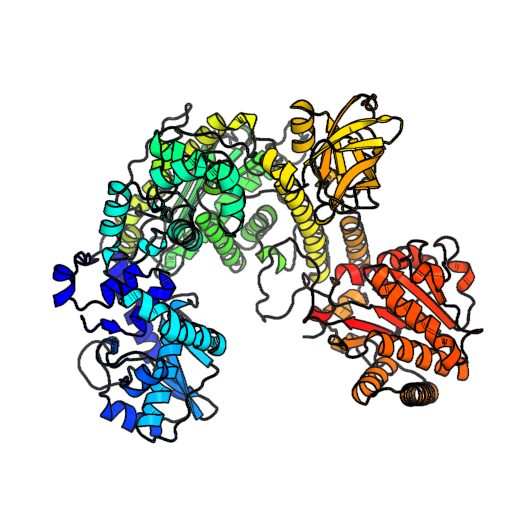.00 92.12 768 GLY A C 1
ATOM 6103 O O . GLY A 1 768 ? 1.004 -4.111 35.975 1.00 92.12 768 GLY A O 1
ATOM 6104 N N . PHE A 1 769 ? 0.789 -3.948 33.755 1.00 93.12 769 PHE A N 1
ATOM 6105 C CA . PHE A 1 769 ? -0.670 -3.850 33.782 1.00 93.12 769 PHE A CA 1
ATOM 6106 C C . PHE A 1 769 ? -1.321 -5.191 34.146 1.00 93.12 769 PHE A C 1
ATOM 6108 O O . PHE A 1 769 ? -2.349 -5.193 34.818 1.00 93.12 769 PHE A O 1
ATOM 6115 N N . ALA A 1 770 ? -0.709 -6.322 33.782 1.00 93.50 770 ALA A N 1
ATOM 6116 C CA . ALA A 1 770 ? -1.139 -7.667 34.161 1.00 93.50 770 ALA A CA 1
ATOM 6117 C C . ALA A 1 770 ? -0.824 -8.045 35.618 1.00 93.50 770 ALA A C 1
ATOM 6119 O O . ALA A 1 770 ? -1.007 -9.203 35.985 1.00 93.50 770 ALA A O 1
ATOM 6120 N N . ALA A 1 771 ? -0.390 -7.093 36.453 1.00 92.06 771 ALA A N 1
ATOM 6121 C CA . ALA A 1 771 ? -0.061 -7.342 37.850 1.00 92.06 771 ALA A CA 1
ATOM 6122 C C . ALA A 1 771 ? -1.165 -8.129 38.594 1.00 92.06 771 ALA A C 1
ATOM 6124 O O . ALA A 1 771 ? -2.362 -7.911 38.338 1.00 92.06 771 ALA A O 1
ATOM 6125 N N . PRO A 1 772 ? -0.779 -9.008 39.540 1.00 91.88 772 PRO A N 1
ATOM 6126 C CA . PRO A 1 772 ? -1.731 -9.739 40.354 1.00 91.88 772 PRO A CA 1
ATOM 6127 C C . PRO A 1 772 ? -2.684 -8.806 41.096 1.00 91.88 772 PRO A C 1
ATOM 6129 O O . PRO A 1 772 ? -2.290 -7.752 41.601 1.00 91.88 772 PRO A O 1
ATOM 6132 N N . ILE A 1 773 ? -3.939 -9.218 41.189 1.00 87.94 773 ILE A N 1
ATOM 6133 C CA . ILE A 1 773 ? -4.988 -8.504 41.912 1.00 87.94 773 ILE A CA 1
ATOM 6134 C C . ILE A 1 773 ? -5.471 -9.347 43.090 1.00 87.94 773 ILE A C 1
ATOM 6136 O O . ILE A 1 773 ? -5.640 -10.560 42.961 1.00 87.94 773 ILE A O 1
ATOM 6140 N N . PRO A 1 774 ? -5.710 -8.724 44.253 1.00 81.00 774 PRO A N 1
ATOM 6141 C CA . PRO A 1 774 ? -6.185 -9.444 45.420 1.00 81.00 774 PRO A CA 1
ATOM 6142 C C . PRO A 1 774 ? -7.634 -9.902 45.210 1.00 81.00 774 PRO A C 1
ATOM 6144 O O . PRO A 1 774 ? -8.538 -9.088 45.027 1.00 81.00 774 PRO A O 1
ATOM 6147 N N . GLU A 1 775 ? -7.852 -11.211 45.279 1.00 87.44 775 GLU A N 1
ATOM 6148 C CA . GLU A 1 775 ? -9.164 -11.849 45.414 1.00 87.44 775 GLU A CA 1
ATOM 6149 C C . GLU A 1 775 ? -9.112 -12.764 46.644 1.00 87.44 775 GLU A C 1
ATOM 6151 O O . GLU A 1 775 ? -8.068 -13.386 46.879 1.00 87.44 775 GLU A O 1
ATOM 6156 N N . PRO A 1 776 ? -10.183 -12.870 47.451 1.00 88.62 776 PRO A N 1
ATOM 6157 C CA . PRO A 1 776 ? -10.187 -13.766 48.597 1.00 88.62 776 PRO A CA 1
ATOM 6158 C C . PRO A 1 776 ? -9.862 -15.201 48.168 1.00 88.62 776 PRO A C 1
ATOM 6160 O O . PRO A 1 776 ? -10.471 -15.734 47.240 1.00 88.62 776 PRO A O 1
ATOM 6163 N N . GLY A 1 777 ? -8.915 -15.847 48.855 1.00 88.12 777 GLY A N 1
ATOM 6164 C CA . GLY A 1 777 ? -8.462 -17.197 48.493 1.00 88.12 777 GLY A CA 1
ATOM 6165 C C . GLY A 1 777 ? -9.592 -18.231 48.474 1.00 88.12 777 GLY A C 1
ATOM 6166 O O . GLY A 1 777 ? -9.575 -19.143 47.651 1.00 88.12 777 GLY A O 1
ATOM 6167 N N . GLU A 1 778 ? -10.612 -18.048 49.320 1.00 92.69 778 GLU A N 1
ATOM 6168 C CA . GLU A 1 778 ? -11.827 -18.870 49.324 1.00 92.69 778 GLU A CA 1
ATOM 6169 C C . GLU A 1 778 ? -12.620 -18.730 48.016 1.00 92.69 778 GLU A C 1
ATOM 6171 O O . GLU A 1 778 ? -12.985 -19.739 47.420 1.00 92.69 778 GLU A O 1
ATOM 6176 N N . VAL A 1 779 ? -12.792 -17.502 47.510 1.00 92.88 779 VAL A N 1
ATOM 6177 C CA . VAL A 1 779 ? -13.457 -17.228 46.225 1.00 92.88 779 VAL A CA 1
ATOM 6178 C C . VAL A 1 779 ? -12.684 -17.861 45.069 1.00 92.88 779 VAL A C 1
ATOM 6180 O O . VAL A 1 779 ? -13.293 -18.485 44.203 1.00 92.88 779 VAL A O 1
ATOM 6183 N N . VAL A 1 780 ? -11.352 -17.732 45.048 1.00 92.12 780 VAL A N 1
ATOM 6184 C CA . VAL A 1 780 ? -10.506 -18.326 43.994 1.00 92.12 780 VAL A CA 1
ATOM 6185 C C . VAL A 1 780 ? -10.610 -19.854 44.009 1.00 92.12 780 VAL A C 1
ATOM 6187 O O . VAL A 1 780 ? -10.811 -20.476 42.963 1.00 92.12 780 VAL A O 1
ATOM 6190 N N . ALA A 1 781 ? -10.533 -20.468 45.193 1.00 92.56 781 ALA A N 1
ATOM 6191 C CA . ALA A 1 781 ? -10.673 -21.911 45.359 1.00 92.56 781 ALA A CA 1
ATOM 6192 C C . ALA A 1 781 ? -12.066 -22.418 44.943 1.00 92.56 781 ALA A C 1
ATOM 6194 O O . ALA A 1 781 ? -12.166 -23.444 44.263 1.00 92.56 781 ALA A O 1
ATOM 6195 N N . ASP A 1 782 ? -13.129 -21.700 45.315 1.00 94.31 782 ASP A N 1
ATOM 6196 C CA . ASP A 1 782 ? -14.510 -22.039 44.974 1.00 94.31 782 ASP A CA 1
ATOM 6197 C C . ASP A 1 782 ? -14.769 -21.918 43.469 1.00 94.31 782 ASP A C 1
ATOM 6199 O O . ASP A 1 782 ? -15.223 -22.871 42.831 1.00 94.31 782 ASP A O 1
ATOM 6203 N N . ALA A 1 783 ? -14.357 -20.796 42.871 1.00 93.31 783 ALA A N 1
ATOM 6204 C CA . ALA A 1 783 ? -14.445 -20.563 41.435 1.00 93.31 783 ALA A CA 1
ATOM 6205 C C . ALA A 1 783 ? -13.682 -21.641 40.650 1.00 93.31 783 ALA A C 1
ATOM 6207 O O . ALA A 1 783 ? -14.207 -22.204 39.689 1.00 93.31 783 ALA A O 1
ATOM 6208 N N . GLY A 1 784 ? -12.457 -21.975 41.072 1.00 92.56 784 GLY A N 1
ATOM 6209 C CA . GLY A 1 784 ? -11.636 -23.006 40.435 1.00 92.56 784 GLY A CA 1
ATOM 6210 C C . GLY A 1 784 ? -12.192 -24.426 40.591 1.00 92.56 784 GLY A C 1
ATOM 6211 O O . GLY A 1 784 ? -11.909 -25.296 39.762 1.00 92.56 784 GLY A O 1
ATOM 6212 N N . ARG A 1 785 ? -12.982 -24.701 41.636 1.00 94.56 785 ARG A N 1
ATOM 6213 C CA . ARG A 1 785 ? -13.719 -25.967 41.778 1.00 94.56 785 ARG A CA 1
ATOM 6214 C C . ARG A 1 785 ? -14.899 -26.016 40.806 1.00 94.56 785 ARG A C 1
ATOM 6216 O O . ARG A 1 785 ? -14.967 -26.952 40.014 1.00 94.56 785 ARG A O 1
ATOM 6223 N N . LEU A 1 786 ? -15.737 -24.978 40.801 1.00 93.81 786 LEU A N 1
ATOM 6224 C CA . LEU A 1 786 ? -16.898 -24.853 39.911 1.00 93.81 786 LEU A CA 1
ATOM 6225 C C . LEU A 1 786 ? -16.508 -24.973 38.432 1.00 93.81 786 LEU A C 1
ATOM 6227 O O . LEU A 1 786 ? -17.137 -25.706 37.677 1.00 93.81 786 LEU A O 1
ATOM 6231 N N . ALA A 1 787 ? -15.421 -24.314 38.033 1.00 91.19 787 ALA A N 1
ATOM 6232 C CA . ALA A 1 787 ? -14.927 -24.352 36.662 1.00 91.19 787 ALA A CA 1
ATOM 6233 C C . ALA A 1 787 ? -14.466 -25.759 36.224 1.00 91.19 787 ALA A C 1
ATOM 6235 O O . ALA A 1 787 ? -14.681 -26.167 35.083 1.00 91.19 787 ALA A O 1
ATOM 6236 N N . ARG A 1 788 ? -13.855 -26.534 37.134 1.00 91.31 788 ARG A N 1
ATOM 6237 C CA . ARG A 1 788 ? -13.455 -27.930 36.873 1.00 91.31 788 ARG A CA 1
ATOM 6238 C C . ARG A 1 788 ? -14.657 -28.866 36.798 1.00 91.31 788 ARG A C 1
ATOM 6240 O O . ARG A 1 788 ? -14.693 -29.719 35.918 1.00 91.31 788 ARG A O 1
ATOM 6247 N N . GLU A 1 789 ? -15.631 -28.694 37.689 1.00 91.88 789 GLU A N 1
ATOM 6248 C CA . GLU A 1 789 ? -16.894 -29.446 37.672 1.00 91.88 789 GLU A CA 1
ATOM 6249 C C . GLU A 1 789 ? -17.695 -29.178 36.388 1.00 91.88 789 GLU A C 1
ATOM 6251 O O . GLU A 1 789 ? -18.306 -30.093 35.844 1.00 91.88 789 GLU A O 1
ATOM 6256 N N . ALA A 1 790 ? -17.606 -27.958 35.851 1.00 89.12 790 ALA A N 1
ATOM 6257 C CA . ALA A 1 790 ? -18.203 -27.562 34.578 1.00 89.12 790 ALA A CA 1
ATOM 6258 C C . ALA A 1 790 ? -17.428 -28.042 33.329 1.00 89.12 790 ALA A C 1
ATOM 6260 O O . ALA A 1 790 ? -17.800 -27.698 32.209 1.00 89.12 790 ALA A O 1
ATOM 6261 N N . GLY A 1 791 ? -16.367 -28.843 33.497 1.00 90.62 791 GLY A N 1
ATOM 6262 C CA . GLY A 1 791 ? -15.700 -29.538 32.392 1.00 90.62 791 GLY A CA 1
ATOM 6263 C C . GLY A 1 791 ? -14.489 -28.830 31.782 1.00 90.62 791 GLY A C 1
ATOM 6264 O O . GLY A 1 791 ? -14.091 -29.180 30.671 1.00 90.62 791 GLY A O 1
ATOM 6265 N N . PHE A 1 792 ? -13.868 -27.867 32.475 1.00 93.81 792 PHE A N 1
ATOM 6266 C CA . PHE A 1 792 ? -12.637 -27.246 31.976 1.00 93.81 792 PHE A CA 1
ATOM 6267 C C . PHE A 1 792 ? -11.520 -28.256 31.721 1.00 93.81 792 PHE A C 1
ATOM 6269 O O . PHE A 1 792 ? -11.130 -29.045 32.585 1.00 93.81 792 PHE A O 1
ATOM 6276 N N . THR A 1 793 ? -10.930 -28.160 30.530 1.00 92.44 793 THR A N 1
ATOM 6277 C CA . THR A 1 793 ? -9.680 -28.849 30.210 1.00 92.44 793 THR A CA 1
ATOM 6278 C C . THR A 1 793 ? -8.522 -28.284 31.038 1.00 92.44 793 THR A C 1
ATOM 6280 O O . THR A 1 793 ? -8.617 -27.219 31.649 1.00 92.44 793 THR A O 1
ATOM 6283 N N . LYS A 1 794 ? -7.366 -28.963 31.030 1.00 91.44 794 LYS A N 1
ATOM 6284 C CA . LYS A 1 794 ? -6.166 -28.478 31.737 1.00 91.44 794 LYS A CA 1
ATOM 6285 C C . LYS A 1 794 ? -5.724 -27.084 31.271 1.00 91.44 794 LYS A C 1
ATOM 6287 O O . LYS A 1 794 ? -5.314 -26.273 32.097 1.00 91.44 794 LYS A O 1
ATOM 6292 N N . SER A 1 795 ? -5.806 -26.801 29.969 1.00 91.69 795 SER A N 1
ATOM 6293 C CA . SER A 1 795 ? -5.445 -25.487 29.423 1.00 91.69 795 SER A CA 1
ATOM 6294 C C . SER A 1 795 ? -6.454 -24.411 29.825 1.00 91.69 795 SER A C 1
ATOM 6296 O O . SER A 1 795 ? -6.044 -23.336 30.255 1.00 91.69 795 SER A O 1
ATOM 6298 N N . GLN A 1 796 ? -7.753 -24.718 29.777 1.00 93.69 796 GLN A N 1
ATOM 6299 C CA . GLN A 1 796 ? -8.816 -23.815 30.226 1.00 93.69 796 GLN A CA 1
ATOM 6300 C C . GLN A 1 796 ? -8.720 -23.527 31.729 1.00 93.69 796 GLN A C 1
ATOM 6302 O O . GLN A 1 796 ? -8.788 -22.374 32.134 1.00 93.69 796 GLN A O 1
ATOM 6307 N N . ALA A 1 797 ? -8.466 -24.536 32.564 1.00 93.44 797 ALA A N 1
ATOM 6308 C CA . ALA A 1 797 ? -8.261 -24.343 33.999 1.00 93.44 797 ALA A CA 1
ATOM 6309 C C . ALA A 1 797 ? -7.054 -23.434 34.296 1.00 93.44 797 ALA A C 1
ATOM 6311 O O . ALA A 1 797 ? -7.142 -22.560 35.156 1.00 93.44 797 ALA A O 1
ATOM 6312 N N . ARG A 1 798 ? -5.949 -23.581 33.547 1.00 92.81 798 ARG A N 1
ATOM 6313 C CA . ARG A 1 798 ? -4.782 -22.689 33.657 1.00 92.81 798 ARG A CA 1
ATOM 6314 C C . ARG A 1 798 ? -5.123 -21.253 33.253 1.00 92.81 798 ARG A C 1
ATOM 6316 O O . ARG A 1 798 ? -4.760 -20.326 33.971 1.00 92.81 798 ARG A O 1
ATOM 6323 N N . ALA A 1 799 ? -5.822 -21.072 32.132 1.00 93.62 799 ALA A N 1
ATOM 6324 C CA . ALA A 1 799 ? -6.273 -19.754 31.690 1.00 93.62 799 ALA A CA 1
ATOM 6325 C C . ALA A 1 799 ? -7.208 -19.110 32.726 1.00 93.62 799 ALA A C 1
ATOM 6327 O O . ALA A 1 799 ? -7.075 -17.929 33.026 1.00 93.62 799 ALA A O 1
ATOM 6328 N N . PHE A 1 800 ? -8.105 -19.891 33.330 1.00 95.50 800 PHE A N 1
ATOM 6329 C CA . PHE A 1 800 ? -9.024 -19.402 34.352 1.00 95.50 800 PHE A CA 1
ATOM 6330 C C . PHE A 1 800 ? -8.327 -18.978 35.647 1.00 95.50 800 PHE A C 1
ATOM 6332 O O . PHE A 1 800 ? -8.653 -17.915 36.164 1.00 95.50 800 PHE A O 1
ATOM 6339 N N . SER A 1 801 ? -7.331 -19.739 36.123 1.00 93.44 801 SER A N 1
ATOM 6340 C CA . SER A 1 801 ? -6.488 -19.329 37.266 1.00 93.44 801 SER A CA 1
ATOM 6341 C C . SER A 1 801 ? -5.868 -17.955 37.009 1.00 93.44 801 SER A C 1
ATOM 6343 O O . SER A 1 801 ? -5.921 -17.062 37.853 1.00 93.44 801 SER A O 1
ATOM 6345 N N . HIS A 1 802 ? -5.366 -17.746 35.786 1.00 94.12 802 HIS A N 1
ATOM 6346 C CA . HIS A 1 802 ? -4.801 -16.463 35.390 1.00 94.12 802 HIS A CA 1
ATOM 6347 C C . HIS A 1 802 ? -5.847 -15.338 35.408 1.00 94.12 802 HIS A C 1
ATOM 6349 O O . HIS A 1 802 ? -5.557 -14.272 35.947 1.00 94.12 802 HIS A O 1
ATOM 6355 N N . VAL A 1 803 ? -7.067 -15.584 34.904 1.00 94.62 803 VAL A N 1
ATOM 6356 C CA . VAL A 1 803 ? -8.193 -14.628 34.973 1.00 94.62 803 VAL A CA 1
ATOM 6357 C C . VAL A 1 803 ? -8.528 -14.261 36.420 1.00 94.62 803 VAL A C 1
ATOM 6359 O O . VAL A 1 803 ? -8.803 -13.098 36.712 1.00 94.62 803 VAL A O 1
ATOM 6362 N N . THR A 1 804 ? -8.524 -15.224 37.342 1.00 92.62 804 THR A N 1
ATOM 6363 C CA . THR A 1 804 ? -8.869 -14.959 38.745 1.00 92.62 804 THR A CA 1
ATOM 6364 C C . THR A 1 804 ? -7.783 -14.185 39.490 1.00 92.62 804 THR A C 1
ATOM 6366 O O . THR A 1 804 ? -8.113 -13.373 40.353 1.00 92.62 804 THR A O 1
ATOM 6369 N N . GLU A 1 805 ? -6.515 -14.387 39.135 1.00 91.50 805 GLU A N 1
ATOM 6370 C CA . GLU A 1 805 ? -5.359 -13.870 39.879 1.00 91.50 805 GLU A CA 1
ATOM 6371 C C . GLU A 1 805 ? -4.782 -12.567 39.309 1.00 91.50 805 GLU A C 1
ATOM 6373 O O . GLU A 1 805 ? -4.144 -11.825 40.050 1.00 91.50 805 GLU A O 1
ATOM 6378 N N . ASN A 1 806 ? -4.996 -12.261 38.024 1.00 94.31 806 ASN A N 1
ATOM 6379 C CA . ASN A 1 806 ? -4.295 -11.176 37.326 1.00 94.31 806 ASN A CA 1
ATOM 6380 C C . ASN A 1 806 ? -5.246 -10.120 36.761 1.00 94.31 806 ASN A C 1
ATOM 6382 O O . ASN A 1 806 ? -6.387 -10.400 36.388 1.00 94.31 806 ASN A O 1
ATOM 6386 N N . ARG A 1 807 ? -4.752 -8.880 36.664 1.00 95.25 807 ARG A N 1
ATOM 6387 C CA . ARG A 1 807 ? -5.517 -7.746 36.127 1.00 95.25 807 ARG A CA 1
ATOM 6388 C C . ARG A 1 807 ? -5.766 -7.833 34.622 1.00 95.25 807 ARG A C 1
ATOM 6390 O O . ARG A 1 807 ? -6.820 -7.386 34.188 1.00 95.25 807 ARG A O 1
ATOM 6397 N N . LEU A 1 808 ? -4.843 -8.384 33.837 1.00 96.75 808 LEU A N 1
ATOM 6398 C CA . LEU A 1 808 ? -5.001 -8.600 32.395 1.00 96.75 808 LEU A CA 1
ATOM 6399 C C . LEU A 1 808 ? -4.822 -10.078 32.081 1.00 96.75 808 LEU A C 1
ATOM 6401 O O . LEU A 1 808 ? -3.881 -10.704 32.555 1.00 96.75 808 LEU A O 1
ATOM 6405 N N . THR A 1 809 ? -5.704 -10.626 31.252 1.00 96.38 809 THR A N 1
ATOM 6406 C CA . THR A 1 809 ? -5.528 -11.957 30.669 1.00 96.38 809 THR A CA 1
ATOM 6407 C C . THR A 1 809 ? -5.833 -11.926 29.178 1.00 96.38 809 THR A C 1
ATOM 6409 O O . THR A 1 809 ? -6.928 -11.533 28.776 1.00 96.38 809 THR A O 1
ATOM 6412 N N . LEU A 1 810 ? -4.878 -12.383 28.369 1.00 96.12 810 LEU A N 1
ATOM 6413 C CA . LEU A 1 810 ? -5.084 -12.655 26.949 1.00 96.12 810 LEU A CA 1
ATOM 6414 C C . LEU A 1 810 ? -5.501 -14.118 26.784 1.00 96.12 810 LEU A C 1
ATOM 6416 O O . LEU A 1 810 ? -4.748 -15.036 27.111 1.00 96.12 810 LEU A O 1
ATOM 6420 N N . VAL A 1 811 ? -6.720 -14.343 26.305 1.00 95.38 811 VAL A N 1
ATOM 6421 C CA . VAL A 1 811 ? -7.276 -15.676 26.060 1.00 95.38 811 VAL A CA 1
ATOM 6422 C C . VAL A 1 811 ? -7.161 -15.977 24.573 1.00 95.38 811 VAL A C 1
ATOM 6424 O O . VAL A 1 811 ? -8.004 -15.565 23.776 1.00 95.38 811 VAL A O 1
ATOM 6427 N N . TRP A 1 812 ? -6.108 -16.707 24.211 1.00 93.06 812 TRP A N 1
ATOM 6428 C CA . TRP A 1 812 ? -5.917 -17.189 22.848 1.00 93.06 812 TRP A CA 1
ATOM 6429 C C . TRP A 1 812 ? -6.729 -18.465 22.610 1.00 93.06 812 TRP A C 1
ATOM 6431 O O . TRP A 1 812 ? -6.545 -19.465 23.311 1.00 93.06 812 TRP A O 1
ATOM 6441 N N . GLY A 1 813 ? -7.645 -18.424 21.641 1.00 86.56 813 GLY A N 1
ATOM 6442 C CA . GLY A 1 813 ? -8.556 -19.531 21.349 1.00 86.56 813 GLY A CA 1
ATOM 6443 C C . GLY A 1 813 ? -8.713 -19.798 19.853 1.00 86.56 813 GLY A C 1
ATOM 6444 O O . GLY A 1 813 ? -9.622 -19.218 19.256 1.00 86.56 813 GLY A O 1
ATOM 6445 N N . PRO A 1 814 ? -7.908 -20.710 19.268 1.00 84.12 814 PRO A N 1
ATOM 6446 C CA . PRO A 1 814 ? -8.051 -21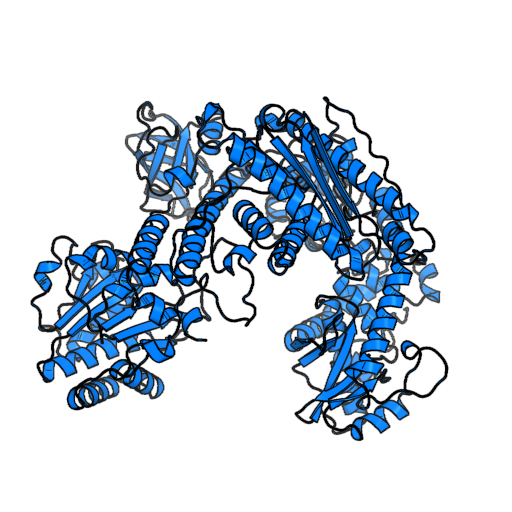.149 17.878 1.00 84.12 814 PRO A CA 1
ATOM 6447 C C . PRO A 1 814 ? -9.456 -21.675 17.534 1.00 84.12 814 PRO A C 1
ATOM 6449 O O . PRO A 1 814 ? -10.205 -22.071 18.444 1.00 84.12 814 PRO A O 1
ATOM 6452 N N . PRO A 1 815 ? -9.830 -21.758 16.240 1.00 83.12 815 PRO A N 1
ATOM 6453 C CA . PRO A 1 815 ? -11.133 -22.269 15.826 1.00 83.12 815 PRO A CA 1
ATOM 6454 C C . PRO A 1 815 ? -11.446 -23.636 16.449 1.00 83.12 815 PRO A C 1
ATOM 6456 O O . PRO A 1 815 ? -10.625 -24.550 16.440 1.00 83.12 815 PRO A O 1
ATOM 6459 N N . GLY A 1 816 ? -12.645 -23.776 17.022 1.00 82.12 816 GLY A N 1
ATOM 6460 C CA . GLY A 1 816 ? -13.110 -25.034 17.620 1.00 82.12 816 GLY A CA 1
ATOM 6461 C C . GLY A 1 816 ? -12.584 -25.350 19.029 1.00 82.12 816 GLY A C 1
ATOM 6462 O O . GLY A 1 816 ? -13.016 -26.335 19.617 1.00 82.12 816 GLY A O 1
ATOM 6463 N N . THR A 1 817 ? -11.729 -24.514 19.633 1.00 82.56 817 THR A N 1
ATOM 6464 C CA . THR A 1 817 ? -11.181 -24.751 20.993 1.00 82.56 817 THR A CA 1
ATOM 6465 C C . THR A 1 817 ? -12.139 -24.409 22.144 1.00 82.56 817 THR A C 1
ATOM 6467 O O . THR A 1 817 ? -11.813 -24.597 23.318 1.00 82.56 817 THR A O 1
ATOM 6470 N N . GLY A 1 818 ? -13.341 -23.917 21.827 1.00 88.56 818 GLY A N 1
ATOM 6471 C CA . GLY A 1 818 ? -14.376 -23.618 22.815 1.00 88.56 818 GLY A CA 1
ATOM 6472 C C . GLY A 1 818 ? -14.194 -22.289 23.556 1.00 88.56 818 GLY A C 1
ATOM 6473 O O . GLY A 1 818 ? -14.646 -22.190 24.693 1.00 88.56 818 GLY A O 1
ATOM 6474 N N . LYS A 1 819 ? -13.584 -21.264 22.937 1.00 92.56 819 LYS A N 1
ATOM 6475 C CA . LYS A 1 819 ? -13.392 -19.906 23.505 1.00 92.56 819 LYS A CA 1
ATOM 6476 C C . LYS A 1 819 ? -14.662 -19.346 24.163 1.00 92.56 819 LYS A C 1
ATOM 6478 O O . LYS A 1 819 ? -14.644 -19.004 25.341 1.00 92.56 819 LYS A O 1
ATOM 6483 N N . THR A 1 820 ? -15.789 -19.341 23.449 1.00 92.75 820 THR A N 1
ATOM 6484 C CA . THR A 1 820 ? -17.077 -18.849 23.975 1.00 92.75 820 THR A CA 1
ATOM 6485 C C . THR A 1 820 ? -17.569 -19.669 25.172 1.00 92.75 820 THR A C 1
ATOM 6487 O O . THR A 1 820 ? -18.074 -19.110 26.142 1.00 92.75 820 THR A O 1
ATOM 6490 N N . HIS A 1 821 ? -17.389 -20.995 25.147 1.00 93.25 821 HIS A N 1
ATOM 6491 C CA . HIS A 1 821 ? -17.736 -21.858 26.280 1.00 93.25 821 HIS A CA 1
ATOM 6492 C C . HIS A 1 821 ? -16.838 -21.590 27.494 1.00 93.25 821 HIS A C 1
ATOM 6494 O O . HIS A 1 821 ? -17.343 -21.498 28.612 1.00 93.25 821 HIS A O 1
ATOM 6500 N N . PHE A 1 822 ? -15.535 -21.403 27.273 1.00 95.88 822 PHE A N 1
ATOM 6501 C CA . PHE A 1 822 ? -14.590 -21.011 28.312 1.00 95.88 822 PHE A CA 1
ATOM 6502 C C . PHE A 1 822 ? -14.993 -19.683 28.962 1.00 95.88 822 PHE A C 1
ATOM 6504 O O . PHE A 1 822 ? -15.152 -19.637 30.178 1.00 95.88 822 PHE A O 1
ATOM 6511 N N . LEU A 1 823 ? -15.225 -18.629 28.169 1.00 96.69 823 LEU A N 1
ATOM 6512 C CA . LEU A 1 823 ? -15.604 -17.311 28.687 1.00 96.69 823 LEU A CA 1
ATOM 6513 C C . LEU A 1 823 ? -16.912 -17.369 29.484 1.00 96.69 823 LEU A C 1
ATOM 6515 O O . LEU A 1 823 ? -16.966 -16.854 30.598 1.00 96.69 823 LEU A O 1
ATOM 6519 N N . ALA A 1 824 ? -17.944 -18.043 28.965 1.00 96.56 824 ALA A N 1
ATOM 6520 C CA . ALA A 1 824 ? -19.227 -18.159 29.656 1.00 96.56 824 ALA A CA 1
ATOM 6521 C C . ALA A 1 824 ? -19.097 -18.874 31.011 1.00 96.56 824 ALA A C 1
ATOM 6523 O O . ALA A 1 824 ? -19.585 -18.393 32.033 1.00 96.56 824 ALA A O 1
ATOM 6524 N N . THR A 1 825 ? -18.378 -19.995 31.030 1.00 96.44 825 THR A N 1
ATOM 6525 C CA . THR A 1 825 ? -18.140 -20.790 32.241 1.00 96.44 825 THR A CA 1
ATOM 6526 C C . THR A 1 825 ? -17.268 -20.037 33.247 1.00 96.44 825 THR A C 1
ATOM 6528 O O . THR A 1 825 ? -17.526 -20.099 34.449 1.00 96.44 825 THR A O 1
ATOM 6531 N N . ALA A 1 826 ? -16.270 -19.282 32.775 1.00 96.75 826 ALA A N 1
ATOM 6532 C CA . ALA A 1 826 ? -15.413 -18.448 33.613 1.00 96.75 826 ALA A CA 1
ATOM 6533 C C . ALA A 1 826 ? -16.217 -17.341 34.315 1.00 96.75 826 ALA A C 1
ATOM 6535 O O . ALA A 1 826 ? -16.085 -17.160 35.527 1.00 96.75 826 ALA A O 1
ATOM 6536 N N . ILE A 1 827 ? -17.095 -16.652 33.574 1.00 96.88 827 ILE A N 1
ATOM 6537 C CA . ILE A 1 827 ? -18.016 -15.648 34.125 1.00 96.88 827 ILE A CA 1
ATOM 6538 C C . ILE A 1 827 ? -18.886 -16.274 35.216 1.00 96.88 827 ILE A C 1
ATOM 6540 O O . ILE A 1 827 ? -18.898 -15.791 36.347 1.00 96.88 827 ILE A O 1
ATOM 6544 N N . LEU A 1 828 ? -19.603 -17.355 34.893 1.00 97.00 828 LEU A N 1
ATOM 6545 C CA . LEU A 1 828 ? -20.567 -17.972 35.807 1.00 97.00 828 LEU A CA 1
ATOM 6546 C C . LEU A 1 828 ? -19.892 -18.539 37.064 1.00 97.00 828 LEU A C 1
ATOM 6548 O O . LEU A 1 828 ? -20.406 -18.349 38.167 1.00 97.00 828 LEU A O 1
ATOM 6552 N N . SER A 1 829 ? -18.718 -19.161 36.919 1.00 96.38 829 SER A N 1
ATOM 6553 C CA . SER A 1 829 ? -17.942 -19.703 38.044 1.00 96.38 829 SER A CA 1
ATOM 6554 C C . SER A 1 829 ? -17.493 -18.600 39.003 1.00 96.38 829 SER A C 1
ATOM 6556 O O . SER A 1 829 ? -17.688 -18.723 40.211 1.00 96.38 829 SER A O 1
ATOM 6558 N N . LEU A 1 830 ? -16.945 -17.496 38.479 1.00 95.50 830 LEU A N 1
ATOM 6559 C CA . LEU A 1 830 ? -16.491 -16.377 39.308 1.00 95.50 830 LEU A CA 1
ATOM 6560 C C . LEU A 1 830 ? -17.663 -15.635 39.963 1.00 95.50 830 LEU A C 1
ATOM 6562 O O . LEU A 1 830 ? -17.587 -15.285 41.142 1.00 95.50 830 LEU A O 1
ATOM 6566 N N . VAL A 1 831 ? -18.760 -15.417 39.228 1.00 95.88 831 VAL A N 1
ATOM 6567 C CA . VAL A 1 831 ? -19.964 -14.773 39.771 1.00 95.88 831 VAL A CA 1
ATOM 6568 C C . VAL A 1 831 ? -20.562 -15.609 40.898 1.00 95.88 831 VAL A C 1
ATOM 6570 O O . VAL A 1 831 ? -20.876 -15.066 41.957 1.00 95.88 831 VAL A O 1
ATOM 6573 N N . LYS A 1 832 ? -20.701 -16.925 40.699 1.00 95.44 832 LYS A N 1
ATOM 6574 C CA . LYS A 1 832 ? -21.238 -17.831 41.718 1.00 95.44 832 LYS A CA 1
ATOM 6575 C C . LYS A 1 832 ? -20.378 -17.831 42.978 1.00 95.44 832 LYS A C 1
ATOM 6577 O O . LYS A 1 832 ? -20.929 -17.651 44.062 1.00 95.44 832 LYS A O 1
ATOM 6582 N N . ALA A 1 833 ? -19.061 -17.958 42.824 1.00 94.81 833 ALA A N 1
ATOM 6583 C CA . ALA A 1 833 ? -18.125 -17.947 43.942 1.00 94.81 833 ALA A CA 1
ATOM 6584 C C . ALA A 1 833 ? -18.195 -16.628 44.727 1.00 94.81 833 ALA A C 1
ATOM 6586 O O . ALA A 1 833 ? -18.442 -16.635 45.929 1.00 94.81 833 ALA A O 1
ATOM 6587 N N . ARG A 1 834 ? -18.085 -15.471 44.058 1.00 94.06 834 ARG A N 1
ATOM 6588 C CA . ARG A 1 834 ? -18.166 -14.166 44.742 1.00 94.06 834 ARG A CA 1
ATOM 6589 C C . ARG A 1 834 ? -19.490 -13.993 45.485 1.00 94.06 834 ARG A C 1
ATOM 6591 O O . ARG A 1 834 ? -19.485 -13.632 46.659 1.00 94.06 834 ARG A O 1
ATOM 6598 N N . ARG A 1 835 ? -20.616 -14.361 44.866 1.00 92.56 835 ARG A N 1
ATOM 6599 C CA . ARG A 1 835 ? -21.927 -14.306 45.532 1.00 92.56 835 ARG A CA 1
ATOM 6600 C C . ARG A 1 835 ? -22.015 -15.214 46.757 1.00 92.56 835 ARG A C 1
ATOM 6602 O O . ARG A 1 835 ? -22.592 -14.790 47.755 1.00 92.56 835 ARG A O 1
ATOM 6609 N N . ALA A 1 836 ? -21.463 -16.428 46.697 1.00 92.62 836 ALA A N 1
ATOM 6610 C CA . ALA A 1 836 ? -21.455 -17.358 47.828 1.00 92.62 836 ALA A CA 1
ATOM 6611 C C . ALA A 1 836 ? -20.704 -16.790 49.046 1.00 92.62 836 ALA A C 1
ATOM 6613 O O . ALA A 1 836 ? -21.084 -17.067 50.181 1.00 92.62 836 ALA A O 1
ATOM 6614 N N . HIS A 1 837 ? -19.710 -15.933 48.805 1.00 93.19 837 HIS A N 1
ATOM 6615 C CA . HIS A 1 837 ? -18.932 -15.242 49.835 1.00 93.19 837 HIS A CA 1
ATOM 6616 C C . HIS A 1 837 ? -19.409 -13.800 50.114 1.00 93.19 837 HIS A C 1
ATOM 6618 O O . HIS A 1 837 ? -18.714 -13.039 50.780 1.00 93.19 837 HIS A O 1
ATOM 6624 N N . GLY A 1 838 ? -20.599 -13.407 49.638 1.00 90.12 838 GLY A N 1
ATOM 6625 C CA . GLY A 1 838 ? -21.184 -12.083 49.900 1.00 90.12 838 GLY A CA 1
ATOM 6626 C C . GLY A 1 838 ? -20.545 -10.920 49.128 1.00 90.12 838 GLY A C 1
ATOM 6627 O O . GLY A 1 838 ? -20.881 -9.761 49.374 1.00 90.12 838 GLY A O 1
ATOM 6628 N N . GLU A 1 839 ? -19.663 -11.215 48.174 1.00 91.06 839 GLU A N 1
ATOM 6629 C CA . GLU A 1 839 ? -18.966 -10.233 47.350 1.00 91.06 839 GLU A CA 1
ATOM 6630 C C . GLU A 1 839 ? -19.834 -9.772 46.172 1.00 91.06 839 GLU A C 1
ATOM 6632 O O . GLU A 1 839 ? -20.521 -10.563 45.513 1.00 91.06 839 GLU A O 1
ATOM 6637 N N . ARG A 1 840 ? -19.779 -8.469 45.876 1.00 91.81 840 ARG A N 1
ATOM 6638 C CA . ARG A 1 840 ? -20.454 -7.892 44.706 1.00 91.81 840 ARG A CA 1
ATOM 6639 C C . ARG A 1 840 ? -19.605 -8.067 43.452 1.00 91.81 840 ARG A C 1
ATOM 6641 O O . ARG A 1 840 ? -18.376 -8.013 43.511 1.00 91.81 840 ARG A O 1
ATOM 6648 N N . ILE A 1 841 ? -20.261 -8.235 42.307 1.00 94.06 841 ILE A N 1
ATOM 6649 C CA . ILE A 1 841 ? -19.570 -8.340 41.020 1.00 94.06 841 ILE A CA 1
ATOM 6650 C C . ILE A 1 841 ? -20.384 -7.753 39.870 1.00 94.06 841 ILE A C 1
ATOM 6652 O O . ILE A 1 841 ? -21.535 -8.117 39.636 1.00 94.06 841 ILE A O 1
ATOM 6656 N N . ARG A 1 842 ? -19.754 -6.865 39.106 1.00 95.38 842 ARG A N 1
ATOM 6657 C CA . ARG A 1 842 ? -20.298 -6.317 37.864 1.00 95.38 842 ARG A CA 1
ATOM 6658 C C . ARG A 1 842 ? -19.435 -6.750 36.693 1.00 95.38 842 ARG A C 1
ATOM 6660 O O . ARG A 1 842 ? -18.241 -6.449 36.656 1.00 95.38 842 ARG A O 1
ATOM 6667 N N . VAL A 1 843 ? -20.047 -7.452 35.748 1.00 97.38 843 VAL A N 1
ATOM 6668 C CA . VAL A 1 843 ? -19.380 -7.999 34.567 1.00 97.38 843 VAL A CA 1
ATOM 6669 C C . VAL A 1 843 ? -19.850 -7.247 33.327 1.00 97.38 843 VAL A C 1
ATOM 6671 O O . VAL A 1 843 ? -21.050 -7.143 33.080 1.00 97.38 843 VAL A O 1
ATOM 6674 N N . GLY A 1 844 ? -18.905 -6.737 32.542 1.00 97.31 844 GLY A N 1
ATOM 6675 C CA . GLY A 1 844 ? -19.147 -6.224 31.199 1.00 97.31 844 GLY A CA 1
ATOM 6676 C C . GLY A 1 844 ? -18.641 -7.202 30.146 1.00 97.31 844 GLY A C 1
ATOM 6677 O O . GLY A 1 844 ? -17.493 -7.632 30.210 1.00 97.31 844 GLY A O 1
ATOM 6678 N N . VAL A 1 845 ? -19.482 -7.526 29.169 1.00 97.81 845 VAL A N 1
ATOM 6679 C CA . VAL A 1 845 ? -19.115 -8.264 27.956 1.00 97.81 845 VAL A CA 1
ATOM 6680 C C . VAL A 1 845 ? -19.169 -7.306 26.770 1.00 97.81 845 VAL A C 1
ATOM 6682 O O . VAL A 1 845 ? -20.246 -6.902 26.330 1.00 97.81 845 VAL A O 1
ATOM 6685 N N . ALA A 1 846 ? -18.004 -6.926 26.265 1.00 97.12 846 ALA A N 1
ATOM 6686 C CA . ALA A 1 846 ? -17.842 -6.020 25.145 1.00 97.12 846 ALA A CA 1
ATOM 6687 C C . ALA A 1 846 ? -17.313 -6.735 23.896 1.00 97.12 846 ALA A C 1
ATOM 6689 O O . ALA A 1 846 ? -16.635 -7.752 23.985 1.00 97.12 846 ALA A O 1
ATOM 6690 N N . ALA A 1 847 ? -17.630 -6.188 22.728 1.00 94.00 847 ALA A N 1
ATOM 6691 C CA . ALA A 1 847 ? -16.995 -6.516 21.451 1.00 94.00 847 ALA A CA 1
ATOM 6692 C C . ALA A 1 847 ? -17.230 -5.360 20.462 1.00 94.00 847 ALA A C 1
ATOM 6694 O O . ALA A 1 847 ? -17.971 -4.412 20.763 1.00 94.00 847 ALA A O 1
ATOM 6695 N N . PHE A 1 848 ? -16.643 -5.434 19.267 1.00 89.69 848 PHE A N 1
ATOM 6696 C CA . PHE A 1 848 ? -16.914 -4.462 18.203 1.00 89.69 848 PHE A CA 1
ATOM 6697 C C . PHE A 1 848 ? -18.324 -4.621 17.615 1.00 89.69 848 PHE A C 1
ATOM 6699 O O . PHE A 1 848 ? -19.054 -3.640 17.458 1.00 89.69 848 PHE A O 1
ATOM 6706 N N . THR A 1 849 ? -18.743 -5.863 17.343 1.00 89.44 849 THR A N 1
ATOM 6707 C CA . THR A 1 849 ? -20.016 -6.174 16.673 1.00 89.44 849 THR A CA 1
ATOM 6708 C C . THR A 1 849 ? -21.097 -6.639 17.649 1.00 89.44 849 THR A C 1
ATOM 6710 O O . THR A 1 849 ? -20.825 -7.263 18.674 1.00 89.44 849 THR A O 1
ATOM 6713 N N . HIS A 1 850 ? -22.366 -6.385 17.311 1.00 89.75 850 HIS A N 1
ATOM 6714 C CA . HIS A 1 850 ? -23.494 -6.890 18.102 1.00 89.75 850 HIS A CA 1
ATOM 6715 C C . HIS A 1 850 ? -23.564 -8.425 18.125 1.00 89.75 850 HIS A C 1
ATOM 6717 O O . HIS A 1 850 ? -23.936 -8.985 19.154 1.00 89.75 850 HIS A O 1
ATOM 6723 N N . ALA A 1 851 ? -23.188 -9.089 17.027 1.00 89.81 851 ALA A N 1
ATOM 6724 C CA . ALA A 1 851 ? -23.219 -10.544 16.911 1.00 89.81 851 ALA A CA 1
ATOM 6725 C C . ALA A 1 851 ? -22.226 -11.228 17.866 1.00 89.81 851 ALA A C 1
ATOM 6727 O O . ALA A 1 851 ? -22.602 -12.190 18.533 1.00 89.81 851 ALA A O 1
ATOM 6728 N N . ALA A 1 852 ? -21.000 -10.704 17.991 1.00 90.19 852 ALA A N 1
ATOM 6729 C CA . ALA A 1 852 ? -20.000 -11.241 18.917 1.00 90.19 852 ALA A CA 1
ATOM 6730 C C . ALA A 1 852 ? -20.465 -11.136 20.381 1.00 90.19 852 ALA A C 1
ATOM 6732 O O . ALA A 1 852 ? -20.434 -12.124 21.114 1.00 90.19 852 ALA A O 1
ATOM 6733 N N . VAL A 1 853 ? -21.004 -9.974 20.778 1.00 93.31 853 VAL A N 1
ATOM 6734 C CA . VAL A 1 853 ? -21.592 -9.779 22.118 1.00 93.31 853 VAL A CA 1
ATOM 6735 C C . VAL A 1 853 ? -22.705 -10.795 22.380 1.00 93.31 853 VAL A C 1
ATOM 6737 O O . VAL A 1 853 ? -22.728 -11.446 23.422 1.00 93.31 853 VAL A O 1
ATOM 6740 N N . GLU A 1 854 ? -23.643 -10.937 21.441 1.00 93.88 854 GLU A N 1
ATOM 6741 C CA . GLU A 1 854 ? -24.787 -11.838 21.601 1.00 93.88 854 GLU A CA 1
ATOM 6742 C C . GLU A 1 854 ? -24.382 -13.299 21.700 1.00 93.88 854 GLU A C 1
ATOM 6744 O O . GLU A 1 854 ? -24.950 -14.012 22.518 1.00 93.88 854 GLU A O 1
ATOM 6749 N N . ASN A 1 855 ? -23.406 -13.741 20.907 1.00 93.25 855 ASN A N 1
ATOM 6750 C CA . ASN A 1 855 ? -22.948 -15.125 20.925 1.00 93.25 855 ASN A CA 1
ATOM 6751 C C . ASN A 1 855 ? -22.505 -15.548 22.338 1.00 93.25 855 ASN A C 1
ATOM 6753 O O . ASN A 1 855 ? -22.937 -16.582 22.853 1.00 93.25 855 ASN A O 1
ATOM 6757 N N . LEU A 1 856 ? -21.715 -14.703 23.008 1.00 94.94 856 LEU A N 1
ATOM 6758 C CA . LEU A 1 856 ? -21.293 -14.961 24.382 1.00 94.94 856 LEU A CA 1
ATOM 6759 C C . LEU A 1 856 ? -22.448 -14.810 25.383 1.00 94.94 856 LEU A C 1
ATOM 6761 O O . LEU A 1 856 ? -22.629 -15.686 26.228 1.00 94.94 856 LEU A O 1
ATOM 6765 N N . LEU A 1 857 ? -23.267 -13.758 25.280 1.00 95.62 857 LEU A N 1
ATOM 6766 C CA . LEU A 1 857 ? -24.402 -13.558 26.191 1.00 95.62 857 LEU A CA 1
ATOM 6767 C C . LEU A 1 857 ? -25.421 -14.702 26.134 1.00 95.62 857 LEU A C 1
ATOM 6769 O O . LEU A 1 857 ? -25.860 -15.175 27.178 1.00 95.62 857 LEU A O 1
ATOM 6773 N N . VAL A 1 858 ? -25.779 -15.173 24.936 1.00 94.69 858 VAL A N 1
ATOM 6774 C CA . VAL A 1 858 ? -26.700 -16.304 24.748 1.00 94.69 858 VAL A CA 1
ATOM 6775 C C . VAL A 1 858 ? -26.115 -17.566 25.372 1.00 94.69 858 VAL A C 1
ATOM 6777 O O . VAL A 1 858 ? -26.839 -18.318 26.024 1.00 94.69 858 VAL A O 1
ATOM 6780 N N . LYS A 1 859 ? -24.801 -17.786 25.237 1.00 94.56 859 LYS A N 1
ATOM 6781 C CA . LYS A 1 859 ? -24.139 -18.925 25.877 1.00 94.56 859 LYS A CA 1
ATOM 6782 C C . LYS A 1 859 ? -24.170 -18.828 27.404 1.00 94.56 859 LYS A C 1
ATOM 6784 O O . LYS A 1 859 ? -24.411 -19.840 28.054 1.00 94.56 859 LYS A O 1
ATOM 6789 N N . VAL A 1 860 ? -23.966 -17.637 27.971 1.00 95.44 860 VAL A N 1
ATOM 6790 C CA . VAL A 1 860 ? -24.085 -17.411 29.421 1.00 95.44 860 VAL A CA 1
ATOM 6791 C C . VAL A 1 860 ? -25.522 -17.642 29.888 1.00 95.44 860 VAL A C 1
ATOM 6793 O O . VAL A 1 860 ? -25.730 -18.387 30.841 1.00 95.44 860 VAL A O 1
ATOM 6796 N N . GLN A 1 861 ? -26.506 -17.069 29.191 1.00 93.88 861 GLN A N 1
ATOM 6797 C CA . GLN A 1 861 ? -27.925 -17.237 29.502 1.00 93.88 861 GLN A CA 1
ATOM 6798 C C . GLN A 1 861 ? -28.341 -18.713 29.460 1.00 93.88 861 GLN A C 1
ATOM 6800 O O . GLN A 1 861 ? -29.054 -19.171 30.342 1.00 93.88 861 GLN A O 1
ATOM 6805 N N . GLY A 1 862 ? -27.868 -19.472 28.468 1.00 92.25 862 GLY A N 1
ATOM 6806 C CA . GLY A 1 862 ? -28.171 -20.899 28.335 1.00 92.25 862 GLY A CA 1
ATOM 6807 C C . GLY A 1 862 ? -27.544 -21.788 29.415 1.00 92.25 862 GLY A C 1
ATOM 6808 O O . GLY A 1 862 ? -28.042 -22.884 29.641 1.00 92.25 862 GLY A O 1
ATOM 6809 N N . SER A 1 863 ? -26.483 -21.329 30.087 1.00 94.12 863 SER A N 1
ATOM 6810 C CA . SER A 1 863 ? -25.793 -22.077 31.151 1.00 94.12 863 SER A CA 1
ATOM 6811 C C . SER A 1 863 ? -26.062 -21.527 32.559 1.00 94.12 863 SER A C 1
ATOM 6813 O O . SER A 1 863 ? -25.602 -22.108 33.537 1.00 94.12 863 SER A O 1
ATOM 6815 N N . VAL A 1 864 ? -26.809 -20.428 32.716 1.00 94.25 864 VAL A N 1
ATOM 6816 C CA . VAL A 1 864 ? -27.005 -19.765 34.023 1.00 94.25 864 VAL A CA 1
ATOM 6817 C C . VAL A 1 864 ? -27.694 -20.670 35.058 1.00 94.25 864 VAL A C 1
ATOM 6819 O O . VAL A 1 864 ? -27.374 -20.616 36.252 1.00 94.25 864 VAL A O 1
ATOM 6822 N N . ASP A 1 865 ? -28.592 -21.543 34.596 1.00 91.94 865 ASP A N 1
ATOM 6823 C CA . ASP A 1 865 ? -29.353 -22.480 35.427 1.00 91.94 865 ASP A CA 1
ATOM 6824 C C . ASP A 1 865 ? -28.473 -23.607 35.977 1.00 91.94 865 ASP A C 1
ATOM 6826 O O . ASP A 1 865 ? -28.601 -23.967 37.147 1.00 91.94 865 ASP A O 1
ATOM 6830 N N . GLU A 1 866 ? -27.513 -24.098 35.185 1.00 91.25 866 GLU A N 1
ATOM 6831 C CA . GLU A 1 866 ? -26.539 -25.127 35.594 1.00 91.25 866 GLU A CA 1
ATOM 6832 C C . GLU A 1 866 ? -25.690 -24.649 36.784 1.00 91.25 866 GLU A C 1
ATOM 6834 O O . GLU A 1 866 ? -25.271 -25.428 37.641 1.00 91.25 866 GLU A O 1
ATOM 6839 N N . PHE A 1 867 ? -25.496 -23.332 36.888 1.00 92.44 867 PHE A N 1
ATOM 6840 C CA . PHE A 1 867 ? -24.798 -22.696 37.998 1.00 92.44 867 PHE A CA 1
ATOM 6841 C C . PHE A 1 867 ? -25.732 -22.299 39.150 1.00 92.44 867 PHE A C 1
ATOM 6843 O O . PHE A 1 867 ? -25.239 -21.907 40.209 1.00 92.44 867 PHE A O 1
ATOM 6850 N N . GLY A 1 868 ? -27.052 -22.445 39.014 1.00 90.75 868 GLY A N 1
ATOM 6851 C CA . GLY A 1 868 ? -28.031 -22.036 40.026 1.00 90.75 868 GLY A CA 1
ATOM 6852 C C . GLY A 1 868 ? -28.133 -20.514 40.183 1.00 90.75 868 GLY A C 1
ATOM 6853 O O . GLY A 1 868 ? -28.401 -20.020 41.278 1.00 90.75 868 GLY A O 1
ATOM 6854 N N . LEU A 1 869 ? -27.865 -19.758 39.112 1.00 91.94 869 LEU A N 1
ATOM 6855 C CA . LEU A 1 869 ? -27.815 -18.292 39.125 1.00 91.94 869 LEU A CA 1
ATOM 6856 C C . LEU A 1 869 ? -29.040 -17.614 38.487 1.00 91.94 869 LEU A C 1
ATOM 6858 O O . LEU A 1 869 ? -29.113 -16.389 38.530 1.00 91.94 869 LEU A O 1
ATOM 6862 N N . ALA A 1 870 ? -30.012 -18.375 37.975 1.00 86.50 870 ALA A N 1
ATOM 6863 C CA . ALA A 1 870 ? -31.182 -17.892 37.227 1.00 86.50 870 ALA A CA 1
ATOM 6864 C C . ALA A 1 870 ? -31.882 -16.665 37.843 1.00 86.50 870 ALA A C 1
ATOM 6866 O O . ALA A 1 870 ? -32.128 -15.669 37.174 1.00 86.50 870 ALA A O 1
ATOM 6867 N N . ALA A 1 871 ? -32.165 -16.719 39.149 1.00 81.56 871 ALA A N 1
ATOM 6868 C CA . ALA A 1 871 ? -32.872 -15.659 39.874 1.00 81.56 871 ALA A CA 1
ATOM 6869 C C . ALA A 1 871 ? -31.942 -14.591 40.483 1.00 81.56 871 ALA A C 1
ATOM 6871 O O . ALA A 1 871 ? -32.405 -13.690 41.177 1.00 81.56 871 ALA A O 1
ATOM 6872 N N . GLY A 1 872 ? -30.624 -14.714 40.308 1.00 84.00 872 GLY A N 1
ATOM 6873 C CA . GLY A 1 872 ? -29.647 -13.911 41.043 1.00 84.00 872 GLY A CA 1
ATOM 6874 C C . GLY A 1 872 ? -28.503 -13.328 40.218 1.00 84.00 872 GLY A C 1
ATOM 6875 O O . GLY A 1 872 ? -27.632 -12.682 40.800 1.00 84.00 872 GLY A O 1
ATOM 6876 N N . LEU A 1 873 ? -28.509 -13.534 38.902 1.00 93.25 873 LEU A N 1
ATOM 6877 C CA . LEU A 1 873 ? -27.667 -12.829 37.946 1.00 93.25 873 LEU A CA 1
ATOM 6878 C C . LEU A 1 873 ? -28.549 -12.273 36.819 1.00 93.25 873 LEU A C 1
ATOM 6880 O O . LEU A 1 873 ? -28.836 -12.993 35.866 1.00 93.25 873 LEU A O 1
ATOM 6884 N N . PRO A 1 874 ? -28.979 -11.007 36.904 1.00 93.19 874 PRO A N 1
ATOM 6885 C CA . PRO A 1 874 ? -29.594 -10.323 35.777 1.00 93.19 874 PRO A CA 1
ATOM 6886 C C . PRO A 1 874 ? -28.580 -10.155 34.640 1.00 93.19 874 PRO A C 1
ATOM 6888 O O . PRO A 1 874 ? -27.453 -9.696 34.863 1.00 93.19 874 PRO A O 1
ATOM 6891 N N . ILE A 1 875 ? -28.995 -10.535 33.431 1.00 94.88 875 ILE A N 1
ATOM 6892 C CA . ILE A 1 875 ? -28.197 -10.508 32.203 1.00 94.88 875 ILE A CA 1
ATOM 6893 C C . ILE A 1 875 ? -28.912 -9.580 31.225 1.00 94.88 875 ILE A C 1
ATOM 6895 O O . ILE A 1 875 ? -30.000 -9.894 30.749 1.00 94.88 875 ILE A O 1
ATOM 6899 N N . TYR A 1 876 ? -28.289 -8.448 30.909 1.00 94.69 876 TYR A N 1
ATOM 6900 C CA . TYR A 1 876 ? -28.869 -7.463 30.004 1.00 94.69 876 TYR A CA 1
ATOM 6901 C C . TYR A 1 876 ? -27.989 -7.208 28.795 1.00 94.69 876 TYR A C 1
ATOM 6903 O O . TYR A 1 876 ? -26.771 -7.048 28.902 1.00 94.69 876 TYR A O 1
ATOM 6911 N N . LYS A 1 877 ? -28.635 -7.059 27.642 1.00 93.81 877 LYS A N 1
ATOM 6912 C CA . LYS A 1 877 ? -28.016 -6.507 26.448 1.00 93.81 877 LYS A CA 1
ATOM 6913 C C . LYS A 1 877 ? -28.295 -5.006 26.339 1.00 93.81 877 LYS A C 1
ATOM 6915 O O . LYS A 1 877 ? -29.444 -4.574 26.350 1.00 93.81 877 LYS A O 1
ATOM 6920 N N . LEU A 1 878 ? -27.242 -4.215 26.178 1.00 91.38 878 LEU A N 1
ATOM 6921 C CA . LEU A 1 878 ? -27.326 -2.789 25.885 1.00 91.38 878 LEU A CA 1
ATOM 6922 C C . LEU A 1 878 ? -27.768 -2.576 24.432 1.00 91.38 878 LEU A C 1
ATOM 6924 O O . LEU A 1 878 ? -27.194 -3.177 23.517 1.00 91.38 878 LEU A O 1
ATOM 6928 N N . SER A 1 879 ? -28.705 -1.645 24.224 1.00 83.44 879 SER A N 1
ATOM 6929 C CA . SER A 1 879 ? -29.355 -1.355 22.932 1.00 83.44 879 SER A CA 1
ATOM 6930 C C . SER A 1 879 ? -30.300 -2.454 22.436 1.00 83.44 879 SER A C 1
ATOM 6932 O O . SER A 1 879 ? -30.059 -3.645 22.606 1.00 83.44 879 SER A O 1
ATOM 6934 N N . ASP A 1 880 ? -31.355 -2.040 21.734 1.00 81.19 880 ASP A N 1
ATOM 6935 C CA . ASP A 1 880 ? -32.352 -2.946 21.149 1.00 81.19 880 ASP A CA 1
ATOM 6936 C C . ASP A 1 880 ? -31.892 -3.602 19.829 1.00 81.19 880 ASP A C 1
ATOM 6938 O O . ASP A 1 880 ? -32.555 -4.476 19.280 1.00 81.19 880 ASP A O 1
ATOM 6942 N N . ILE A 1 881 ? -30.718 -3.227 19.305 1.00 81.44 881 ILE A N 1
ATOM 6943 C CA . ILE A 1 881 ? -30.172 -3.830 18.079 1.00 81.44 881 ILE A CA 1
ATOM 6944 C C . ILE A 1 881 ? -29.706 -5.261 18.373 1.00 81.44 881 ILE A C 1
ATOM 6946 O O . ILE A 1 881 ? -28.660 -5.457 19.002 1.00 81.44 881 ILE A O 1
ATOM 6950 N N . ARG A 1 882 ? -30.464 -6.254 17.895 1.00 85.31 882 ARG A N 1
ATOM 6951 C CA . ARG A 1 882 ? -30.233 -7.685 18.134 1.00 85.31 882 ARG A CA 1
ATOM 6952 C C . ARG A 1 882 ? -30.231 -8.517 16.850 1.00 85.31 882 ARG A C 1
ATOM 6954 O O . ARG A 1 882 ? -30.862 -8.142 15.865 1.00 85.31 882 ARG A O 1
ATOM 6961 N N . THR A 1 883 ? -29.510 -9.638 16.858 1.00 82.94 883 THR A N 1
ATOM 6962 C CA . THR A 1 883 ? -29.675 -10.713 15.872 1.00 82.94 883 THR A CA 1
ATOM 6963 C C . THR A 1 883 ? -30.910 -11.557 16.219 1.00 82.94 883 THR A C 1
ATOM 6965 O O . THR A 1 883 ? -31.371 -11.525 17.366 1.00 82.94 883 THR A O 1
ATOM 6968 N N . PRO A 1 884 ? -31.425 -12.384 15.286 1.00 79.12 884 PRO A N 1
ATOM 6969 C CA . PRO A 1 884 ? -32.561 -13.266 15.565 1.00 79.12 884 PRO A CA 1
ATOM 6970 C C . PRO A 1 884 ? -32.347 -14.219 16.751 1.00 79.12 884 PRO A C 1
ATOM 6972 O O . PRO A 1 884 ? -33.318 -14.667 17.357 1.00 79.12 884 PRO A O 1
ATOM 6975 N N . GLY A 1 885 ? -31.092 -14.560 17.074 1.00 78.00 885 GLY A N 1
ATOM 6976 C CA . GLY A 1 885 ? -30.754 -15.352 18.259 1.00 78.00 885 GLY A CA 1
ATOM 6977 C C . GLY A 1 885 ? -30.904 -14.548 19.552 1.00 78.00 885 GLY A C 1
ATOM 6978 O O . GLY A 1 885 ? -31.540 -15.014 20.494 1.00 78.00 885 GLY A O 1
ATOM 6979 N N . GLY A 1 886 ? -30.388 -13.316 19.583 1.00 83.94 886 GLY A N 1
ATOM 6980 C CA . GLY A 1 886 ? -30.488 -12.436 20.747 1.00 83.94 886 GLY A CA 1
ATOM 6981 C C . GLY A 1 886 ? -31.917 -12.000 21.071 1.00 83.94 886 GLY A C 1
ATOM 6982 O O . GLY A 1 886 ? -32.257 -11.888 22.245 1.00 83.94 886 GLY A O 1
ATOM 6983 N N . GLU A 1 887 ? -32.781 -11.803 20.071 1.00 86.31 887 GLU A N 1
ATOM 6984 C CA . GLU A 1 887 ? -34.199 -11.453 20.288 1.00 86.31 887 GLU A CA 1
ATOM 6985 C C . GLU A 1 887 ? -34.964 -12.509 21.098 1.00 86.31 887 GLU A C 1
ATOM 6987 O O . GLU A 1 887 ? -35.855 -12.166 21.871 1.00 86.31 887 GLU A O 1
ATOM 6992 N N . ARG A 1 888 ? -34.605 -13.789 20.944 1.00 85.56 888 ARG A N 1
ATOM 6993 C CA . ARG A 1 888 ? -35.290 -14.914 21.602 1.00 85.56 888 ARG A CA 1
ATOM 6994 C C . ARG A 1 888 ? -34.829 -15.153 23.033 1.00 85.56 888 ARG A C 1
ATOM 6996 O O . ARG A 1 888 ? -35.545 -15.802 23.788 1.00 85.56 888 ARG A O 1
ATOM 7003 N N . SER A 1 889 ? -33.623 -14.705 23.377 1.00 85.75 889 SER A N 1
ATOM 7004 C CA . SER A 1 889 ? -32.926 -15.175 24.579 1.00 85.75 889 SER A CA 1
ATOM 7005 C C . SER A 1 889 ? -32.422 -14.065 25.494 1.00 85.75 889 SER A C 1
ATOM 7007 O O . SER A 1 889 ? -32.088 -14.366 26.633 1.00 85.75 889 SER A O 1
ATOM 7009 N N . LEU A 1 890 ? -32.345 -12.810 25.039 1.00 90.50 890 LEU A N 1
ATOM 7010 C CA . LEU A 1 890 ? -31.732 -11.723 25.806 1.00 90.50 890 LEU A CA 1
ATOM 7011 C C . LEU A 1 890 ? -32.717 -10.596 26.102 1.00 90.50 890 LEU A C 1
ATOM 7013 O O . LEU A 1 890 ? -33.372 -10.062 25.199 1.00 90.50 890 LEU A O 1
ATOM 7017 N N . GLU A 1 891 ? -32.741 -10.181 27.365 1.00 91.94 891 GLU A N 1
ATOM 7018 C CA . GLU A 1 891 ? -33.443 -8.985 27.814 1.00 91.94 891 GLU A CA 1
ATOM 7019 C C . GLU A 1 891 ? -32.645 -7.726 27.442 1.00 91.94 891 GLU A C 1
ATOM 7021 O O . GLU A 1 891 ? -31.417 -7.683 27.565 1.00 91.94 891 GLU A O 1
ATOM 7026 N N . VAL A 1 892 ? -33.336 -6.690 26.960 1.00 92.44 892 VAL A N 1
ATOM 7027 C CA . VAL A 1 892 ? -32.709 -5.425 26.554 1.00 92.44 892 VAL A CA 1
ATOM 7028 C C . VAL A 1 892 ? -32.779 -4.416 27.683 1.00 92.44 892 VAL A C 1
ATOM 7030 O O . VAL A 1 892 ? -33.841 -4.185 28.254 1.00 92.44 892 VAL A O 1
ATOM 7033 N N . LEU A 1 893 ? -31.654 -3.748 27.926 1.00 90.19 893 LEU A N 1
ATOM 7034 C CA . LEU A 1 893 ? -31.563 -2.571 28.774 1.00 90.19 893 LEU A CA 1
ATOM 7035 C C . LEU A 1 893 ? -31.374 -1.320 27.900 1.00 90.19 893 LEU A C 1
ATOM 7037 O O . LEU A 1 893 ? -30.295 -1.114 27.327 1.00 90.19 893 LEU A O 1
ATOM 7041 N N . PRO A 1 894 ? -32.413 -0.476 27.776 1.00 88.19 894 PRO A N 1
ATOM 7042 C CA . PRO A 1 894 ? -32.301 0.839 27.159 1.00 88.19 894 PRO A CA 1
ATOM 7043 C C . PRO A 1 894 ? -31.289 1.726 27.893 1.00 88.19 894 PRO A C 1
ATOM 7045 O O . PRO A 1 894 ? -31.173 1.668 29.118 1.00 88.19 894 PRO A O 1
ATOM 7048 N N . TYR A 1 895 ? -30.568 2.569 27.147 1.00 86.69 895 TYR A N 1
ATOM 7049 C CA . TYR A 1 895 ? -29.508 3.415 27.709 1.00 86.69 895 TYR A CA 1
ATOM 7050 C C . TYR A 1 895 ? -30.018 4.376 28.796 1.00 86.69 895 TYR A C 1
ATOM 7052 O O . TYR A 1 895 ? -29.356 4.566 29.810 1.00 86.69 895 TYR A O 1
ATOM 7060 N N . ASP A 1 896 ? -31.215 4.932 28.619 1.00 85.94 896 ASP A N 1
ATOM 7061 C CA . ASP A 1 896 ? -31.889 5.846 29.551 1.00 85.94 896 ASP A CA 1
ATOM 7062 C C . ASP A 1 896 ? -32.362 5.170 30.849 1.00 85.94 896 ASP A C 1
ATOM 7064 O O . ASP A 1 896 ? -32.705 5.850 31.812 1.00 85.94 896 ASP A O 1
ATOM 7068 N N . ARG A 1 897 ? -32.368 3.833 30.899 1.00 87.50 897 ARG A N 1
ATOM 7069 C CA . ARG A 1 897 ? -32.759 3.050 32.080 1.00 87.50 897 ARG A CA 1
ATOM 7070 C C . ARG A 1 897 ? -31.587 2.346 32.752 1.00 87.50 897 ARG A C 1
ATOM 7072 O O . ARG A 1 897 ? -31.809 1.573 33.683 1.00 87.50 897 ARG A O 1
ATOM 7079 N N . ALA A 1 898 ? -30.352 2.604 32.325 1.00 84.88 898 ALA A N 1
ATOM 7080 C CA . ALA A 1 898 ? -29.174 1.893 32.815 1.00 84.88 898 ALA A CA 1
ATOM 7081 C C . ALA A 1 898 ? -28.988 1.983 34.345 1.00 84.88 898 ALA A C 1
ATOM 7083 O O . ALA A 1 898 ? -28.551 1.025 34.976 1.00 84.88 898 ALA A O 1
ATOM 7084 N N . GLU A 1 899 ? -29.397 3.091 34.966 1.00 85.81 899 GLU A N 1
ATOM 7085 C CA . GLU A 1 899 ? -29.298 3.298 36.418 1.00 85.81 899 GLU A CA 1
ATOM 7086 C C . GLU A 1 899 ? -30.203 2.354 37.231 1.00 85.81 899 GLU A C 1
ATOM 7088 O O . GLU A 1 899 ? -29.904 2.032 38.382 1.00 85.81 899 GLU A O 1
ATOM 7093 N N . THR A 1 900 ? -31.280 1.838 36.627 1.00 87.50 900 THR A N 1
ATOM 7094 C CA . THR A 1 900 ? -32.271 0.989 37.316 1.00 87.50 900 THR A CA 1
ATOM 7095 C C . THR A 1 900 ? -31.720 -0.373 37.744 1.00 87.50 900 THR A C 1
ATOM 7097 O O . THR A 1 900 ? -32.260 -0.995 38.657 1.00 87.50 900 THR A O 1
ATOM 7100 N N . VAL A 1 901 ? -30.622 -0.827 37.133 1.00 86.56 901 VAL A N 1
ATOM 7101 C CA . VAL A 1 901 ? -30.015 -2.142 37.399 1.00 86.56 901 VAL A CA 1
ATOM 7102 C C . VAL A 1 901 ? -28.766 -2.061 38.287 1.00 86.56 901 VAL A C 1
ATOM 7104 O O . VAL A 1 901 ? -28.164 -3.075 38.629 1.00 86.56 901 VAL A O 1
ATOM 7107 N N . VAL A 1 902 ? -28.363 -0.864 38.719 1.00 85.06 902 VAL A N 1
ATOM 7108 C CA . VAL A 1 902 ? -27.110 -0.642 39.470 1.00 85.06 902 VAL A CA 1
ATOM 7109 C C . VAL A 1 902 ? -27.132 -1.254 40.881 1.00 85.06 902 VAL A C 1
ATOM 7111 O O . VAL A 1 902 ? -26.077 -1.565 41.446 1.00 85.06 902 VAL A O 1
ATOM 7114 N N . GLY A 1 903 ? -28.329 -1.448 41.446 1.00 85.75 903 GLY A N 1
ATOM 7115 C CA . GLY A 1 903 ? -28.537 -1.983 42.794 1.00 85.75 903 GLY A CA 1
ATOM 7116 C C . GLY A 1 903 ? -28.329 -3.494 42.937 1.00 85.75 903 GLY A C 1
ATOM 7117 O O . GLY A 1 903 ? -28.233 -3.978 44.067 1.00 85.75 903 GLY A O 1
ATOM 7118 N N . TYR A 1 904 ? -28.243 -4.245 41.835 1.00 89.81 904 TYR A N 1
ATOM 7119 C CA . TYR A 1 904 ? -28.072 -5.695 41.905 1.00 89.81 904 TYR A CA 1
ATOM 7120 C C . TYR A 1 904 ? -26.688 -6.081 42.470 1.00 89.81 904 TYR A C 1
ATOM 7122 O O . TYR A 1 904 ? -25.675 -5.495 42.078 1.00 89.81 904 TYR A O 1
ATOM 7130 N N . PRO A 1 905 ? -26.608 -7.074 43.383 1.00 88.88 905 PRO A N 1
ATOM 7131 C CA . PRO A 1 905 ? -25.337 -7.513 43.967 1.00 88.88 905 PRO A CA 1
ATOM 7132 C C . PRO A 1 905 ? -24.428 -8.206 42.942 1.00 88.88 905 PRO A C 1
ATOM 7134 O O . PRO A 1 905 ? -23.207 -8.115 43.048 1.00 88.88 905 PRO A O 1
ATOM 7137 N N . ALA A 1 906 ? -25.019 -8.863 41.944 1.00 93.94 906 ALA A N 1
ATOM 7138 C CA . ALA A 1 906 ? -24.332 -9.354 40.763 1.00 93.94 906 ALA A CA 1
ATOM 7139 C C . ALA A 1 906 ? -25.076 -8.875 39.516 1.00 93.94 906 ALA A C 1
ATOM 7141 O O . ALA A 1 906 ? -26.302 -8.930 39.493 1.00 93.94 906 ALA A O 1
ATOM 7142 N N . LEU A 1 907 ? -24.349 -8.400 38.508 1.00 95.12 907 LEU A N 1
ATOM 7143 C CA . LEU A 1 907 ? -24.923 -7.864 37.274 1.00 95.12 907 LEU A CA 1
ATOM 7144 C C . LEU A 1 907 ? -24.027 -8.211 36.088 1.00 95.12 907 LEU A C 1
ATOM 7146 O O . LEU A 1 907 ? -22.811 -8.017 36.164 1.00 95.12 907 LEU A O 1
ATOM 7150 N N . LEU A 1 908 ? -24.628 -8.663 34.988 1.00 96.44 908 LEU A N 1
ATOM 7151 C CA . LEU A 1 908 ? -23.942 -8.848 33.716 1.00 96.44 908 LEU A CA 1
ATOM 7152 C C . LEU A 1 908 ? -24.577 -7.959 32.650 1.00 96.44 908 LEU A C 1
ATOM 7154 O O . LEU A 1 908 ? -25.763 -8.073 32.343 1.00 96.44 908 LEU A O 1
ATOM 7158 N N . LEU A 1 909 ? -23.764 -7.081 32.075 1.00 96.12 909 LEU A N 1
ATOM 7159 C CA . LEU A 1 909 ? -24.135 -6.233 30.951 1.00 96.12 909 LEU A CA 1
ATOM 7160 C C . LEU A 1 909 ? -23.330 -6.655 29.730 1.00 96.12 909 LEU A C 1
ATOM 7162 O O . LEU A 1 909 ? -22.119 -6.830 29.832 1.00 96.12 909 LEU A O 1
ATOM 7166 N N . GLY A 1 910 ? -23.964 -6.775 28.570 1.00 96.00 910 GLY A N 1
ATOM 7167 C CA . GLY A 1 910 ? -23.241 -6.920 27.314 1.00 96.00 910 GLY A CA 1
ATOM 7168 C C . GLY A 1 910 ? -23.649 -5.879 26.288 1.00 96.00 910 GLY A C 1
ATOM 7169 O O . GLY A 1 910 ? -24.825 -5.579 26.113 1.00 96.00 910 GLY A O 1
ATOM 7170 N N . GLY A 1 911 ? -22.675 -5.310 25.596 1.00 94.94 911 GLY A N 1
ATOM 7171 C CA . GLY A 1 911 ? -22.890 -4.245 24.624 1.00 94.94 911 GLY A CA 1
ATOM 7172 C C . GLY A 1 911 ? -21.655 -4.028 23.771 1.00 94.94 911 GLY A C 1
ATOM 7173 O O . GLY A 1 911 ? -20.586 -4.540 24.075 1.00 94.94 911 GLY A O 1
ATOM 7174 N N . THR A 1 912 ? -21.774 -3.272 22.685 1.00 94.19 912 THR A N 1
ATOM 7175 C CA . THR A 1 912 ? -20.577 -2.905 21.918 1.00 94.19 912 THR A CA 1
ATOM 7176 C C . THR A 1 912 ? -19.704 -1.944 22.726 1.00 94.19 912 THR A C 1
ATOM 7178 O O . THR A 1 912 ? -20.202 -1.276 23.638 1.00 94.19 912 THR A O 1
ATOM 7181 N N . VAL A 1 913 ? -18.425 -1.802 22.370 1.00 94.44 913 VAL A N 1
ATOM 7182 C CA . VAL A 1 913 ? -17.532 -0.822 23.028 1.00 94.44 913 VAL A CA 1
ATOM 7183 C C . VAL A 1 913 ? -18.114 0.598 23.035 1.00 94.44 913 VAL A C 1
ATOM 7185 O O . VAL A 1 913 ? -18.053 1.306 24.036 1.00 94.44 913 VAL A O 1
ATOM 7188 N N . HIS A 1 914 ? -18.797 0.977 21.952 1.00 92.06 914 HIS A N 1
ATOM 7189 C CA . HIS A 1 914 ? -19.507 2.249 21.831 1.00 92.06 914 HIS A CA 1
ATOM 7190 C C . HIS A 1 914 ? -20.750 2.338 22.724 1.00 92.06 914 HIS A C 1
ATOM 7192 O O . HIS A 1 914 ? -21.103 3.425 23.179 1.00 92.06 914 HIS A O 1
ATOM 7198 N N . GLY A 1 915 ? -21.448 1.220 22.937 1.00 91.56 915 GLY A N 1
ATOM 7199 C CA . GLY A 1 915 ? -22.605 1.158 23.827 1.00 91.56 915 GLY A CA 1
ATOM 7200 C C . GLY A 1 915 ? -22.209 1.399 25.280 1.00 91.56 915 GLY A C 1
ATOM 7201 O O . GLY A 1 915 ? -22.872 2.169 25.968 1.00 91.56 915 GLY A O 1
ATOM 7202 N N . PHE A 1 916 ? -21.090 0.816 25.714 1.00 93.56 916 PHE A N 1
ATOM 7203 C CA . PHE A 1 916 ? -20.526 1.074 27.037 1.00 93.56 916 PHE A CA 1
ATOM 7204 C C . PHE A 1 916 ? -20.031 2.511 27.200 1.00 93.56 916 PHE A C 1
ATOM 7206 O O . PHE A 1 916 ? -20.367 3.143 28.196 1.00 93.56 916 PHE A O 1
ATOM 7213 N N . ALA A 1 917 ? -19.318 3.059 26.211 1.00 91.50 917 ALA A N 1
ATOM 7214 C CA . ALA A 1 917 ? -18.817 4.435 26.265 1.00 91.50 917 ALA A CA 1
ATOM 7215 C C . ALA A 1 917 ? -19.928 5.471 26.524 1.00 91.50 917 ALA A C 1
ATOM 7217 O O . ALA A 1 917 ? -19.741 6.427 27.269 1.00 91.50 917 ALA A O 1
ATOM 7218 N N . LYS A 1 918 ? -21.126 5.260 25.958 1.00 89.81 918 LYS A N 1
ATOM 7219 C CA . LYS A 1 918 ? -22.292 6.133 26.193 1.00 89.81 918 LYS A CA 1
ATOM 7220 C C . LYS A 1 918 ? -22.801 6.111 27.634 1.00 89.81 918 LYS A C 1
ATOM 7222 O O . LYS A 1 918 ? -23.476 7.050 28.041 1.00 89.81 918 LYS A O 1
ATOM 7227 N N . LEU A 1 919 ? -22.525 5.039 28.371 1.00 89.06 919 LEU A N 1
ATOM 7228 C CA . LEU A 1 919 ? -23.021 4.813 29.725 1.00 89.06 919 LEU A CA 1
ATOM 7229 C C . LEU A 1 919 ? -21.975 5.064 30.810 1.00 89.06 919 LEU A C 1
ATOM 7231 O O . LEU A 1 919 ? -22.292 4.895 31.982 1.00 89.06 919 LEU A O 1
ATOM 7235 N N . GLU A 1 920 ? -20.770 5.509 30.454 1.00 87.25 920 GLU A N 1
ATOM 7236 C CA . GLU A 1 920 ? -19.672 5.760 31.398 1.00 87.25 920 GLU A CA 1
ATOM 7237 C C . GLU A 1 920 ? -20.065 6.664 32.572 1.00 87.25 920 GLU A C 1
ATOM 7239 O O . GLU A 1 920 ? -19.627 6.444 33.696 1.00 87.25 920 GLU A O 1
ATOM 7244 N N . LYS A 1 921 ? -20.935 7.651 32.334 1.00 85.69 921 LYS A N 1
ATOM 7245 C CA . LYS A 1 921 ? -21.412 8.573 33.378 1.00 85.69 921 LYS A CA 1
ATOM 7246 C C . LYS A 1 921 ? -22.600 8.042 34.189 1.00 85.69 921 LYS A C 1
ATOM 7248 O O . LYS A 1 921 ? -22.863 8.569 35.264 1.00 85.69 921 LYS A O 1
ATOM 7253 N N . SER A 1 922 ? -23.319 7.042 33.680 1.00 85.38 922 SER A N 1
ATOM 7254 C CA . SER A 1 922 ? -24.580 6.542 34.259 1.00 85.38 922 SER A CA 1
ATOM 7255 C C . SER A 1 922 ? -24.435 5.178 34.931 1.00 85.38 922 SER A C 1
ATOM 7257 O O . SER A 1 922 ? -25.224 4.823 35.802 1.00 85.38 922 SER A O 1
ATOM 7259 N N . LEU A 1 923 ? -23.440 4.386 34.534 1.00 86.38 923 LEU A N 1
ATOM 7260 C CA . LEU A 1 923 ? -23.153 3.090 35.131 1.00 86.38 923 LEU A CA 1
ATOM 7261 C C . LEU A 1 923 ? -21.939 3.178 36.064 1.00 86.38 923 LEU A C 1
ATOM 7263 O O . LEU A 1 923 ? -20.962 3.851 35.744 1.00 86.38 923 LEU A O 1
ATOM 7267 N N . PRO A 1 924 ? -21.952 2.462 37.201 1.00 86.56 924 PRO A N 1
ATOM 7268 C CA . PRO A 1 924 ? -20.756 2.297 38.012 1.00 86.56 924 PRO A CA 1
ATOM 7269 C C . PRO A 1 924 ? -19.692 1.501 37.250 1.00 86.56 924 PRO A C 1
ATOM 7271 O O . PRO A 1 924 ? -19.988 0.737 36.327 1.00 86.56 924 PRO A O 1
ATOM 7274 N N . SER A 1 925 ? -18.454 1.612 37.719 1.00 92.38 925 SER A N 1
ATOM 7275 C CA . SER A 1 925 ? -17.337 0.859 37.167 1.00 92.38 925 SER A CA 1
ATOM 7276 C C . SER A 1 925 ? -17.504 -0.661 37.327 1.00 92.38 925 SER A C 1
ATOM 7278 O O . SER A 1 925 ? -18.127 -1.168 38.270 1.00 92.38 925 SER A O 1
ATOM 7280 N N . LEU A 1 926 ? -16.950 -1.385 36.357 1.00 95.25 926 LEU A N 1
ATOM 7281 C CA . LEU A 1 926 ? -17.008 -2.834 36.210 1.00 95.25 926 LEU A CA 1
ATOM 7282 C C . LEU A 1 926 ? -15.878 -3.506 36.995 1.00 95.25 926 LEU A C 1
ATOM 7284 O O . LEU A 1 926 ? -14.751 -3.008 37.025 1.00 95.25 926 LEU A O 1
ATOM 7288 N N . ASP A 1 927 ? -16.166 -4.665 37.584 1.00 95.38 927 ASP A N 1
ATOM 7289 C CA . ASP A 1 927 ? -15.178 -5.517 38.256 1.00 95.38 927 ASP A CA 1
ATOM 7290 C C . ASP A 1 927 ? -14.428 -6.419 37.271 1.00 95.38 927 ASP A C 1
ATOM 7292 O O . ASP A 1 927 ? -13.250 -6.718 37.473 1.00 95.38 927 ASP A O 1
ATOM 7296 N N . LEU A 1 928 ? -15.121 -6.858 36.220 1.00 96.88 928 LEU A N 1
ATOM 7297 C CA . LEU A 1 928 ? -14.604 -7.704 35.152 1.00 96.88 928 LEU A CA 1
ATOM 7298 C C . LEU A 1 928 ? -15.113 -7.172 33.812 1.00 96.88 928 LEU A C 1
ATOM 7300 O O . LEU A 1 928 ? -16.319 -7.075 33.605 1.00 96.88 928 LEU A O 1
ATOM 7304 N N . LEU A 1 929 ? -14.197 -6.857 32.904 1.00 97.81 929 LEU A N 1
ATOM 7305 C CA . LEU A 1 929 ? -14.477 -6.506 31.520 1.00 97.81 929 LEU A CA 1
ATOM 7306 C C . LEU A 1 929 ? -13.894 -7.592 30.617 1.00 97.81 929 LEU A C 1
ATOM 7308 O O . LEU A 1 929 ? -12.683 -7.800 30.590 1.00 97.81 929 LEU A O 1
ATOM 7312 N N . ILE A 1 930 ? -14.761 -8.276 29.881 1.00 98.12 930 ILE A N 1
ATOM 7313 C CA . ILE A 1 930 ? -14.386 -9.243 28.853 1.00 98.12 930 ILE A CA 1
ATOM 7314 C C . ILE A 1 930 ? -14.612 -8.588 27.502 1.00 98.12 930 ILE A C 1
ATOM 7316 O O . ILE A 1 930 ? -15.715 -8.125 27.228 1.00 98.12 930 ILE A O 1
ATOM 7320 N N . VAL A 1 931 ? -13.584 -8.572 26.665 1.00 97.31 931 VAL A N 1
ATOM 7321 C CA . VAL A 1 931 ? -13.661 -8.137 25.273 1.00 97.31 931 VAL A CA 1
ATOM 7322 C C . VAL A 1 931 ? -13.489 -9.368 24.391 1.00 97.31 931 VAL A C 1
ATOM 7324 O O . VAL A 1 931 ? -12.393 -9.924 24.319 1.00 97.31 931 VAL A O 1
ATOM 7327 N N . ASP A 1 932 ? -14.579 -9.822 23.774 1.00 95.06 932 ASP A N 1
ATOM 7328 C CA . ASP A 1 932 ? -14.547 -10.930 22.814 1.00 95.06 932 ASP A CA 1
ATOM 7329 C C . ASP A 1 932 ? -14.224 -10.414 21.404 1.00 95.06 932 ASP A C 1
ATOM 7331 O O . ASP A 1 932 ? -14.483 -9.254 21.078 1.00 95.06 932 ASP A O 1
ATOM 7335 N N . GLU A 1 933 ? -13.642 -11.282 20.580 1.00 93.69 933 GLU A N 1
ATOM 7336 C CA . GLU A 1 933 ? -13.077 -10.949 19.264 1.00 93.69 933 GLU A CA 1
ATOM 7337 C C . GLU A 1 933 ? -12.103 -9.755 19.289 1.00 93.69 933 GLU A C 1
ATOM 7339 O O . GLU A 1 933 ? -12.039 -8.951 18.361 1.00 93.69 933 GLU A O 1
ATOM 7344 N N . ALA A 1 934 ? -11.281 -9.660 20.339 1.00 95.06 934 ALA A N 1
ATOM 7345 C CA . ALA A 1 934 ? -10.261 -8.618 20.475 1.00 95.06 934 ALA A CA 1
ATOM 7346 C C . ALA A 1 934 ? -9.178 -8.682 19.375 1.00 95.06 934 ALA A C 1
ATOM 7348 O O . ALA A 1 934 ? -8.461 -7.707 19.151 1.00 95.06 934 ALA A O 1
ATOM 7349 N N . SER A 1 935 ? -9.054 -9.811 18.664 1.00 93.88 935 SER A N 1
ATOM 7350 C CA . SER A 1 935 ? -8.185 -9.929 17.485 1.00 93.88 935 SER A CA 1
ATOM 7351 C C . SER A 1 935 ? -8.727 -9.227 16.235 1.00 93.88 935 SER A C 1
ATOM 7353 O O . SER A 1 935 ? -7.980 -9.019 15.292 1.00 93.88 935 SER A O 1
ATOM 7355 N N . GLN A 1 936 ? -9.989 -8.795 16.250 1.00 92.06 936 GLN A N 1
ATOM 7356 C CA . GLN A 1 936 ? -10.619 -8.017 15.177 1.00 92.06 936 GLN A CA 1
ATOM 7357 C C . GLN A 1 936 ? -10.765 -6.532 15.543 1.00 92.06 936 GLN A C 1
ATOM 7359 O O . GLN A 1 936 ? -11.432 -5.788 14.828 1.00 92.06 936 GLN A O 1
ATOM 7364 N N . MET A 1 937 ? -10.190 -6.106 16.674 1.00 93.12 937 MET A N 1
ATOM 7365 C CA . MET A 1 937 ? -10.353 -4.760 17.219 1.00 93.12 937 MET A CA 1
ATOM 7366 C C . MET A 1 937 ? -9.037 -4.011 17.322 1.00 93.12 937 MET A C 1
ATOM 7368 O O . MET A 1 937 ? -8.074 -4.553 17.856 1.00 93.12 937 MET A O 1
ATOM 7372 N N . ARG A 1 938 ? -9.023 -2.738 16.932 1.00 93.94 938 ARG A N 1
ATOM 7373 C CA . ARG A 1 938 ? -7.865 -1.844 17.106 1.00 93.94 938 ARG A CA 1
ATOM 7374 C C . ARG A 1 938 ? -7.801 -1.262 18.526 1.00 93.94 938 ARG A C 1
ATOM 7376 O O . ARG A 1 938 ? -8.835 -1.155 19.197 1.00 93.94 938 ARG A O 1
ATOM 7383 N N . PRO A 1 939 ? -6.632 -0.791 18.999 1.00 95.38 939 PRO A N 1
ATOM 7384 C CA . PRO A 1 939 ? -6.498 -0.170 20.320 1.00 95.38 939 PRO A CA 1
ATOM 7385 C C . PRO A 1 939 ? -7.462 1.003 20.574 1.00 95.38 939 PRO A C 1
ATOM 7387 O O . PRO A 1 939 ? -8.018 1.108 21.668 1.00 95.38 939 PRO A O 1
ATOM 7390 N N . ALA A 1 940 ? -7.733 1.843 19.568 1.00 94.38 940 ALA A N 1
ATOM 7391 C CA . ALA A 1 940 ? -8.678 2.962 19.688 1.00 94.38 940 ALA A CA 1
ATOM 7392 C C . ALA A 1 940 ? -10.111 2.507 20.041 1.00 94.38 940 ALA A C 1
ATOM 7394 O O . ALA A 1 940 ? -10.840 3.199 20.750 1.00 94.38 940 ALA A O 1
ATOM 7395 N N . GLU A 1 941 ? -10.511 1.308 19.612 1.00 95.12 941 GLU A N 1
ATOM 7396 C CA . GLU A 1 941 ? -11.820 0.739 19.940 1.00 95.12 941 GLU A CA 1
ATOM 7397 C C . GLU A 1 941 ? -11.864 0.240 21.391 1.00 95.12 941 GLU A C 1
ATOM 7399 O O . GLU A 1 941 ? -12.883 0.399 22.067 1.00 95.12 941 GLU A O 1
ATOM 7404 N N . LEU A 1 942 ? -10.754 -0.301 21.910 1.00 96.38 942 LEU A N 1
ATOM 7405 C CA . LEU A 1 942 ? -10.629 -0.655 23.328 1.00 96.38 942 LEU A CA 1
ATOM 7406 C C . LEU A 1 942 ? -10.678 0.593 24.227 1.00 96.38 942 LEU A C 1
ATOM 7408 O O . LEU A 1 942 ? -11.309 0.550 25.288 1.00 96.38 942 LEU A O 1
ATOM 7412 N N . ALA A 1 943 ? -10.087 1.712 23.793 1.00 95.88 943 ALA A N 1
ATOM 7413 C CA . ALA A 1 943 ? -10.099 2.989 24.520 1.00 95.88 943 ALA A CA 1
ATOM 7414 C C . ALA A 1 943 ? -11.523 3.499 24.829 1.00 95.88 943 ALA A C 1
ATOM 7416 O O . ALA A 1 943 ? -11.748 4.199 25.823 1.00 95.88 943 ALA A O 1
ATOM 7417 N N . MET A 1 944 ? -12.512 3.106 24.017 1.00 95.69 944 MET A N 1
ATOM 7418 C CA . MET A 1 944 ? -13.917 3.453 24.240 1.00 95.69 944 MET A CA 1
ATOM 7419 C C . MET A 1 944 ? -14.499 2.803 25.497 1.00 95.69 944 MET A C 1
ATOM 7421 O O . MET A 1 944 ? -15.304 3.426 26.185 1.00 95.69 944 MET A O 1
ATOM 7425 N N . VAL A 1 945 ? -14.098 1.569 25.817 1.00 95.25 945 VAL A N 1
ATOM 7426 C CA . VAL A 1 945 ? -14.704 0.787 26.908 1.00 95.25 945 VAL A CA 1
ATOM 7427 C C . VAL A 1 945 ? -13.800 0.637 28.126 1.00 95.25 945 VAL A C 1
ATOM 7429 O O . VAL A 1 945 ? -14.311 0.501 29.234 1.00 95.25 945 VAL A O 1
ATOM 7432 N N . LEU A 1 946 ? -12.475 0.686 27.966 1.00 95.25 946 LEU A N 1
ATOM 7433 C CA . LEU A 1 946 ? -11.543 0.406 29.060 1.00 95.25 946 LEU A CA 1
ATOM 7434 C C . LEU A 1 946 ? -11.761 1.276 30.314 1.00 95.25 946 LEU A C 1
ATOM 7436 O O . LEU A 1 946 ? -11.660 0.726 31.408 1.00 95.25 946 LEU A O 1
ATOM 7440 N N . PRO A 1 947 ? -12.124 2.569 30.224 1.00 93.50 947 PRO A N 1
ATOM 7441 C CA . PRO A 1 947 ? -12.361 3.380 31.424 1.00 93.50 947 PRO A CA 1
ATOM 7442 C C . PRO A 1 947 ? -13.588 2.970 32.251 1.00 93.50 947 PRO A C 1
ATOM 7444 O O . PRO A 1 947 ? -13.690 3.339 33.417 1.00 93.50 947 PRO A O 1
ATOM 7447 N N . MET A 1 948 ? -14.477 2.128 31.706 1.00 93.44 948 MET A N 1
ATOM 7448 C CA . MET A 1 948 ? -15.513 1.461 32.504 1.00 93.44 948 MET A CA 1
ATOM 7449 C C . MET A 1 948 ? -14.914 0.508 33.542 1.00 93.44 948 MET A C 1
ATOM 7451 O O . MET A 1 948 ? -15.574 0.178 34.525 1.00 93.44 948 MET A O 1
ATOM 7455 N N . LEU A 1 949 ? -13.696 0.007 33.324 1.00 94.81 949 LEU A N 1
ATOM 7456 C CA . LEU A 1 949 ? -13.043 -0.932 34.223 1.00 94.81 949 LEU A CA 1
ATOM 7457 C C . LEU A 1 949 ? -12.538 -0.208 35.470 1.00 94.81 949 LEU A C 1
ATOM 7459 O O . LEU A 1 949 ? -11.725 0.713 35.392 1.00 94.81 949 LEU A O 1
ATOM 7463 N N . ARG A 1 950 ? -12.958 -0.670 36.650 1.00 91.69 950 ARG A N 1
ATOM 7464 C CA . ARG A 1 950 ? -12.524 -0.057 37.907 1.00 91.69 950 ARG A CA 1
ATOM 7465 C C . ARG A 1 950 ? -11.014 -0.192 38.127 1.00 91.69 950 ARG A C 1
ATOM 7467 O O . ARG A 1 950 ? -10.353 -1.125 37.650 1.00 91.69 950 ARG A O 1
ATOM 7474 N N . GLN A 1 951 ? -10.464 0.682 38.964 1.00 85.69 951 GLN A N 1
ATOM 7475 C CA . GLN A 1 951 ? -9.120 0.482 39.501 1.00 85.69 951 GLN A CA 1
ATOM 7476 C C . GLN A 1 951 ? -9.072 -0.846 40.282 1.00 85.69 951 GLN A C 1
ATOM 7478 O O . GLN A 1 951 ? -9.924 -1.110 41.132 1.00 85.69 951 GLN A O 1
ATOM 7483 N N . GLY A 1 952 ? -8.126 -1.722 39.938 1.00 85.12 952 GLY A N 1
ATOM 7484 C CA . GLY A 1 952 ? -8.060 -3.098 40.451 1.00 85.12 952 GLY A CA 1
ATOM 7485 C C . GLY A 1 952 ? -9.047 -4.103 39.826 1.00 85.12 952 GLY A C 1
ATOM 7486 O O . GLY A 1 952 ? -9.053 -5.254 40.240 1.00 85.12 952 GLY A O 1
ATOM 7487 N N . GLY A 1 953 ? -9.873 -3.709 38.847 1.00 92.69 953 GLY A N 1
ATOM 7488 C CA . GLY A 1 953 ? -10.707 -4.630 38.058 1.00 92.69 953 GLY A CA 1
ATOM 7489 C C . GLY A 1 953 ? -9.914 -5.486 37.059 1.00 92.69 953 GLY A C 1
ATOM 7490 O O . GLY A 1 953 ? -8.751 -5.189 36.779 1.00 92.69 953 GLY A O 1
ATOM 7491 N N . ARG A 1 954 ? -10.561 -6.521 36.511 1.00 96.06 954 ARG A N 1
ATOM 7492 C CA . ARG A 1 954 ? -10.013 -7.489 35.543 1.00 96.06 954 ARG A CA 1
ATOM 7493 C C . ARG A 1 954 ? -10.367 -7.155 34.100 1.00 96.06 954 ARG A C 1
ATOM 7495 O O . ARG A 1 954 ? -11.542 -6.986 33.790 1.00 96.06 954 ARG A O 1
ATOM 7502 N N . LEU A 1 955 ? -9.378 -7.166 33.218 1.00 97.69 955 LEU A N 1
ATOM 7503 C CA . LEU A 1 955 ? -9.532 -7.129 31.770 1.00 97.69 955 LEU A CA 1
ATOM 7504 C C . LEU A 1 955 ? -9.212 -8.506 31.183 1.00 97.69 955 LEU A C 1
ATOM 7506 O O . LEU A 1 955 ? -8.126 -9.044 31.390 1.00 97.69 955 LEU A O 1
ATOM 7510 N N . VAL A 1 956 ? -10.137 -9.056 30.409 1.00 97.94 956 VAL A N 1
ATOM 7511 C CA . VAL A 1 956 ? -9.916 -10.268 29.620 1.00 97.94 956 VAL A CA 1
ATOM 7512 C C . VAL A 1 956 ? -10.108 -9.909 28.157 1.00 97.94 956 VAL A C 1
ATOM 7514 O O . VAL A 1 956 ? -11.201 -9.516 27.765 1.00 97.94 956 VAL A O 1
ATOM 7517 N N . LEU A 1 957 ? -9.058 -10.042 27.354 1.00 97.50 957 LEU A N 1
ATOM 7518 C CA . LEU A 1 957 ? -9.142 -9.899 25.902 1.00 97.50 957 LEU A CA 1
ATOM 7519 C C . LEU A 1 957 ? -9.111 -11.300 25.304 1.00 97.50 957 LEU A C 1
ATOM 7521 O O . LEU A 1 957 ? -8.176 -12.053 25.569 1.00 97.50 957 LEU A O 1
ATOM 7525 N N . ALA A 1 958 ? -10.130 -11.673 24.540 1.00 96.06 958 ALA A N 1
ATOM 7526 C CA . ALA A 1 958 ? -10.239 -12.997 23.944 1.00 96.06 958 ALA A CA 1
ATOM 7527 C C . ALA A 1 958 ? -10.242 -12.897 22.419 1.00 96.06 958 ALA A C 1
ATOM 7529 O O . ALA A 1 958 ? -10.989 -12.108 21.843 1.00 96.06 958 ALA A O 1
ATOM 7530 N N . GLY A 1 959 ? -9.414 -13.698 21.753 1.00 94.00 959 GLY A N 1
ATOM 7531 C CA . GLY A 1 959 ? -9.214 -13.578 20.313 1.00 94.00 959 GLY A CA 1
ATOM 7532 C C . GLY A 1 959 ? -8.266 -14.621 19.736 1.00 94.00 959 GLY A C 1
ATOM 7533 O O . GLY A 1 959 ? -7.790 -15.522 20.432 1.00 94.00 959 GLY A O 1
ATOM 7534 N N . ASP A 1 960 ? -8.035 -14.485 18.438 1.00 91.94 960 ASP A N 1
ATOM 7535 C CA . ASP A 1 960 ? -7.051 -15.233 17.668 1.00 91.94 960 ASP A CA 1
ATOM 7536 C C . ASP A 1 960 ? -6.503 -14.346 16.543 1.00 91.94 960 ASP A C 1
ATOM 7538 O O . ASP A 1 960 ? -7.189 -14.059 15.564 1.00 91.94 960 ASP A O 1
ATOM 7542 N N . ASP A 1 961 ? -5.279 -13.873 16.732 1.00 87.06 961 ASP A N 1
ATOM 7543 C CA . ASP A 1 961 ? -4.481 -13.054 15.813 1.00 87.06 961 ASP A CA 1
ATOM 7544 C C . ASP A 1 961 ? -3.988 -13.831 14.579 1.00 87.06 961 ASP A C 1
ATOM 7546 O O . ASP A 1 961 ? -3.446 -13.235 13.657 1.00 87.06 961 ASP A O 1
ATOM 7550 N N . LEU A 1 962 ? -4.223 -15.149 14.517 1.00 87.50 962 LEU A N 1
ATOM 7551 C CA . LEU A 1 962 ? -4.025 -15.950 13.301 1.00 87.50 962 LEU A CA 1
ATOM 7552 C C . LEU A 1 962 ? -5.295 -16.061 12.436 1.00 87.50 962 LEU A C 1
ATOM 7554 O O . LEU A 1 962 ? -5.274 -16.717 11.392 1.00 87.50 962 LEU A O 1
ATOM 7558 N N . GLN A 1 963 ? -6.408 -15.462 12.874 1.00 88.31 963 GLN A N 1
ATOM 7559 C C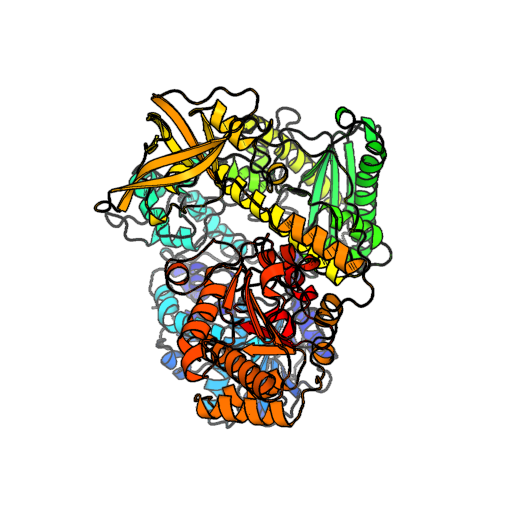A . GLN A 1 963 ? -7.637 -15.319 12.088 1.00 88.31 963 GLN A CA 1
ATOM 7560 C C . GLN A 1 963 ? -7.699 -13.932 11.427 1.00 88.31 963 GLN A C 1
ATOM 7562 O O . GLN A 1 963 ? -6.679 -13.278 11.241 1.00 88.31 963 GLN A O 1
ATOM 7567 N N . LEU A 1 964 ? -8.890 -13.505 10.996 1.00 86.00 964 LEU A N 1
ATOM 7568 C CA . LEU A 1 964 ? -9.071 -12.223 10.318 1.00 86.00 964 LEU A CA 1
ATOM 7569 C C . LEU A 1 964 ? -8.680 -11.053 11.248 1.00 86.00 964 LEU A C 1
ATOM 7571 O O . LEU A 1 964 ? -9.270 -10.944 12.327 1.00 86.00 964 LEU A O 1
ATOM 7575 N N . PRO A 1 965 ? -7.735 -10.183 10.839 1.00 88.31 965 PRO A N 1
ATOM 7576 C CA . PRO A 1 965 ? -7.394 -8.960 11.565 1.00 88.31 965 PRO A CA 1
ATOM 7577 C C . PRO A 1 965 ? -8.470 -7.875 11.362 1.00 88.31 965 PRO A C 1
ATOM 7579 O O . PRO A 1 965 ? -9.379 -8.049 10.536 1.00 88.31 965 PRO A O 1
ATOM 7582 N N . PRO A 1 966 ? -8.395 -6.734 12.076 1.00 88.12 966 PRO A N 1
ATOM 7583 C CA . PRO A 1 966 ? -9.197 -5.562 11.733 1.00 88.12 966 PRO A CA 1
ATOM 7584 C C . PRO A 1 966 ? -8.991 -5.152 10.265 1.00 88.12 966 PRO A C 1
ATOM 7586 O O . PRO A 1 966 ? -7.903 -5.268 9.705 1.00 88.12 966 PRO A O 1
ATOM 7589 N N . VAL A 1 967 ? -10.052 -4.646 9.630 1.00 85.88 967 VAL A N 1
ATOM 7590 C CA . VAL A 1 967 ? -9.975 -4.149 8.250 1.00 85.88 967 VAL A CA 1
ATOM 7591 C C . VAL A 1 967 ? -9.338 -2.763 8.253 1.00 85.88 967 VAL A C 1
ATOM 7593 O O . VAL A 1 967 ? -9.961 -1.797 8.692 1.00 85.88 967 VAL A O 1
ATOM 7596 N N . VAL A 1 968 ? -8.122 -2.681 7.723 1.00 86.81 968 VAL A N 1
ATOM 7597 C CA . VAL A 1 968 ? -7.331 -1.452 7.588 1.00 86.81 968 VAL A CA 1
ATOM 7598 C C . VAL A 1 968 ? -7.227 -1.081 6.102 1.00 86.81 968 VAL A C 1
ATOM 7600 O O . VAL A 1 968 ? -7.030 -1.952 5.254 1.00 86.81 968 VAL A O 1
ATOM 7603 N N . GLN A 1 969 ? -7.439 0.192 5.767 1.00 86.12 969 GLN A N 1
ATOM 7604 C CA . GLN A 1 969 ? -7.394 0.723 4.396 1.00 86.12 969 GLN A CA 1
ATOM 7605 C C . GLN A 1 969 ? -6.037 1.347 4.057 1.00 86.12 969 GLN A C 1
ATOM 7607 O O . GLN A 1 969 ? -5.622 1.330 2.897 1.00 86.12 969 GLN A O 1
ATOM 7612 N N . GLY A 1 970 ? -5.381 1.945 5.049 1.00 82.69 970 GLY A N 1
ATOM 7613 C CA . GLY A 1 970 ? -4.093 2.601 4.933 1.00 82.69 970 GLY A CA 1
ATOM 7614 C C . GLY A 1 970 ? -2.943 1.620 4.750 1.00 82.69 970 GLY A C 1
ATOM 7615 O O . GLY A 1 970 ? -2.987 0.471 5.191 1.00 82.69 970 GLY A O 1
ATOM 7616 N N . ALA A 1 971 ? -1.888 2.094 4.092 1.00 80.31 971 ALA A N 1
ATOM 7617 C CA . ALA A 1 971 ? -0.616 1.392 4.055 1.00 80.31 971 ALA A CA 1
ATOM 7618 C C . ALA A 1 971 ? 0.233 1.851 5.243 1.00 80.31 971 ALA A C 1
ATOM 7620 O O . ALA A 1 971 ? 0.480 3.046 5.399 1.00 80.31 971 ALA A O 1
ATOM 7621 N N . TYR A 1 972 ? 0.699 0.896 6.040 1.00 84.06 972 TYR A N 1
ATOM 7622 C CA . TYR A 1 972 ? 1.587 1.125 7.173 1.00 84.06 972 TYR A CA 1
ATOM 7623 C C . TYR A 1 972 ? 2.884 0.338 6.954 1.00 84.06 972 TYR A C 1
ATOM 7625 O O . TYR A 1 972 ? 2.830 -0.789 6.450 1.00 84.06 972 TYR A O 1
ATOM 7633 N N . PRO A 1 973 ? 4.059 0.909 7.264 1.00 76.81 973 PRO A N 1
ATOM 7634 C CA . PRO A 1 973 ? 5.316 0.176 7.196 1.00 76.81 973 PRO A CA 1
ATOM 7635 C C . PRO A 1 973 ? 5.321 -0.955 8.225 1.00 76.81 973 PRO A C 1
ATOM 7637 O O . PRO A 1 973 ? 4.740 -0.833 9.302 1.00 76.81 973 PRO A O 1
ATOM 7640 N N . ALA A 1 974 ? 6.037 -2.035 7.919 1.00 72.94 974 ALA A N 1
ATOM 7641 C CA . ALA A 1 974 ? 6.313 -3.056 8.920 1.00 72.94 974 ALA A CA 1
ATOM 7642 C C . ALA A 1 974 ? 7.166 -2.448 10.055 1.00 72.94 974 ALA A C 1
ATOM 7644 O O . ALA A 1 974 ? 8.165 -1.784 9.755 1.00 72.94 974 ALA A O 1
ATOM 7645 N N . PRO A 1 975 ? 6.814 -2.665 11.334 1.00 73.75 975 PRO A N 1
ATOM 7646 C CA . PRO A 1 975 ? 7.643 -2.236 12.457 1.00 73.75 975 PRO A CA 1
ATOM 7647 C C . PRO A 1 975 ? 9.050 -2.850 12.409 1.00 73.75 975 PRO A C 1
ATOM 7649 O O . PRO A 1 975 ? 9.240 -3.965 11.923 1.00 73.75 975 PRO A O 1
ATOM 7652 N N . VAL A 1 976 ? 10.051 -2.116 12.909 1.00 69.81 976 VAL A N 1
ATOM 7653 C CA . VAL A 1 976 ? 11.478 -2.502 12.836 1.00 69.81 976 VAL A CA 1
ATOM 7654 C C . VAL A 1 976 ? 11.763 -3.813 13.577 1.00 69.81 976 VAL A C 1
ATOM 7656 O O . VAL A 1 976 ? 12.605 -4.601 13.151 1.00 69.81 976 VAL A O 1
ATOM 7659 N N . ASP A 1 977 ? 11.047 -4.063 14.670 1.00 73.25 977 ASP A N 1
ATOM 7660 C CA . ASP A 1 977 ? 11.118 -5.298 15.456 1.00 73.25 977 ASP A CA 1
ATOM 7661 C C . ASP A 1 977 ? 10.335 -6.468 14.829 1.00 73.25 977 ASP A C 1
ATOM 7663 O O . ASP A 1 977 ? 10.428 -7.601 15.306 1.00 73.25 977 ASP A O 1
ATOM 7667 N N . GLY A 1 978 ? 9.590 -6.214 13.748 1.00 73.69 978 GLY A N 1
ATOM 7668 C CA . GLY A 1 978 ? 8.720 -7.181 13.087 1.00 73.69 978 GLY A CA 1
ATOM 7669 C C . GLY A 1 978 ? 7.473 -7.556 13.891 1.00 73.69 978 GLY A C 1
ATOM 7670 O O . GLY A 1 978 ? 6.814 -8.534 13.532 1.00 73.69 978 GLY A O 1
ATOM 7671 N N . LEU A 1 979 ? 7.159 -6.829 14.969 1.00 80.06 979 LEU A N 1
ATOM 7672 C CA . LEU A 1 979 ? 5.985 -7.068 15.808 1.00 80.06 979 LEU A CA 1
ATOM 7673 C C . LEU A 1 979 ? 4.772 -6.255 15.317 1.00 80.06 979 LEU A C 1
ATOM 7675 O O . LEU A 1 979 ? 4.950 -5.268 14.606 1.00 80.06 979 LEU A O 1
ATOM 7679 N N . PRO A 1 980 ? 3.530 -6.647 15.663 1.00 82.88 980 PRO A N 1
ATOM 7680 C CA . PRO A 1 980 ? 2.330 -5.875 15.330 1.00 82.88 980 PRO A CA 1
ATOM 7681 C C . PRO A 1 980 ? 2.354 -4.447 15.899 1.00 82.88 980 PRO A C 1
ATOM 7683 O O . PRO A 1 980 ? 2.659 -4.252 17.075 1.00 82.88 980 PRO A O 1
ATOM 7686 N N . GLY A 1 981 ? 1.998 -3.446 15.085 1.00 87.00 981 GLY A N 1
ATOM 7687 C CA . GLY A 1 981 ? 1.900 -2.043 15.501 1.00 87.00 981 GLY A CA 1
ATOM 7688 C C . GLY A 1 981 ? 0.519 -1.639 16.039 1.00 87.00 981 GLY A C 1
ATOM 7689 O O . GLY A 1 981 ? -0.389 -2.456 16.178 1.00 87.00 981 GLY A O 1
ATOM 7690 N N . LEU A 1 982 ? 0.344 -0.346 16.345 1.00 90.00 982 LEU A N 1
ATOM 7691 C CA . LEU A 1 982 ? -0.921 0.209 16.866 1.00 90.00 982 LEU A CA 1
ATOM 7692 C C . LEU A 1 982 ? -2.056 0.254 15.825 1.00 90.00 982 LEU A C 1
ATOM 7694 O O . LEU A 1 982 ? -3.217 0.447 16.187 1.00 90.00 982 LEU A O 1
ATOM 7698 N N . GLU A 1 983 ? -1.721 0.115 14.545 1.00 88.88 983 GLU A N 1
ATOM 7699 C CA . GLU A 1 983 ? -2.660 -0.055 13.435 1.00 88.88 983 GLU A CA 1
ATOM 7700 C C . GLU A 1 983 ? -3.294 -1.454 13.390 1.00 88.88 983 GLU A C 1
ATOM 7702 O O . GLU A 1 983 ? -4.379 -1.610 12.828 1.00 88.88 983 GLU A O 1
ATOM 7707 N N . ASP A 1 984 ? -2.642 -2.448 14.001 1.00 91.00 984 ASP A N 1
ATOM 7708 C CA . ASP A 1 984 ? -3.117 -3.827 14.068 1.00 91.00 984 ASP A CA 1
ATOM 7709 C C . ASP A 1 984 ? -4.110 -4.013 15.231 1.00 91.00 984 ASP A C 1
ATOM 7711 O O . ASP A 1 984 ? -4.562 -3.072 15.896 1.00 91.00 984 ASP A O 1
ATOM 7715 N N . SER A 1 985 ? -4.501 -5.255 15.481 1.00 93.94 985 SER A N 1
ATOM 7716 C CA . SER A 1 985 ? -5.388 -5.601 16.567 1.00 93.94 985 SER A CA 1
ATOM 7717 C C . SER A 1 985 ? -4.733 -5.378 17.933 1.00 93.94 985 SER A C 1
ATOM 7719 O O . SER A 1 985 ? -3.565 -5.688 18.163 1.00 93.94 985 SER A O 1
ATOM 7721 N N . VAL A 1 986 ? -5.526 -4.930 18.907 1.00 94.94 986 VAL A N 1
ATOM 7722 C CA . VAL A 1 986 ? -5.077 -4.763 20.294 1.00 94.94 986 VAL A CA 1
ATOM 7723 C C . VAL A 1 986 ? -4.653 -6.090 20.927 1.00 94.94 986 VAL A C 1
ATOM 7725 O O . VAL A 1 986 ? -3.792 -6.115 21.798 1.00 94.94 986 VAL A O 1
ATOM 7728 N N . PHE A 1 987 ? -5.237 -7.209 20.491 1.00 95.38 987 PHE A N 1
ATOM 7729 C CA . PHE A 1 987 ? -4.823 -8.534 20.944 1.00 95.38 987 PHE A CA 1
ATOM 7730 C C . PHE A 1 987 ? -3.432 -8.901 20.414 1.00 95.38 987 PHE A C 1
ATOM 7732 O O . PHE A 1 987 ? -2.601 -9.348 21.199 1.00 95.38 987 PHE A O 1
ATOM 7739 N N . ALA A 1 988 ? -3.180 -8.689 19.118 1.00 92.75 988 ALA A N 1
ATOM 7740 C CA . ALA A 1 988 ? -1.885 -8.952 18.494 1.00 92.75 988 ALA A CA 1
ATOM 7741 C C . ALA A 1 988 ? -0.797 -8.046 19.095 1.00 92.75 988 ALA A C 1
ATOM 7743 O O . ALA A 1 988 ? 0.232 -8.543 19.546 1.00 92.75 988 ALA A O 1
ATOM 7744 N N . TYR A 1 989 ? -1.083 -6.746 19.224 1.00 92.31 989 TYR A N 1
ATOM 7745 C CA . TYR A 1 989 ? -0.180 -5.754 19.815 1.00 92.31 989 TYR A CA 1
ATOM 7746 C C . TYR A 1 989 ? 0.251 -6.103 21.250 1.00 92.31 989 TYR A C 1
ATOM 7748 O O . TYR A 1 989 ? 1.411 -5.945 21.601 1.00 92.31 989 TYR A O 1
ATOM 7756 N N . LEU A 1 990 ? -0.664 -6.594 22.097 1.00 93.50 990 LEU A N 1
ATOM 7757 C CA . LEU A 1 990 ? -0.361 -6.897 23.507 1.00 93.50 990 LEU A CA 1
ATOM 7758 C C . LEU A 1 990 ? 0.226 -8.301 23.736 1.00 93.50 990 LEU A C 1
ATOM 7760 O O . LEU A 1 990 ? 0.662 -8.602 24.850 1.00 93.50 990 LEU A O 1
ATOM 7764 N N . ARG A 1 991 ? 0.141 -9.197 22.746 1.00 88.19 991 ARG A N 1
ATOM 7765 C CA . ARG A 1 991 ? 0.579 -10.597 22.873 1.00 88.19 991 ARG A CA 1
ATOM 7766 C C . ARG A 1 991 ? 2.101 -10.734 22.808 1.00 88.19 991 ARG A C 1
ATOM 7768 O O . ARG A 1 991 ? 2.641 -11.636 23.459 1.00 88.19 991 ARG A O 1
ATOM 7775 N N . HIS A 1 992 ? 2.743 -9.908 21.991 1.00 77.00 992 HIS A N 1
ATOM 7776 C CA . HIS A 1 992 ? 4.187 -9.885 21.774 1.00 77.00 992 HIS A CA 1
ATOM 7777 C C . HIS A 1 992 ? 4.870 -8.948 22.774 1.00 77.00 992 HIS A C 1
ATOM 7779 O O . HIS A 1 992 ? 5.991 -9.303 23.216 1.00 77.00 992 HIS A O 1
#

Foldseek 3Di:
DFAFEDALLLVLVCVLQVFLLSSQQNRGDPVCCVVLVHDDFADDPFLQVVVQVVLQLVQLCCCVCPLCPPQEDAADDDDRSVVGADDQVRLVVCLVVHDASHKYAFRFFDQDPVNCVVLPHHNVRYDYDGYTQRIFHQHPVRATAGEHEHLAQDDDPSNLLSRLVVLSRRVVRCVVVVHPHHHPQFWHFYHYRPDSDTDIDGNPVSVVVVSCCSNPPVCVSNVDRSVPGDDADAPSCLPGSCSVVVVVVCVVQQFPSQQAPQDSQNQVCQADPCDVVRDGRTHLVSVLVLLVDPCSQVSLCVGPRRHPCSQVSNQQSCCQVVVAKGWDQFFDPQQALDFQKEKEKAWAARRSPRFTFKIKIKIAHPCVQPVDRIDIDIGGALAPVRSVVSLLVVLVVVLVVQVSLQVQQPPDDQVRFGFYAYEYAAPVRVVNVVVSLVVQCVPPSRVVSSLLVCQQSVDQAQLVDLWHFLDDHPNNYDHNQVVCSRTIRHSGTQHPELQRLCVRQFAPVDRDHDDDDPQFDGPRDNHGHCSLVCCSHPNPCVCSSVVVRVVSVSSNVSSVRSSNSSSVRQSVRRQHHGHRDHRGDIPPFPGSLLSSLLCQLNVQLVLLQVVQLSLLSDRPVVCCVLVQKFKWFAAPDQKIFTPDWDALVSDDADPALFKWKAFPDDLRSSLVNNADLSVCQQPSACAQSSIKGKHFPDFDDPPVVNTTGMTRIDIHDYPPDDDDDGGTMIMMHGGHHDNDSVVLNVLSRVQSVDPPHLLVCCLPPVPVQFAWFDDPPQLLVQLLVQLVVLPDDPVLSVQLNSQNTTQEGEAEADPPNCLLVSVLSSVLSSLLSCVVVVAAFEEEEEEADQVQLQSSLQSNQVCNVVSVCNPQEQAEEEDPDHDPSCVVGHHYDYLVCQLVCQPRSHYYYYYYLQSQLSCLPPHAAGQEYEYEQLQQAASSRVSSHVSSHDDSHHYYYYHHVVDDWHDGSDDHDQDPVNADDRSTGPSRSSVD

Radius of gyration: 33.16 Å; chains: 1; bounding box: 93×79×86 Å